Protein AF-0000000085012126 (afdb_homodimer)

Radius of gyration: 29.38 Å; Cα contacts (8 Å, |Δi|>4): 2196; chains: 2; bounding box: 56×97×85 Å

Nearest PDB structures (foldseek):
  5u8w-assembly1_B  TM=9.854E-01  e=9.815E-63  Pseudomonas aeruginosa UCBPP-PA14
  5tr3-assembly1_A  TM=9.791E-01  e=8.366E-62  Pseudomonas putida KT2440
  1lpf-assembly1_B  TM=9.855E-01  e=1.348E-60  Pseudomonas fluorescens
  6bz0-assembly1_B  TM=9.858E-01  e=5.994E-61  Acinetobacter baumannii ATCC 19606 = CIP 70.34 = JCM 6841
  3lad-assembly1_B  TM=9.744E-01  e=7.334E-59  Azotobacter vinelandii

Organism: Rickettsia prowazekii (strain Madrid E) (NCBI:txid272947)

Foldseek 3Di:
DEEAQALLRLLLQLLLLVVPDAAEYEHADPFGHPCCLQQRVQLLLLLLVVLVVQLCQVPPLVVVPHDDDDDDDPVVSLVVSNVSSVVVSVVSVVSCVVSVYHYHHAHWADQELFWIDGPNDIDGHQFYEYERAWFDDDDPQEDAPLAAERESRSLSPHPDQWQEEEEEALEQSRLSSQLSSVSNHHQYEYEELAQFHHVQDFPVQRVLVVVVSVVSHYHYHYNKAWDHWDDDPQKIWIWIAHPNDIDTDITNHYYYDHDIAADDPNHNCVNYVFDADPRQATDADPLQHTVRRRYGYFANRHDDDNDSVRSSLSSSLNSCVVVPHRRDDDRQADKDWRVHVQIKIKGFDHPVRCVVVVFDWFKFKFWQLLAPVCVVVVKGDWIKIWIAGPPPQFTGMIMTGTNPRVPLVVVVSVCNVVRHGLVNLLPDDDDPRDPNVRSNQRSCPSVDRHDRD/DEEAQALLRLLLQLLLLVVPDAAEYEAADPFGHPCCLQQRVQLLLLLLVVLVVQLCQVPPQVVVPHDDDDDDDPVVSLVVSNVSSVVVSVVSVVSCVVSVYHYHHAHWADQELFWIDGPNDIDGHQFYEYEHAWADDDDPQEDAPLAAERESRSLSPHPDQWQEEEEEALEQSRLSSQLSSVSNHHQYEYEELAQFHHVQDFPVQRVLVVVVVVVSHYHYDYNKAWDHWDDDPQKIWTWIAHPNDIDTDITNHYYYDHDIAADDPNRHCVNYVFDADPRQATDADPLQHTVRRRYGYFANRHDDDNDSVRSSLSSSLNSCVNVPHRRDDDRQADKDWRVHVQIKIKGFDHPVRCVVVVFDWFKFKFWQLLAPVCVVVVKGDWIKIWIAGPPPQFTGMIMTGTNPRVPLVVVVSVCNVVRHGLVNLLPDDDDPRDPNVRSNQSSCPSVDRRDRD

pLDDT: mean 97.48, std 1.86, range [86.19, 98.94]

Solvent-accessible surface area (backbone atoms only — not comparable to full-atom values): 45049 Å² total; per-residue (Å²): 56,29,38,22,32,19,52,22,18,48,47,22,46,49,50,32,29,74,73,70,46,86,38,38,36,31,26,66,59,96,61,57,32,35,56,43,41,68,52,34,56,44,39,50,47,19,43,38,44,47,25,49,53,52,36,41,51,73,73,47,27,62,71,46,17,32,45,65,51,76,46,82,34,65,68,46,27,51,49,39,31,49,49,48,36,49,54,50,36,51,47,52,53,51,48,31,59,75,54,64,41,42,77,41,78,29,61,60,26,32,63,39,86,40,32,37,32,38,85,90,37,79,44,79,34,82,41,38,39,41,20,56,24,56,41,78,58,80,54,77,72,46,75,72,71,52,72,45,30,14,37,63,59,28,66,71,62,61,92,63,81,42,68,27,35,36,26,37,20,43,36,65,66,22,47,39,52,45,49,29,45,36,48,71,66,20,43,33,37,33,37,14,58,48,87,58,54,45,75,87,47,39,64,71,58,35,52,51,50,51,52,54,44,40,75,73,58,44,41,76,39,56,44,22,40,79,61,37,56,44,81,54,96,80,26,33,40,34,33,32,33,44,88,87,40,74,48,76,50,76,25,42,26,36,36,54,34,77,50,69,37,30,44,60,79,76,40,34,39,83,58,57,64,50,57,56,49,100,68,44,22,43,54,58,53,97,72,28,22,36,80,41,83,45,34,30,52,31,30,37,22,22,83,70,72,80,42,60,39,56,9,29,41,41,20,43,18,40,44,33,39,76,75,71,46,84,46,64,74,68,78,66,48,57,54,48,65,38,80,42,90,55,10,37,15,38,33,48,49,37,66,67,57,33,57,74,71,68,52,65,63,35,67,6,58,27,48,26,67,60,29,67,34,21,51,35,66,72,45,34,57,49,32,28,38,36,34,21,32,64,85,78,30,31,46,53,16,38,38,27,33,17,78,54,14,62,59,53,46,50,26,55,50,38,34,45,76,70,60,30,30,32,64,57,50,40,69,48,68,49,52,70,76,32,65,58,40,34,52,30,35,6,28,25,24,46,75,72,57,43,80,70,112,57,29,37,22,31,18,52,23,19,48,47,21,45,50,50,32,29,75,73,68,48,85,38,39,37,32,27,66,58,97,61,59,32,37,56,45,39,68,52,34,55,42,39,50,47,19,42,38,46,48,27,49,55,52,36,41,50,71,73,47,27,62,70,46,16,32,44,64,51,76,46,83,34,64,68,45,28,51,47,39,32,51,48,47,35,50,54,50,35,51,46,53,52,50,50,31,60,75,55,63,42,43,76,40,78,29,60,60,27,32,62,40,86,39,32,36,33,38,82,90,37,81,43,78,36,82,41,37,39,42,19,56,24,57,42,78,58,79,53,76,71,47,75,73,71,52,72,44,29,14,37,62,62,29,66,72,63,60,92,62,80,42,68,28,34,36,25,37,20,42,35,63,69,22,47,38,55,44,48,29,44,35,49,71,65,20,44,32,38,34,36,16,58,47,86,56,53,45,76,87,46,38,64,72,58,35,52,52,49,50,51,52,45,38,75,73,57,44,42,78,41,57,45,22,41,79,62,37,56,45,82,52,95,80,26,33,41,35,34,32,32,46,86,88,40,75,47,77,51,76,26,42,28,36,37,53,34,78,51,66,35,30,44,61,79,73,40,33,38,83,58,56,64,50,58,55,50,98,69,44,22,43,54,58,52,97,72,28,24,35,81,40,82,47,33,29,51,30,29,37,22,22,83,70,74,80,40,61,39,56,9,28,42,40,19,43,17,38,45,34,38,76,75,72,45,84,46,65,74,68,79,65,49,57,53,46,66,39,78,43,90,56,11,36,16,37,31,47,51,36,66,66,56,32,56,74,69,68,51,64,63,37,69,7,57,28,50,26,68,61,28,67,32,20,50,36,65,71,45,34,58,49,31,27,38,36,34,20,32,64,84,78,32,30,47,52,17,37,40,27,34,17,78,54,14,63,58,54,47,49,27,54,50,38,33,44,75,70,62,30,31,33,64,57,51,41,70,49,69,50,50,70,75,32,66,59,40,35,55,32,36,6,27,24,23,47,74,71,56,43,80,72,112

Sequence (906 aa):
MVIGSGPAGYTGSIRAAQLGLKVACIEKNDTLGGTCLNIGCIPSKALLNTSKKYEEAIRHFDSIGIIADIKLDLQKMLSNKDKIVLDLTKGIESLFIKNKITKIKGEAKIISNNIVEVNKEQIKAKNILITTGSSVIEIPNITIDEEFIVSSTGALKLSKVPKHLIVVGGGYIGLELGSVWRRLGAKVTVVEYASSIVPMLDKEIAKQFMTIQQKQGIEFKLNTKVIASEVKSGKVNLTIEEWDKRSIITSDVVLIAVGRKAYTKNLGFESVGITTDNKGRIEINERFQTAVSNIYAVGDVVKGAMLAHKAEEEAIAAVEIMVGQAGHVNYNLIPSVIYTYPEVASVGATEEQLQEQGINYKVGKFPFLANSRARAIGSTEGMVKILADSKTDRVLGAHIIGSDAGTLIAELIAYMEFGASSEDIARTCHAHPTLSEAIKEAALNVDKRTINIMVIGSGPAGYTGSIRAAQLGLKVACIEKNDTLGGTCLNIGCIPSKALLNTSKKYEEAIRHFDSIGIIADIKLDLQKMLSNKDKIVLDLTKGIESLFIKNKITKIKGEAKIISNNIVEVNKEQIKAKNILITTGSSVIEIPNITIDEEFIVSSTGALKLSKVPKHLIVVGGGYIGLELGSVWRRLGAKVTVVEYASSIVPMLDKEIAKQFMTIQQKQGIEFKLNTKVIASEVKSGKVNLTIEEWDKRSIITSDVVLIAVGRKAYTKNLGFESVGITTDNKGRIEINERFQTAVSNIYAVGDVVKGAMLAHKAEEEAIAAVEIMVGQAGHVNYNLIPSVIYTYPEVASVGATEEQLQEQGINYKVGKFPFLANSRARAIGSTEGMVKILADSKTDRVLGAHIIGSDAGTLIAELIAYMEFGASSEDIARTCHAHPTLSEAIKEAALNVDKRTINI

InterPro domains:
  IPR001100 Pyridine nucleotide-disulphide oxidoreductase, class I [PIRSF000350] (1-448)
  IPR004099 Pyridine nucleotide-disulphide oxidoreductase, dimerisation domain [PF02852] (334-443)
  IPR006258 Dihydrolipoamide dehydrogenase [TIGR01350] (2-452)
  IPR012999 Pyridine nucleotide-disulphide oxidoreductase, class I, active site [PS00076] (33-43)
  IPR016156 FAD/NAD-linked reductase, dimerisation domain superfamily [G3DSA:3.30.390.30] (333-453)
  IPR016156 FAD/NAD-linked reductase, dimerisation domain superfamily [SSF55424] (330-451)
  IPR023753 FAD/NAD(P)-binding domain [PF07992] (1-315)
  IPR036188 FAD/NAD(P)-binding domain superfamily [G3DSA:3.50.50.60] (1-320)
  IPR036188 FAD/NAD(P)-binding domain superfamily [G3DSA:3.50.50.60] (142-263)
  IPR036188 FAD/NAD(P)-binding domain superfamily [SSF51905] (2-309)
  IPR050151 Class-I pyridine nucleotide-disulfide oxidoreductase [PTHR22912] (2-445)

Secondary structure (DSSP, 8-state):
-EE--SHHHHHHHHHHHHTT---EEEESSSSSSHHHHHHSHHHHHHHHHHHHHHHHHHHTTGGGTEEEEEEE-HHHHHHHHHHHHHHHHHHHHHHHHHTT-EEEES-EEEEETTEEEETTEEEE-S-EEE---EEEPPPTT----SSSEE-HHHHTT-SS--SEEEEE--SHHHHHHHHHHHHHT-EEEEE-SSSSSSTTS-HHHHHHHHHHHHHTTEEEE-SEEEEEEEEETTEEEEEEEETTEEEEEEESEEEE-S-EEE--TTS-HHHHT--B-TTSPBP--TTSB-SSTTEEE-GGGBSS---HHHHHHHHHHHHHHHTT------GGG--EEE-SSSEEEEEE--HHHHHHHT--EEEEEEEGGG-HHHHHHT----EEEEEEETTT-BEEEEEEEETTHHHHHHHHHHHHHTT-BHHHHHTS---SS-TTHHHHHHHHHHTT--S--/-EE--SHHHHHHHHHHHHTT---EEEESSSSSSHHHHHHSHHHHHHHHHHHHHHHHHHHTTGGGTEEEEEEE-HHHHHHHHHHHHHHHHHHHHHHHHHTTPEEEES-EEEEETTEEEETTEEEE-S-EEE---EEEPPPTT----SSSEE-HHHHTT-SS--SEEEEE--SHHHHHHHHHHHHHT-EEEEE-SSSSSSTTS-HHHHHHHHHHHHHTTEEEE-SEEEEEEEEETTEEEEEEEETTEEEEEEESEEEE-S-EEE--TTS-HHHHT--B-TTSPBP--TTSB-SSTTEEE-GGGBSS---HHHHHHHHHHHHHHHTT------GGG--EEE-SSSEEEEEE--HHHHHHTT--EEEEEEEGGG-HHHHHHT----EEEEEEETTT-BEEEEEEEETTHHHHHHHHHHHHHTT-BHHHHHTS---SS-TTHHHHHHHHHHTT--S--

Structure (mmCIF, N/CA/C/O backbone):
data_AF-0000000085012126-model_v1
#
loop_
_entity.id
_entity.type
_entity.pdbx_description
1 polymer 'Dihydrolipoyl dehydrogenase'
#
loop_
_atom_site.group_PDB
_atom_site.id
_atom_site.type_symbol
_atom_site.label_atom_id
_atom_site.label_alt_id
_atom_site.label_comp_id
_atom_site.label_asym_id
_atom_site.label_entity_id
_atom_site.label_seq_id
_atom_site.pdbx_PDB_ins_code
_atom_site.Cartn_x
_atom_site.Cartn_y
_atom_site.Cartn_z
_atom_site.occupancy
_atom_site.B_iso_or_equiv
_atom_site.auth_seq_id
_atom_site.auth_comp_id
_atom_site.auth_asym_id
_atom_site.auth_atom_id
_atom_site.pdbx_PDB_model_num
ATOM 1 N N . MET A 1 1 ? -13.477 34.469 1.332 1 98.5 1 MET A N 1
ATOM 2 C CA . MET A 1 1 ? -12.133 34.781 1.832 1 98.5 1 MET A CA 1
ATOM 3 C C . MET A 1 1 ? -11.625 33.688 2.736 1 98.5 1 MET A C 1
ATOM 5 O O . MET A 1 1 ? -12.297 33.281 3.688 1 98.5 1 MET A O 1
ATOM 9 N N . VAL A 1 2 ? -10.516 33.094 2.367 1 98.88 2 VAL A N 1
ATOM 10 C CA . VAL A 1 2 ? -9.867 32.062 3.172 1 98.88 2 VAL A CA 1
ATOM 11 C C . VAL A 1 2 ? -8.656 32.656 3.891 1 98.88 2 VAL A C 1
ATOM 13 O O . VAL A 1 2 ? -7.828 33.312 3.273 1 98.88 2 VAL A O 1
ATOM 16 N N . ILE A 1 3 ? -8.586 32.469 5.195 1 98.81 3 ILE A N 1
ATOM 17 C CA . ILE A 1 3 ? -7.457 32.969 5.977 1 98.81 3 ILE A CA 1
ATOM 18 C C . ILE A 1 3 ? -6.539 31.797 6.348 1 98.81 3 ILE A C 1
ATOM 20 O O . ILE A 1 3 ? -6.891 30.953 7.18 1 98.81 3 ILE A O 1
ATOM 24 N N . GLY A 1 4 ? -5.328 31.766 5.77 1 98.62 4 GLY A N 1
ATOM 25 C CA . GLY A 1 4 ? -4.402 30.656 5.887 1 98.62 4 GLY A CA 1
ATOM 26 C C . GLY A 1 4 ? -4.418 29.734 4.68 1 98.62 4 GLY A C 1
ATOM 27 O O . GLY A 1 4 ? -5.477 29.469 4.109 1 98.62 4 GLY A O 1
ATOM 28 N N . SER A 1 5 ? -3.254 29.25 4.309 1 98.62 5 SER A N 1
ATOM 29 C CA . SER A 1 5 ? -3.17 28.484 3.07 1 98.62 5 SER A CA 1
ATOM 30 C C . SER A 1 5 ? -2.658 27.062 3.328 1 98.62 5 SER A C 1
ATOM 32 O O . SER A 1 5 ? -2.123 26.422 2.424 1 98.62 5 SER A O 1
ATOM 34 N N . GLY A 1 6 ? -2.732 26.578 4.629 1 98.31 6 GLY A N 1
ATOM 35 C CA . GLY A 1 6 ? -2.379 25.188 4.914 1 98.31 6 GLY A CA 1
ATOM 36 C C . GLY A 1 6 ? -3.27 24.188 4.203 1 98.31 6 GLY A C 1
ATOM 37 O O . GLY A 1 6 ? -4.012 24.547 3.285 1 98.31 6 GLY A O 1
ATOM 38 N N . PRO A 1 7 ? -3.229 22.938 4.594 1 98.38 7 PRO A N 1
ATOM 39 C CA . PRO A 1 7 ? -3.99 21.906 3.906 1 98.38 7 PRO A CA 1
ATOM 40 C C . PRO A 1 7 ? -5.477 22.234 3.787 1 98.38 7 PRO A C 1
ATOM 42 O O . PRO A 1 7 ? -6.066 22.078 2.715 1 98.38 7 PRO A O 1
ATOM 45 N N . ALA A 1 8 ? -6.039 22.703 4.816 1 98.69 8 ALA A N 1
ATOM 46 C CA . ALA A 1 8 ? -7.445 23.094 4.762 1 98.69 8 ALA A CA 1
ATOM 47 C C . ALA A 1 8 ? -7.633 24.312 3.857 1 98.69 8 ALA A C 1
ATOM 49 O O . ALA A 1 8 ? -8.594 24.375 3.086 1 98.69 8 ALA A O 1
ATOM 50 N N . GLY A 1 9 ? -6.73 25.234 3.949 1 98.75 9 GLY A N 1
ATOM 51 C CA . GLY A 1 9 ? -6.867 26.516 3.256 1 98.75 9 GLY A CA 1
ATOM 52 C C . GLY A 1 9 ? -6.848 26.375 1.746 1 98.75 9 GLY A C 1
ATOM 53 O O . GLY A 1 9 ? -7.758 26.844 1.062 1 98.75 9 GLY A O 1
ATOM 54 N N . TYR A 1 10 ? -5.793 25.75 1.226 1 98.69 10 TYR A N 1
ATOM 55 C CA . TYR A 1 10 ? -5.723 25.688 -0.231 1 98.69 10 TYR A CA 1
ATOM 56 C C . TYR A 1 10 ? -6.773 24.734 -0.79 1 98.69 10 TYR A C 1
ATOM 58 O O . TYR A 1 10 ? -7.34 24.984 -1.854 1 98.69 10 TYR A O 1
ATOM 66 N N . THR A 1 11 ? -7.086 23.641 -0.073 1 98.62 11 THR A N 1
ATOM 67 C CA . THR A 1 11 ? -8.125 22.719 -0.51 1 98.62 11 THR A CA 1
ATOM 68 C C . THR A 1 11 ? -9.492 23.391 -0.517 1 98.62 11 THR A C 1
ATOM 70 O O . THR A 1 11 ? -10.258 23.25 -1.472 1 98.62 11 THR A O 1
ATOM 73 N N . GLY A 1 12 ? -9.789 24.125 0.581 1 98.75 12 GLY A N 1
ATOM 74 C CA . GLY A 1 12 ? -11.031 24.875 0.651 1 98.75 12 GLY A CA 1
ATOM 75 C C . GLY A 1 12 ? -11.156 25.938 -0.424 1 98.75 12 GLY A C 1
ATOM 76 O O . GLY A 1 12 ? -12.227 26.125 -1.006 1 98.75 12 GLY A O 1
ATOM 77 N N . SER A 1 13 ? -10.055 26.609 -0.673 1 98.88 13 SER A N 1
ATOM 78 C CA . SER A 1 13 ? -10.031 27.625 -1.717 1 98.88 13 SER A CA 1
ATOM 79 C C . SER A 1 13 ? -10.367 27.031 -3.08 1 98.88 13 SER A C 1
ATOM 81 O O . SER A 1 13 ? -11.188 27.578 -3.818 1 98.88 13 SER A O 1
ATOM 83 N N . ILE A 1 14 ? -9.711 25.938 -3.395 1 98.81 14 ILE A N 1
ATOM 84 C CA . ILE A 1 14 ? -9.891 25.312 -4.695 1 98.81 14 ILE A CA 1
ATOM 85 C C . ILE A 1 14 ? -11.32 24.781 -4.828 1 98.81 14 ILE A C 1
ATOM 87 O O . ILE A 1 14 ? -11.977 25 -5.848 1 98.81 14 ILE A O 1
ATOM 91 N N . ARG A 1 15 ? -11.82 24.109 -3.797 1 98.62 15 ARG A N 1
ATOM 92 C CA . ARG A 1 15 ? -13.188 23.609 -3.842 1 98.62 15 ARG A CA 1
ATOM 93 C C . ARG A 1 15 ? -14.188 24.75 -3.994 1 98.62 15 ARG A C 1
ATOM 95 O O . ARG A 1 15 ? -15.148 24.641 -4.758 1 98.62 15 ARG A O 1
ATOM 102 N N . ALA A 1 16 ? -13.992 25.828 -3.244 1 98.75 16 ALA A N 1
ATOM 103 C CA . ALA A 1 16 ? -14.867 27 -3.344 1 98.75 16 ALA A CA 1
ATOM 104 C C . ALA A 1 16 ? -14.891 27.547 -4.77 1 98.75 16 ALA A C 1
ATOM 106 O O . ALA A 1 16 ? -15.961 27.859 -5.309 1 98.75 16 ALA A O 1
ATOM 107 N N . ALA A 1 17 ? -13.719 27.641 -5.316 1 98.75 17 ALA A N 1
ATOM 108 C CA . ALA A 1 17 ? -13.625 28.109 -6.695 1 98.75 17 ALA A CA 1
ATOM 109 C C . ALA A 1 17 ? -14.375 27.188 -7.645 1 98.75 17 ALA A C 1
ATOM 111 O O . ALA A 1 17 ? -15.102 27.641 -8.531 1 98.75 17 ALA A O 1
ATOM 112 N N . GLN A 1 18 ? -14.195 25.891 -7.441 1 98.31 18 GLN A N 1
ATOM 113 C CA . GLN A 1 18 ? -14.867 24.906 -8.266 1 98.31 18 GLN A CA 1
ATOM 114 C C . GLN A 1 18 ? -16.391 25.047 -8.18 1 98.31 18 GLN A C 1
ATOM 116 O O . GLN A 1 18 ? -17.109 24.719 -9.125 1 98.31 18 GLN A O 1
ATOM 121 N N . LEU A 1 19 ? -16.859 25.578 -7.059 1 98 19 LEU A N 1
ATOM 122 C CA . LEU A 1 19 ? -18.297 25.719 -6.828 1 98 19 LEU A CA 1
ATOM 123 C C . LEU A 1 19 ? -18.797 27.094 -7.285 1 98 19 LEU A C 1
ATOM 125 O O . LEU A 1 19 ? -19.938 27.469 -7.012 1 98 19 LEU A O 1
ATOM 129 N N . GLY A 1 20 ? -17.938 27.875 -7.883 1 97.94 20 GLY A N 1
ATOM 130 C CA . GLY A 1 20 ? -18.344 29.094 -8.555 1 97.94 20 GLY A CA 1
ATOM 131 C C . GLY A 1 20 ? -18.156 30.328 -7.695 1 97.94 20 GLY A C 1
ATOM 132 O O . GLY A 1 20 ? -18.547 31.438 -8.086 1 97.94 20 GLY A O 1
ATOM 133 N N . LEU A 1 21 ? -17.547 30.25 -6.594 1 98.44 21 LEU A N 1
ATOM 134 C CA . LEU A 1 21 ? -17.312 31.406 -5.738 1 98.44 21 LEU A CA 1
ATOM 135 C C . LEU A 1 21 ? -16.062 32.188 -6.188 1 98.44 21 LEU A C 1
ATOM 137 O O . LEU A 1 21 ? -15.133 31.578 -6.734 1 98.44 21 LEU A O 1
ATOM 141 N N . LYS A 1 22 ? -16.109 33.438 -6.035 1 98.69 22 LYS A N 1
ATOM 142 C CA . LYS A 1 22 ? -14.891 34.25 -6.117 1 98.69 22 LYS A CA 1
ATOM 143 C C . LYS A 1 22 ? -14.07 34.125 -4.836 1 98.69 22 LYS A C 1
ATOM 145 O O . LYS A 1 22 ? -14.562 34.438 -3.746 1 98.69 22 LYS A O 1
ATOM 150 N N . VAL A 1 23 ? -12.805 33.719 -4.984 1 98.81 23 VAL A N 1
ATOM 151 C CA . VAL A 1 23 ? -12.078 33.312 -3.785 1 98.81 23 VAL A CA 1
ATOM 152 C C . VAL A 1 23 ? -10.805 34.125 -3.65 1 98.81 23 VAL A C 1
ATOM 154 O O . VAL A 1 23 ? -10.078 34.312 -4.629 1 98.81 23 VAL A O 1
ATOM 157 N N . ALA A 1 24 ? -10.531 34.625 -2.48 1 98.75 24 ALA A N 1
ATOM 158 C CA . ALA A 1 24 ? -9.234 35.156 -2.062 1 98.75 24 ALA A CA 1
ATOM 159 C C . ALA A 1 24 ? -8.68 34.375 -0.874 1 98.75 24 ALA A C 1
ATOM 161 O O . ALA A 1 24 ? -9.422 34 0.036 1 98.75 24 ALA A O 1
ATOM 162 N N . CYS A 1 25 ? -7.406 34.062 -0.926 1 98.88 25 CYS A N 1
ATOM 163 C CA . CYS A 1 25 ? -6.715 33.375 0.159 1 98.88 25 CYS A CA 1
ATOM 164 C C . CYS A 1 25 ? -5.586 34.25 0.719 1 98.88 25 CYS A C 1
ATOM 166 O O . CYS A 1 25 ? -4.688 34.656 -0.018 1 98.88 25 CYS A O 1
ATOM 168 N N . ILE A 1 26 ? -5.633 34.5 1.989 1 98.75 26 ILE A N 1
ATOM 169 C CA . ILE A 1 26 ? -4.621 35.312 2.66 1 98.75 26 ILE A CA 1
ATOM 170 C C . ILE A 1 26 ? -3.604 34.406 3.346 1 98.75 26 ILE A C 1
ATOM 172 O O . ILE A 1 26 ? -3.977 33.5 4.09 1 98.75 26 ILE A O 1
ATOM 176 N N . GLU A 1 27 ? -2.373 34.594 3.078 1 98.5 27 GLU A N 1
ATOM 177 C CA . GLU A 1 27 ? -1.271 33.844 3.678 1 98.5 27 GLU A CA 1
ATOM 178 C C . GLU A 1 27 ? -0.14 34.781 4.105 1 98.5 27 GLU A C 1
ATOM 180 O O . GLU A 1 27 ? 0.347 35.562 3.305 1 98.5 27 GLU A O 1
ATOM 185 N N . LYS A 1 28 ? 0.259 34.625 5.328 1 97.19 28 LYS A N 1
ATOM 186 C CA . LYS A 1 28 ? 1.285 35.531 5.832 1 97.19 28 LYS A CA 1
ATOM 187 C C . LYS A 1 28 ? 2.68 35.062 5.43 1 97.19 28 LYS A C 1
ATOM 189 O O . LYS A 1 28 ? 3.602 35.875 5.312 1 97.19 28 LYS A O 1
ATOM 194 N N . ASN A 1 29 ? 2.859 33.781 5.227 1 96.44 29 ASN A N 1
ATOM 195 C CA . ASN A 1 29 ? 4.168 33.219 4.875 1 96.44 29 ASN A CA 1
ATOM 196 C C . ASN A 1 29 ? 4.457 33.375 3.385 1 96.44 29 ASN A C 1
ATOM 198 O O . ASN A 1 29 ? 3.562 33.719 2.604 1 96.44 29 ASN A O 1
ATOM 202 N N . ASP A 1 30 ? 5.715 33.094 3.002 1 95.88 30 ASP A N 1
ATOM 203 C CA . ASP A 1 30 ? 6.164 33.312 1.632 1 95.88 30 ASP A CA 1
ATOM 204 C C . ASP A 1 30 ? 5.598 32.281 0.683 1 95.88 30 ASP A C 1
ATOM 206 O O . ASP A 1 30 ? 5.41 32.531 -0.506 1 95.88 30 ASP A O 1
ATOM 210 N N . THR A 1 31 ? 5.426 31.125 1.228 1 97.19 31 THR A N 1
ATOM 211 C CA . THR A 1 31 ? 4.938 30.016 0.404 1 97.19 31 THR A CA 1
ATOM 212 C C . THR A 1 31 ? 3.592 29.516 0.919 1 97.19 31 THR A C 1
ATOM 214 O O . THR A 1 31 ? 3.271 29.688 2.098 1 97.19 31 THR A O 1
ATOM 217 N N . LEU A 1 32 ? 2.795 28.984 0.001 1 98.19 32 LEU A N 1
ATOM 218 C CA . LEU A 1 32 ? 1.528 28.359 0.361 1 98.19 32 LEU A CA 1
ATOM 219 C C . LEU A 1 32 ? 1.756 26.953 0.918 1 98.19 32 LEU A C 1
ATOM 221 O O . LEU A 1 32 ? 2.883 26.453 0.909 1 98.19 32 LEU A O 1
ATOM 225 N N . GLY A 1 33 ? 0.689 26.391 1.485 1 97.62 33 GLY A N 1
ATOM 226 C CA . GLY A 1 33 ? 0.728 25 1.882 1 97.62 33 GLY A CA 1
ATOM 227 C C . GLY A 1 33 ? 0.859 24.812 3.381 1 97.62 33 GLY A C 1
ATOM 228 O O . GLY A 1 33 ? 0.725 23.688 3.883 1 97.62 33 GLY A O 1
ATOM 229 N N . GLY A 1 34 ? 1.17 25.891 4.102 1 96.88 34 GLY A N 1
ATOM 230 C CA . GLY A 1 34 ? 1.193 25.844 5.555 1 96.88 34 GLY A CA 1
ATOM 231 C C . GLY A 1 34 ? 2.297 24.969 6.109 1 96.88 34 GLY A C 1
ATOM 232 O O . GLY A 1 34 ? 3.301 24.719 5.438 1 96.88 34 GLY A O 1
ATOM 233 N N . THR A 1 35 ? 2.182 24.547 7.383 1 94.81 35 THR A N 1
ATOM 234 C CA . THR A 1 35 ? 3.176 23.734 8.086 1 94.81 35 THR A CA 1
ATOM 235 C C . THR A 1 35 ? 3.398 22.406 7.375 1 94.81 35 THR A C 1
ATOM 237 O O . THR A 1 35 ? 4.539 22.016 7.121 1 94.81 35 THR A O 1
ATOM 240 N N . CYS A 1 36 ? 2.381 21.766 7 1 96 36 CYS A N 1
ATOM 241 C CA . CYS A 1 36 ? 2.443 20.422 6.434 1 96 36 CYS A CA 1
ATOM 242 C C . CYS A 1 36 ? 3.395 20.375 5.246 1 96 36 CYS A C 1
ATOM 244 O O . CYS A 1 36 ? 4.293 19.531 5.199 1 96 36 CYS A O 1
ATOM 246 N N . LEU A 1 37 ? 3.238 21.266 4.34 1 97.38 37 LEU A N 1
ATOM 247 C CA . LEU A 1 37 ? 4 21.25 3.098 1 97.38 37 LEU A CA 1
ATOM 248 C C . LEU A 1 37 ? 5.402 21.812 3.311 1 97.38 37 LEU A C 1
ATOM 250 O O . LEU A 1 37 ? 6.383 21.25 2.816 1 97.38 37 LEU A O 1
ATOM 254 N N . ASN A 1 38 ? 5.535 22.812 4.094 1 97.31 38 ASN A N 1
ATOM 255 C CA . ASN A 1 38 ? 6.758 23.609 4.125 1 97.31 38 ASN A CA 1
ATOM 256 C C . ASN A 1 38 ? 7.734 23.109 5.184 1 97.31 38 ASN A C 1
ATOM 258 O O . ASN A 1 38 ? 8.945 23.047 4.949 1 97.31 38 ASN A O 1
ATOM 262 N N . ILE A 1 39 ? 7.199 22.719 6.363 1 95.94 39 ILE A N 1
ATOM 263 C CA . ILE A 1 39 ? 8.109 22.406 7.461 1 95.94 39 ILE A CA 1
ATOM 264 C C . ILE A 1 39 ? 7.52 21.297 8.328 1 95.94 39 ILE A C 1
ATOM 266 O O . ILE A 1 39 ? 7.754 21.25 9.539 1 95.94 39 ILE A O 1
ATOM 270 N N . GLY A 1 40 ? 6.699 20.438 7.754 1 96.06 40 GLY A N 1
ATOM 271 C CA . GLY A 1 40 ? 6.035 19.391 8.516 1 96.06 40 GLY A CA 1
ATOM 272 C C . GLY A 1 40 ? 6.035 18.047 7.816 1 96.06 40 GLY A C 1
ATOM 273 O O . GLY A 1 40 ? 7.07 17.391 7.734 1 96.06 40 GLY A O 1
ATOM 274 N N . CYS A 1 41 ? 4.859 17.719 7.289 1 95.31 41 CYS A N 1
ATOM 275 C CA . CYS A 1 41 ? 4.59 16.375 6.789 1 95.31 41 CYS A CA 1
ATOM 276 C C . CYS A 1 41 ? 5.5 16.031 5.613 1 95.31 41 CYS A C 1
ATOM 278 O O . CYS A 1 41 ? 6.156 14.992 5.609 1 95.31 41 CYS A O 1
ATOM 280 N N . ILE A 1 42 ? 5.633 16.844 4.656 1 98 42 ILE A N 1
ATOM 281 C CA . ILE A 1 42 ? 6.277 16.5 3.391 1 98 42 ILE A CA 1
ATOM 282 C C . ILE A 1 42 ? 7.785 16.391 3.592 1 98 42 ILE A C 1
ATOM 284 O O . ILE A 1 42 ? 8.391 15.375 3.256 1 98 42 ILE A O 1
ATOM 288 N N . PRO A 1 43 ? 8.414 17.422 4.16 1 98.56 43 PRO A N 1
ATOM 289 C CA . PRO A 1 43 ? 9.859 17.266 4.355 1 98.56 43 PRO A CA 1
ATOM 290 C C . PRO A 1 43 ? 10.203 16.125 5.305 1 98.56 43 PRO A C 1
ATOM 292 O O . PRO A 1 43 ? 11.211 15.445 5.105 1 98.56 43 PRO A O 1
ATOM 295 N N . SER A 1 44 ? 9.438 15.945 6.371 1 98.44 44 SER A N 1
ATOM 296 C CA . SER A 1 44 ? 9.719 14.844 7.277 1 98.44 44 SER A CA 1
ATOM 297 C C . SER A 1 44 ? 9.625 13.5 6.559 1 98.44 44 SER A C 1
ATOM 299 O O . SER A 1 44 ? 10.445 12.609 6.777 1 98.44 44 SER A O 1
ATOM 301 N N . LYS A 1 45 ? 8.617 13.344 5.695 1 98.5 45 LYS A N 1
ATOM 302 C CA . LYS A 1 45 ? 8.461 12.086 4.965 1 98.5 45 LYS A CA 1
ATOM 303 C C . LYS A 1 45 ? 9.594 11.883 3.967 1 98.5 45 LYS A C 1
ATOM 305 O O . LYS A 1 45 ? 9.984 10.75 3.686 1 98.5 45 LYS A O 1
ATOM 310 N N . ALA A 1 46 ? 10.016 12.945 3.334 1 98.62 46 ALA A N 1
ATOM 311 C CA . ALA A 1 46 ? 11.172 12.859 2.453 1 98.62 46 ALA A CA 1
ATOM 312 C C . ALA A 1 46 ? 12.398 12.336 3.207 1 98.62 46 ALA A C 1
ATOM 314 O O . ALA A 1 46 ? 13.07 11.414 2.748 1 98.62 46 ALA A O 1
ATOM 315 N N . LEU A 1 47 ? 12.641 12.891 4.414 1 98.81 47 LEU A N 1
ATOM 316 C CA . LEU A 1 47 ? 13.805 12.5 5.199 1 98.81 47 LEU A CA 1
ATOM 317 C C . LEU A 1 47 ? 13.625 11.094 5.762 1 98.81 47 LEU A C 1
ATOM 319 O O . LEU A 1 47 ? 14.594 10.344 5.887 1 98.81 47 LEU A O 1
ATOM 323 N N . LEU A 1 48 ? 12.406 10.781 6.137 1 98.75 48 LEU A N 1
ATOM 324 C CA . LEU A 1 48 ? 12.133 9.43 6.594 1 98.75 48 LEU A CA 1
ATOM 325 C C . LEU A 1 48 ? 12.445 8.414 5.5 1 98.75 48 LEU A C 1
ATOM 327 O O . LEU A 1 48 ? 13.039 7.363 5.773 1 98.75 48 LEU A O 1
ATOM 331 N N . ASN A 1 49 ? 12.078 8.742 4.293 1 98.38 49 ASN A N 1
ATOM 332 C CA . ASN A 1 49 ? 12.328 7.848 3.164 1 98.38 49 ASN A CA 1
ATOM 333 C C . ASN A 1 49 ? 13.82 7.672 2.906 1 98.38 49 ASN A C 1
ATOM 335 O O . ASN A 1 49 ? 14.305 6.547 2.797 1 98.38 49 ASN A O 1
ATOM 339 N N . THR A 1 50 ? 14.578 8.742 2.84 1 98.69 50 THR A N 1
ATOM 340 C CA . THR A 1 50 ? 15.992 8.68 2.479 1 98.69 50 THR A CA 1
ATOM 341 C C . THR A 1 50 ? 16.812 8.078 3.615 1 98.69 50 THR A C 1
ATOM 343 O O . THR A 1 50 ? 17.75 7.309 3.375 1 98.69 50 THR A O 1
ATOM 346 N N . SER A 1 51 ? 16.422 8.414 4.863 1 98.75 51 SER A N 1
ATOM 347 C CA . SER A 1 51 ? 17.141 7.84 5.996 1 98.75 51 SER A CA 1
ATOM 348 C C . SER A 1 51 ? 16.906 6.336 6.102 1 98.75 51 SER A C 1
ATOM 350 O O . SER A 1 51 ? 17.797 5.59 6.504 1 98.75 51 SER A O 1
ATOM 352 N N . LYS A 1 52 ? 15.719 5.902 5.773 1 98.31 52 LYS A N 1
ATOM 353 C CA . LYS A 1 52 ? 15.43 4.473 5.766 1 98.31 52 LYS A CA 1
ATOM 354 C C . LYS A 1 52 ? 16.281 3.748 4.727 1 98.31 52 LYS A C 1
ATOM 356 O O . LYS A 1 52 ? 16.844 2.686 5.008 1 98.31 52 LYS A O 1
ATOM 361 N N . LYS A 1 53 ? 16.344 4.305 3.521 1 98.31 53 LYS A N 1
ATOM 362 C CA . LYS A 1 53 ? 17.172 3.723 2.461 1 98.31 53 LYS A CA 1
ATOM 363 C C . LYS A 1 53 ? 18.641 3.652 2.877 1 98.31 53 LYS A C 1
ATOM 365 O O . LYS A 1 53 ? 19.312 2.654 2.621 1 98.31 53 LYS A O 1
ATOM 370 N N . TYR A 1 54 ? 19.141 4.715 3.555 1 98.69 54 TYR A N 1
ATOM 371 C CA . TYR A 1 54 ? 20.516 4.785 4.039 1 98.69 54 TYR A CA 1
ATOM 372 C C . TYR A 1 54 ? 20.797 3.664 5.031 1 98.69 54 TYR A C 1
ATOM 374 O O . TYR A 1 54 ? 21.766 2.916 4.871 1 98.69 54 TYR A O 1
ATOM 382 N N . GLU A 1 55 ? 19.891 3.537 5.977 1 97.94 55 GLU A N 1
ATOM 383 C CA . GLU A 1 55 ? 20.062 2.52 7.008 1 97.94 55 GLU A CA 1
ATOM 384 C C . GLU A 1 55 ? 19.984 1.114 6.418 1 97.94 55 GLU A C 1
ATOM 386 O O . GLU A 1 55 ? 20.75 0.227 6.805 1 97.94 55 GLU A O 1
ATOM 391 N N . GLU A 1 56 ? 19.047 0.896 5.539 1 97.5 56 GLU A N 1
ATOM 392 C CA . GLU A 1 56 ? 18.891 -0.416 4.918 1 97.5 56 GLU A CA 1
ATOM 393 C C . GLU A 1 56 ? 20.141 -0.817 4.145 1 97.5 56 GLU A C 1
ATOM 395 O O . GLU A 1 56 ? 20.562 -1.976 4.188 1 97.5 56 GLU A O 1
ATOM 400 N N . ALA A 1 57 ? 20.656 0.121 3.367 1 98.06 57 ALA A N 1
ATOM 401 C CA . ALA A 1 57 ? 21.844 -0.149 2.568 1 98.06 57 ALA A CA 1
ATOM 402 C C . ALA A 1 57 ? 23.016 -0.565 3.455 1 98.06 57 ALA A C 1
ATOM 404 O O . ALA A 1 57 ? 23.781 -1.466 3.102 1 98.06 57 ALA A O 1
ATOM 405 N N . ILE A 1 58 ? 23.094 0.052 4.625 1 97.44 58 ILE A N 1
ATOM 406 C CA . ILE A 1 58 ? 24.203 -0.199 5.535 1 97.44 58 ILE A CA 1
ATOM 407 C C . ILE A 1 58 ? 23.984 -1.527 6.258 1 97.44 58 ILE A C 1
ATOM 409 O O . ILE A 1 58 ? 24.906 -2.332 6.379 1 97.44 58 ILE A O 1
ATOM 413 N N . ARG A 1 59 ? 22.781 -1.81 6.586 1 96.31 59 ARG A N 1
ATOM 414 C CA . ARG A 1 59 ? 22.562 -2.865 7.566 1 96.31 59 ARG A CA 1
ATOM 415 C C . ARG A 1 59 ? 22.078 -4.141 6.898 1 96.31 59 ARG A C 1
ATOM 417 O O . ARG A 1 59 ? 22.266 -5.242 7.422 1 96.31 59 ARG A O 1
ATOM 424 N N . HIS A 1 60 ? 21.453 -3.99 5.695 1 96.31 60 HIS A N 1
ATOM 425 C CA . HIS A 1 60 ? 20.703 -5.152 5.246 1 96.31 60 HIS A CA 1
ATOM 426 C C . HIS A 1 60 ? 21.109 -5.566 3.838 1 96.31 60 HIS A C 1
ATOM 428 O O . HIS A 1 60 ? 20.797 -6.672 3.395 1 96.31 60 HIS A O 1
ATOM 434 N N . PHE A 1 61 ? 21.844 -4.809 3.029 1 98.06 61 PHE A N 1
ATOM 435 C CA . PHE A 1 61 ? 22.156 -5.078 1.635 1 98.06 61 PHE A CA 1
ATOM 436 C C . PHE A 1 61 ? 23.016 -6.34 1.511 1 98.06 61 PHE A C 1
ATOM 438 O O . PHE A 1 61 ? 22.781 -7.16 0.62 1 98.06 61 PHE A O 1
ATOM 445 N N . ASP A 1 62 ? 23.875 -6.535 2.473 1 97.56 62 ASP A N 1
ATOM 446 C CA . ASP A 1 62 ? 24.781 -7.676 2.387 1 97.56 62 ASP A CA 1
ATOM 447 C C . ASP A 1 62 ? 24.016 -8.992 2.416 1 97.56 62 ASP A C 1
ATOM 449 O O . ASP A 1 62 ? 24.297 -9.898 1.628 1 97.56 62 ASP A O 1
ATOM 453 N N . SER A 1 63 ? 23.047 -9.094 3.205 1 97.44 63 SER A N 1
ATOM 454 C CA . SER A 1 63 ? 22.312 -10.344 3.396 1 97.44 63 SER A CA 1
ATOM 455 C C . SER A 1 63 ? 21.484 -10.688 2.168 1 97.44 63 SER A C 1
ATOM 457 O O . SER A 1 63 ? 21.047 -11.828 2.01 1 97.44 63 SER A O 1
ATOM 459 N N . ILE A 1 64 ? 21.328 -9.719 1.263 1 98.25 64 ILE A N 1
ATOM 460 C CA . ILE A 1 64 ? 20.484 -9.992 0.11 1 98.25 64 ILE A CA 1
ATOM 461 C C . ILE A 1 64 ? 21.297 -9.922 -1.172 1 98.25 64 ILE A C 1
ATOM 463 O O . ILE A 1 64 ? 20.75 -9.734 -2.262 1 98.25 64 ILE A O 1
ATOM 467 N N . GLY A 1 65 ? 22.531 -9.984 -1.041 1 98.62 65 GLY A N 1
ATOM 468 C CA . GLY A 1 65 ? 23.422 -10.164 -2.178 1 98.62 65 GLY A CA 1
ATOM 469 C C . GLY A 1 65 ? 23.828 -8.859 -2.834 1 98.62 65 GLY A C 1
ATOM 470 O O . GLY A 1 65 ? 24.109 -8.82 -4.035 1 98.62 65 GLY A O 1
ATOM 471 N N . ILE A 1 66 ? 23.812 -7.734 -2.094 1 98.69 66 ILE A N 1
ATOM 472 C CA . ILE A 1 66 ? 24.281 -6.438 -2.574 1 98.69 66 ILE A CA 1
ATOM 473 C C . ILE A 1 66 ? 25.469 -5.973 -1.727 1 98.69 66 ILE A C 1
ATOM 475 O O . ILE A 1 66 ? 25.312 -5.66 -0.544 1 98.69 66 ILE A O 1
ATOM 479 N N . ILE A 1 67 ? 26.625 -5.957 -2.25 1 98.25 67 ILE A N 1
ATOM 480 C CA . ILE A 1 67 ? 27.812 -5.434 -1.587 1 98.25 67 ILE A CA 1
ATOM 481 C C . ILE A 1 67 ? 27.844 -3.912 -1.724 1 98.25 67 ILE A C 1
ATOM 483 O O . ILE A 1 67 ? 27.812 -3.381 -2.836 1 98.25 67 ILE A O 1
ATOM 487 N N . ALA A 1 68 ? 27.906 -3.242 -0.583 1 97.56 68 ALA A N 1
ATOM 488 C CA . ALA A 1 68 ? 27.766 -1.789 -0.649 1 97.56 68 ALA A CA 1
ATOM 489 C C . ALA A 1 68 ? 28.734 -1.108 0.313 1 97.56 68 ALA A C 1
ATOM 491 O O . ALA A 1 68 ? 28.922 -1.558 1.448 1 97.56 68 ALA A O 1
ATOM 492 N N . ASP A 1 69 ? 29.453 -0.133 -0.115 1 97.88 69 ASP A N 1
ATOM 493 C CA . ASP A 1 69 ? 30.141 0.869 0.692 1 97.88 69 ASP A CA 1
ATOM 494 C C . ASP A 1 69 ? 29.375 2.193 0.688 1 97.88 69 ASP A C 1
ATOM 496 O O . ASP A 1 69 ? 29.25 2.842 -0.354 1 97.88 69 ASP A O 1
ATOM 500 N N . ILE A 1 70 ? 28.906 2.566 1.861 1 98.25 70 ILE A N 1
ATOM 501 C CA . ILE A 1 70 ? 27.906 3.621 1.932 1 98.25 70 ILE A CA 1
ATOM 502 C C . ILE A 1 70 ? 28.438 4.785 2.766 1 98.25 70 ILE A C 1
ATOM 504 O O . ILE A 1 70 ? 29.016 4.574 3.828 1 98.25 70 ILE A O 1
ATOM 508 N N . LYS A 1 71 ? 28.266 5.965 2.309 1 98.19 71 LYS A N 1
ATOM 509 C CA . LYS A 1 71 ? 28.531 7.195 3.045 1 98.19 71 LYS A CA 1
ATOM 510 C C . LYS A 1 71 ? 27.375 8.172 2.951 1 98.19 71 LYS A C 1
ATOM 512 O O . LYS A 1 71 ? 26.641 8.188 1.954 1 98.19 71 LYS A O 1
ATOM 517 N N . LEU A 1 72 ? 27.297 8.961 3.982 1 98.56 72 LEU A N 1
ATOM 518 C CA . LEU A 1 72 ? 26.219 9.953 4.039 1 98.56 72 LEU A CA 1
ATOM 519 C C . LEU A 1 72 ? 26.688 11.289 3.465 1 98.56 72 LEU A C 1
ATOM 521 O O . LEU A 1 72 ? 27.75 11.789 3.828 1 98.56 72 LEU A O 1
ATOM 525 N N . ASP A 1 73 ? 25.922 11.812 2.514 1 98.75 73 ASP A N 1
ATOM 526 C CA . ASP A 1 73 ? 26 13.219 2.109 1 98.75 73 ASP A CA 1
ATOM 527 C C . ASP A 1 73 ? 24.781 13.992 2.604 1 98.75 73 ASP A C 1
ATOM 529 O O . ASP A 1 73 ? 23.797 14.156 1.87 1 98.75 73 ASP A O 1
ATOM 533 N N . LEU A 1 74 ? 24.922 14.477 3.842 1 98.75 74 LEU A N 1
ATOM 534 C CA . LEU A 1 74 ? 23.781 15.094 4.512 1 98.75 74 LEU A CA 1
ATOM 535 C C . LEU A 1 74 ? 23.297 16.328 3.75 1 98.75 74 LEU A C 1
ATOM 537 O O . LEU A 1 74 ? 22.094 16.531 3.617 1 98.75 74 LEU A O 1
ATOM 541 N N . GLN A 1 75 ? 24.188 17.141 3.252 1 98.5 75 GLN A N 1
ATOM 542 C CA . GLN A 1 75 ? 23.812 18.359 2.541 1 98.5 75 GLN A CA 1
ATOM 543 C C . GLN A 1 75 ? 22.984 18.031 1.302 1 98.5 75 GLN A C 1
ATOM 545 O O . GLN A 1 75 ? 21.984 18.688 1.036 1 98.5 75 GLN A O 1
ATOM 550 N N . LYS A 1 76 ? 23.453 17.094 0.582 1 98.38 76 LYS A N 1
ATOM 551 C CA . LYS A 1 76 ? 22.703 16.688 -0.61 1 98.38 76 LYS A CA 1
ATOM 552 C C . LYS A 1 76 ? 21.344 16.094 -0.24 1 98.38 76 LYS A C 1
ATOM 554 O O . LYS A 1 76 ? 20.359 16.312 -0.95 1 98.38 76 LYS A O 1
ATOM 559 N N . MET A 1 77 ? 21.297 15.352 0.848 1 98.75 77 MET A N 1
ATOM 560 C CA . MET A 1 77 ? 20.031 14.789 1.325 1 98.75 77 MET A CA 1
ATOM 561 C C . MET A 1 77 ? 19.047 15.898 1.672 1 98.75 77 MET A C 1
ATOM 563 O O . MET A 1 77 ? 17.875 15.844 1.272 1 98.75 77 MET A O 1
ATOM 567 N N . LEU A 1 78 ? 19.5 16.875 2.393 1 98.69 78 LEU A N 1
ATOM 568 C CA . LEU A 1 78 ? 18.656 18.016 2.77 1 98.69 78 LEU A CA 1
ATOM 569 C C . LEU A 1 78 ? 18.234 18.812 1.541 1 98.69 78 LEU A C 1
ATOM 571 O O . LEU A 1 78 ? 17.109 19.281 1.464 1 98.69 78 LEU A O 1
ATOM 575 N N . SER A 1 79 ? 19.141 18.922 0.591 1 98.5 79 SER A N 1
ATOM 576 C CA . SER A 1 79 ? 18.828 19.625 -0.645 1 98.5 79 SER A CA 1
ATOM 577 C C . SER A 1 79 ? 17.703 18.922 -1.415 1 98.5 79 SER A C 1
ATOM 579 O O . SER A 1 79 ? 16.859 19.578 -2.018 1 98.5 79 SER A O 1
ATOM 581 N N . ASN A 1 80 ? 17.781 17.609 -1.465 1 98.38 80 ASN A N 1
ATOM 582 C CA . ASN A 1 80 ? 16.703 16.844 -2.096 1 98.38 80 ASN A CA 1
ATOM 583 C C . ASN A 1 80 ? 15.367 17.109 -1.424 1 98.38 80 ASN A C 1
ATOM 585 O O . ASN A 1 80 ? 14.359 17.344 -2.104 1 98.38 80 ASN A O 1
ATOM 589 N N . LYS A 1 81 ? 15.375 17.031 -0.124 1 98.5 81 LYS A N 1
ATOM 590 C CA . LYS A 1 81 ? 14.172 17.359 0.642 1 98.5 81 LYS A CA 1
ATOM 591 C C . LYS A 1 81 ? 13.641 18.75 0.284 1 98.5 81 LYS A C 1
ATOM 593 O O . LYS A 1 81 ? 12.445 18.922 0.05 1 98.5 81 LYS A O 1
ATOM 598 N N . ASP A 1 82 ? 14.492 19.734 0.205 1 98.44 82 ASP A N 1
ATOM 599 C CA . ASP A 1 82 ? 14.102 21.109 -0.085 1 98.44 82 ASP A CA 1
ATOM 600 C C . ASP A 1 82 ? 13.523 21.219 -1.493 1 98.44 82 ASP A C 1
ATOM 602 O O . ASP A 1 82 ? 12.578 21.984 -1.72 1 98.44 82 ASP A O 1
ATOM 606 N N . LYS A 1 83 ? 14.086 20.531 -2.404 1 98.44 83 LYS A N 1
ATOM 607 C CA . LYS A 1 83 ? 13.586 20.531 -3.777 1 98.44 83 LYS A CA 1
ATOM 608 C C . LYS A 1 83 ? 12.164 20 -3.85 1 98.44 83 LYS A C 1
ATOM 610 O O . LYS A 1 83 ? 11.328 20.531 -4.57 1 98.44 83 LYS A O 1
ATOM 615 N N . ILE A 1 84 ? 11.945 18.938 -3.133 1 98.38 84 ILE A N 1
ATOM 616 C CA . ILE A 1 84 ? 10.617 18.328 -3.092 1 98.38 84 ILE A CA 1
ATOM 617 C C . ILE A 1 84 ? 9.609 19.344 -2.564 1 98.38 84 ILE A C 1
ATOM 619 O O . ILE A 1 84 ? 8.539 19.531 -3.146 1 98.38 84 ILE A O 1
ATOM 623 N N . VAL A 1 85 ? 9.938 20.031 -1.486 1 98.44 85 VAL A N 1
ATOM 624 C CA . VAL A 1 85 ? 9.07 21.047 -0.89 1 98.44 85 VAL A CA 1
ATOM 625 C C . VAL A 1 85 ? 8.828 22.172 -1.891 1 98.44 85 VAL A C 1
ATOM 627 O O . VAL A 1 85 ? 7.684 22.594 -2.098 1 98.44 85 VAL A O 1
ATOM 630 N N . LEU A 1 86 ? 9.883 22.578 -2.531 1 98.25 86 LEU A N 1
ATOM 631 C CA . LEU A 1 86 ? 9.789 23.656 -3.504 1 98.25 86 LEU A CA 1
ATOM 632 C C . LEU A 1 86 ? 8.852 23.281 -4.645 1 98.25 86 LEU A C 1
ATOM 634 O O . LEU A 1 86 ? 7.996 24.078 -5.039 1 98.25 86 LEU A O 1
ATOM 638 N N . ASP A 1 87 ? 9.023 22.125 -5.18 1 97.69 87 ASP A N 1
ATOM 639 C CA . ASP A 1 87 ? 8.188 21.656 -6.281 1 97.69 87 ASP A CA 1
ATOM 640 C C . ASP A 1 87 ? 6.711 21.641 -5.883 1 97.69 87 ASP A C 1
ATOM 642 O O . ASP A 1 87 ? 5.848 22.047 -6.664 1 97.69 87 ASP A O 1
ATOM 646 N N . LEU A 1 88 ? 6.465 21.25 -4.723 1 97.88 88 LEU A N 1
ATOM 647 C CA . LEU A 1 88 ? 5.078 21.125 -4.285 1 97.88 88 LEU A CA 1
ATOM 648 C C . LEU A 1 88 ? 4.484 22.484 -3.971 1 97.88 88 LEU A C 1
ATOM 650 O O . LEU A 1 88 ? 3.291 22.719 -4.191 1 97.88 88 LEU A O 1
ATOM 654 N N . THR A 1 89 ? 5.285 23.391 -3.393 1 97.94 89 THR A N 1
ATOM 655 C CA . THR A 1 89 ? 4.801 24.75 -3.162 1 97.94 89 THR A CA 1
ATOM 656 C C . THR A 1 89 ? 4.465 25.438 -4.484 1 97.94 89 THR A C 1
ATOM 658 O O . THR A 1 89 ? 3.443 26.109 -4.594 1 97.94 89 THR A O 1
ATOM 661 N N . LYS A 1 90 ? 5.281 25.219 -5.504 1 97.81 90 LYS A N 1
ATOM 662 C CA . LYS A 1 90 ? 4.988 25.734 -6.84 1 97.81 90 LYS A CA 1
ATOM 663 C C . LYS A 1 90 ? 3.717 25.109 -7.402 1 97.81 90 LYS A C 1
ATOM 665 O O . LYS A 1 90 ? 2.969 25.766 -8.133 1 97.81 90 LYS A O 1
ATOM 670 N N . GLY A 1 91 ? 3.553 23.875 -7.031 1 97.56 91 GLY A N 1
ATOM 671 C CA . GLY A 1 91 ? 2.334 23.203 -7.445 1 97.56 91 GLY A CA 1
ATOM 672 C C . GLY A 1 91 ? 1.074 23.875 -6.934 1 97.56 91 GLY A C 1
ATOM 673 O O . GLY A 1 91 ? 0.117 24.062 -7.684 1 97.56 91 GLY A O 1
ATOM 674 N N . ILE A 1 92 ? 1.053 24.234 -5.684 1 98.19 92 ILE A N 1
ATOM 675 C CA . ILE A 1 92 ? -0.113 24.891 -5.109 1 98.19 92 ILE A CA 1
ATOM 676 C C . ILE A 1 92 ? -0.305 26.266 -5.77 1 98.19 92 ILE A C 1
ATOM 678 O O . ILE A 1 92 ? -1.435 26.672 -6.047 1 98.19 92 ILE A O 1
ATOM 682 N N . GLU A 1 93 ? 0.777 26.953 -6.008 1 98.19 93 GLU A N 1
ATOM 683 C CA . GLU A 1 93 ? 0.685 28.234 -6.715 1 98.19 93 GLU A CA 1
ATOM 684 C C . GLU A 1 93 ? 0.025 28.062 -8.078 1 98.19 93 GLU A C 1
ATOM 686 O O . GLU A 1 93 ? -0.837 28.859 -8.461 1 98.19 93 GLU A O 1
ATOM 691 N N . SER A 1 94 ? 0.447 27.062 -8.789 1 98.31 94 SER A N 1
ATOM 692 C CA . SER A 1 94 ? -0.12 26.781 -10.102 1 98.31 94 SER A CA 1
ATOM 693 C C . SER A 1 94 ? -1.605 26.453 -10.008 1 98.31 94 SER A C 1
ATOM 695 O O . SER A 1 94 ? -2.389 26.812 -10.883 1 98.31 94 SER A O 1
ATOM 697 N N . LEU A 1 95 ? -1.982 25.75 -8.984 1 98.44 95 LEU A N 1
ATOM 698 C CA . LEU A 1 95 ? -3.385 25.406 -8.766 1 98.44 95 LEU A CA 1
ATOM 699 C C . LEU A 1 95 ? -4.211 26.656 -8.508 1 98.44 95 LEU A C 1
ATOM 701 O O . LEU A 1 95 ? -5.352 26.766 -8.969 1 98.44 95 LEU A O 1
ATOM 705 N N . PHE A 1 96 ? -3.666 27.562 -7.727 1 98.69 96 PHE A N 1
ATOM 706 C CA . PHE A 1 96 ? -4.355 28.828 -7.477 1 98.69 96 PHE A CA 1
ATOM 707 C C . PHE A 1 96 ? -4.598 29.578 -8.781 1 98.69 96 PHE A C 1
ATOM 709 O O . PHE A 1 96 ? -5.703 30.062 -9.023 1 98.69 96 PHE A O 1
ATOM 716 N N . ILE A 1 97 ? -3.551 29.625 -9.594 1 98.56 97 ILE A N 1
ATOM 717 C CA . ILE A 1 97 ? -3.66 30.312 -10.875 1 98.56 97 ILE A CA 1
ATOM 718 C C . ILE A 1 97 ? -4.723 29.625 -11.734 1 98.56 97 ILE A C 1
ATOM 720 O O . ILE A 1 97 ? -5.609 30.281 -12.273 1 98.56 97 ILE A O 1
ATOM 724 N N . LYS A 1 98 ? -4.664 28.359 -11.789 1 98.06 98 LYS A N 1
ATOM 725 C CA . LYS A 1 98 ? -5.578 27.578 -12.617 1 98.06 98 LYS A CA 1
ATOM 726 C C . LYS A 1 98 ? -7.027 27.781 -12.18 1 98.06 98 LYS A C 1
ATOM 728 O O . LYS A 1 98 ? -7.934 27.812 -13.016 1 98.06 98 LYS A O 1
ATOM 733 N N . ASN A 1 99 ? -7.273 27.906 -10.898 1 98.38 99 ASN A N 1
ATOM 734 C CA . ASN A 1 99 ? -8.625 28.047 -10.367 1 98.38 99 ASN A CA 1
ATOM 735 C C . ASN A 1 99 ? -9.008 29.5 -10.141 1 98.38 99 ASN A C 1
ATOM 737 O O . ASN A 1 99 ? -10.039 29.797 -9.547 1 98.38 99 ASN A O 1
ATOM 741 N N . LYS A 1 100 ? -8.133 30.422 -10.531 1 98.56 100 LYS A N 1
ATOM 742 C CA . LYS A 1 100 ? -8.375 31.859 -10.469 1 98.56 100 LYS A CA 1
ATOM 743 C C . LYS A 1 100 ? -8.609 32.312 -9.031 1 98.56 100 LYS A C 1
ATOM 745 O O . LYS A 1 100 ? -9.547 33.062 -8.758 1 98.56 100 LYS A O 1
ATOM 750 N N . ILE A 1 101 ? -7.824 31.766 -8.156 1 98.81 101 ILE A N 1
ATOM 751 C CA . ILE A 1 101 ? -7.863 32.156 -6.754 1 98.81 101 ILE A CA 1
ATOM 752 C C . ILE A 1 101 ? -6.891 33.312 -6.512 1 98.81 101 ILE A C 1
ATOM 754 O O . ILE A 1 101 ? -5.727 33.25 -6.91 1 98.81 101 ILE A O 1
ATOM 758 N N . THR A 1 102 ? -7.371 34.375 -5.891 1 98.62 102 THR A N 1
ATOM 759 C CA . THR A 1 102 ? -6.527 35.531 -5.582 1 98.62 102 THR A CA 1
ATOM 760 C C . THR A 1 102 ? -5.699 35.281 -4.328 1 98.62 102 THR A C 1
ATOM 762 O O . THR A 1 102 ? -6.246 35.062 -3.244 1 98.62 102 THR A O 1
ATOM 765 N N . LYS A 1 103 ? -4.43 35.25 -4.508 1 98.31 103 LYS A N 1
ATOM 766 C CA . LYS A 1 103 ? -3.512 35.125 -3.383 1 98.31 103 LYS A CA 1
ATOM 767 C C . LYS A 1 103 ? -3.131 36.469 -2.816 1 98.31 103 LYS A C 1
ATOM 769 O O . LYS A 1 103 ? -2.727 37.375 -3.561 1 98.31 103 LYS A O 1
ATOM 774 N N . ILE A 1 104 ? -3.295 36.625 -1.546 1 98.38 104 ILE A N 1
ATOM 775 C CA . ILE A 1 104 ? -2.926 37.875 -0.878 1 98.38 104 ILE A CA 1
ATOM 776 C C . ILE A 1 104 ? -1.903 37.594 0.219 1 98.38 104 ILE A C 1
ATOM 778 O O . ILE A 1 104 ? -2.176 36.812 1.146 1 98.38 104 ILE A O 1
ATOM 782 N N . LYS A 1 105 ? -0.723 38.156 0.162 1 98.31 105 LYS A N 1
ATOM 783 C CA . LYS A 1 105 ? 0.311 38.031 1.183 1 98.31 105 LYS A CA 1
ATOM 784 C C . LYS A 1 105 ? 0.084 39 2.338 1 98.31 105 LYS A C 1
ATOM 786 O O . LYS A 1 105 ? -0.027 40.219 2.125 1 98.31 105 LYS A O 1
ATOM 791 N N . GLY A 1 106 ? -0.037 38.5 3.486 1 97.94 106 GLY A N 1
ATOM 792 C CA . GLY A 1 106 ? -0.184 39.344 4.656 1 97.94 106 GLY A CA 1
ATOM 793 C C . GLY A 1 106 ? -0.881 38.656 5.812 1 97.94 106 GLY A C 1
ATOM 794 O O . GLY A 1 106 ? -1.235 37.469 5.719 1 97.94 106 GLY A O 1
ATOM 795 N N . GLU A 1 107 ? -0.938 39.344 6.883 1 97.62 107 GLU A N 1
ATOM 796 C CA . GLU A 1 107 ? -1.675 38.906 8.062 1 97.62 107 GLU A CA 1
ATOM 797 C C . GLU A 1 107 ? -3.096 39.438 8.07 1 97.62 107 GLU A C 1
ATOM 799 O O . GLU A 1 107 ? -3.297 40.656 7.918 1 97.62 107 GLU A O 1
ATOM 804 N N . ALA A 1 108 ? -4.023 38.594 8.258 1 98 108 ALA A N 1
ATOM 805 C CA . ALA A 1 108 ? -5.43 39 8.211 1 98 108 ALA A CA 1
ATOM 806 C C . ALA A 1 108 ? -5.926 39.375 9.602 1 98 108 ALA A C 1
ATOM 808 O O . ALA A 1 108 ? -5.559 38.75 10.602 1 98 108 ALA A O 1
ATOM 809 N N . LYS A 1 109 ? -6.738 40.375 9.641 1 98 109 LYS A N 1
ATOM 810 C CA . LYS A 1 109 ? -7.488 40.781 10.828 1 98 109 LYS A CA 1
ATOM 811 C C . LYS A 1 109 ? -8.961 41 10.492 1 98 109 LYS A C 1
ATOM 813 O O . LYS A 1 109 ? -9.289 41.844 9.633 1 98 109 LYS A O 1
ATOM 818 N N . ILE A 1 110 ? -9.805 40.281 11.164 1 97.94 110 ILE A N 1
ATOM 819 C CA . ILE A 1 110 ? -11.242 40.438 10.953 1 97.94 110 ILE A CA 1
ATOM 820 C C . ILE A 1 110 ? -11.734 41.656 11.727 1 97.94 110 ILE A C 1
ATOM 822 O O . ILE A 1 110 ? -11.633 41.719 12.961 1 97.94 110 ILE A O 1
ATOM 826 N N . ILE A 1 111 ? -12.289 42.594 11.07 1 96.38 111 ILE A N 1
ATOM 827 C CA . ILE A 1 111 ? -12.641 43.844 11.766 1 96.38 111 ILE A CA 1
ATOM 828 C C . ILE A 1 111 ? -14.164 43.938 11.859 1 96.38 111 ILE A C 1
ATOM 830 O O . ILE A 1 111 ? -14.68 44.75 12.641 1 96.38 111 ILE A O 1
ATOM 834 N N . SER A 1 112 ? -14.883 43.281 10.992 1 96.38 112 SER A N 1
ATOM 835 C CA . SER A 1 112 ? -16.328 43.094 11.062 1 96.38 112 SER A CA 1
ATOM 836 C C . SER A 1 112 ? -16.766 41.781 10.445 1 96.38 112 SER A C 1
ATOM 838 O O . SER A 1 112 ? -15.938 41 9.984 1 96.38 112 SER A O 1
ATOM 840 N N . ASN A 1 113 ? -18.078 41.594 10.438 1 96.31 113 ASN A N 1
ATOM 841 C CA . ASN A 1 113 ? -18.594 40.312 9.953 1 96.31 113 ASN A CA 1
ATOM 842 C C . ASN A 1 113 ? -18.281 40.094 8.477 1 96.31 113 ASN A C 1
ATOM 844 O O . ASN A 1 113 ? -18.25 38.969 8.008 1 96.31 113 ASN A O 1
ATOM 848 N N . ASN A 1 114 ? -17.984 41.156 7.773 1 97.31 114 ASN A N 1
ATOM 849 C CA . ASN A 1 114 ? -17.812 41 6.336 1 97.31 114 ASN A CA 1
ATOM 850 C C . ASN A 1 114 ? -16.578 41.75 5.844 1 97.31 114 ASN A C 1
ATOM 852 O O . ASN A 1 114 ? -16.438 42 4.645 1 97.31 114 ASN A O 1
ATOM 856 N N . ILE A 1 115 ? -15.75 42.188 6.766 1 97.88 115 ILE A N 1
ATOM 857 C CA . ILE A 1 115 ? -14.578 42.938 6.352 1 97.88 115 ILE A CA 1
ATOM 858 C C . ILE A 1 115 ? -13.328 42.375 7.016 1 97.88 115 ILE A C 1
ATOM 860 O O . ILE A 1 115 ? -13.297 42.188 8.234 1 97.88 115 ILE A O 1
ATOM 864 N N . VAL A 1 116 ? -12.344 42.094 6.203 1 98.19 116 VAL A N 1
ATOM 865 C CA . VAL A 1 116 ? -11.031 41.625 6.66 1 98.19 116 VAL A CA 1
ATOM 866 C C . VAL A 1 116 ? -9.961 42.656 6.281 1 98.19 116 VAL A C 1
ATOM 868 O O . VAL A 1 116 ? -9.938 43.125 5.148 1 98.19 116 VAL A O 1
ATOM 871 N N . GLU A 1 117 ? -9.188 42.969 7.242 1 98.19 117 GLU A N 1
ATOM 872 C CA . GLU A 1 117 ? -8.07 43.875 6.992 1 98.19 117 GLU A CA 1
ATOM 873 C C . GLU A 1 117 ? -6.777 43.094 6.762 1 98.19 117 GLU A C 1
ATOM 875 O O . GLU A 1 117 ? -6.461 42.188 7.508 1 98.19 117 GLU A O 1
ATOM 880 N N . VAL A 1 118 ? -6.098 43.438 5.688 1 97.75 118 VAL A N 1
ATOM 881 C CA . VAL A 1 118 ? -4.785 42.875 5.363 1 97.75 118 VAL A CA 1
ATOM 882 C C . VAL A 1 118 ? -3.912 43.969 4.742 1 97.75 118 VAL A C 1
ATOM 884 O O . VAL A 1 118 ? -4.352 44.688 3.84 1 97.75 118 VAL A O 1
ATOM 887 N N . ASN A 1 119 ? -2.707 44.156 5.215 1 96.44 119 ASN A N 1
ATOM 888 C CA . ASN A 1 119 ? -1.794 45.188 4.734 1 96.44 119 ASN A CA 1
ATOM 889 C C . ASN A 1 119 ? -2.447 46.562 4.746 1 96.44 119 ASN A C 1
ATOM 891 O O . ASN A 1 119 ? -2.355 47.281 3.768 1 96.44 119 ASN A O 1
ATOM 895 N N . LYS A 1 120 ? -3.275 46.781 5.648 1 94.75 120 LYS A N 1
ATOM 896 C CA . LYS A 1 120 ? -3.934 48.062 5.879 1 94.75 120 LYS A CA 1
ATOM 897 C C . LYS A 1 120 ? -5.023 48.312 4.844 1 94.75 120 LYS A C 1
ATOM 899 O O . LYS A 1 120 ? -5.5 49.438 4.699 1 94.75 120 LYS A O 1
ATOM 904 N N . GLU A 1 121 ? -5.316 47.344 4.176 1 97.56 121 GLU A N 1
ATOM 905 C CA . GLU A 1 121 ? -6.441 47.406 3.248 1 97.56 121 GLU A CA 1
ATOM 906 C C . GLU A 1 121 ? -7.625 46.594 3.75 1 97.56 121 GLU A C 1
ATOM 908 O O . GLU A 1 121 ? -7.445 45.5 4.297 1 97.56 121 GLU A O 1
ATOM 913 N N . GLN A 1 122 ? -8.75 47.188 3.559 1 97.88 122 GLN A N 1
ATOM 914 C CA . GLN A 1 122 ? -9.984 46.5 3.947 1 97.88 122 GLN A CA 1
ATOM 915 C C . GLN A 1 122 ? -10.625 45.812 2.752 1 97.88 122 GLN A C 1
ATOM 917 O O . GLN A 1 122 ? -10.875 46.438 1.721 1 97.88 122 GLN A O 1
ATOM 922 N N . ILE A 1 123 ? -10.852 44.531 2.893 1 98 123 ILE A N 1
ATOM 923 C CA . ILE A 1 123 ? -11.438 43.719 1.824 1 98 123 ILE A CA 1
ATOM 924 C C . ILE A 1 123 ? -12.781 43.156 2.277 1 98 123 ILE A C 1
ATOM 926 O O . ILE A 1 123 ? -12.891 42.562 3.355 1 98 123 ILE A O 1
ATOM 930 N N . LYS A 1 124 ? -13.836 43.344 1.45 1 98.12 124 LYS A N 1
ATOM 931 C CA . LYS A 1 124 ? -15.156 42.812 1.753 1 98.12 124 LYS A CA 1
ATOM 932 C C . LYS A 1 124 ? -15.266 41.344 1.336 1 98.12 124 LYS A C 1
ATOM 934 O O . LYS A 1 124 ? -14.766 40.969 0.278 1 98.12 124 LYS A O 1
ATOM 939 N N . ALA A 1 125 ? -15.844 40.594 2.188 1 97.69 125 ALA A N 1
ATOM 940 C CA . ALA A 1 125 ? -16.062 39.188 1.9 1 97.69 125 ALA A CA 1
ATOM 941 C C . ALA A 1 125 ? -17.453 38.75 2.355 1 97.69 125 ALA A C 1
ATOM 943 O O . ALA A 1 125 ? -17.922 39.125 3.426 1 97.69 125 ALA A O 1
ATOM 944 N N . LYS A 1 126 ? -18.125 37.938 1.512 1 98 126 LYS A N 1
ATOM 945 C CA . LYS A 1 126 ? -19.422 37.406 1.866 1 98 126 LYS A CA 1
ATOM 946 C C . LYS A 1 126 ? -19.297 36.312 2.939 1 98 126 LYS A C 1
ATOM 948 O O . LYS A 1 126 ? -20.109 36.25 3.855 1 98 126 LYS A O 1
ATOM 953 N N . ASN A 1 127 ? -18.391 35.438 2.756 1 98.62 127 ASN A N 1
ATOM 954 C CA . ASN A 1 127 ? -18.047 34.406 3.715 1 98.62 127 ASN A CA 1
ATOM 955 C C . ASN A 1 127 ? -16.547 34.406 4.043 1 98.62 127 ASN A C 1
ATOM 957 O O . ASN A 1 127 ? -15.727 34.75 3.193 1 98.62 127 ASN A O 1
ATOM 961 N N . ILE A 1 128 ? -16.234 34.125 5.281 1 98.75 128 ILE A N 1
ATOM 962 C CA . ILE A 1 128 ? -14.859 34 5.734 1 98.75 128 ILE A CA 1
ATOM 963 C C . ILE A 1 128 ? -14.602 32.594 6.27 1 98.75 128 ILE A C 1
ATOM 965 O O . ILE A 1 128 ? -15.398 32.062 7.047 1 98.75 128 ILE A O 1
ATOM 969 N N . LEU A 1 129 ? -13.578 31.938 5.801 1 98.88 129 LEU A N 1
ATOM 970 C CA . LEU A 1 129 ? -13.141 30.625 6.289 1 98.88 129 LEU A CA 1
ATOM 971 C C . LEU A 1 129 ? -11.789 30.734 6.98 1 98.88 129 LEU A C 1
ATOM 973 O O . LEU A 1 129 ? -10.773 30.984 6.328 1 98.88 129 LEU A O 1
ATOM 977 N N . ILE A 1 130 ? -11.805 30.516 8.289 1 98.88 130 ILE A N 1
ATOM 978 C CA . ILE A 1 130 ? -10.586 30.594 9.086 1 98.88 130 ILE A CA 1
ATOM 979 C C . ILE A 1 130 ? -9.883 29.234 9.086 1 98.88 130 ILE A C 1
ATOM 981 O O . ILE A 1 130 ? -10.43 28.25 9.586 1 98.88 130 ILE A O 1
ATOM 985 N N . THR A 1 131 ? -8.664 29.141 8.547 1 98.81 131 THR A N 1
ATOM 986 C CA . THR A 1 131 ? -7.84 27.938 8.477 1 98.81 131 THR A CA 1
ATOM 987 C C . THR A 1 131 ? -6.41 28.234 8.922 1 98.81 131 THR A C 1
ATOM 989 O O . THR A 1 131 ? -5.453 27.828 8.258 1 98.81 131 THR A O 1
ATOM 992 N N . THR A 1 132 ? -6.203 28.891 10.023 1 98.38 132 THR A N 1
ATOM 993 C CA . THR A 1 132 ? -4.922 29.469 10.414 1 98.38 132 THR A CA 1
ATOM 994 C C . THR A 1 132 ? -4.031 28.406 11.07 1 98.38 132 THR A C 1
ATOM 996 O O . THR A 1 132 ? -2.863 28.672 11.359 1 98.38 132 THR A O 1
ATOM 999 N N . GLY A 1 133 ? -4.59 27.234 11.266 1 97.62 133 GLY A N 1
ATOM 1000 C CA . GLY A 1 133 ? -3.793 26.094 11.695 1 97.62 133 GLY A CA 1
ATOM 1001 C C . GLY A 1 133 ? -3.342 26.203 13.141 1 97.62 133 GLY A C 1
ATOM 1002 O O . GLY A 1 133 ? -4.145 26.5 14.031 1 97.62 133 GLY A O 1
ATOM 1003 N N . SER A 1 134 ? -2.105 25.75 13.398 1 97.44 134 SER A N 1
ATOM 1004 C CA . SER A 1 134 ? -1.578 25.656 14.758 1 97.44 134 SER A CA 1
ATOM 1005 C C . SER A 1 134 ? -0.12 26.094 14.812 1 97.44 134 SER A C 1
ATOM 1007 O O . SER A 1 134 ? 0.509 26.312 13.781 1 97.44 134 SER A O 1
ATOM 1009 N N . SER A 1 135 ? 0.36 26.328 15.984 1 94.94 135 SER A N 1
ATOM 1010 C CA . SER A 1 135 ? 1.76 26.641 16.25 1 94.94 135 SER A CA 1
ATOM 1011 C C . SER A 1 135 ? 2.318 25.75 17.359 1 94.94 135 SER A C 1
ATOM 1013 O O . SER A 1 135 ? 1.56 25.094 18.078 1 94.94 135 SER A O 1
ATOM 1015 N N . VAL A 1 136 ? 3.631 25.766 17.547 1 94.38 136 VAL A N 1
ATOM 1016 C CA . VAL A 1 136 ? 4.336 24.938 18.5 1 94.38 136 VAL A CA 1
ATOM 1017 C C . VAL A 1 136 ? 3.992 25.375 19.922 1 94.38 136 VAL A C 1
ATOM 1019 O O . VAL A 1 136 ? 3.93 26.578 20.203 1 94.38 136 VAL A O 1
ATOM 1022 N N . ILE A 1 137 ? 3.74 24.391 20.781 1 93.31 137 ILE A N 1
ATOM 1023 C CA . ILE A 1 137 ? 3.564 24.688 22.188 1 93.31 137 ILE A CA 1
ATOM 1024 C C . ILE A 1 137 ? 4.914 25.016 22.828 1 93.31 137 ILE A C 1
ATOM 1026 O O . ILE A 1 137 ? 5.898 24.312 22.609 1 93.31 137 ILE A O 1
ATOM 1030 N N . GLU A 1 138 ? 4.949 26.047 23.594 1 88.44 138 GLU A N 1
ATOM 1031 C CA . GLU A 1 138 ? 6.168 26.453 24.297 1 88.44 138 GLU A CA 1
ATOM 1032 C C . GLU A 1 138 ? 6.191 25.891 25.719 1 88.44 138 GLU A C 1
ATOM 1034 O O . GLU A 1 138 ? 5.16 25.844 26.391 1 88.44 138 GLU A O 1
ATOM 1039 N N . ILE A 1 139 ? 7.32 25.391 26.047 1 91.06 139 ILE A N 1
ATOM 1040 C CA . ILE A 1 139 ? 7.543 24.984 27.438 1 91.06 139 ILE A CA 1
ATOM 1041 C C . ILE A 1 139 ? 8.148 26.141 28.219 1 91.06 139 ILE A C 1
ATOM 1043 O O . ILE A 1 139 ? 9.141 26.734 27.812 1 91.06 139 ILE A O 1
ATOM 1047 N N . PRO A 1 140 ? 7.574 26.359 29.391 1 88.25 140 PRO A N 1
ATOM 1048 C CA . PRO A 1 140 ? 8.133 27.438 30.203 1 88.25 140 PRO A CA 1
ATOM 1049 C C . PRO A 1 140 ? 9.625 27.25 30.469 1 88.25 140 PRO A C 1
ATOM 1051 O O . PRO A 1 140 ? 10.078 26.141 30.703 1 88.25 140 PRO A O 1
ATOM 1054 N N . ASN A 1 141 ? 10.445 28.219 30.422 1 86.19 141 ASN A N 1
ATOM 1055 C CA . ASN A 1 141 ? 11.867 28.266 30.75 1 86.19 141 ASN A CA 1
ATOM 1056 C C . ASN A 1 141 ? 12.711 27.562 29.703 1 86.19 141 ASN A C 1
ATOM 1058 O O . ASN A 1 141 ? 13.875 27.234 29.953 1 86.19 141 ASN A O 1
ATOM 1062 N N . ILE A 1 142 ? 12.117 27.156 28.703 1 93.81 142 ILE A N 1
ATOM 1063 C CA . ILE A 1 142 ? 12.875 26.594 27.594 1 93.81 142 ILE A CA 1
ATOM 1064 C C . ILE A 1 142 ? 12.703 27.453 26.344 1 93.81 142 ILE A C 1
ATOM 1066 O O . ILE A 1 142 ? 11.586 27.656 25.875 1 93.81 142 ILE A O 1
ATOM 1070 N N . THR A 1 143 ? 13.734 27.984 25.859 1 94.19 143 THR A N 1
ATOM 1071 C CA . THR A 1 143 ? 13.711 28.844 24.688 1 94.19 143 THR A CA 1
ATOM 1072 C C . THR A 1 143 ? 14.172 28.078 23.453 1 94.19 143 THR A C 1
ATOM 1074 O O . THR A 1 143 ? 15.289 27.562 23.422 1 94.19 143 THR A O 1
ATOM 1077 N N . ILE A 1 144 ? 13.336 28 22.484 1 96 144 ILE A N 1
ATOM 1078 C CA . ILE A 1 144 ? 13.68 27.391 21.219 1 96 144 ILE A CA 1
ATOM 1079 C C . ILE A 1 144 ? 14.492 28.375 20.375 1 96 144 ILE A C 1
ATOM 1081 O O . ILE A 1 144 ? 14 29.438 20.016 1 96 144 ILE A O 1
ATOM 1085 N N . ASP A 1 145 ? 15.719 28.109 20.094 1 95.88 145 ASP A N 1
ATOM 1086 C CA . ASP A 1 145 ? 16.578 28.984 19.312 1 95.88 145 ASP A CA 1
ATOM 1087 C C . ASP A 1 145 ? 16.766 28.438 17.906 1 95.88 145 ASP A C 1
ATOM 1089 O O . ASP A 1 145 ? 17.422 29.078 17.078 1 95.88 145 ASP A O 1
ATOM 1093 N N . GLU A 1 146 ? 16.156 27.266 17.547 1 96.62 146 GLU A N 1
ATOM 1094 C CA . GLU A 1 146 ? 16.188 26.578 16.25 1 96.62 146 GLU A CA 1
ATOM 1095 C C . GLU A 1 146 ? 17.609 26.234 15.828 1 96.62 146 GLU A C 1
ATOM 1097 O O . GLU A 1 146 ? 17.891 26.078 14.641 1 96.62 146 GLU A O 1
ATOM 1102 N N . GLU A 1 147 ? 18.562 26.109 16.812 1 96 147 GLU A N 1
ATOM 1103 C CA . GLU A 1 147 ? 19.938 25.688 16.594 1 96 147 GLU A CA 1
ATOM 1104 C C . GLU A 1 147 ? 20.328 24.562 17.531 1 96 147 GLU A C 1
ATOM 1106 O O . GLU A 1 147 ? 20.562 23.422 17.094 1 96 147 GLU A O 1
ATOM 1111 N N . PHE A 1 148 ? 20.266 24.875 18.859 1 97.5 148 PHE A N 1
ATOM 1112 C CA . PHE A 1 148 ? 20.578 23.859 19.859 1 97.5 148 PHE A CA 1
ATOM 1113 C C . PHE A 1 148 ? 19.312 23.25 20.422 1 97.5 148 PHE A C 1
ATOM 1115 O O . PHE A 1 148 ? 19.266 22.031 20.672 1 97.5 148 PHE A O 1
ATOM 1122 N N . ILE A 1 149 ? 18.375 24.078 20.688 1 98.06 149 ILE A N 1
ATOM 1123 C CA . ILE A 1 149 ? 17.031 23.688 21.047 1 98.06 149 ILE A CA 1
ATOM 1124 C C . ILE A 1 149 ? 16.078 24 19.891 1 98.06 149 ILE A C 1
ATOM 1126 O O . ILE A 1 149 ? 15.828 25.172 19.578 1 98.06 149 ILE A O 1
ATOM 1130 N N . VAL A 1 150 ? 15.57 22.953 19.328 1 98 150 VAL A N 1
ATOM 1131 C CA . VAL A 1 150 ? 14.875 23.172 18.062 1 98 150 VAL A CA 1
ATOM 1132 C C . VAL A 1 150 ? 13.445 22.641 18.156 1 98 150 VAL A C 1
ATOM 1134 O O . VAL A 1 150 ? 13.156 21.766 18.984 1 98 150 VAL A O 1
ATOM 1137 N N . SER A 1 151 ? 12.508 23.234 17.406 1 97.5 151 SER A N 1
ATOM 1138 C CA . SER A 1 151 ? 11.227 22.625 17.062 1 97.5 151 SER A CA 1
ATOM 1139 C C . SER A 1 151 ? 11.352 21.719 15.852 1 97.5 151 SER A C 1
ATOM 1141 O O . SER A 1 151 ? 12.461 21.406 15.406 1 97.5 151 SER A O 1
ATOM 1143 N N . SER A 1 152 ? 10.18 21.281 15.383 1 96.12 152 SER A N 1
ATOM 1144 C CA . SER A 1 152 ? 10.211 20.469 14.164 1 96.12 152 SER A CA 1
ATOM 1145 C C . SER A 1 152 ? 10.836 21.25 13.008 1 96.12 152 SER A C 1
ATOM 1147 O O . SER A 1 152 ? 11.469 20.656 12.133 1 96.12 152 SER A O 1
ATOM 1149 N N . THR A 1 153 ? 10.727 22.547 13.008 1 96.5 153 THR A N 1
ATOM 1150 C CA . THR A 1 153 ? 11.281 23.406 11.953 1 96.5 153 THR A CA 1
ATOM 1151 C C . THR A 1 153 ? 12.797 23.266 11.891 1 96.5 153 THR A C 1
ATOM 1153 O O . THR A 1 153 ? 13.352 22.969 10.836 1 96.5 153 THR A O 1
ATOM 1156 N N . GLY A 1 154 ? 13.414 23.422 13.008 1 97.69 154 GLY A N 1
ATOM 1157 C CA . GLY A 1 154 ? 14.867 23.328 13.055 1 97.69 154 GLY A CA 1
ATOM 1158 C C . GLY A 1 154 ? 15.391 21.922 12.867 1 97.69 154 GLY A C 1
ATOM 1159 O O . GLY A 1 154 ? 16.469 21.719 12.305 1 97.69 154 GLY A O 1
ATOM 1160 N N . ALA A 1 155 ? 14.641 20.953 13.344 1 98.25 155 ALA A N 1
ATOM 1161 C CA . ALA A 1 155 ? 15.055 19.547 13.289 1 98.25 155 ALA A CA 1
ATOM 1162 C C . ALA A 1 155 ? 15.117 19.062 11.844 1 98.25 155 ALA A C 1
ATOM 1164 O O . ALA A 1 155 ? 15.812 18.078 11.547 1 98.25 155 ALA A O 1
ATOM 1165 N N .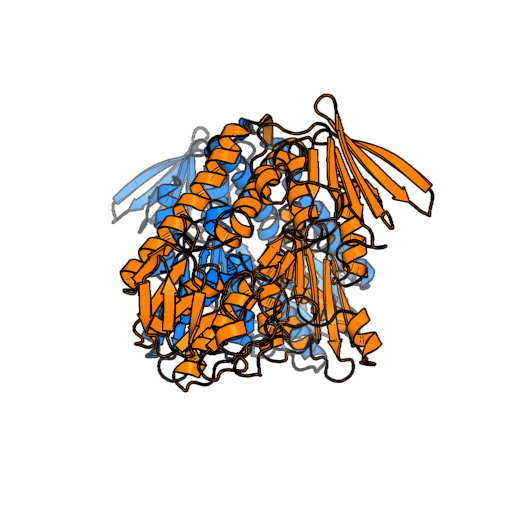 LEU A 1 156 ? 14.43 19.766 10.922 1 98.31 156 LEU A N 1
ATOM 1166 C CA . LEU A 1 156 ? 14.359 19.344 9.523 1 98.31 156 LEU A CA 1
ATOM 1167 C C . LEU A 1 156 ? 15.523 19.906 8.727 1 98.31 156 LEU A C 1
ATOM 1169 O O . LEU A 1 156 ? 15.68 19.609 7.539 1 98.31 156 LEU A O 1
ATOM 1173 N N . LYS A 1 157 ? 16.406 20.688 9.367 1 97.44 157 LYS A N 1
ATOM 1174 C CA . LYS A 1 157 ? 17.453 21.297 8.578 1 97.44 157 LYS A CA 1
ATOM 1175 C C . LYS A 1 157 ? 18.766 21.375 9.375 1 97.44 157 LYS A C 1
ATOM 1177 O O . LYS A 1 157 ? 19.547 22.312 9.211 1 97.44 157 LYS A O 1
ATOM 1182 N N . LEU A 1 158 ? 18.969 20.469 10.352 1 98 158 LEU A N 1
ATOM 1183 C CA . LEU A 1 158 ? 20.234 20.422 11.047 1 98 158 LEU A CA 1
ATOM 1184 C C . LEU A 1 158 ? 21.391 20.281 10.062 1 98 158 LEU A C 1
ATOM 1186 O O . LEU A 1 158 ? 21.328 19.469 9.141 1 98 158 LEU A O 1
ATOM 1190 N N . SER A 1 159 ? 22.438 20.984 10.273 1 96 159 SER A N 1
ATOM 1191 C CA . SER A 1 159 ? 23.531 21.047 9.32 1 96 159 SER A CA 1
ATOM 1192 C C . SER A 1 159 ? 24.469 19.859 9.469 1 96 159 SER A C 1
ATOM 1194 O O . SER A 1 159 ? 25.266 19.578 8.57 1 96 159 SER A O 1
ATOM 1196 N N . LYS A 1 160 ? 24.453 19.25 10.625 1 97.88 160 LYS A N 1
ATOM 1197 C CA . LYS A 1 160 ? 25.219 18.031 10.883 1 97.88 160 LYS A CA 1
ATOM 1198 C C . LYS A 1 160 ? 24.422 17.047 11.727 1 97.88 160 LYS A C 1
ATOM 1200 O O . LYS A 1 160 ? 23.469 17.438 12.422 1 97.88 160 LYS A O 1
ATOM 1205 N N . VAL A 1 161 ? 24.828 15.812 11.648 1 98.69 161 VAL A N 1
ATOM 1206 C CA . VAL A 1 161 ? 24.219 14.797 12.5 1 98.69 161 VAL A CA 1
ATOM 1207 C C . VAL A 1 161 ? 24.672 15 13.945 1 98.69 161 VAL A C 1
ATOM 1209 O O . VAL A 1 161 ? 25.859 14.945 14.242 1 98.69 161 VAL A O 1
ATOM 1212 N N . PRO A 1 162 ? 23.703 15.266 14.781 1 98.69 162 PRO A N 1
ATOM 1213 C CA . PRO A 1 162 ? 24.141 15.398 16.172 1 98.69 162 PRO A CA 1
ATOM 1214 C C . PRO A 1 162 ? 24.641 14.086 16.75 1 98.69 162 PRO A C 1
ATOM 1216 O O . PRO A 1 162 ? 24.109 13.016 16.438 1 98.69 162 PRO A O 1
ATOM 1219 N N . LYS A 1 163 ? 25.688 14.188 17.625 1 98.56 163 LYS A N 1
ATOM 1220 C CA . LYS A 1 163 ? 26.141 12.969 18.297 1 98.56 163 LYS A CA 1
ATOM 1221 C C . LYS A 1 163 ? 25.047 12.422 19.203 1 98.56 163 LYS A C 1
ATOM 1223 O O . LYS A 1 163 ? 24.812 11.211 19.25 1 98.56 163 LYS A O 1
ATOM 1228 N N . HIS A 1 164 ? 24.453 13.344 19.906 1 98.81 164 HIS A N 1
ATOM 1229 C CA . HIS A 1 164 ? 23.344 13 20.797 1 98.81 164 HIS A CA 1
ATOM 1230 C C . HIS A 1 164 ? 22.172 13.961 20.594 1 98.81 164 HIS A C 1
ATOM 1232 O O . HIS A 1 164 ? 22.328 15.18 20.703 1 98.81 164 HIS A O 1
ATOM 1238 N N . LEU A 1 165 ? 20.984 13.422 20.219 1 98.88 165 LEU A N 1
ATOM 1239 C CA . LEU A 1 165 ? 19.719 14.148 20.094 1 98.88 165 LEU A CA 1
ATOM 1240 C C . LEU A 1 165 ? 18.75 13.742 21.188 1 98.88 165 LEU A C 1
ATOM 1242 O O . LEU A 1 165 ? 18.391 12.57 21.312 1 98.88 165 LEU A O 1
ATOM 1246 N N . ILE A 1 166 ? 18.359 14.664 22.016 1 98.81 166 ILE A N 1
ATOM 1247 C CA . ILE A 1 166 ? 17.266 14.414 22.953 1 98.81 166 ILE A CA 1
ATOM 1248 C C . ILE A 1 166 ? 15.945 14.898 22.344 1 98.81 166 ILE A C 1
ATOM 1250 O O . ILE A 1 166 ? 15.867 16.016 21.828 1 98.81 166 ILE A O 1
ATOM 1254 N N . VAL A 1 167 ? 14.984 14.07 22.297 1 98.81 167 VAL A N 1
ATOM 1255 C CA . VAL A 1 167 ? 13.641 14.383 21.844 1 98.81 167 VAL A CA 1
ATOM 1256 C C . VAL A 1 167 ? 12.703 14.523 23.047 1 98.81 167 VAL A C 1
ATOM 1258 O O . VAL A 1 167 ? 12.508 13.57 23.797 1 98.81 167 VAL A O 1
ATOM 1261 N N . VAL A 1 168 ? 12.18 15.672 23.219 1 98.12 168 VAL A N 1
ATOM 1262 C CA . VAL A 1 168 ? 11.203 15.883 24.281 1 98.12 168 VAL A CA 1
ATOM 1263 C C . VAL A 1 168 ? 9.789 15.703 23.719 1 98.12 168 VAL A C 1
ATOM 1265 O O . VAL A 1 168 ? 9.297 16.562 22.984 1 98.12 168 VAL A O 1
ATOM 1268 N N . GLY A 1 169 ? 9.117 14.609 24.125 1 97.44 169 GLY A N 1
ATOM 1269 C CA . GLY A 1 169 ? 7.816 14.234 23.594 1 97.44 169 GLY A CA 1
ATOM 1270 C C . GLY A 1 169 ? 7.848 12.953 22.781 1 97.44 169 GLY A C 1
ATOM 1271 O O . GLY A 1 169 ? 8.516 12.883 21.75 1 97.44 169 GLY A O 1
ATOM 1272 N N . GLY A 1 170 ? 7.141 11.992 23.234 1 97.38 170 GLY A N 1
ATOM 1273 C CA . GLY A 1 170 ? 7.055 10.703 22.562 1 97.38 170 GLY A CA 1
ATOM 1274 C C . GLY A 1 170 ? 5.836 10.578 21.672 1 97.38 170 GLY A C 1
ATOM 1275 O O . GLY A 1 170 ? 5.195 9.523 21.641 1 97.38 170 GLY A O 1
ATOM 1276 N N . GLY A 1 171 ? 5.457 11.672 20.969 1 96.81 171 GLY A N 1
ATOM 1277 C CA . GLY A 1 171 ? 4.371 11.672 20 1 96.81 171 GLY A CA 1
ATOM 1278 C C . GLY A 1 171 ? 4.836 11.477 18.578 1 96.81 171 GLY A C 1
ATOM 1279 O O . GLY A 1 171 ? 5.969 11.047 18.344 1 96.81 171 GLY A O 1
ATOM 1280 N N . TYR A 1 172 ? 4.008 11.773 17.578 1 96.56 172 TYR A N 1
ATOM 1281 C CA . TYR A 1 172 ? 4.242 11.539 16.156 1 96.56 172 TYR A CA 1
ATOM 1282 C C . TYR A 1 172 ? 5.508 12.242 15.688 1 96.56 172 TYR A C 1
ATOM 1284 O O . TYR A 1 172 ? 6.43 11.602 15.18 1 96.56 172 TYR A O 1
ATOM 1292 N N . ILE A 1 173 ? 5.566 13.531 15.93 1 97.44 173 ILE A N 1
ATOM 1293 C CA . ILE A 1 173 ? 6.652 14.359 15.43 1 97.44 173 ILE A CA 1
ATOM 1294 C C . ILE A 1 173 ? 7.977 13.891 16.016 1 97.44 173 ILE A C 1
ATOM 1296 O O . ILE A 1 173 ? 8.961 13.703 15.297 1 97.44 173 ILE A O 1
ATOM 1300 N N . GLY A 1 174 ? 7.984 13.688 17.328 1 98.31 174 GLY A N 1
ATOM 1301 C CA . GLY A 1 174 ? 9.203 13.273 18.016 1 98.31 174 GLY A CA 1
ATOM 1302 C C . GLY A 1 174 ? 9.734 11.938 17.531 1 98.31 174 GLY A C 1
ATOM 1303 O O . GLY A 1 174 ? 10.93 11.805 17.25 1 98.31 174 GLY A O 1
ATOM 1304 N N . LEU A 1 175 ? 8.914 11 17.359 1 98.62 175 LEU A N 1
ATOM 1305 C CA . LEU A 1 175 ? 9.344 9.648 17 1 98.62 175 LEU A CA 1
ATOM 1306 C C . LEU A 1 175 ? 9.758 9.594 15.539 1 98.62 175 LEU A C 1
ATOM 1308 O O . LEU A 1 175 ? 10.719 8.906 15.188 1 98.62 175 LEU A O 1
ATOM 1312 N N . GLU A 1 176 ? 9.047 10.289 14.672 1 98.62 176 GLU A N 1
ATOM 1313 C CA . GLU A 1 176 ? 9.414 10.328 13.266 1 98.62 176 GLU A CA 1
ATOM 1314 C C . GLU A 1 176 ? 10.773 10.984 13.062 1 98.62 176 GLU A C 1
ATOM 1316 O O . GLU A 1 176 ? 11.68 10.391 12.484 1 98.62 176 GLU A O 1
ATOM 1321 N N . LEU A 1 177 ? 10.93 12.164 13.641 1 98.81 177 LEU A N 1
ATOM 1322 C CA . LEU A 1 177 ? 12.188 12.875 13.445 1 98.81 177 LEU A CA 1
ATOM 1323 C C . LEU A 1 177 ? 13.305 12.219 14.242 1 98.81 177 LEU A C 1
ATOM 1325 O O . LEU A 1 177 ? 14.461 12.211 13.812 1 98.81 177 LEU A O 1
ATOM 1329 N N . GLY A 1 178 ? 12.93 11.664 15.445 1 98.81 178 GLY A N 1
ATOM 1330 C CA . GLY A 1 178 ? 13.914 10.867 16.156 1 98.81 178 GLY A CA 1
ATOM 1331 C C . GLY A 1 178 ? 14.438 9.703 15.336 1 98.81 178 GLY A C 1
ATOM 1332 O O . GLY A 1 178 ? 15.641 9.438 15.328 1 98.81 178 GLY A O 1
ATOM 1333 N N . SER A 1 179 ? 13.602 9.031 14.625 1 98.75 179 SER A N 1
ATOM 1334 C CA . SER A 1 179 ? 13.984 7.895 13.797 1 98.75 179 SER A CA 1
ATOM 1335 C C . SER A 1 179 ? 14.898 8.328 12.656 1 98.75 179 SER A C 1
ATOM 1337 O O . SER A 1 179 ? 15.844 7.613 12.312 1 98.75 179 SER A O 1
ATOM 1339 N N . VAL A 1 180 ? 14.586 9.508 12.039 1 98.88 180 VAL A N 1
ATOM 1340 C CA . VAL A 1 180 ? 15.406 10.023 10.945 1 98.88 180 VAL A CA 1
ATOM 1341 C C . VAL A 1 180 ? 16.859 10.156 11.406 1 98.88 180 VAL A C 1
ATOM 1343 O O . VAL A 1 180 ? 17.766 9.57 10.805 1 98.88 180 VAL A O 1
ATOM 1346 N N . TRP A 1 181 ? 17.047 10.844 12.477 1 98.88 181 TRP A N 1
ATOM 1347 C CA . TRP A 1 181 ? 18.406 11.188 12.898 1 98.88 181 TRP A CA 1
ATOM 1348 C C . TRP A 1 181 ? 19.109 9.977 13.5 1 98.88 181 TRP A C 1
ATOM 1350 O O . TRP A 1 181 ? 20.328 9.82 13.352 1 98.88 181 TRP A O 1
ATOM 1360 N N . ARG A 1 182 ? 18.344 9.094 14.172 1 98.88 182 ARG A N 1
ATOM 1361 C CA . ARG A 1 182 ? 18.938 7.844 14.641 1 98.88 182 ARG A CA 1
ATOM 1362 C C . ARG A 1 182 ? 19.516 7.039 13.484 1 98.88 182 ARG A C 1
ATOM 1364 O O . ARG A 1 182 ? 20.656 6.566 13.562 1 98.88 182 ARG A O 1
ATOM 1371 N N . ARG A 1 183 ? 18.766 6.938 12.414 1 98.75 183 ARG A N 1
ATOM 1372 C CA . ARG A 1 183 ? 19.203 6.172 11.25 1 98.75 183 ARG A CA 1
ATOM 1373 C C . ARG A 1 183 ? 20.438 6.785 10.609 1 98.75 183 ARG A C 1
ATOM 1375 O O . ARG A 1 183 ? 21.266 6.07 10.031 1 98.75 183 ARG A O 1
ATOM 1382 N N . LEU A 1 184 ? 20.578 8.086 10.75 1 98.75 184 LEU A N 1
ATOM 1383 C CA . LEU A 1 184 ? 21.688 8.789 10.125 1 98.75 184 LEU A CA 1
ATOM 1384 C C . LEU A 1 184 ? 22.922 8.773 11.023 1 98.75 184 LEU A C 1
ATOM 1386 O O . LEU A 1 184 ? 24 9.227 10.625 1 98.75 184 LEU A O 1
ATOM 1390 N N . GLY A 1 185 ? 22.75 8.305 12.383 1 98.56 185 GLY A N 1
ATOM 1391 C CA . GLY A 1 185 ? 23.953 8.062 13.172 1 98.56 185 GLY A CA 1
ATOM 1392 C C . GLY A 1 185 ? 23.875 8.656 14.57 1 98.56 185 GLY A C 1
ATOM 1393 O O . GLY A 1 185 ? 24.75 8.422 15.398 1 98.56 185 GLY A O 1
ATOM 1394 N N . ALA A 1 186 ? 22.828 9.359 14.891 1 98.88 186 ALA A N 1
ATOM 1395 C CA . ALA A 1 186 ? 22.703 10.008 16.203 1 98.88 186 ALA A CA 1
ATOM 1396 C C . ALA A 1 186 ? 22.297 9 17.266 1 98.88 186 ALA A C 1
ATOM 1398 O O . ALA A 1 186 ? 21.516 8.086 17.016 1 98.88 186 ALA A O 1
ATOM 1399 N N . LYS A 1 187 ? 22.875 9.188 18.453 1 98.81 187 LYS A N 1
ATOM 1400 C CA . LYS A 1 187 ? 22.219 8.625 19.625 1 98.81 187 LYS A CA 1
ATOM 1401 C C . LYS A 1 187 ? 20.953 9.398 19.969 1 98.81 187 LYS A C 1
ATOM 1403 O O . LYS A 1 187 ? 20.969 10.633 20.047 1 98.81 187 LYS A O 1
ATOM 1408 N N . VAL A 1 188 ? 19.828 8.719 20.125 1 98.88 188 VAL A N 1
ATOM 1409 C CA . VAL A 1 188 ? 18.562 9.414 20.359 1 98.88 188 VAL A CA 1
ATOM 1410 C C . VAL A 1 188 ? 17.969 8.961 21.688 1 98.88 188 VAL A C 1
ATOM 1412 O O . VAL A 1 188 ? 17.844 7.766 21.938 1 98.88 188 VAL A O 1
ATOM 1415 N N . THR A 1 189 ? 17.625 9.875 22.516 1 98.81 189 THR A N 1
ATOM 1416 C CA . THR A 1 189 ? 16.875 9.648 23.766 1 98.81 189 THR A CA 1
A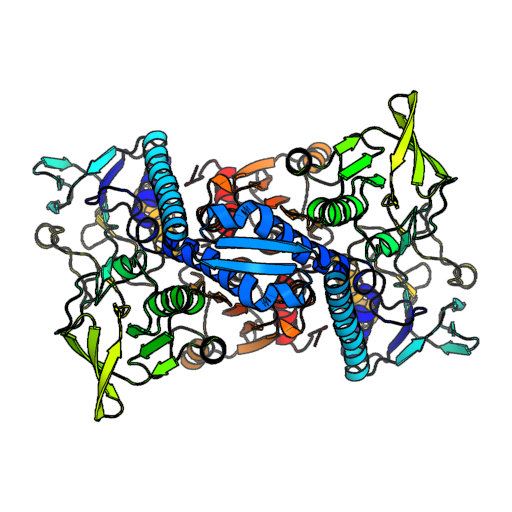TOM 1417 C C . THR A 1 189 ? 15.555 10.406 23.75 1 98.81 189 THR A C 1
ATOM 1419 O O . THR A 1 189 ? 15.539 11.633 23.594 1 98.81 189 THR A O 1
ATOM 1422 N N . VAL A 1 190 ? 14.492 9.688 23.906 1 98.75 190 VAL A N 1
ATOM 1423 C CA . VAL A 1 190 ? 13.172 10.297 23.984 1 98.75 190 VAL A CA 1
ATOM 1424 C C . VAL A 1 190 ? 12.766 10.477 25.438 1 98.75 190 VAL A C 1
ATOM 1426 O O . VAL A 1 190 ? 12.742 9.516 26.219 1 98.75 190 VAL A O 1
ATOM 1429 N N . VAL A 1 191 ? 12.508 11.68 25.797 1 98.12 191 VAL A N 1
ATOM 1430 C CA . VAL A 1 191 ? 11.992 12.008 27.125 1 98.12 191 VAL A CA 1
ATOM 1431 C C . VAL A 1 191 ? 10.492 12.281 27.031 1 98.12 191 VAL A C 1
ATOM 1433 O O . VAL A 1 191 ? 10.055 13.188 26.312 1 98.12 191 VAL A O 1
ATOM 1436 N N . GLU A 1 192 ? 9.719 11.516 27.719 1 97.19 192 GLU A N 1
ATOM 1437 C CA . GLU A 1 192 ? 8.266 11.594 27.672 1 97.19 192 GLU A CA 1
ATOM 1438 C C . GLU A 1 192 ? 7.668 11.711 29.062 1 97.19 192 GLU A C 1
ATOM 1440 O O . GLU A 1 192 ? 8.016 10.945 29.969 1 97.19 192 GLU A O 1
ATOM 1445 N N . TYR A 1 193 ? 6.836 12.742 29.219 1 95.12 193 TYR A N 1
ATOM 1446 C CA . TYR A 1 193 ? 6.188 12.992 30.5 1 95.12 193 TYR A CA 1
ATOM 1447 C C . TYR A 1 193 ? 5.27 11.844 30.891 1 95.12 193 TYR A C 1
ATOM 1449 O O . TYR A 1 193 ? 5.199 11.461 32.062 1 95.12 193 TYR A O 1
ATOM 1457 N N . ALA A 1 194 ? 4.559 11.297 29.922 1 94.5 194 ALA A N 1
ATOM 1458 C CA . ALA A 1 194 ? 3.57 10.242 30.156 1 94.5 194 ALA A CA 1
ATOM 1459 C C . ALA A 1 194 ? 4.246 8.891 30.344 1 94.5 194 ALA A C 1
ATOM 1461 O O . ALA A 1 194 ? 5.457 8.758 30.141 1 94.5 194 ALA A O 1
ATOM 1462 N N . SER A 1 195 ? 3.457 7.887 30.75 1 94.75 195 SER A N 1
ATOM 1463 C CA . SER A 1 195 ? 3.967 6.551 31.047 1 94.75 195 SER A CA 1
ATOM 1464 C C . SER A 1 195 ? 4.094 5.719 29.766 1 94.75 195 SER A C 1
ATOM 1466 O O . SER A 1 195 ? 4.645 4.617 29.797 1 94.75 195 SER A O 1
ATOM 1468 N N . SER A 1 196 ? 3.584 6.254 28.656 1 94.94 196 SER A N 1
ATOM 1469 C CA . SER A 1 196 ? 3.656 5.559 27.375 1 94.94 196 SER A CA 1
ATOM 1470 C C . SER A 1 196 ? 3.816 6.539 26.219 1 94.94 196 SER A C 1
ATOM 1472 O O . SER A 1 196 ? 3.52 7.727 26.359 1 94.94 196 SER A O 1
ATOM 1474 N N . ILE A 1 197 ? 4.387 6.004 25.156 1 96.19 197 ILE A N 1
ATOM 1475 C CA . ILE A 1 197 ? 4.465 6.832 23.953 1 96.19 197 ILE A CA 1
ATOM 1476 C C . ILE A 1 197 ? 3.139 6.781 23.203 1 96.19 197 ILE A C 1
ATOM 1478 O O . ILE A 1 197 ? 2.422 5.781 23.266 1 96.19 197 ILE A O 1
ATOM 1482 N N . VAL A 1 198 ? 2.758 7.812 22.516 1 95.5 198 VAL A N 1
ATOM 1483 C CA . VAL A 1 198 ? 1.578 7.969 21.672 1 95.5 198 VAL A CA 1
ATOM 1484 C C . VAL A 1 198 ? 0.358 7.379 22.375 1 95.5 198 VAL A C 1
ATOM 1486 O O . VAL A 1 198 ? -0.247 6.422 21.891 1 95.5 198 VAL A O 1
ATOM 1489 N N . PRO A 1 199 ? -0.082 7.969 23.344 1 90.75 199 PRO A N 1
ATOM 1490 C CA . PRO A 1 199 ? -1.115 7.41 24.219 1 90.75 199 PRO A CA 1
ATOM 1491 C C . PRO A 1 199 ? -2.434 7.16 23.484 1 90.75 199 PRO A C 1
ATOM 1493 O O . PRO A 1 199 ? -3.291 6.426 23.984 1 90.75 199 PRO A O 1
ATOM 1496 N N . MET A 1 200 ? -2.633 7.707 22.297 1 91.38 200 MET A N 1
ATOM 1497 C CA . MET A 1 200 ? -3.902 7.559 21.594 1 91.38 200 MET A CA 1
ATOM 1498 C C . MET A 1 200 ? -3.963 6.223 20.859 1 91.38 200 MET A C 1
ATOM 1500 O O . MET A 1 200 ? -5.035 5.797 20.422 1 91.38 200 MET A O 1
ATOM 1504 N N . LEU A 1 201 ? -2.887 5.516 20.781 1 96.69 201 LEU A N 1
ATOM 1505 C CA . LEU A 1 201 ? -2.854 4.227 20.094 1 96.69 201 LEU A CA 1
ATOM 1506 C C . LEU A 1 201 ? -3.449 3.131 20.969 1 96.69 201 LEU A C 1
ATOM 1508 O O . LEU A 1 201 ? -3.484 3.262 22.203 1 96.69 201 LEU A O 1
ATOM 1512 N N . ASP A 1 202 ? -3.949 2.072 20.297 1 98.06 202 ASP A N 1
ATOM 1513 C CA . ASP A 1 202 ? -4.211 0.823 21.016 1 98.06 202 ASP A CA 1
ATOM 1514 C C . ASP A 1 202 ? -2.996 0.393 21.828 1 98.06 202 ASP A C 1
ATOM 1516 O O . ASP A 1 202 ? -1.87 0.391 21.328 1 98.06 202 ASP A O 1
ATOM 1520 N N . LYS A 1 203 ? -3.242 0.04 23.062 1 97.69 203 LYS A N 1
ATOM 1521 C CA . LYS A 1 203 ? -2.148 -0.168 24.016 1 97.69 203 LYS A CA 1
ATOM 1522 C C . LYS A 1 203 ? -1.223 -1.287 23.547 1 97.69 203 LYS A C 1
ATOM 1524 O O . LYS A 1 203 ? -0.004 -1.199 23.703 1 97.69 203 LYS A O 1
ATOM 1529 N N . GLU A 1 204 ? -1.766 -2.35 23.062 1 98 204 GLU A N 1
ATOM 1530 C CA . GLU A 1 204 ? -0.947 -3.449 22.562 1 98 204 GLU A CA 1
ATOM 1531 C C . GLU A 1 204 ? -0.056 -2.99 21.422 1 98 204 GLU A C 1
ATOM 1533 O O . GLU A 1 204 ? 1.123 -3.346 21.359 1 98 204 GLU A O 1
ATOM 1538 N N . ILE A 1 205 ? -0.619 -2.188 20.531 1 98.38 205 ILE A N 1
ATOM 1539 C CA . ILE A 1 205 ? 0.102 -1.659 19.375 1 98.38 205 ILE A CA 1
ATOM 1540 C C . ILE A 1 205 ? 1.192 -0.699 19.844 1 98.38 205 ILE A C 1
ATOM 1542 O O . ILE A 1 205 ? 2.326 -0.752 19.359 1 98.38 205 ILE A O 1
ATOM 1546 N N . ALA A 1 206 ? 0.833 0.149 20.797 1 97.62 206 ALA A N 1
ATOM 1547 C CA . ALA A 1 206 ? 1.789 1.116 21.328 1 97.62 206 ALA A CA 1
ATOM 1548 C C . ALA A 1 206 ? 2.982 0.413 21.969 1 97.62 206 ALA A C 1
ATOM 1550 O O . ALA A 1 206 ? 4.129 0.826 21.781 1 97.62 206 ALA A O 1
ATOM 1551 N N . LYS A 1 207 ? 2.727 -0.618 22.703 1 97.56 207 LYS A N 1
ATOM 1552 C CA . LYS A 1 207 ? 3.781 -1.372 23.375 1 97.56 207 LYS A CA 1
ATOM 1553 C C . LYS A 1 207 ? 4.715 -2.029 22.375 1 97.56 207 LYS A C 1
ATOM 1555 O O . LYS A 1 207 ? 5.938 -1.978 22.531 1 97.56 207 LYS A O 1
ATOM 1560 N N . GLN A 1 208 ? 4.148 -2.648 21.391 1 98 208 GLN A N 1
ATOM 1561 C CA . GLN A 1 208 ? 4.965 -3.273 20.359 1 98 208 GLN A CA 1
ATOM 1562 C C . GLN A 1 208 ? 5.793 -2.232 19.609 1 98 208 GLN A C 1
ATOM 1564 O O . GLN A 1 208 ? 6.961 -2.467 19.297 1 98 208 GLN A O 1
ATOM 1569 N N . PHE A 1 209 ? 5.125 -1.132 19.375 1 98.31 209 PHE A N 1
ATOM 1570 C CA . PHE A 1 209 ? 5.793 -0.041 18.672 1 98.31 209 PHE A CA 1
ATOM 1571 C C . PHE A 1 209 ? 7.023 0.421 19.453 1 98.31 209 PHE A C 1
ATOM 1573 O O . PHE A 1 209 ? 8.117 0.518 18.891 1 98.31 209 PHE A O 1
ATOM 1580 N N . MET A 1 210 ? 6.852 0.657 20.703 1 98.12 210 MET A N 1
ATOM 1581 C CA . MET A 1 210 ? 7.957 1.109 21.547 1 98.12 210 MET A CA 1
ATOM 1582 C C . MET A 1 210 ? 9.07 0.073 21.578 1 98.12 210 MET A C 1
ATOM 1584 O O . MET A 1 210 ? 10.25 0.419 21.469 1 98.12 210 MET A O 1
ATOM 1588 N N . THR A 1 211 ? 8.727 -1.173 21.672 1 98.25 211 THR A N 1
ATOM 1589 C CA . THR A 1 211 ? 9.711 -2.254 21.719 1 98.25 211 THR A CA 1
ATOM 1590 C C . THR A 1 211 ? 10.539 -2.289 20.453 1 98.25 211 THR A C 1
ATOM 1592 O O . THR A 1 211 ? 11.766 -2.439 20.5 1 98.25 211 THR A O 1
ATOM 1595 N N . ILE A 1 212 ? 9.883 -2.148 19.359 1 97.94 212 ILE A N 1
ATOM 1596 C CA . ILE A 1 212 ? 10.57 -2.174 18.062 1 97.94 212 ILE A CA 1
ATOM 1597 C C . ILE A 1 212 ? 11.523 -0.986 17.969 1 97.94 212 ILE A C 1
ATOM 1599 O O . ILE A 1 212 ? 12.664 -1.133 17.531 1 97.94 212 ILE A O 1
ATOM 1603 N N . GLN A 1 213 ? 11.078 0.2 18.422 1 98.12 213 GLN A N 1
ATOM 1604 C CA . GLN A 1 213 ? 11.914 1.393 18.375 1 98.12 213 GLN A CA 1
ATOM 1605 C C . GLN A 1 213 ? 13.133 1.238 19.297 1 98.12 213 GLN A C 1
ATOM 1607 O O . GLN A 1 213 ? 14.227 1.679 18.953 1 98.12 213 GLN A O 1
ATOM 1612 N N . GLN A 1 214 ? 12.906 0.6 20.422 1 98.38 214 GLN A N 1
ATOM 1613 C CA . GLN A 1 214 ? 14.008 0.333 21.344 1 98.38 214 GLN A CA 1
ATOM 1614 C C . GLN A 1 214 ? 15.031 -0.607 20.719 1 98.38 214 GLN A C 1
ATOM 1616 O O . GLN A 1 214 ? 16.234 -0.368 20.797 1 98.38 214 GLN A O 1
ATOM 1621 N N . LYS A 1 215 ? 14.531 -1.607 20.094 1 97.94 215 LYS A N 1
ATOM 1622 C CA . LYS A 1 215 ? 15.414 -2.568 19.422 1 97.94 215 LYS A CA 1
ATOM 1623 C C . LYS A 1 215 ? 16.219 -1.897 18.328 1 97.94 215 LYS A C 1
ATOM 1625 O O . LYS A 1 215 ? 17.359 -2.309 18.047 1 97.94 215 LYS A O 1
ATOM 1630 N N . GLN A 1 216 ? 15.68 -0.832 17.797 1 97.69 216 GLN A N 1
ATOM 1631 C CA . GLN A 1 216 ? 16.359 -0.104 16.734 1 97.69 216 GLN A CA 1
ATOM 1632 C C . GLN A 1 216 ? 17.375 0.875 17.297 1 97.69 216 GLN A C 1
ATOM 1634 O O . GLN A 1 216 ? 18.156 1.471 16.547 1 97.69 216 GLN A O 1
ATOM 1639 N N . GLY A 1 217 ? 17.281 1.146 18.609 1 98.12 217 GLY A N 1
ATOM 1640 C CA . GLY A 1 217 ? 18.359 1.918 19.203 1 98.12 217 GLY A CA 1
ATOM 1641 C C . GLY A 1 217 ? 17.891 3.207 19.844 1 98.12 217 GLY A C 1
ATOM 1642 O O . GLY A 1 217 ? 18.688 4.016 20.297 1 98.12 217 GLY A O 1
ATOM 1643 N N . ILE A 1 218 ? 16.625 3.43 19.938 1 98.75 218 ILE A N 1
ATOM 1644 C CA . ILE A 1 218 ? 16.094 4.621 20.594 1 98.75 218 ILE A CA 1
ATOM 1645 C C . ILE A 1 218 ? 15.93 4.355 22.094 1 98.75 218 ILE A C 1
ATOM 1647 O O . ILE A 1 218 ? 15.359 3.338 22.484 1 98.75 218 ILE A O 1
ATOM 1651 N N . GLU A 1 219 ? 16.453 5.211 22.875 1 98.62 219 GLU A N 1
ATOM 1652 C CA . GLU A 1 219 ? 16.281 5.133 24.312 1 98.62 219 GLU A CA 1
ATOM 1653 C C . GLU A 1 219 ? 15.062 5.938 24.766 1 98.62 219 GLU A C 1
ATOM 1655 O O . GLU A 1 219 ? 14.805 7.023 24.25 1 98.62 219 GLU A O 1
ATOM 1660 N N . PHE A 1 220 ? 14.352 5.359 25.75 1 98.31 220 PHE A N 1
ATOM 1661 C CA . PHE A 1 220 ? 13.164 6.039 26.234 1 98.31 220 PHE A CA 1
ATOM 1662 C C . PHE A 1 220 ? 13.273 6.312 27.734 1 98.31 220 PHE A C 1
ATOM 1664 O O . PHE A 1 220 ? 13.68 5.441 28.5 1 98.31 220 PHE A O 1
ATOM 1671 N N . LYS A 1 221 ? 13.031 7.527 28.109 1 97.62 221 LYS A N 1
ATOM 1672 C CA . LYS A 1 221 ? 12.797 7.926 29.484 1 97.62 221 LYS A CA 1
ATOM 1673 C C . LYS A 1 221 ? 11.352 8.359 29.703 1 97.62 221 LYS A C 1
ATOM 1675 O O . LYS A 1 221 ? 11.023 9.539 29.547 1 97.62 221 LYS A O 1
ATOM 1680 N N . LEU A 1 222 ? 10.547 7.473 30.188 1 96.81 222 LEU A N 1
ATOM 1681 C CA . LEU A 1 222 ? 9.133 7.742 30.438 1 96.81 222 LEU A CA 1
ATOM 1682 C C . LEU A 1 222 ? 8.922 8.32 31.828 1 96.81 222 LEU A C 1
ATOM 1684 O O . LEU A 1 222 ? 9.852 8.359 32.625 1 96.81 222 LEU A O 1
ATOM 1688 N N . ASN A 1 223 ? 7.695 8.836 32.094 1 96.62 223 ASN A N 1
ATOM 1689 C CA . ASN A 1 223 ? 7.379 9.445 33.375 1 96.62 223 ASN A CA 1
ATOM 1690 C C . ASN A 1 223 ? 8.445 10.461 33.781 1 96.62 223 ASN A C 1
ATOM 1692 O O . ASN A 1 223 ? 8.867 10.492 34.938 1 96.62 223 ASN A O 1
ATOM 1696 N N . THR A 1 224 ? 8.898 11.18 32.812 1 97.12 224 THR A N 1
ATOM 1697 C CA . THR A 1 224 ? 10 12.109 33.031 1 97.12 224 THR A CA 1
ATOM 1698 C C . THR A 1 224 ? 9.617 13.516 32.562 1 97.12 224 THR A C 1
ATOM 1700 O O . THR A 1 224 ? 9.188 13.711 31.438 1 97.12 224 THR A O 1
ATOM 1703 N N . LYS A 1 225 ? 9.766 14.453 33.438 1 95.38 225 LYS A N 1
ATOM 1704 C CA . LYS A 1 225 ? 9.406 15.844 33.188 1 95.38 225 LYS A CA 1
ATOM 1705 C C . LYS A 1 225 ? 10.641 16.672 32.844 1 95.38 225 LYS A C 1
ATOM 1707 O O . LYS A 1 225 ? 11.688 16.516 33.469 1 95.38 225 LYS A O 1
ATOM 1712 N N . VAL A 1 226 ? 10.578 17.484 31.859 1 95.94 226 VAL A N 1
ATOM 1713 C CA . VAL A 1 226 ? 11.641 18.438 31.547 1 95.94 226 VAL A CA 1
ATOM 1714 C C . VAL A 1 226 ? 11.383 19.75 32.281 1 95.94 226 VAL A C 1
ATOM 1716 O O . VAL A 1 226 ? 10.305 20.328 32.188 1 95.94 226 VAL A O 1
ATOM 1719 N N . ILE A 1 227 ? 12.398 20.219 32.906 1 93.88 227 ILE A N 1
ATOM 1720 C CA . ILE A 1 227 ? 12.227 21.344 33.812 1 93.88 227 ILE A CA 1
ATOM 1721 C C . ILE A 1 227 ? 12.867 22.594 33.219 1 93.88 227 ILE A C 1
ATOM 1723 O O . ILE A 1 227 ? 12.297 23.688 33.281 1 93.88 227 ILE A O 1
ATOM 1727 N N . ALA A 1 228 ? 14.023 22.438 32.781 1 94.88 228 ALA A N 1
ATOM 1728 C CA . ALA A 1 228 ? 14.781 23.594 32.281 1 94.88 228 ALA A CA 1
ATOM 1729 C C . ALA A 1 228 ? 15.844 23.156 31.281 1 94.88 228 ALA A C 1
ATOM 1731 O O . ALA A 1 228 ? 16.141 21.969 31.156 1 94.88 228 ALA A O 1
ATOM 1732 N N . SER A 1 229 ? 16.266 24.141 30.578 1 96 229 SER A N 1
ATOM 1733 C CA . SER A 1 229 ? 17.375 23.906 29.641 1 96 229 SER A CA 1
ATOM 1734 C C . SER A 1 229 ? 18.391 25.047 29.703 1 96 229 SER A C 1
ATOM 1736 O O . SER A 1 229 ? 18.031 26.188 30 1 96 229 SER A O 1
ATOM 1738 N N . GLU A 1 230 ? 19.625 24.688 29.484 1 95.5 230 GLU A N 1
ATOM 1739 C CA . GLU A 1 230 ? 20.703 25.656 29.391 1 95.5 230 GLU A CA 1
ATOM 1740 C C . GLU A 1 230 ? 21.672 25.281 28.281 1 95.5 230 GLU A C 1
ATOM 1742 O O . GLU A 1 230 ? 22.125 24.141 28.188 1 95.5 230 GLU A O 1
ATOM 1747 N N . VAL A 1 231 ? 21.938 26.266 27.391 1 96.44 231 VAL A N 1
ATOM 1748 C CA . VAL A 1 231 ? 22.953 26.062 26.359 1 96.44 231 VAL A CA 1
ATOM 1749 C C . VAL A 1 231 ? 24.312 26.547 26.859 1 96.44 231 VAL A C 1
ATOM 1751 O O . VAL A 1 231 ? 24.469 27.719 27.219 1 96.44 231 VAL A O 1
ATOM 1754 N N . LYS A 1 232 ? 25.188 25.578 26.953 1 94.69 232 LYS A N 1
ATOM 1755 C CA . LYS A 1 232 ? 26.531 25.875 27.438 1 94.69 232 LYS A CA 1
ATOM 1756 C C . LYS A 1 232 ? 27.594 25.109 26.625 1 94.69 232 LYS A C 1
ATOM 1758 O O . LYS A 1 232 ? 27.5 23.906 26.453 1 94.69 232 LYS A O 1
ATOM 1763 N N . SER A 1 233 ? 28.656 25.859 26.109 1 94.44 233 SER A N 1
ATOM 1764 C CA . SER A 1 233 ? 29.797 25.281 25.391 1 94.44 233 SER A CA 1
ATOM 1765 C C . SER A 1 233 ? 29.344 24.422 24.219 1 94.44 233 SER A C 1
ATOM 1767 O O . SER A 1 233 ? 29.812 23.312 24.047 1 94.44 233 SER A O 1
ATOM 1769 N N . GLY A 1 234 ? 28.297 24.844 23.578 1 93.5 234 GLY A N 1
ATOM 1770 C CA . GLY A 1 234 ? 27.859 24.188 22.344 1 93.5 234 GLY A CA 1
ATOM 1771 C C . GLY A 1 234 ? 27.016 22.953 22.609 1 93.5 234 GLY A C 1
ATOM 1772 O O . GLY A 1 234 ? 26.797 22.141 21.703 1 93.5 234 GLY A O 1
ATOM 1773 N N . LYS A 1 235 ? 26.625 22.797 23.844 1 97.38 235 LYS A N 1
ATOM 1774 C CA . LYS A 1 235 ? 25.766 21.672 24.219 1 97.38 235 LYS A CA 1
ATOM 1775 C C . LYS A 1 235 ? 24.547 22.156 24.984 1 97.38 235 LYS A C 1
ATOM 1777 O O . LYS A 1 235 ? 24.5 23.297 25.453 1 97.38 235 LYS A O 1
ATOM 1782 N N . VAL A 1 236 ? 23.562 21.297 25.016 1 98.19 236 VAL A N 1
ATOM 1783 C CA . VAL A 1 236 ? 22.344 21.609 25.781 1 98.19 236 VAL A CA 1
ATOM 1784 C C . VAL A 1 236 ? 22.297 20.766 27.047 1 98.19 236 VAL A C 1
ATOM 1786 O O . VAL A 1 236 ? 22.344 19.547 26.984 1 98.19 236 VAL A O 1
ATOM 1789 N N . ASN A 1 237 ? 22.297 21.406 28.141 1 97.75 237 ASN A N 1
ATOM 1790 C CA . ASN A 1 237 ? 22.016 20.75 29.422 1 97.75 237 ASN A CA 1
ATOM 1791 C C . ASN A 1 237 ? 20.531 20.797 29.766 1 97.75 237 ASN A C 1
ATOM 1793 O O . ASN A 1 237 ? 20 21.875 30.031 1 97.75 237 ASN A O 1
ATOM 1797 N N . LEU A 1 238 ? 19.906 19.641 29.75 1 97.12 238 LEU A N 1
ATOM 1798 C CA . LEU A 1 238 ? 18.484 19.547 30.047 1 97.12 238 LEU A CA 1
ATOM 1799 C C . LEU A 1 238 ? 18.266 19.047 31.469 1 97.12 238 LEU A C 1
ATOM 1801 O O . LEU A 1 238 ? 18.766 17.984 31.844 1 97.12 238 LEU A O 1
ATOM 1805 N N . THR A 1 239 ? 17.625 19.828 32.25 1 96.94 239 THR A N 1
ATOM 1806 C CA . THR A 1 239 ? 17.234 19.375 33.562 1 96.94 239 THR A CA 1
ATOM 1807 C C . THR A 1 239 ? 15.922 18.594 33.531 1 96.94 239 THR A C 1
ATOM 1809 O O . THR A 1 239 ? 14.898 19.109 33.062 1 96.94 239 THR A O 1
ATOM 1812 N N . ILE A 1 240 ? 16 17.344 33.969 1 97 240 ILE A N 1
ATOM 1813 C CA . ILE A 1 240 ? 14.812 16.5 33.938 1 97 240 ILE A CA 1
ATOM 1814 C C . ILE A 1 240 ? 14.484 16.031 35.375 1 97 240 ILE A C 1
ATOM 1816 O O . ILE A 1 240 ? 15.336 16.078 36.25 1 97 240 ILE A O 1
ATOM 1820 N N . GLU A 1 241 ? 13.305 15.727 35.562 1 96.38 241 GLU A N 1
ATOM 1821 C CA . GLU A 1 241 ? 12.828 15.18 36.844 1 96.38 241 GLU A CA 1
ATOM 1822 C C . GLU A 1 241 ? 12.156 13.828 36.625 1 96.38 241 GLU A C 1
ATOM 1824 O O . GLU A 1 241 ? 11.133 13.734 35.938 1 96.38 241 GLU A O 1
ATOM 1829 N N . GLU A 1 242 ? 12.766 12.758 37.062 1 92.31 242 GLU A N 1
ATOM 1830 C CA . GLU A 1 242 ? 12.25 11.398 37.062 1 92.31 242 GLU A CA 1
ATOM 1831 C C . GLU A 1 242 ? 11.898 10.93 38.469 1 92.31 242 GLU A C 1
ATOM 1833 O O . GLU A 1 242 ? 12.773 10.852 39.344 1 92.31 242 GLU A O 1
ATOM 1838 N N . TRP A 1 243 ? 10.703 10.531 38.719 1 88.44 243 TRP A N 1
ATOM 1839 C CA . TRP A 1 243 ? 10.273 10.102 40.031 1 88.44 243 TRP A CA 1
ATOM 1840 C C . TRP A 1 243 ? 10.773 11.062 41.125 1 88.44 243 TRP A C 1
ATOM 1842 O O . TRP A 1 243 ? 11.414 10.641 42.094 1 88.44 243 TRP A O 1
ATOM 1852 N N . ASP A 1 244 ? 10.734 12.289 41 1 87.12 244 ASP A N 1
ATOM 1853 C CA . ASP A 1 244 ? 11.023 13.367 41.938 1 87.12 244 ASP A CA 1
ATOM 1854 C C . ASP A 1 244 ? 12.531 13.555 42.094 1 87.12 244 ASP A C 1
ATOM 1856 O O . ASP A 1 244 ? 12.977 14.156 43.094 1 87.12 244 ASP A O 1
ATOM 1860 N N . LYS A 1 245 ? 13.266 12.977 41.344 1 94.38 245 LYS A N 1
ATOM 1861 C CA . LYS A 1 245 ? 14.711 13.18 41.344 1 94.38 245 LYS A CA 1
ATOM 1862 C C . LYS A 1 245 ? 15.156 13.969 40.094 1 94.38 245 LYS A C 1
ATOM 1864 O O . LYS A 1 245 ? 14.883 13.57 38.969 1 94.38 245 LYS A O 1
ATOM 1869 N N . ARG A 1 246 ? 15.812 15.031 40.375 1 95.75 246 ARG A N 1
ATOM 1870 C CA . ARG A 1 246 ? 16.297 15.891 39.281 1 95.75 246 ARG A CA 1
ATOM 1871 C C . ARG A 1 246 ? 17.688 15.469 38.844 1 95.75 246 ARG A C 1
ATOM 1873 O O . ARG A 1 246 ? 18.531 15.086 39.656 1 95.75 246 ARG A O 1
ATOM 1880 N N . SER A 1 247 ? 17.891 15.414 37.625 1 96.5 247 SER A N 1
ATOM 1881 C CA . SER A 1 247 ? 19.203 15.156 37.031 1 96.5 247 SER A CA 1
ATOM 1882 C C . SER A 1 247 ? 19.375 15.945 35.719 1 96.5 247 SER A C 1
ATOM 1884 O O . SER A 1 247 ? 18.438 16.562 35.219 1 96.5 247 SER A O 1
ATOM 1886 N N . ILE A 1 248 ? 20.641 16.016 35.312 1 97.12 248 ILE A N 1
ATOM 1887 C CA . ILE A 1 248 ? 20.953 16.734 34.094 1 97.12 248 ILE A CA 1
ATOM 1888 C C . ILE A 1 248 ? 21.422 15.758 33.031 1 97.12 248 ILE A C 1
ATOM 1890 O O . ILE A 1 248 ? 22.25 14.883 33.281 1 97.12 248 ILE A O 1
ATOM 1894 N N . ILE A 1 249 ? 20.844 15.844 31.844 1 97.12 249 ILE A N 1
ATOM 1895 C CA . ILE A 1 249 ? 21.328 15.102 30.688 1 97.12 249 ILE A CA 1
ATOM 1896 C C . ILE A 1 249 ? 21.797 16.078 29.609 1 97.12 249 ILE A C 1
ATOM 1898 O O . ILE A 1 249 ? 21.188 17.125 29.406 1 97.12 249 ILE A O 1
ATOM 1902 N N . THR A 1 250 ? 22.938 15.758 28.984 1 98 250 THR A N 1
ATOM 1903 C CA . THR A 1 250 ? 23.562 16.656 28.016 1 98 250 THR A CA 1
ATOM 1904 C C . THR A 1 250 ? 23.484 16.094 26.609 1 98 250 THR A C 1
ATOM 1906 O O . THR A 1 250 ? 23.625 14.875 26.422 1 98 250 THR A O 1
ATOM 1909 N N . SER A 1 251 ? 23.234 16.938 25.672 1 98.5 251 SER A N 1
ATOM 1910 C CA . SER A 1 251 ? 23.172 16.547 24.266 1 98.5 251 SER A CA 1
ATOM 1911 C C . SER A 1 251 ? 23.656 17.656 23.344 1 98.5 251 SER A C 1
ATOM 1913 O O . SER A 1 251 ? 23.891 18.781 23.797 1 98.5 251 SER A O 1
ATOM 1915 N N . ASP A 1 252 ? 23.828 17.312 22.078 1 98.62 252 ASP A N 1
ATOM 1916 C CA . ASP A 1 252 ? 24.188 18.312 21.062 1 98.62 252 ASP A CA 1
ATOM 1917 C C . ASP A 1 252 ? 22.984 19.172 20.688 1 98.62 252 ASP A C 1
ATOM 1919 O O . ASP A 1 252 ? 23.109 20.391 20.531 1 98.62 252 ASP A O 1
ATOM 1923 N N . VAL A 1 253 ? 21.844 18.562 20.547 1 98.69 253 VAL A N 1
ATOM 1924 C CA . VAL A 1 253 ? 20.609 19.219 20.125 1 98.69 253 VAL A CA 1
ATOM 1925 C C . VAL A 1 253 ? 19.438 18.641 20.922 1 98.69 253 VAL A C 1
ATOM 1927 O O . VAL A 1 253 ? 19.453 17.469 21.312 1 98.69 253 VAL A O 1
ATOM 1930 N N . VAL A 1 254 ? 18.484 19.453 21.266 1 98.56 254 VAL A N 1
ATOM 1931 C CA . VAL A 1 254 ? 17.219 19.047 21.875 1 98.56 254 VAL A CA 1
ATOM 1932 C C . VAL A 1 254 ? 16.062 19.422 20.953 1 98.56 254 VAL A C 1
ATOM 1934 O O . VAL A 1 254 ? 15.922 20.578 20.547 1 98.56 254 VAL A O 1
ATOM 1937 N N . LEU A 1 255 ? 15.273 18.469 20.531 1 98.56 255 LEU A N 1
ATOM 1938 C CA . LEU A 1 255 ? 14.047 18.688 19.781 1 98.56 255 LEU A CA 1
ATOM 1939 C C . LEU A 1 255 ? 12.844 18.781 20.719 1 98.56 255 LEU A C 1
ATOM 1941 O O . LEU A 1 255 ? 12.555 17.828 21.438 1 98.56 255 LEU A O 1
ATOM 1945 N N . ILE A 1 256 ? 12.188 19.906 20.688 1 98 256 ILE A N 1
ATOM 1946 C CA . ILE A 1 256 ? 10.953 20.078 21.453 1 98 256 ILE A CA 1
ATOM 1947 C C . ILE A 1 256 ? 9.758 19.672 20.594 1 98 256 ILE A C 1
ATOM 1949 O O . ILE A 1 256 ? 9.383 20.375 19.656 1 98 256 ILE A O 1
ATOM 1953 N N . ALA A 1 257 ? 9.141 18.547 20.906 1 97.19 257 ALA A N 1
ATOM 1954 C CA . ALA A 1 257 ? 8 17.984 20.188 1 97.19 257 ALA A CA 1
ATOM 1955 C C . ALA A 1 257 ? 6.859 17.641 21.141 1 97.19 257 ALA A C 1
ATOM 1957 O O . ALA A 1 257 ? 6.355 16.516 21.125 1 97.19 257 ALA A O 1
ATOM 1958 N N . VAL A 1 258 ? 6.379 18.625 21.891 1 95.5 258 VAL A N 1
ATOM 1959 C CA . VAL A 1 258 ? 5.449 18.344 22.969 1 95.5 258 VAL A CA 1
ATOM 1960 C C . VAL A 1 258 ? 4.031 18.703 22.547 1 95.5 258 VAL A C 1
ATOM 1962 O O . VAL A 1 258 ? 3.107 18.703 23.359 1 95.5 258 VAL A O 1
ATOM 1965 N N . GLY A 1 259 ? 3.889 19.047 21.297 1 93.38 259 GLY A N 1
ATOM 1966 C CA . GLY A 1 259 ? 2.547 19.312 20.797 1 93.38 259 GLY A CA 1
ATOM 1967 C C . GLY A 1 259 ? 2.404 20.688 20.172 1 93.38 259 GLY A C 1
ATOM 1968 O O . GLY A 1 259 ? 3.385 21.422 20.031 1 93.38 259 GLY A O 1
ATOM 1969 N N . ARG A 1 260 ? 1.181 20.953 19.672 1 95.62 260 ARG A N 1
ATOM 1970 C CA . ARG A 1 260 ? 0.835 22.203 18.984 1 95.62 260 ARG A CA 1
ATOM 1971 C C . ARG A 1 260 ? -0.446 22.797 19.562 1 95.62 260 ARG A C 1
ATOM 1973 O O . ARG A 1 260 ? -1.229 22.094 20.203 1 95.62 260 ARG A O 1
ATOM 1980 N N . LYS A 1 261 ? -0.621 24.047 19.406 1 96.19 261 LYS A N 1
ATOM 1981 C CA . LYS A 1 261 ? -1.825 24.75 19.844 1 96.19 261 LYS A CA 1
ATOM 1982 C C . LYS A 1 261 ? -2.43 25.578 18.719 1 96.19 261 LYS A C 1
ATOM 1984 O O . LYS A 1 261 ? -1.714 26.031 17.812 1 96.19 261 LYS A O 1
ATOM 1989 N N . ALA A 1 262 ? -3.742 25.797 18.75 1 97.69 262 ALA A N 1
ATOM 1990 C CA . ALA A 1 262 ? -4.449 26.562 17.734 1 97.69 262 ALA A CA 1
ATOM 1991 C C . ALA A 1 262 ? -3.83 27.953 17.578 1 97.69 262 ALA A C 1
ATOM 1993 O O . ALA A 1 262 ? -3.459 28.594 18.562 1 97.69 262 ALA A O 1
ATOM 1994 N N . TYR A 1 263 ? -3.658 28.344 16.328 1 97.19 263 TYR A N 1
ATOM 1995 C CA . TYR A 1 263 ? -3.145 29.688 16.047 1 97.19 263 TYR A CA 1
ATOM 1996 C C . TYR A 1 263 ? -4.285 30.688 15.883 1 97.19 263 TYR A C 1
ATOM 1998 O O . TYR A 1 263 ? -4.875 30.797 14.805 1 97.19 263 TYR A O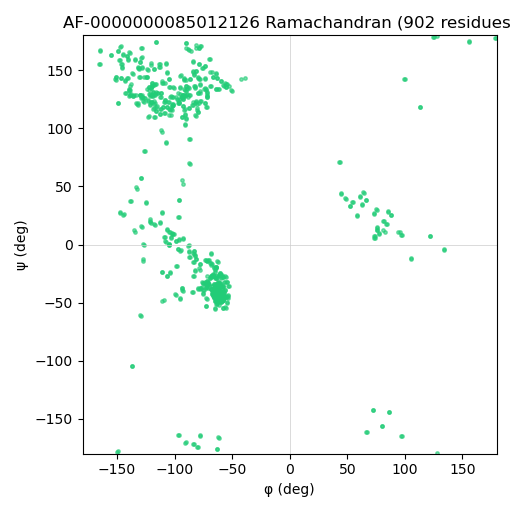 1
ATOM 2006 N N . THR A 1 264 ? -4.551 31.547 16.922 1 96.88 264 THR A N 1
ATOM 2007 C CA . THR A 1 264 ? -5.668 32.469 16.906 1 96.88 264 THR A CA 1
ATOM 2008 C C . THR A 1 264 ? -5.195 33.906 17.25 1 96.88 264 THR A C 1
ATOM 2010 O O . THR A 1 264 ? -6.012 34.781 17.484 1 96.88 264 THR A O 1
ATOM 2013 N N . LYS A 1 265 ? -3.941 34.094 17.172 1 93.38 265 LYS A N 1
ATOM 2014 C CA . LYS A 1 265 ? -3.361 35.375 17.562 1 93.38 265 LYS A CA 1
ATOM 2015 C C . LYS A 1 265 ? -3.682 36.469 16.547 1 93.38 265 LYS A C 1
ATOM 2017 O O . LYS A 1 265 ? -3.533 36.25 15.344 1 93.38 265 LYS A O 1
ATOM 2022 N N . ASN A 1 266 ? -4.148 37.562 17.047 1 93.69 266 ASN A N 1
ATOM 2023 C CA . ASN A 1 266 ? -4.301 38.812 16.281 1 93.69 266 ASN A CA 1
ATOM 2024 C C . ASN A 1 266 ? -5.285 38.656 15.133 1 93.69 266 ASN A C 1
ATOM 2026 O O . ASN A 1 266 ? -5.102 39.25 14.07 1 93.69 266 ASN A O 1
ATOM 2030 N N . LEU A 1 267 ? -6.367 37.844 15.273 1 96.31 267 LEU A N 1
ATOM 2031 C CA . LEU A 1 267 ? -7.297 37.594 14.18 1 96.31 267 LEU A CA 1
ATOM 2032 C C . LEU A 1 267 ? -8.492 38.531 14.25 1 96.31 267 LEU A C 1
ATOM 2034 O O . LEU A 1 267 ? -9.328 38.531 13.344 1 96.31 267 LEU A O 1
ATOM 2038 N N . GLY A 1 268 ? -8.555 39.312 15.312 1 95.62 268 GLY A N 1
ATOM 2039 C CA . GLY A 1 268 ? -9.609 40.312 15.414 1 95.62 268 GLY A CA 1
ATOM 2040 C C . GLY A 1 268 ? -10.898 39.75 15.984 1 95.62 268 GLY A C 1
ATOM 2041 O O . GLY A 1 268 ? -11.984 40.281 15.695 1 95.62 268 GLY A O 1
ATOM 2042 N N . PHE A 1 269 ? -10.789 38.75 16.797 1 94.56 269 PHE A N 1
ATOM 2043 C CA . PHE A 1 269 ? -11.953 38.031 17.328 1 94.56 269 PHE A CA 1
ATOM 2044 C C . PHE A 1 269 ? -12.773 38.969 18.219 1 94.56 269 PHE A C 1
ATOM 2046 O O . PHE A 1 269 ? -14 38.844 18.281 1 94.56 269 PHE A O 1
ATOM 2053 N N . GLU A 1 270 ? -12.148 39.938 18.844 1 91.56 270 GLU A N 1
ATOM 2054 C CA . GLU A 1 270 ? -12.805 40.875 19.734 1 91.56 270 GLU A CA 1
ATOM 2055 C C . GLU A 1 270 ? -13.781 41.781 18.969 1 91.56 270 GLU A C 1
ATOM 2057 O O . GLU A 1 270 ? -14.797 42.219 19.516 1 91.56 270 GLU A O 1
ATOM 2062 N N . SER A 1 271 ? -13.516 41.969 17.781 1 91.5 271 SER A N 1
ATOM 2063 C CA . SER A 1 271 ? -14.32 42.875 16.953 1 91.5 271 SER A CA 1
ATOM 2064 C C . SER A 1 271 ? -15.617 42.219 16.516 1 91.5 271 SER A C 1
ATOM 2066 O O . SER A 1 271 ? -16.562 42.906 16.125 1 91.5 271 SER A O 1
ATOM 2068 N N . VAL A 1 272 ? -15.648 40.938 16.531 1 94.12 272 VAL A N 1
ATOM 2069 C CA . VAL A 1 272 ? -16.812 40.281 15.938 1 94.12 272 VAL A CA 1
ATOM 2070 C C . VAL A 1 272 ? -17.422 39.312 16.938 1 94.12 272 VAL A C 1
ATOM 2072 O O . VAL A 1 272 ? -18.391 38.625 16.625 1 94.12 272 VAL A O 1
ATOM 2075 N N . GLY A 1 273 ? -16.875 39.188 18.125 1 92.81 273 GLY A N 1
ATOM 2076 C CA . GLY A 1 273 ? -17.484 38.406 19.188 1 92.81 273 GLY A CA 1
ATOM 2077 C C . GLY A 1 273 ? -17.188 36.906 19.062 1 92.81 273 GLY A C 1
ATOM 2078 O O . GLY A 1 273 ? -18 36.094 19.484 1 92.81 273 GLY A O 1
ATOM 2079 N N . ILE A 1 274 ? -16.188 36.5 18.359 1 95.62 274 ILE A N 1
ATOM 2080 C CA . ILE A 1 274 ? -15.742 35.125 18.281 1 95.62 274 ILE A CA 1
ATOM 2081 C C . ILE A 1 274 ? -14.953 34.75 19.531 1 95.62 274 ILE A C 1
ATOM 2083 O O . ILE A 1 274 ? -14.102 35.531 19.984 1 95.62 274 ILE A O 1
ATOM 2087 N N . THR A 1 275 ? -15.336 33.594 20.141 1 94 275 THR A N 1
ATOM 2088 C CA . THR A 1 275 ? -14.68 33.156 21.359 1 94 275 THR A CA 1
ATOM 2089 C C . THR A 1 275 ? -13.867 31.875 21.109 1 94 275 THR A C 1
ATOM 2091 O O . THR A 1 275 ? -14.117 31.156 20.141 1 94 275 THR A O 1
ATOM 2094 N N . THR A 1 276 ? -12.891 31.719 21.875 1 96.06 276 THR A N 1
ATOM 2095 C CA . THR A 1 276 ? -12.078 30.5 21.875 1 96.06 276 THR A CA 1
ATOM 2096 C C . THR A 1 276 ? -12.25 29.734 23.188 1 96.06 276 THR A C 1
ATOM 2098 O O . THR A 1 276 ? -12.664 30.297 24.188 1 96.06 276 THR A O 1
ATOM 2101 N N . ASP A 1 277 ? -12.016 28.453 23.141 1 95.38 277 ASP A N 1
ATOM 2102 C CA . ASP A 1 277 ? -12.07 27.656 24.359 1 95.38 277 ASP A CA 1
ATOM 2103 C C . ASP A 1 277 ? -10.781 27.797 25.172 1 95.38 277 ASP A C 1
ATOM 2105 O O . ASP A 1 277 ? -9.969 28.688 24.891 1 95.38 277 ASP A O 1
ATOM 2109 N N . ASN A 1 278 ? -10.68 27.016 26.25 1 92.06 278 ASN A N 1
ATOM 2110 C CA . ASN A 1 278 ? -9.57 27.141 27.188 1 92.06 278 ASN A CA 1
ATOM 2111 C C . ASN A 1 278 ? -8.25 26.703 26.562 1 92.06 278 ASN A C 1
ATOM 2113 O O . ASN A 1 278 ? -7.176 26.969 27.109 1 92.06 278 ASN A O 1
ATOM 2117 N N . LYS A 1 279 ? -8.328 26.156 25.375 1 91.94 279 LYS A N 1
ATOM 2118 C CA . LYS A 1 279 ? -7.125 25.734 24.656 1 91.94 279 LYS A CA 1
ATOM 2119 C C . LYS A 1 279 ? -6.844 26.641 23.469 1 91.94 279 LYS A C 1
ATOM 2121 O O . LYS A 1 279 ? -5.988 26.344 22.641 1 91.94 279 LYS A O 1
ATOM 2126 N N . GLY A 1 280 ? -7.621 27.703 23.359 1 94 280 GLY A N 1
ATOM 2127 C CA . GLY A 1 280 ? -7.426 28.688 22.312 1 94 280 GLY A CA 1
ATOM 2128 C C . GLY A 1 280 ? -8.078 28.281 21 1 94 280 GLY A C 1
ATOM 2129 O O . GLY A 1 280 ? -7.855 28.922 19.969 1 94 280 GLY A O 1
ATOM 2130 N N . ARG A 1 281 ? -8.977 27.359 21.078 1 97.75 281 ARG A N 1
ATOM 2131 C CA . ARG A 1 281 ? -9.633 26.891 19.859 1 97.75 281 ARG A CA 1
ATOM 2132 C C . ARG A 1 281 ? -10.945 27.625 19.625 1 97.75 281 ARG A C 1
ATOM 2134 O O . ARG A 1 281 ? -11.695 27.891 20.562 1 97.75 281 ARG A O 1
ATOM 2141 N N . ILE A 1 282 ? -11.141 27.797 18.344 1 98.56 282 ILE A N 1
ATOM 2142 C CA . ILE A 1 282 ? -12.375 28.484 17.984 1 98.56 282 ILE A CA 1
ATOM 2143 C C . ILE A 1 282 ? -13.57 27.547 18.203 1 98.56 282 ILE A C 1
ATOM 2145 O O . ILE A 1 282 ? -13.539 26.391 17.781 1 98.56 282 ILE A O 1
ATOM 2149 N N . GLU A 1 283 ? -14.617 28.047 18.844 1 97.56 283 GLU A N 1
ATOM 2150 C CA . GLU A 1 283 ? -15.852 27.281 18.984 1 97.56 283 GLU A CA 1
ATOM 2151 C C . GLU A 1 283 ? -16.688 27.328 17.719 1 97.56 283 GLU A C 1
ATOM 2153 O O . GLU A 1 283 ? -16.906 28.406 17.156 1 97.56 283 GLU A O 1
ATOM 2158 N N . ILE A 1 284 ? -17.125 26.188 17.25 1 97.62 284 ILE A N 1
ATOM 2159 C CA . ILE A 1 284 ? -17.938 26.141 16.031 1 97.62 284 ILE A CA 1
ATOM 2160 C C . ILE A 1 284 ? -19.141 25.219 16.25 1 97.62 284 ILE A C 1
ATOM 2162 O O . ILE A 1 284 ? -19.141 24.406 17.172 1 97.62 284 ILE A O 1
ATOM 2166 N N . ASN A 1 285 ? -20.172 25.391 15.453 1 97 285 ASN A N 1
ATOM 2167 C CA . ASN A 1 285 ? -21.297 24.469 15.453 1 97 285 ASN A CA 1
ATOM 2168 C C . ASN A 1 285 ? -21.094 23.328 14.453 1 97 285 ASN A C 1
ATOM 2170 O O . ASN A 1 285 ? -20 23.156 13.922 1 97 285 ASN A O 1
ATOM 2174 N N . GLU A 1 286 ? -22.078 22.531 14.188 1 95.94 286 GLU A N 1
ATOM 2175 C CA . GLU A 1 286 ? -21.984 21.344 13.344 1 95.94 286 GLU A CA 1
ATOM 2176 C C . GLU A 1 286 ? -21.828 21.719 11.867 1 95.94 286 GLU A C 1
ATOM 2178 O O . GLU A 1 286 ? -21.5 20.875 11.039 1 95.94 286 GLU A O 1
ATOM 2183 N N . ARG A 1 287 ? -22.094 22.938 11.578 1 97.44 287 ARG A N 1
ATOM 2184 C CA . ARG A 1 287 ? -21.938 23.422 10.203 1 97.44 287 ARG A CA 1
ATOM 2185 C C . ARG A 1 287 ? -20.641 24.188 10.023 1 97.44 287 ARG A C 1
ATOM 2187 O O . ARG A 1 287 ? -20.453 24.891 9.031 1 97.44 287 ARG A O 1
ATOM 2194 N N . PHE A 1 288 ? -19.75 24.172 11.016 1 98.38 288 PHE A N 1
ATOM 2195 C CA . PHE A 1 288 ? -18.422 24.766 11 1 98.38 288 PHE A CA 1
ATOM 2196 C C . PHE A 1 288 ? -18.484 26.281 11.156 1 98.38 288 PHE A C 1
ATOM 2198 O O . PHE A 1 288 ? -17.531 26.984 10.844 1 98.38 288 PHE A O 1
ATOM 2205 N N . GLN A 1 289 ? -19.656 26.766 11.57 1 98.12 289 GLN A N 1
ATOM 2206 C CA . GLN A 1 289 ? -19.844 28.188 11.773 1 98.12 289 GLN A CA 1
ATOM 2207 C C . GLN A 1 289 ? -19.406 28.609 13.18 1 98.12 289 GLN A C 1
ATOM 2209 O O . GLN A 1 289 ? -19.625 27.875 14.141 1 98.12 289 GLN A O 1
ATOM 2214 N N . THR A 1 290 ? -18.797 29.797 13.258 1 97.88 290 THR A N 1
ATOM 2215 C CA . THR A 1 290 ? -18.531 30.422 14.555 1 97.88 290 THR A CA 1
ATOM 2216 C C . THR A 1 290 ? -19.797 31.062 15.117 1 97.88 290 THR A C 1
ATOM 2218 O O . THR A 1 290 ? -20.906 30.719 14.711 1 97.88 290 THR A O 1
ATOM 2221 N N . ALA A 1 291 ? -19.562 31.938 16.141 1 96 291 ALA A N 1
ATOM 2222 C CA . ALA A 1 291 ? -20.703 32.688 16.672 1 96 291 ALA A CA 1
ATOM 2223 C C . ALA A 1 291 ? -21.281 33.625 15.609 1 96 291 ALA A C 1
ATOM 2225 O O . ALA A 1 291 ? -22.406 34.125 15.75 1 96 291 ALA A O 1
ATOM 2226 N N . VAL A 1 292 ? -20.5 33.906 14.602 1 97.06 292 VAL A N 1
ATOM 2227 C CA . VAL A 1 292 ? -20.922 34.719 13.469 1 97.06 292 VAL A CA 1
ATOM 2228 C C . VAL A 1 292 ? -21.266 33.812 12.281 1 97.06 292 VAL A C 1
ATOM 2230 O O . VAL A 1 292 ? -20.406 33.062 11.812 1 97.06 292 VAL A O 1
ATOM 2233 N N . SER A 1 293 ? -22.422 33.906 11.68 1 96.94 293 SER A N 1
ATOM 2234 C CA . SER A 1 293 ? -23.016 32.906 10.797 1 96.94 293 SER A CA 1
ATOM 2235 C C . SER A 1 293 ? -22.234 32.812 9.492 1 96.94 293 SER A C 1
ATOM 2237 O O . SER A 1 293 ? -22.219 31.734 8.859 1 96.94 293 SER A O 1
ATOM 2239 N N . ASN A 1 294 ? -21.625 33.875 9.102 1 98.06 294 ASN A N 1
ATOM 2240 C CA . ASN A 1 294 ? -20.922 33.812 7.816 1 98.06 294 ASN A CA 1
ATOM 2241 C C . ASN A 1 294 ? -19.422 33.656 8.008 1 98.06 294 ASN A C 1
ATOM 2243 O O . ASN A 1 294 ? -18.656 33.812 7.051 1 98.06 294 ASN A O 1
ATOM 2247 N N . ILE A 1 295 ? -18.969 33.406 9.234 1 98.56 295 ILE A N 1
ATOM 2248 C CA . ILE A 1 295 ? -17.562 33.125 9.531 1 98.56 295 ILE A CA 1
ATOM 2249 C C . ILE A 1 295 ? -17.406 31.688 9.984 1 98.56 295 ILE A C 1
ATOM 2251 O O . ILE A 1 295 ? -17.969 31.281 11 1 98.56 295 ILE A O 1
ATOM 2255 N N . TYR A 1 296 ? -16.641 30.922 9.172 1 98.75 296 TYR A N 1
ATOM 2256 C CA . TYR A 1 296 ? -16.391 29.5 9.375 1 98.75 296 TYR A CA 1
ATOM 2257 C C . TYR A 1 296 ? -14.961 29.266 9.852 1 98.75 296 TYR A C 1
ATOM 2259 O O . TYR A 1 296 ? -14.078 30.094 9.641 1 98.75 296 TYR A O 1
ATOM 2267 N N . ALA A 1 297 ? -14.742 28.109 10.555 1 98.81 297 ALA A N 1
ATOM 2268 C CA . ALA A 1 297 ? -13.398 27.719 10.961 1 98.81 297 ALA A CA 1
ATOM 2269 C C . ALA A 1 297 ? -13.227 26.203 10.875 1 98.81 297 ALA A C 1
ATOM 2271 O O . ALA A 1 297 ? -14.148 25.453 11.195 1 98.81 297 ALA A O 1
ATOM 2272 N N . VAL A 1 298 ? -12.047 25.781 10.438 1 98.81 298 VAL A N 1
ATOM 2273 C CA . VAL A 1 298 ? -11.781 24.344 10.281 1 98.81 298 VAL A CA 1
ATOM 2274 C C . VAL A 1 298 ? -10.297 24.062 10.516 1 98.81 298 VAL A C 1
ATOM 2276 O O . VAL A 1 298 ? -9.484 25 10.539 1 98.81 298 VAL A O 1
ATOM 2279 N N . GLY A 1 299 ? -9.93 22.75 10.688 1 98.38 299 GLY A N 1
ATOM 2280 C CA . GLY A 1 299 ? -8.547 22.328 10.836 1 98.38 299 GLY A CA 1
ATOM 2281 C C . GLY A 1 299 ? -8.055 22.391 12.266 1 98.38 299 GLY A C 1
ATOM 2282 O O . GLY A 1 299 ? -8.797 22.125 13.203 1 98.38 299 GLY A O 1
ATOM 2283 N N . ASP A 1 300 ? -6.816 22.75 12.367 1 98.25 300 ASP A N 1
ATOM 2284 C CA . ASP A 1 300 ? -6.172 22.688 13.672 1 98.25 300 ASP A CA 1
ATOM 2285 C C . ASP A 1 300 ? -6.668 23.812 14.578 1 98.25 300 ASP A C 1
ATOM 2287 O O . ASP A 1 300 ? -6.438 23.781 15.789 1 98.25 300 ASP A O 1
ATOM 2291 N N . VAL A 1 301 ? -7.348 24.797 14.023 1 98.5 301 VAL A N 1
ATOM 2292 C CA . VAL A 1 301 ? -7.746 25.969 14.805 1 98.5 301 VAL A CA 1
ATOM 2293 C C . VAL A 1 301 ? -9.016 25.641 15.586 1 98.5 301 VAL A C 1
ATOM 2295 O O . VAL A 1 301 ? -9.398 26.391 16.5 1 98.5 301 VAL A O 1
ATOM 2298 N N . VAL A 1 302 ? -9.68 24.547 15.289 1 98.38 302 VAL A N 1
ATOM 2299 C CA . VAL A 1 302 ? -10.891 24.125 16 1 98.38 302 VAL A CA 1
ATOM 2300 C C . VAL A 1 302 ? -10.633 22.797 16.703 1 98.38 302 VAL A C 1
ATOM 2302 O O . VAL A 1 302 ? -9.555 22.219 16.578 1 98.38 302 VAL A O 1
ATOM 2305 N N . LYS A 1 303 ? -11.617 22.328 17.5 1 96.44 303 LYS A N 1
ATOM 2306 C CA . LYS A 1 303 ? -11.523 21.078 18.234 1 96.44 303 LYS A CA 1
ATOM 2307 C C . LYS A 1 303 ? -11.398 19.891 17.297 1 96.44 303 LYS A C 1
ATOM 2309 O O . LYS A 1 303 ? -12.008 19.875 16.219 1 96.44 303 LYS A O 1
ATOM 2314 N N . GLY A 1 304 ? -10.578 18.859 17.703 1 94.69 304 GLY A N 1
ATOM 2315 C CA . GLY A 1 304 ? -10.422 17.641 16.922 1 94.69 304 GLY A CA 1
ATOM 2316 C C . GLY A 1 304 ? -8.977 17.297 16.641 1 94.69 304 GLY A C 1
ATOM 2317 O O . GLY A 1 304 ? -8.07 18.031 17.031 1 94.69 304 GLY A O 1
ATOM 2318 N N . ALA A 1 305 ? -8.797 16.172 15.906 1 94.75 305 ALA A N 1
ATOM 2319 C CA . ALA A 1 305 ? -7.457 15.703 15.555 1 94.75 305 ALA A CA 1
ATOM 2320 C C . ALA A 1 305 ? -6.734 16.734 14.688 1 94.75 305 ALA A C 1
ATOM 2322 O O . ALA A 1 305 ? -7.336 17.328 13.797 1 94.75 305 ALA A O 1
ATOM 2323 N N . MET A 1 306 ? -5.555 17 15.008 1 96.44 306 MET A N 1
ATOM 2324 C CA . MET A 1 306 ? -4.742 17.922 14.211 1 96.44 306 MET A CA 1
ATOM 2325 C C . MET A 1 306 ? -4.027 17.172 13.094 1 96.44 306 MET A C 1
ATOM 2327 O O . MET A 1 306 ? -2.811 16.969 13.148 1 96.44 306 MET A O 1
ATOM 2331 N N . LEU A 1 307 ? -4.781 16.734 12.125 1 97.62 307 LEU A N 1
ATOM 2332 C CA . LEU A 1 307 ? -4.34 15.977 10.961 1 97.62 307 LEU A CA 1
ATOM 2333 C C . LEU A 1 307 ? -4.719 16.688 9.672 1 97.62 307 LEU A C 1
ATOM 2335 O O . LEU A 1 307 ? -5.844 17.172 9.531 1 97.62 307 LEU A O 1
ATOM 2339 N N . ALA A 1 308 ? -3.746 16.719 8.75 1 98.19 308 ALA A N 1
ATOM 2340 C CA . ALA A 1 308 ? -3.932 17.438 7.496 1 98.19 308 ALA A CA 1
ATOM 2341 C C . ALA A 1 308 ? -5.18 16.953 6.762 1 98.19 308 ALA A C 1
ATOM 2343 O O . ALA A 1 308 ? -5.965 17.766 6.266 1 98.19 308 ALA A O 1
ATOM 2344 N N . HIS A 1 309 ? -5.355 15.641 6.703 1 98.44 309 HIS A N 1
ATOM 2345 C CA . HIS A 1 309 ? -6.477 15.102 5.949 1 98.44 309 HIS A CA 1
ATOM 2346 C C . HIS A 1 309 ? -7.801 15.375 6.656 1 98.44 309 HIS A C 1
ATOM 2348 O O . HIS A 1 309 ? -8.828 15.594 6.004 1 98.44 309 HIS A O 1
ATOM 2354 N N . LYS A 1 310 ? -7.863 15.414 7.973 1 98.44 310 LYS A N 1
ATOM 2355 C CA . LYS A 1 310 ? -9.055 15.875 8.68 1 98.44 310 LYS A CA 1
ATOM 2356 C C . LYS A 1 310 ? -9.383 17.328 8.328 1 98.44 310 LYS A C 1
ATOM 2358 O O . LYS A 1 310 ? -10.539 17.656 8.055 1 98.44 310 LYS A O 1
ATOM 2363 N N . ALA A 1 311 ? -8.344 18.125 8.328 1 98.69 311 ALA A N 1
ATOM 2364 C CA . ALA A 1 311 ? -8.516 19.531 8.008 1 98.69 311 ALA A CA 1
ATOM 2365 C C . ALA A 1 311 ? -9.039 19.719 6.586 1 98.69 311 ALA A C 1
ATOM 2367 O O . ALA A 1 311 ? -9.906 20.562 6.34 1 98.69 311 ALA A O 1
ATOM 2368 N N . GLU A 1 312 ? -8.508 18.984 5.652 1 98.62 312 GLU A N 1
ATOM 2369 C CA . GLU A 1 312 ? -8.953 19.047 4.262 1 98.62 312 GLU A CA 1
ATOM 2370 C C . GLU A 1 312 ? -10.422 18.656 4.129 1 98.62 312 GLU A C 1
ATOM 2372 O O . GLU A 1 312 ? -11.188 19.328 3.438 1 98.62 312 GLU A O 1
ATOM 2377 N N . GLU A 1 313 ? -10.781 17.562 4.785 1 98.56 313 GLU A N 1
ATOM 2378 C CA . GLU A 1 313 ? -12.172 17.125 4.742 1 98.56 313 GLU A CA 1
ATOM 2379 C C . GLU A 1 313 ? -13.109 18.188 5.301 1 98.56 313 GLU A C 1
ATOM 2381 O O . GLU A 1 313 ? -14.18 18.422 4.742 1 98.56 313 GLU A O 1
ATOM 2386 N N . GLU A 1 314 ? -12.734 18.797 6.371 1 98.75 314 GLU A N 1
ATOM 2387 C CA . GLU A 1 314 ? -13.555 19.828 6.992 1 98.75 314 GLU A CA 1
ATOM 2388 C C . GLU A 1 314 ? -13.695 21.047 6.078 1 98.75 314 GLU A C 1
ATOM 2390 O O . GLU A 1 314 ? -14.773 21.625 5.984 1 98.75 314 GLU A O 1
ATOM 2395 N N . ALA A 1 315 ? -12.609 21.422 5.426 1 98.81 315 ALA A N 1
ATOM 2396 C CA . ALA A 1 315 ? -12.641 22.562 4.531 1 98.81 315 ALA A CA 1
ATOM 2397 C C . ALA A 1 315 ? -13.609 22.328 3.373 1 98.81 315 ALA A C 1
ATOM 2399 O O . ALA A 1 315 ? -14.398 23.219 3.025 1 98.81 315 ALA A O 1
ATOM 2400 N N . ILE A 1 316 ? -13.523 21.172 2.771 1 98.62 316 ILE A N 1
ATOM 2401 C CA . ILE A 1 316 ? -14.422 20.828 1.672 1 98.62 316 ILE A CA 1
ATOM 2402 C C . ILE A 1 316 ? -15.867 20.844 2.158 1 98.62 316 ILE A C 1
ATOM 2404 O O . ILE A 1 316 ? -16.734 21.438 1.508 1 98.62 316 ILE A O 1
ATOM 2408 N N . ALA A 1 317 ? -16.109 20.266 3.297 1 98.62 317 ALA A N 1
ATOM 2409 C CA . ALA A 1 317 ? -17.453 20.219 3.859 1 98.62 317 ALA A CA 1
ATOM 2410 C C . ALA A 1 317 ? -17.984 21.625 4.129 1 98.62 317 ALA A C 1
ATOM 2412 O O . ALA A 1 317 ? -19.125 21.938 3.795 1 98.62 317 ALA A O 1
ATOM 2413 N N . ALA A 1 318 ? -17.203 22.469 4.711 1 98.75 318 ALA A N 1
ATOM 2414 C CA . ALA A 1 318 ? -17.609 23.828 5.055 1 98.75 318 ALA A CA 1
ATOM 2415 C C . ALA A 1 318 ? -17.984 24.609 3.807 1 98.75 318 ALA A C 1
ATOM 2417 O O . ALA A 1 318 ? -19.016 25.297 3.785 1 98.75 318 ALA A O 1
ATOM 2418 N N . VAL A 1 319 ? -17.156 24.516 2.803 1 98.56 319 VAL A N 1
ATOM 2419 C CA . VAL A 1 319 ? -17.391 25.266 1.572 1 98.56 319 VAL A CA 1
ATOM 2420 C C . VAL A 1 319 ? -18.656 24.766 0.897 1 98.56 319 VAL A C 1
ATOM 2422 O O . VAL A 1 319 ? -19.438 25.562 0.364 1 98.56 319 VAL A O 1
ATOM 2425 N N . GLU A 1 320 ? -18.828 23.469 0.891 1 98.38 320 GLU A N 1
ATOM 2426 C CA . GLU A 1 320 ? -20.047 22.906 0.318 1 98.38 320 GLU A CA 1
ATOM 2427 C C . GLU A 1 320 ? -21.281 23.391 1.075 1 98.38 320 GLU A C 1
ATOM 2429 O O . GLU A 1 320 ? -22.312 23.703 0.465 1 98.38 320 GLU A O 1
ATOM 2434 N N . ILE A 1 321 ? -21.219 23.469 2.318 1 98.12 321 ILE A N 1
ATOM 2435 C CA . ILE A 1 321 ? -22.312 23.953 3.143 1 98.12 321 ILE A CA 1
ATOM 2436 C C . ILE A 1 321 ? -22.578 25.422 2.818 1 98.12 321 ILE A C 1
ATOM 2438 O O . ILE A 1 321 ? -23.734 25.844 2.727 1 98.12 321 ILE A O 1
ATOM 2442 N N . MET A 1 322 ? -21.578 26.234 2.594 1 97.69 322 MET A N 1
ATOM 2443 C CA . MET A 1 322 ? -21.703 27.641 2.256 1 97.69 322 MET A CA 1
ATOM 2444 C C . MET A 1 322 ? -22.609 27.844 1.048 1 97.69 322 MET A C 1
ATOM 2446 O O . MET A 1 322 ? -23.328 28.844 0.963 1 97.69 322 MET A O 1
ATOM 2450 N N . VAL A 1 323 ? -22.562 26.859 0.159 1 97.56 323 VAL A N 1
ATOM 2451 C CA . VAL A 1 323 ? -23.297 27.047 -1.088 1 97.56 323 VAL A CA 1
ATOM 2452 C C . VAL A 1 323 ? -24.578 26.203 -1.06 1 97.56 323 VAL A C 1
ATOM 2454 O O . VAL A 1 323 ? -25.188 25.953 -2.102 1 97.56 323 VAL A O 1
ATOM 2457 N N . GLY A 1 324 ? -24.922 25.656 0.059 1 97.06 324 GLY A N 1
ATOM 2458 C CA . GLY A 1 324 ? -26.219 25.016 0.24 1 97.06 324 GLY A CA 1
ATOM 2459 C C . GLY A 1 324 ? -26.172 23.516 0.025 1 97.06 324 GLY A C 1
ATOM 2460 O O . GLY A 1 324 ? -27.219 22.859 -0.015 1 97.06 324 GLY A O 1
ATOM 2461 N N . GLN A 1 325 ? -25.016 22.953 -0.071 1 96.75 325 GLN A N 1
ATOM 2462 C CA . GLN A 1 325 ? -24.875 21.516 -0.214 1 96.75 325 GLN A CA 1
ATOM 2463 C C . GLN A 1 325 ? -24.766 20.828 1.148 1 96.75 325 GLN A C 1
ATOM 2465 O O . GLN A 1 325 ? -24.844 21.484 2.186 1 96.75 325 GLN A O 1
ATOM 2470 N N . ALA A 1 326 ? -24.781 19.453 1.1 1 92.62 326 ALA A N 1
ATOM 2471 C CA . ALA A 1 326 ? -24.812 18.672 2.328 1 92.62 326 ALA A CA 1
ATOM 2472 C C . ALA A 1 326 ? -23.406 18.297 2.777 1 92.62 326 ALA A C 1
ATOM 2474 O O . ALA A 1 326 ? -23.078 17.109 2.928 1 92.62 326 ALA A O 1
ATOM 2475 N N . GLY A 1 327 ? -22.453 19.219 2.904 1 92.38 327 GLY A N 1
ATOM 2476 C CA . GLY A 1 327 ? -21.109 18.891 3.387 1 92.38 327 GLY A CA 1
ATOM 2477 C C . GLY A 1 327 ? -21.109 17.875 4.512 1 92.38 327 GLY A C 1
ATOM 2478 O O . GLY A 1 327 ? -22.016 17.875 5.355 1 92.38 327 GLY A O 1
ATOM 2479 N N . HIS A 1 328 ? -20.062 16.953 4.496 1 91.62 328 HIS A N 1
ATOM 2480 C CA . HIS A 1 328 ? -20.031 15.914 5.52 1 91.62 328 HIS A CA 1
ATOM 2481 C C . HIS A 1 328 ? -18.594 15.477 5.812 1 91.62 328 HIS A C 1
ATOM 2483 O O . HIS A 1 328 ? -17.75 15.477 4.922 1 91.62 328 HIS A O 1
ATOM 2489 N N . VAL A 1 329 ? -18.328 15.203 7.148 1 97.12 329 VAL A N 1
ATOM 2490 C CA . VAL A 1 329 ? -17.078 14.578 7.566 1 97.12 329 VAL A CA 1
ATOM 2491 C C . VAL A 1 329 ? -17.375 13.383 8.469 1 97.12 329 VAL A C 1
ATOM 2493 O O . VAL A 1 329 ? -18.141 13.492 9.43 1 97.12 329 VAL A O 1
ATOM 2496 N N . ASN A 1 330 ? -16.844 12.18 8.141 1 97.56 330 ASN A N 1
ATOM 2497 C CA . ASN A 1 330 ? -16.938 11.016 9.016 1 97.56 330 ASN A CA 1
ATOM 2498 C C . ASN A 1 330 ? -15.797 10.984 10.031 1 97.56 330 ASN A C 1
ATOM 2500 O O . ASN A 1 330 ? -14.781 10.328 9.805 1 97.56 330 ASN A O 1
ATOM 2504 N N . TYR A 1 331 ? -16.047 11.594 11.195 1 97.31 331 TYR A N 1
ATOM 2505 C CA . TYR A 1 331 ? -14.992 11.758 12.195 1 97.31 331 TYR A CA 1
ATOM 2506 C C . TYR A 1 331 ? -14.594 10.422 12.797 1 97.31 331 TYR A C 1
ATOM 2508 O O . TYR A 1 331 ? -13.523 10.297 13.398 1 97.31 331 TYR A O 1
ATOM 2516 N N . ASN A 1 332 ? -15.391 9.383 12.633 1 95.94 332 ASN A N 1
ATOM 2517 C CA . ASN A 1 332 ? -15.078 8.062 13.172 1 95.94 332 ASN A CA 1
ATOM 2518 C C . ASN A 1 332 ? -14.039 7.34 12.32 1 95.94 332 ASN A C 1
ATOM 2520 O O . ASN A 1 332 ? -13.461 6.344 12.758 1 95.94 332 ASN A O 1
ATOM 2524 N N . LEU A 1 333 ? -13.859 7.797 11.148 1 98.06 333 LEU A N 1
ATOM 2525 C CA . LEU A 1 333 ? -12.977 7.09 10.227 1 98.06 333 LEU A CA 1
ATOM 2526 C C . LEU A 1 333 ? -11.891 8.016 9.695 1 98.06 333 LEU A C 1
ATOM 2528 O O . LEU A 1 333 ? -11.57 7.984 8.5 1 98.06 333 LEU A O 1
ATOM 2532 N N . ILE A 1 334 ? -11.406 8.914 10.539 1 98.38 334 ILE A N 1
ATOM 2533 C CA . ILE A 1 334 ? -10.188 9.664 10.266 1 98.38 334 ILE A CA 1
ATOM 2534 C C . ILE A 1 334 ? -8.969 8.812 10.633 1 98.38 334 ILE A C 1
ATOM 2536 O O . ILE A 1 334 ? -8.719 8.555 11.812 1 98.38 334 ILE A O 1
ATOM 2540 N N . PRO A 1 335 ? -8.211 8.398 9.617 1 98.31 335 PRO A N 1
ATOM 2541 C CA . PRO A 1 335 ? -7.074 7.535 9.953 1 98.31 335 PRO A CA 1
ATOM 2542 C C . PRO A 1 335 ? -5.902 8.305 10.555 1 98.31 335 PRO A C 1
ATOM 2544 O O . PRO A 1 335 ? -5.746 9.5 10.305 1 98.31 335 PRO A O 1
ATOM 2547 N N . SER A 1 336 ? -5.156 7.629 11.352 1 97.88 336 SER A N 1
ATOM 2548 C CA . SER A 1 336 ? -3.902 8.148 11.883 1 97.88 336 SER A CA 1
ATOM 2549 C C . SER A 1 336 ? -2.723 7.273 11.477 1 97.88 336 SER A C 1
ATOM 2551 O O . SER A 1 336 ? -2.818 6.043 11.5 1 97.88 336 SER A O 1
ATOM 2553 N N . VAL A 1 337 ? -1.633 7.914 11.086 1 98.5 337 VAL A N 1
ATOM 2554 C CA . VAL A 1 337 ? -0.464 7.16 10.648 1 98.5 337 VAL A CA 1
ATOM 2555 C C . VAL A 1 337 ? 0.799 7.762 11.258 1 98.5 337 VAL A C 1
ATOM 2557 O O . VAL A 1 337 ? 0.988 8.984 11.227 1 98.5 337 VAL A O 1
ATOM 2560 N N . ILE A 1 338 ? 1.616 6.969 11.898 1 98.56 338 ILE A N 1
ATOM 2561 C CA . ILE A 1 338 ? 3 7.297 12.227 1 98.56 338 ILE A CA 1
ATOM 2562 C C . ILE A 1 338 ? 3.934 6.703 11.18 1 98.56 338 ILE A C 1
ATOM 2564 O O . ILE A 1 338 ? 3.994 5.48 11.016 1 98.56 338 ILE A O 1
ATOM 2568 N N . TYR A 1 339 ? 4.719 7.48 10.523 1 98.38 339 TYR A N 1
ATOM 2569 C CA . TYR A 1 339 ? 5.398 7.07 9.305 1 98.38 339 TYR A CA 1
ATOM 2570 C C . TYR A 1 339 ? 6.82 6.602 9.594 1 98.38 339 TYR A C 1
ATOM 2572 O O . TYR A 1 339 ? 7.684 6.625 8.711 1 98.38 339 TYR A O 1
ATOM 2580 N N . THR A 1 340 ? 7.098 6.172 10.797 1 98.12 340 THR A N 1
ATOM 2581 C CA . THR A 1 340 ? 8.359 5.512 11.102 1 98.12 340 THR A CA 1
ATOM 2582 C C . THR A 1 340 ? 8.492 4.211 10.312 1 98.12 340 THR A C 1
ATOM 2584 O O . THR A 1 340 ? 7.711 3.953 9.391 1 98.12 340 THR A O 1
ATOM 2587 N N . TYR A 1 341 ? 9.609 3.463 10.578 1 96.56 341 TYR A N 1
ATOM 2588 C CA . TYR A 1 341 ? 9.703 2.08 10.125 1 96.56 341 TYR A CA 1
ATOM 2589 C C . TYR A 1 341 ? 9.82 1.126 11.312 1 96.56 341 TYR A C 1
ATOM 2591 O O . TYR A 1 341 ? 10.781 1.197 12.078 1 96.56 341 TYR A O 1
ATOM 2599 N N . PRO A 1 342 ? 8.828 0.234 11.484 1 97.69 342 PRO A N 1
ATOM 2600 C CA . PRO A 1 342 ? 7.602 0.12 10.695 1 97.69 342 PRO A CA 1
ATOM 2601 C C . PRO A 1 342 ? 6.641 1.281 10.93 1 97.69 342 PRO A C 1
ATOM 2603 O O . PRO A 1 342 ? 6.828 2.064 11.867 1 97.69 342 PRO A O 1
ATOM 2606 N N . GLU A 1 343 ? 5.754 1.455 9.961 1 98.56 343 GLU A N 1
ATOM 2607 C CA . GLU A 1 343 ? 4.664 2.408 10.141 1 98.56 343 GLU A CA 1
ATOM 2608 C C . GLU A 1 343 ? 3.613 1.871 11.109 1 98.56 343 GLU A C 1
ATOM 2610 O O . GLU A 1 343 ? 3.52 0.66 11.32 1 98.56 343 GLU A O 1
ATOM 2615 N N . VAL A 1 344 ? 2.934 2.777 11.734 1 98.81 344 VAL A N 1
ATOM 2616 C CA . VAL A 1 344 ? 1.781 2.449 12.57 1 98.81 344 VAL A CA 1
ATOM 2617 C C . VAL A 1 344 ? 0.552 3.209 12.07 1 98.81 344 VAL A C 1
ATOM 2619 O O . VAL A 1 344 ? 0.585 4.434 11.93 1 98.81 344 VAL A O 1
ATOM 2622 N N . ALA A 1 345 ? -0.504 2.473 11.766 1 98.81 345 ALA A N 1
ATOM 2623 C CA . ALA A 1 345 ? -1.73 3.1 11.273 1 98.81 345 ALA A CA 1
ATOM 2624 C C . ALA A 1 345 ? -2.949 2.588 12.039 1 98.81 345 ALA A C 1
ATOM 2626 O O . ALA A 1 345 ? -2.998 1.418 12.43 1 98.81 345 ALA A O 1
ATOM 2627 N N . SER A 1 346 ? -3.889 3.443 12.266 1 98.62 346 SER A N 1
ATOM 2628 C CA . SER A 1 346 ? -5.094 3.061 13 1 98.62 346 SER A CA 1
ATOM 2629 C C . SER A 1 346 ? -6.316 3.805 12.477 1 98.62 346 SER A C 1
ATOM 2631 O O . SER A 1 346 ? -6.195 4.91 11.945 1 98.62 346 SER A O 1
ATOM 2633 N N . VAL A 1 347 ? -7.438 3.229 12.617 1 98.75 347 VAL A N 1
ATOM 2634 C CA . VAL A 1 347 ? -8.734 3.836 12.328 1 98.75 347 VAL A CA 1
ATOM 2635 C C . VAL A 1 347 ? -9.805 3.213 13.227 1 98.75 347 VAL A C 1
ATOM 2637 O O . VAL A 1 347 ? -9.734 2.025 13.547 1 98.75 347 VAL A O 1
ATOM 2640 N N . GLY A 1 348 ? -10.766 4.031 13.648 1 98.5 348 GLY A N 1
ATOM 2641 C CA . GLY A 1 348 ? -11.82 3.539 14.516 1 98.5 348 GLY A CA 1
ATOM 2642 C C . GLY A 1 348 ? -11.406 3.43 15.969 1 98.5 348 GLY A C 1
ATOM 2643 O O . GLY A 1 348 ? -10.523 4.16 16.422 1 98.5 348 GLY A O 1
ATOM 2644 N N . ALA A 1 349 ? -12.07 2.57 16.734 1 98.5 349 ALA A N 1
ATOM 2645 C CA . ALA A 1 349 ? -11.922 2.51 18.188 1 98.5 349 ALA A CA 1
ATOM 2646 C C . ALA A 1 349 ? -10.719 1.663 18.578 1 98.5 349 ALA A C 1
ATOM 2648 O O . ALA A 1 349 ? -10.344 0.731 17.859 1 98.5 349 ALA A O 1
ATOM 2649 N N . THR A 1 350 ? -10.141 1.979 19.641 1 98.44 350 THR A N 1
ATOM 2650 C CA . THR A 1 350 ? -9.18 1.115 20.312 1 98.44 350 THR A CA 1
ATOM 2651 C C . THR A 1 350 ? -9.891 0.149 21.266 1 98.44 350 THR A C 1
ATOM 2653 O O . THR A 1 350 ? -11.078 0.303 21.531 1 98.44 350 THR A O 1
ATOM 2656 N N . GLU A 1 351 ? -9.094 -0.872 21.734 1 98.5 351 GLU A N 1
ATOM 2657 C CA . GLU A 1 351 ? -9.68 -1.768 22.734 1 98.5 351 GLU A CA 1
ATOM 2658 C C . GLU A 1 351 ? -10.109 -1.001 23.984 1 98.5 351 GLU A C 1
ATOM 2660 O O . GLU A 1 351 ? -11.188 -1.241 24.516 1 98.5 351 GLU A O 1
ATOM 2665 N N . GLU A 1 352 ? -9.281 -0.089 24.391 1 98.19 352 GLU A N 1
ATOM 2666 C CA . GLU A 1 352 ? -9.523 0.685 25.609 1 98.19 352 GLU A CA 1
ATOM 2667 C C . GLU A 1 352 ? -10.789 1.529 25.469 1 98.19 352 GLU A C 1
ATOM 2669 O O . GLU A 1 352 ? -11.586 1.62 26.406 1 98.19 352 GLU A O 1
ATOM 2674 N N . GLN A 1 353 ? -10.977 2.145 24.328 1 98 353 GLN A N 1
ATOM 2675 C CA . GLN A 1 353 ? -12.18 2.938 24.078 1 98 353 GLN A CA 1
ATOM 2676 C C . GLN A 1 353 ? -13.43 2.066 24.125 1 98 353 GLN A C 1
ATOM 2678 O O . GLN A 1 353 ? -14.453 2.459 24.703 1 98 353 GLN A O 1
ATOM 2683 N N . LEU A 1 354 ? -13.383 0.876 23.5 1 98.69 354 LEU A N 1
ATOM 2684 C CA . LEU A 1 354 ? -14.523 -0.029 23.5 1 98.69 354 LEU A CA 1
ATOM 2685 C C . LEU A 1 354 ? -14.844 -0.5 24.922 1 98.69 354 LEU A C 1
ATOM 2687 O O . LEU A 1 354 ? -16.016 -0.568 25.312 1 98.69 354 LEU A O 1
ATOM 2691 N N . GLN A 1 355 ? -13.828 -0.819 25.688 1 98.38 355 GLN A N 1
ATOM 2692 C CA . GLN A 1 355 ? -14.008 -1.235 27.062 1 98.38 355 GLN A CA 1
ATOM 2693 C C . GLN A 1 355 ? -14.641 -0.119 27.891 1 98.38 355 GLN A C 1
ATOM 2695 O O . GLN A 1 355 ? -15.562 -0.363 28.672 1 98.38 355 GLN A O 1
ATOM 2700 N N . GLU A 1 356 ? -14.156 1.08 27.734 1 98.06 356 GLU A N 1
ATOM 2701 C CA . GLU A 1 356 ? -14.695 2.238 28.438 1 98.06 356 GLU A CA 1
ATOM 2702 C C . GLU A 1 356 ? -16.172 2.459 28.109 1 98.06 356 GLU A C 1
ATOM 2704 O O . GLU A 1 356 ? -16.953 2.896 28.953 1 98.06 356 GLU A O 1
ATOM 2709 N N . GLN A 1 357 ? -16.547 2.16 26.906 1 98.06 357 GLN A N 1
ATOM 2710 C CA . GLN A 1 357 ? -17.922 2.367 26.438 1 98.06 357 GLN A CA 1
ATOM 2711 C C . GLN A 1 357 ? -18.797 1.162 26.75 1 98.06 357 GLN A C 1
ATOM 2713 O O . GLN A 1 357 ? -20.016 1.187 26.516 1 98.06 357 GLN A O 1
ATOM 2718 N N . GLY A 1 358 ? -18.234 0.147 27.25 1 98.25 358 GLY A N 1
ATOM 2719 C CA . GLY A 1 358 ? -18.984 -1.06 27.594 1 98.25 358 GLY A CA 1
ATOM 2720 C C . GLY A 1 358 ? -19.406 -1.856 26.375 1 98.25 358 GLY A C 1
ATOM 2721 O O . GLY A 1 358 ? -20.453 -2.523 26.406 1 98.25 358 GLY A O 1
ATOM 2722 N N . ILE A 1 359 ? -18.703 -1.75 25.281 1 98.5 359 ILE A N 1
ATOM 2723 C CA . ILE A 1 359 ? -19.031 -2.461 24.047 1 98.5 359 ILE A CA 1
ATOM 2724 C C . ILE A 1 359 ? -18.281 -3.785 24 1 98.5 359 ILE A C 1
ATOM 2726 O O . ILE A 1 359 ? -17.047 -3.814 24.125 1 98.5 359 ILE A O 1
ATOM 2730 N N . ASN A 1 360 ? -18.984 -4.844 23.828 1 98.62 360 ASN A N 1
ATOM 2731 C CA . ASN A 1 360 ? -18.375 -6.156 23.688 1 98.62 360 ASN A CA 1
ATOM 2732 C C . ASN A 1 360 ? -17.797 -6.359 22.281 1 98.62 360 ASN A C 1
ATOM 2734 O O . ASN A 1 360 ? -18.438 -5.992 21.297 1 98.62 360 ASN A O 1
ATOM 2738 N N . TYR A 1 361 ? -16.625 -6.934 22.203 1 98.81 361 TYR A N 1
ATOM 2739 C CA . TYR A 1 361 ? -15.953 -7.074 20.922 1 98.81 361 TYR A CA 1
ATOM 2740 C C . TYR A 1 361 ? -15.117 -8.344 20.891 1 98.81 361 TYR A C 1
ATOM 2742 O O . TYR A 1 361 ? -14.805 -8.922 21.938 1 98.81 361 TYR A O 1
ATOM 2750 N N . LYS A 1 362 ? -14.797 -8.844 19.672 1 98.75 362 LYS A N 1
ATOM 2751 C CA . LYS A 1 362 ? -13.82 -9.891 19.375 1 98.75 362 LYS A CA 1
ATOM 2752 C C . LYS A 1 362 ? -12.562 -9.305 18.734 1 98.75 362 LYS A C 1
ATOM 2754 O O . LYS A 1 362 ? -12.633 -8.281 18.047 1 98.75 362 LYS A O 1
ATOM 2759 N N . VAL A 1 363 ? -11.438 -9.906 18.984 1 98.88 363 VAL A N 1
ATOM 2760 C CA . VAL A 1 363 ? -10.164 -9.438 18.453 1 98.88 363 VAL A CA 1
ATOM 2761 C C . VAL A 1 363 ? -9.625 -10.445 17.438 1 98.88 363 VAL A C 1
ATOM 2763 O O . VAL A 1 363 ? -9.625 -11.656 17.688 1 98.88 363 VAL A O 1
ATOM 2766 N N . GLY A 1 364 ? -9.289 -10.023 16.25 1 98.88 364 GLY A N 1
ATOM 2767 C CA . GLY A 1 364 ? -8.523 -10.797 15.281 1 98.88 364 GLY A CA 1
ATOM 2768 C C . GLY A 1 364 ? -7.168 -10.195 14.977 1 98.88 364 GLY A C 1
ATOM 2769 O O . GLY A 1 364 ? -7.059 -8.992 14.711 1 98.88 364 GLY A O 1
ATOM 2770 N N . LYS A 1 365 ? -6.098 -11.031 15.039 1 98.81 365 LYS A N 1
ATOM 2771 C CA . LYS A 1 365 ? -4.738 -10.562 14.781 1 98.81 365 LYS A CA 1
ATOM 2772 C C . LYS A 1 365 ? -4.02 -11.477 13.789 1 98.81 365 LYS A C 1
ATOM 2774 O O . LYS A 1 365 ? -4.324 -12.664 13.703 1 98.81 365 LYS A O 1
ATOM 2779 N N . PHE A 1 366 ? -3.084 -10.953 13.031 1 98.81 366 PHE A N 1
ATOM 2780 C CA . PHE A 1 366 ? -2.227 -11.719 12.133 1 98.81 366 PHE A CA 1
ATOM 2781 C C . PHE A 1 366 ? -0.861 -11.055 11.992 1 98.81 366 PHE A C 1
ATOM 2783 O O . PHE A 1 366 ? -0.767 -9.883 11.617 1 98.81 366 PHE A O 1
ATOM 2790 N N . PRO A 1 367 ? 0.207 -11.742 12.32 1 98.69 367 PRO A N 1
ATOM 2791 C CA . PRO A 1 367 ? 1.558 -11.18 12.234 1 98.69 367 PRO A CA 1
ATOM 2792 C C . PRO A 1 367 ? 2.111 -11.188 10.812 1 98.69 367 PRO A C 1
ATOM 2794 O O . PRO A 1 367 ? 1.901 -12.156 10.07 1 98.69 367 PRO A O 1
ATOM 2797 N N . PHE A 1 368 ? 2.832 -10.211 10.461 1 98.62 368 PHE A N 1
ATOM 2798 C CA . PHE A 1 368 ? 3.453 -10.148 9.141 1 98.62 368 PHE A CA 1
ATOM 2799 C C . PHE A 1 368 ? 4.535 -11.219 9.008 1 98.62 368 PHE A C 1
ATOM 2801 O O . PHE A 1 368 ? 4.926 -11.57 7.895 1 98.62 368 PHE A O 1
ATOM 2808 N N . LEU A 1 369 ? 4.977 -11.742 10.094 1 98 369 LEU A N 1
ATOM 2809 C CA . LEU A 1 369 ? 5.926 -12.852 10.078 1 98 369 LEU A CA 1
ATOM 2810 C C . LEU A 1 369 ? 5.355 -14.039 9.312 1 98 369 LEU A C 1
ATOM 2812 O O . LEU A 1 369 ? 6.105 -14.82 8.711 1 98 369 LEU A O 1
ATOM 2816 N N . ALA A 1 370 ? 4.066 -14.156 9.289 1 98.06 370 ALA A N 1
ATOM 2817 C CA . ALA A 1 370 ? 3.41 -15.289 8.641 1 98.06 370 ALA A CA 1
ATOM 2818 C C . ALA A 1 370 ? 2.928 -14.914 7.238 1 98.06 370 ALA A C 1
ATOM 2820 O O . ALA A 1 370 ? 2.268 -15.719 6.57 1 98.06 370 ALA A O 1
ATOM 2821 N N . ASN A 1 371 ? 3.188 -13.75 6.781 1 98.12 371 ASN A N 1
ATOM 2822 C CA . ASN A 1 371 ? 2.771 -13.273 5.469 1 98.12 371 ASN A CA 1
ATOM 2823 C C . ASN A 1 371 ? 3.852 -13.5 4.418 1 98.12 371 ASN A C 1
ATOM 2825 O O . ASN A 1 371 ? 5.008 -13.133 4.617 1 98.12 371 ASN A O 1
ATOM 2829 N N . SER A 1 372 ? 3.48 -14.094 3.34 1 97.81 372 SER A N 1
ATOM 2830 C CA . SER A 1 372 ? 4.434 -14.492 2.311 1 97.81 372 SER A CA 1
ATOM 2831 C C . SER A 1 372 ? 5.109 -13.281 1.683 1 97.81 372 SER A C 1
ATOM 2833 O O . SER A 1 372 ? 6.309 -13.312 1.394 1 97.81 372 SER A O 1
ATOM 2835 N N . ARG A 1 373 ? 4.32 -12.234 1.408 1 98.19 373 ARG A N 1
ATOM 2836 C CA . ARG A 1 373 ? 4.906 -11.047 0.805 1 98.19 373 ARG A CA 1
ATOM 2837 C C . ARG A 1 373 ? 5.902 -10.383 1.753 1 98.19 373 ARG A C 1
ATOM 2839 O O . ARG A 1 373 ? 6.98 -9.961 1.332 1 98.19 373 ARG A O 1
ATOM 2846 N N . ALA A 1 374 ? 5.504 -10.273 3.033 1 98.31 374 ALA A N 1
ATOM 2847 C CA . ALA A 1 374 ? 6.406 -9.711 4.031 1 98.31 374 ALA A CA 1
ATOM 2848 C C . ALA A 1 374 ? 7.723 -10.484 4.078 1 98.31 374 ALA A C 1
ATOM 2850 O O . ALA A 1 374 ? 8.797 -9.883 4.152 1 98.31 374 ALA A O 1
ATOM 2851 N N . ARG A 1 375 ? 7.668 -11.789 3.951 1 97.62 375 ARG A N 1
ATOM 2852 C CA . ARG A 1 375 ? 8.859 -12.625 3.93 1 97.62 375 ARG A CA 1
ATOM 2853 C C . ARG A 1 375 ? 9.688 -12.375 2.672 1 97.62 375 ARG A C 1
ATOM 2855 O O . ARG A 1 375 ? 10.914 -12.273 2.738 1 97.62 375 ARG A O 1
ATOM 2862 N N . ALA A 1 376 ? 8.977 -12.266 1.594 1 97.38 376 ALA A N 1
ATOM 2863 C CA . ALA A 1 376 ? 9.648 -12.102 0.309 1 97.38 376 ALA A CA 1
ATOM 2864 C C . ALA A 1 376 ? 10.445 -10.805 0.274 1 97.38 376 ALA A C 1
ATOM 2866 O O . ALA A 1 376 ? 11.508 -10.734 -0.352 1 97.38 376 ALA A O 1
ATOM 2867 N N . ILE A 1 377 ? 9.953 -9.766 0.964 1 96.56 377 ILE A N 1
ATOM 2868 C CA . ILE A 1 377 ? 10.617 -8.477 0.856 1 96.56 377 ILE A CA 1
ATOM 2869 C C . ILE A 1 377 ? 11.414 -8.195 2.131 1 96.56 377 ILE A C 1
ATOM 2871 O O . ILE A 1 377 ? 11.969 -7.109 2.295 1 96.56 377 ILE A O 1
ATOM 2875 N N . GLY A 1 378 ? 11.391 -9.109 3.076 1 96.25 378 GLY A N 1
ATOM 2876 C CA . GLY A 1 378 ? 12.195 -9 4.285 1 96.25 378 GLY A CA 1
ATOM 2877 C C . GLY A 1 378 ? 11.648 -7.988 5.273 1 96.25 378 GLY A C 1
ATOM 2878 O O . GLY A 1 378 ? 12.414 -7.301 5.949 1 96.25 378 GLY A O 1
ATOM 2879 N N . SER A 1 379 ? 10.398 -7.793 5.324 1 96.12 379 SER A N 1
ATOM 2880 C CA . SER A 1 379 ? 9.742 -6.859 6.234 1 96.12 379 SER A CA 1
ATOM 2881 C C . SER A 1 379 ? 8.641 -7.551 7.031 1 96.12 379 SER A C 1
ATOM 2883 O O . SER A 1 379 ? 7.457 -7.32 6.793 1 96.12 379 SER A O 1
ATOM 2885 N N . THR A 1 380 ? 9.016 -8.242 8.062 1 97.56 380 THR A N 1
ATOM 2886 C CA . THR A 1 380 ? 8.086 -9.164 8.719 1 97.56 380 THR A CA 1
ATOM 2887 C C . THR A 1 380 ? 7.648 -8.617 10.078 1 97.56 380 THR A C 1
ATOM 2889 O O . THR A 1 380 ? 6.848 -9.242 10.773 1 97.56 380 THR A O 1
ATOM 2892 N N . GLU A 1 381 ? 8.086 -7.434 10.445 1 97.44 381 GLU A N 1
ATOM 2893 C CA . GLU A 1 381 ? 7.734 -6.887 11.75 1 97.44 381 GLU A CA 1
ATOM 2894 C C . GLU A 1 381 ? 6.281 -6.426 11.781 1 97.44 381 GLU A C 1
ATOM 2896 O O . GLU A 1 381 ? 5.77 -5.895 10.797 1 97.44 381 GLU A O 1
ATOM 2901 N N . GLY A 1 382 ? 5.691 -6.66 12.953 1 98.31 382 GLY A N 1
ATOM 2902 C CA . GLY A 1 382 ? 4.387 -6.078 13.219 1 98.31 382 GLY A CA 1
ATOM 2903 C C . GLY A 1 382 ? 3.24 -7.035 12.945 1 98.31 382 GLY A C 1
ATOM 2904 O O . GLY A 1 382 ? 3.439 -8.25 12.898 1 98.31 382 GLY A O 1
ATOM 2905 N N . MET A 1 383 ? 2.02 -6.469 12.867 1 98.81 383 MET A N 1
ATOM 2906 C CA . MET A 1 383 ? 0.795 -7.258 12.75 1 98.81 383 MET A CA 1
ATOM 2907 C C . MET A 1 383 ? -0.375 -6.383 12.312 1 98.81 383 MET A C 1
ATOM 2909 O O . MET A 1 383 ? -0.263 -5.152 12.289 1 98.81 383 MET A O 1
ATOM 2913 N N . VAL A 1 384 ? -1.387 -7.004 11.945 1 98.94 384 VAL A N 1
ATOM 2914 C CA . VAL A 1 384 ? -2.703 -6.395 11.781 1 98.94 384 VAL A CA 1
ATOM 2915 C C . VAL A 1 384 ? -3.609 -6.801 12.938 1 98.94 384 VAL A C 1
ATOM 2917 O O . VAL A 1 384 ? -3.604 -7.961 13.359 1 98.94 384 VAL A O 1
ATOM 2920 N N . LYS A 1 385 ? -4.344 -5.91 13.516 1 98.94 385 LYS A N 1
ATOM 2921 C CA . LYS A 1 385 ? -5.316 -6.137 14.586 1 98.94 385 LYS A CA 1
ATOM 2922 C C . LYS A 1 385 ? -6.676 -5.551 14.227 1 98.94 385 LYS A C 1
ATOM 2924 O O . LYS A 1 385 ? -6.785 -4.355 13.938 1 98.94 385 LYS A O 1
ATOM 2929 N N . ILE A 1 386 ? -7.707 -6.359 14.234 1 98.94 386 ILE A N 1
ATOM 2930 C CA . ILE A 1 386 ? -9.07 -5.938 13.922 1 98.94 386 ILE A CA 1
ATOM 2931 C C . ILE A 1 386 ? -9.977 -6.176 15.125 1 98.94 386 ILE A C 1
ATOM 2933 O O . ILE A 1 386 ? -9.891 -7.223 15.773 1 98.94 386 ILE A O 1
ATOM 2937 N N . LEU A 1 387 ? -10.734 -5.203 15.492 1 98.94 387 LEU A N 1
ATOM 2938 C CA . LEU A 1 387 ? -11.758 -5.293 16.531 1 98.94 387 LEU A CA 1
ATOM 2939 C C . LEU A 1 387 ? -13.148 -5.328 15.906 1 98.94 387 LEU A C 1
ATOM 2941 O O . LEU A 1 387 ? -13.531 -4.406 15.188 1 98.94 387 LEU A O 1
ATOM 2945 N N . ALA A 1 388 ? -13.906 -6.359 16.188 1 98.94 388 ALA A N 1
ATOM 2946 C CA . ALA A 1 388 ? -15.242 -6.504 15.617 1 98.94 388 ALA A CA 1
ATOM 2947 C C . ALA A 1 388 ? -16.281 -6.656 16.719 1 98.94 388 ALA A C 1
ATOM 2949 O O . ALA A 1 388 ? -16.031 -7.297 17.75 1 98.94 388 ALA A O 1
ATOM 2950 N N . ASP A 1 389 ? -17.484 -6.086 16.5 1 98.81 389 ASP A N 1
ATOM 2951 C CA . ASP A 1 389 ? -18.594 -6.219 17.438 1 98.81 389 ASP A CA 1
ATOM 2952 C C . ASP A 1 389 ? -18.938 -7.684 17.672 1 98.81 389 ASP A C 1
ATOM 2954 O O . ASP A 1 389 ? -19.047 -8.461 16.719 1 98.81 389 ASP A O 1
ATOM 2958 N N . SER A 1 390 ? -19.188 -8.055 18.922 1 98.44 390 SER A N 1
ATOM 2959 C CA . SER A 1 390 ? -19.375 -9.461 19.266 1 98.44 390 SER A CA 1
ATOM 2960 C C . SER A 1 390 ? -20.703 -9.984 18.734 1 98.44 390 SER A C 1
ATOM 2962 O O . SER A 1 390 ? -20.828 -11.18 18.438 1 98.44 390 SER A O 1
ATOM 2964 N N . LYS A 1 391 ? -21.641 -9.164 18.578 1 98.06 391 LYS A N 1
ATOM 2965 C CA . LYS A 1 391 ? -22.969 -9.602 18.188 1 98.06 391 LYS A CA 1
ATOM 2966 C C . LYS A 1 391 ? -23.156 -9.484 16.672 1 98.06 391 LYS A C 1
ATOM 2968 O O . LYS A 1 391 ? -23.625 -10.422 16.016 1 98.06 391 LYS A O 1
ATOM 2973 N N . THR A 1 392 ? -22.75 -8.328 16.125 1 98.31 392 THR A N 1
ATOM 2974 C CA . THR A 1 392 ? -23.078 -8.039 14.734 1 98.31 392 THR A CA 1
ATOM 2975 C C . THR A 1 392 ? -21.906 -8.359 13.828 1 98.31 392 THR A C 1
ATOM 2977 O O . THR A 1 392 ? -22.047 -8.414 12.602 1 98.31 392 THR A O 1
ATOM 2980 N N . ASP A 1 393 ? -20.672 -8.477 14.336 1 98.69 393 ASP A N 1
ATOM 2981 C CA . ASP A 1 393 ? -19.438 -8.734 13.602 1 98.69 393 ASP A CA 1
ATOM 2982 C C . ASP A 1 393 ? -18.984 -7.488 12.836 1 98.69 393 ASP A C 1
ATOM 2984 O O . ASP A 1 393 ? -18.047 -7.551 12.031 1 98.69 393 ASP A O 1
ATOM 2988 N N . ARG A 1 394 ? -19.641 -6.379 13.062 1 98.81 394 ARG A N 1
ATOM 2989 C CA . ARG A 1 394 ? -19.234 -5.129 12.43 1 98.81 394 ARG A CA 1
ATOM 2990 C C . ARG A 1 394 ? -17.844 -4.703 12.914 1 98.81 394 ARG A C 1
ATOM 2992 O O . ARG A 1 394 ? -17.562 -4.734 14.109 1 98.81 394 ARG A O 1
ATOM 2999 N N . VAL A 1 395 ? -17.016 -4.332 11.984 1 98.94 395 VAL A N 1
ATOM 3000 C CA . VAL A 1 395 ? -15.68 -3.879 12.367 1 98.94 395 VAL A CA 1
ATOM 3001 C C . VAL A 1 395 ? -15.766 -2.506 13.031 1 98.94 395 VAL A C 1
ATOM 3003 O O . VAL A 1 395 ? -16.312 -1.565 12.461 1 98.94 395 VAL A O 1
ATOM 3006 N N . LEU A 1 396 ? -15.188 -2.391 14.227 1 98.88 396 LEU A N 1
ATOM 3007 C CA . LEU A 1 396 ? -15.305 -1.188 15.039 1 98.88 396 LEU A CA 1
ATOM 3008 C C . LEU A 1 396 ? -14 -0.399 15.039 1 98.88 396 LEU A C 1
ATOM 3010 O O . LEU A 1 396 ? -14 0.814 15.258 1 98.88 396 LEU A O 1
ATOM 3014 N N . GLY A 1 397 ? -12.914 -1.053 14.852 1 98.81 397 GLY A N 1
ATOM 3015 C CA . GLY A 1 397 ? -11.586 -0.459 14.828 1 98.81 397 GLY A CA 1
ATOM 3016 C C . GLY A 1 397 ? -10.531 -1.379 14.234 1 98.81 397 GLY A C 1
ATOM 3017 O O . GLY A 1 397 ? -10.711 -2.598 14.203 1 98.81 397 GLY A O 1
ATOM 3018 N N . ALA A 1 398 ? -9.5 -0.803 13.727 1 98.94 398 ALA A N 1
ATOM 3019 C CA . ALA A 1 398 ? -8.406 -1.558 13.125 1 98.94 398 ALA A CA 1
ATOM 3020 C C . ALA A 1 398 ? -7.07 -0.854 13.352 1 98.94 398 ALA A C 1
ATOM 3022 O O . ALA A 1 398 ? -7 0.377 13.344 1 98.94 398 ALA A O 1
ATOM 3023 N N . HIS A 1 399 ? -6.031 -1.644 13.57 1 98.94 399 HIS A N 1
ATOM 3024 C CA . HIS A 1 399 ? -4.684 -1.17 13.867 1 98.94 399 HIS A CA 1
ATOM 3025 C C . HIS A 1 399 ? -3.635 -2.008 13.141 1 98.94 399 HIS A C 1
ATOM 3027 O O . HIS A 1 399 ? -3.732 -3.236 13.102 1 98.94 399 HIS A O 1
ATOM 3033 N N . ILE A 1 400 ? -2.695 -1.358 12.523 1 98.94 400 ILE A N 1
ATOM 3034 C CA . ILE A 1 400 ? -1.641 -2.043 11.789 1 98.94 400 ILE A CA 1
ATOM 3035 C C . ILE A 1 400 ? -0.279 -1.49 12.203 1 98.94 400 ILE A C 1
ATOM 3037 O O . ILE A 1 400 ? -0.09 -0.273 12.266 1 98.94 400 ILE A O 1
ATOM 3041 N N . ILE A 1 401 ? 0.643 -2.279 12.555 1 98.81 401 ILE A N 1
ATOM 3042 C CA . ILE A 1 401 ? 2.068 -1.97 12.617 1 98.81 401 ILE A CA 1
ATOM 3043 C C . ILE A 1 401 ? 2.828 -2.828 11.609 1 98.81 401 ILE A C 1
ATOM 3045 O O . ILE A 1 401 ? 2.76 -4.059 11.656 1 98.81 401 ILE A O 1
ATOM 3049 N N . GLY A 1 402 ? 3.395 -2.191 10.633 1 98.19 402 GLY A N 1
ATOM 3050 C CA . GLY A 1 402 ? 4.086 -2.898 9.57 1 98.19 402 GLY A CA 1
ATOM 3051 C C . GLY A 1 402 ? 4.664 -1.974 8.516 1 98.19 402 GLY A C 1
ATOM 3052 O O . GLY A 1 402 ? 4.504 -0.754 8.594 1 98.19 402 GLY A O 1
ATOM 3053 N N . SER A 1 403 ? 5.34 -2.508 7.551 1 95.75 403 SER A N 1
ATOM 3054 C CA . SER A 1 403 ? 6.16 -1.752 6.605 1 95.75 403 SER A CA 1
ATOM 3055 C C . SER A 1 403 ? 5.305 -0.827 5.75 1 95.75 403 SER A C 1
ATOM 3057 O O . SER A 1 403 ? 5.777 0.211 5.281 1 95.75 403 SER A O 1
ATOM 3059 N N . ASP A 1 404 ? 4.035 -1.058 5.551 1 97.12 404 ASP A N 1
ATOM 3060 C CA . ASP A 1 404 ? 3.188 -0.284 4.648 1 97.12 404 ASP A CA 1
ATOM 3061 C C . ASP A 1 404 ? 1.821 -0.011 5.273 1 97.12 404 ASP A C 1
ATOM 3063 O O . ASP A 1 404 ? 0.803 -0.01 4.578 1 97.12 404 ASP A O 1
ATOM 3067 N N . ALA A 1 405 ? 1.911 0.223 6.551 1 98.62 405 ALA A N 1
ATOM 3068 C CA . ALA A 1 405 ? 0.669 0.36 7.309 1 98.62 405 ALA A CA 1
ATOM 3069 C C . ALA A 1 405 ? -0.155 1.54 6.801 1 98.62 405 ALA A C 1
ATOM 3071 O O . ALA A 1 405 ? -1.386 1.476 6.762 1 98.62 405 ALA A O 1
ATOM 3072 N N . GLY A 1 406 ? 0.508 2.627 6.422 1 98 406 GLY A N 1
ATOM 3073 C CA . GLY A 1 406 ? -0.186 3.822 5.969 1 98 406 GLY A CA 1
ATOM 3074 C C . GLY A 1 406 ? -1.022 3.592 4.727 1 98 406 GLY A C 1
ATOM 3075 O O . GLY A 1 406 ? -2.07 4.215 4.551 1 98 406 GLY A O 1
ATOM 3076 N N . THR A 1 407 ? -0.598 2.717 3.865 1 97.88 407 THR A N 1
ATOM 3077 C CA . THR A 1 407 ? -1.363 2.367 2.674 1 97.88 407 THR A CA 1
ATOM 3078 C C . THR A 1 407 ? -2.4 1.295 2.99 1 97.88 407 THR A C 1
ATOM 3080 O O . THR A 1 407 ? -3.547 1.382 2.545 1 97.88 407 THR A O 1
ATOM 3083 N N . LEU A 1 408 ? -1.981 0.369 3.773 1 98.69 408 LEU A N 1
ATOM 3084 C CA . LEU A 1 408 ? -2.83 -0.772 4.102 1 98.69 408 LEU A CA 1
ATOM 3085 C C . LEU A 1 408 ? -4.105 -0.318 4.801 1 98.69 408 LEU A C 1
ATOM 3087 O O . LEU A 1 408 ? -5.176 -0.891 4.582 1 98.69 408 LEU A O 1
ATOM 3091 N N . ILE A 1 409 ? -4.027 0.726 5.613 1 98.81 409 ILE A N 1
ATOM 3092 C CA . ILE A 1 409 ? -5.141 1.126 6.465 1 98.81 409 ILE A CA 1
ATOM 3093 C C . ILE A 1 409 ? -6.301 1.611 5.602 1 98.81 409 ILE A C 1
ATOM 3095 O O . ILE A 1 409 ? -7.461 1.561 6.023 1 98.81 409 ILE A O 1
ATOM 3099 N N . ALA A 1 410 ? -5.98 2.1 4.375 1 98.81 410 ALA A N 1
ATOM 3100 C CA . ALA A 1 410 ? -7.004 2.641 3.482 1 98.81 410 ALA A CA 1
ATOM 3101 C C . ALA A 1 410 ? -8.023 1.569 3.105 1 98.81 410 ALA A C 1
ATOM 3103 O O . ALA A 1 410 ? -9.211 1.863 2.938 1 98.81 410 ALA A O 1
ATOM 3104 N N . GLU A 1 411 ? -7.551 0.345 2.947 1 98.75 411 GLU A N 1
ATOM 3105 C CA . GLU A 1 411 ? -8.453 -0.77 2.668 1 98.75 411 GLU A CA 1
ATOM 3106 C C . GLU A 1 411 ? -9.461 -0.959 3.795 1 98.75 411 GLU A C 1
ATOM 3108 O O . GLU A 1 411 ? -10.656 -1.146 3.543 1 98.75 411 GLU A O 1
ATOM 3113 N N . LEU A 1 412 ? -9.008 -0.889 5.016 1 98.88 412 LEU A N 1
ATOM 3114 C CA . LEU A 1 412 ? -9.867 -1.075 6.176 1 98.88 412 LEU A CA 1
ATOM 3115 C C . LEU A 1 412 ? -10.852 0.082 6.316 1 98.88 412 LEU A C 1
ATOM 3117 O O . LEU A 1 412 ? -12.008 -0.122 6.688 1 98.88 412 LEU A O 1
ATOM 3121 N N . ILE A 1 413 ? -10.383 1.3 6.027 1 98.81 413 ILE A N 1
ATOM 3122 C CA . ILE A 1 413 ? -11.273 2.457 6.043 1 98.81 413 ILE A CA 1
ATOM 3123 C C . ILE A 1 413 ? -12.414 2.246 5.047 1 98.81 413 ILE A C 1
ATOM 3125 O O . ILE A 1 413 ? -13.578 2.518 5.359 1 98.81 413 ILE A O 1
ATOM 3129 N N . ALA A 1 414 ? -12.086 1.727 3.836 1 98.75 414 ALA A N 1
ATOM 3130 C CA . ALA A 1 414 ? -13.094 1.463 2.814 1 98.75 414 ALA A CA 1
ATOM 3131 C C . ALA A 1 414 ? -14.164 0.503 3.332 1 98.75 414 ALA A C 1
ATOM 3133 O O . ALA A 1 414 ? -15.359 0.767 3.201 1 98.75 414 ALA A O 1
ATOM 3134 N N . TYR A 1 415 ? -13.758 -0.62 3.961 1 98.81 415 TYR A N 1
ATOM 3135 C CA . TYR A 1 415 ? -14.695 -1.587 4.52 1 98.81 415 TYR A CA 1
ATOM 3136 C C . TYR A 1 415 ? -15.57 -0.946 5.594 1 98.81 415 TYR A C 1
ATOM 3138 O O . TYR A 1 415 ? -16.781 -1.12 5.598 1 98.81 415 TYR A O 1
ATOM 3146 N N . MET A 1 416 ? -14.953 -0.185 6.449 1 98.75 416 MET A N 1
ATOM 3147 C CA . MET A 1 416 ? -15.656 0.366 7.605 1 98.75 416 MET A CA 1
ATOM 3148 C C . MET A 1 416 ? -16.625 1.454 7.18 1 98.75 416 MET A C 1
ATOM 3150 O O . MET A 1 416 ? -17.672 1.646 7.816 1 98.75 416 MET A O 1
ATOM 3154 N N . GLU A 1 417 ? -16.297 2.191 6.09 1 98.06 417 GLU A N 1
ATOM 3155 C CA . GLU A 1 417 ? -17.219 3.193 5.555 1 98.06 417 GLU A CA 1
ATOM 3156 C C . GLU A 1 417 ? -18.578 2.578 5.223 1 98.06 417 GLU A C 1
ATOM 3158 O O . GLU A 1 417 ? -19.594 3.252 5.301 1 98.06 417 GLU A O 1
ATOM 3163 N N . PHE A 1 418 ? -18.578 1.275 4.91 1 97.81 418 PHE A N 1
ATOM 3164 C CA . PHE A 1 418 ? -19.812 0.616 4.508 1 97.81 418 PHE A CA 1
ATOM 3165 C C . PHE A 1 418 ? -20.328 -0.284 5.621 1 97.81 418 PHE A C 1
ATOM 3167 O O . PHE A 1 418 ? -21.219 -1.113 5.395 1 97.81 418 PHE A O 1
ATOM 3174 N N . GLY A 1 419 ? -19.781 -0.161 6.812 1 98.12 419 GLY A N 1
ATOM 3175 C CA . GLY A 1 419 ? -20.234 -0.938 7.953 1 98.12 419 GLY A CA 1
ATOM 3176 C C . GLY A 1 419 ? -19.969 -2.424 7.809 1 98.12 419 GLY A C 1
ATOM 3177 O O . GLY A 1 419 ? -20.781 -3.25 8.25 1 98.12 419 GLY A O 1
ATOM 3178 N N . ALA A 1 420 ? -18.875 -2.775 7.258 1 98.5 420 ALA A N 1
ATOM 3179 C CA . ALA A 1 420 ? -18.547 -4.164 6.938 1 98.5 420 ALA A CA 1
ATOM 3180 C C . ALA A 1 420 ? -18.344 -4.98 8.211 1 98.5 420 ALA A C 1
ATOM 3182 O O . ALA A 1 420 ? -17.859 -4.457 9.219 1 98.5 420 ALA A O 1
ATOM 3183 N N . SER A 1 421 ? -18.672 -6.258 8.148 1 98.62 421 SER A N 1
ATOM 3184 C CA . SER A 1 421 ? -18.281 -7.25 9.141 1 98.62 421 SER A CA 1
ATOM 3185 C C . SER A 1 421 ? -16.875 -7.793 8.875 1 98.62 421 SER A C 1
ATOM 3187 O O . SER A 1 421 ? -16.344 -7.629 7.773 1 98.62 421 SER A O 1
ATOM 3189 N N . SER A 1 422 ? -16.25 -8.336 9.906 1 98.69 422 SER A N 1
ATOM 3190 C CA . SER A 1 422 ? -14.984 -9.01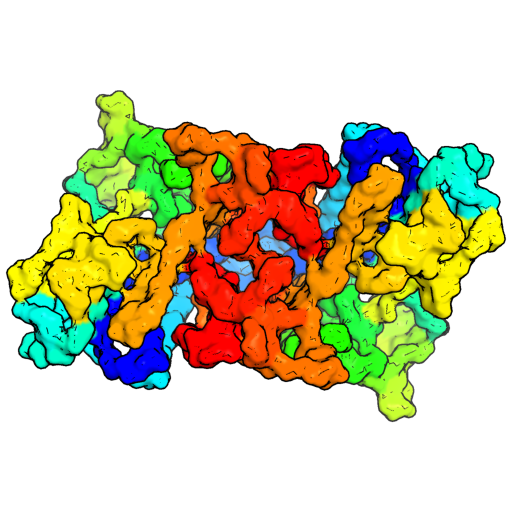6 9.68 1 98.69 422 SER A CA 1
ATOM 3191 C C . SER A 1 422 ? -15.133 -10.141 8.664 1 98.69 422 SER A C 1
ATOM 3193 O O . SER A 1 422 ? -14.211 -10.406 7.887 1 98.69 422 SER A O 1
ATOM 3195 N N . GLU A 1 423 ? -16.266 -10.789 8.594 1 97.81 423 GLU A N 1
ATOM 3196 C CA . GLU A 1 423 ? -16.531 -11.844 7.621 1 97.81 423 GLU A CA 1
ATOM 3197 C C . GLU A 1 423 ? -16.516 -11.305 6.195 1 97.81 423 GLU A C 1
ATOM 3199 O O . GLU A 1 423 ? -16.031 -11.977 5.277 1 97.81 423 GLU A O 1
ATOM 3204 N N . ASP A 1 424 ? -17.062 -10.102 6.004 1 98 424 ASP A N 1
ATOM 3205 C CA . ASP A 1 424 ? -17.016 -9.477 4.688 1 98 424 ASP A CA 1
ATOM 3206 C C . ASP A 1 424 ? -15.586 -9.328 4.199 1 98 424 ASP A C 1
ATOM 3208 O O . ASP A 1 424 ? -15.281 -9.617 3.043 1 98 424 ASP A O 1
ATOM 3212 N N . ILE A 1 425 ? -14.727 -8.867 5.109 1 98.56 425 ILE A N 1
ATOM 3213 C CA . ILE A 1 425 ? -13.32 -8.672 4.781 1 98.56 425 ILE A CA 1
ATOM 3214 C C . ILE A 1 425 ? -12.664 -10.023 4.473 1 98.56 425 ILE A C 1
ATOM 3216 O O . ILE A 1 425 ? -11.953 -10.156 3.473 1 98.56 425 ILE A O 1
ATOM 3220 N N . ALA A 1 426 ? -12.961 -11.008 5.27 1 97.75 426 ALA A N 1
ATOM 3221 C CA . ALA A 1 426 ? -12.383 -12.344 5.156 1 97.75 426 ALA A CA 1
ATOM 3222 C C . ALA A 1 426 ? -12.781 -13 3.842 1 97.75 426 ALA A C 1
ATOM 3224 O O . ALA A 1 426 ? -12.023 -13.805 3.289 1 97.75 426 ALA A O 1
ATOM 3225 N N . ARG A 1 427 ? -13.914 -12.633 3.285 1 96.88 427 ARG A N 1
ATOM 3226 C CA . ARG A 1 427 ? -14.453 -13.289 2.102 1 96.88 427 ARG A CA 1
ATOM 3227 C C . ARG A 1 427 ? -14.094 -12.523 0.834 1 96.88 427 ARG A C 1
ATOM 3229 O O . ARG A 1 427 ? -14.391 -12.969 -0.275 1 96.88 427 ARG A O 1
ATOM 3236 N N . THR A 1 428 ? -13.453 -11.398 0.99 1 97.81 428 THR A N 1
ATOM 3237 C CA . THR A 1 428 ? -12.992 -10.625 -0.156 1 97.81 428 THR A CA 1
ATOM 3238 C C . THR A 1 428 ? -11.672 -11.172 -0.68 1 97.81 428 THR A C 1
ATOM 3240 O O . THR A 1 428 ? -10.773 -11.5 0.102 1 97.81 428 THR A O 1
ATOM 3243 N N . CYS A 1 429 ? -11.523 -11.32 -2.01 1 98.38 429 CYS A N 1
ATOM 3244 C CA . CYS A 1 429 ? -10.297 -11.836 -2.613 1 98.38 429 CYS A CA 1
ATOM 3245 C C . CYS A 1 429 ? -9.188 -10.797 -2.557 1 98.38 429 CYS A C 1
ATOM 3247 O O . CYS A 1 429 ? -9.359 -9.664 -3.014 1 98.38 429 CYS A O 1
ATOM 3249 N N . HIS A 1 430 ? -8.109 -11.086 -1.959 1 98.5 430 HIS A N 1
ATOM 3250 C CA . HIS A 1 430 ? -6.902 -10.266 -1.93 1 98.5 430 HIS A CA 1
ATOM 3251 C C . HIS A 1 430 ? -5.828 -10.836 -2.85 1 98.5 430 HIS A C 1
ATOM 3253 O O . HIS A 1 430 ? -5.645 -12.047 -2.922 1 98.5 430 HIS A O 1
ATOM 3259 N N . ALA A 1 431 ? -5.109 -9.953 -3.51 1 98.31 431 ALA A N 1
ATOM 3260 C CA . ALA A 1 431 ? -4.074 -10.398 -4.441 1 98.31 431 ALA A CA 1
ATOM 3261 C C . ALA A 1 431 ? -2.961 -11.141 -3.707 1 98.31 431 ALA A C 1
ATOM 3263 O O . ALA A 1 431 ? -2.662 -10.836 -2.549 1 98.31 431 ALA A O 1
ATOM 3264 N N . HIS A 1 432 ? -2.371 -12.102 -4.34 1 97.94 432 HIS A N 1
ATOM 3265 C CA . HIS A 1 432 ? -1.26 -12.867 -3.789 1 97.94 432 HIS A CA 1
ATOM 3266 C C . HIS A 1 432 ? -0.011 -12.727 -4.652 1 97.94 432 HIS A C 1
ATOM 3268 O O . HIS A 1 432 ? -0.095 -12.766 -5.883 1 97.94 432 HIS A O 1
ATOM 3274 N N . PRO A 1 433 ? 1.118 -12.586 -4.117 1 97.94 433 PRO A N 1
ATOM 3275 C CA . PRO A 1 433 ? 1.277 -12.297 -2.691 1 97.94 433 PRO A CA 1
ATOM 3276 C C . PRO A 1 433 ? 1.266 -10.805 -2.387 1 97.94 433 PRO A C 1
ATOM 3278 O O . PRO A 1 433 ? 1.858 -10.016 -3.129 1 97.94 433 PRO A O 1
ATOM 3281 N N . THR A 1 434 ? 0.577 -10.414 -1.396 1 98.25 434 THR A N 1
ATOM 3282 C CA . THR A 1 434 ? 0.556 -9.016 -0.972 1 98.25 434 THR A CA 1
ATOM 3283 C C . THR A 1 434 ? 0.529 -8.914 0.55 1 98.25 434 THR A C 1
ATOM 3285 O O . THR A 1 434 ? 0.18 -9.875 1.236 1 98.25 434 THR A O 1
ATOM 3288 N N . LEU A 1 435 ? 0.858 -7.758 1.063 1 98.31 435 LEU A N 1
ATOM 3289 C CA . LEU A 1 435 ? 0.734 -7.48 2.49 1 98.31 435 LEU A CA 1
ATOM 3290 C C . LEU A 1 435 ? -0.732 -7.422 2.906 1 98.31 435 LEU A C 1
ATOM 3292 O O . LEU A 1 435 ? -1.07 -7.738 4.051 1 98.31 435 LEU A O 1
ATOM 3296 N N . SER A 1 436 ? -1.616 -7.074 2.008 1 98.56 436 SER A N 1
ATOM 3297 C CA . SER A 1 436 ? -3.045 -6.961 2.277 1 98.56 436 SER A CA 1
ATOM 3298 C C . SER A 1 436 ? -3.631 -8.289 2.736 1 98.56 436 SER A C 1
ATOM 3300 O O . SER A 1 436 ? -4.652 -8.32 3.428 1 98.56 436 SER A O 1
ATOM 3302 N N . GLU A 1 437 ? -2.99 -9.383 2.346 1 98.56 437 GLU A N 1
ATOM 3303 C CA . GLU A 1 437 ? -3.457 -10.695 2.777 1 98.56 437 GLU A CA 1
ATOM 3304 C C . GLU A 1 437 ? -3.432 -10.812 4.301 1 98.56 437 GLU A C 1
ATOM 3306 O O . GLU A 1 437 ? -4.203 -11.586 4.879 1 98.56 437 GLU A O 1
ATOM 3311 N N . ALA A 1 438 ? -2.574 -10.008 4.953 1 98.81 438 ALA A N 1
ATOM 3312 C CA . ALA A 1 438 ? -2.539 -10 6.414 1 98.81 438 ALA A CA 1
ATOM 3313 C C . ALA A 1 438 ? -3.842 -9.461 6.992 1 98.81 438 ALA A C 1
ATOM 3315 O O . ALA A 1 438 ? -4.285 -9.891 8.055 1 98.81 438 ALA A O 1
ATOM 3316 N N . ILE A 1 439 ? -4.434 -8.516 6.301 1 98.88 439 ILE A N 1
ATOM 3317 C CA . ILE A 1 439 ? -5.723 -7.973 6.715 1 98.88 439 ILE A CA 1
ATOM 3318 C C . ILE A 1 439 ? -6.793 -9.055 6.621 1 98.88 439 ILE A C 1
ATOM 3320 O O . ILE A 1 439 ? -7.586 -9.234 7.547 1 98.88 439 ILE A O 1
ATOM 3324 N N . LYS A 1 440 ? -6.793 -9.797 5.516 1 98.75 440 LYS A N 1
ATOM 3325 C CA . LYS A 1 440 ? -7.73 -10.906 5.348 1 98.75 440 LYS A CA 1
ATOM 3326 C C . LYS A 1 440 ? -7.578 -11.93 6.469 1 98.75 440 LYS A C 1
ATOM 3328 O O . LYS A 1 440 ? -8.57 -12.359 7.059 1 98.75 440 LYS A O 1
ATOM 3333 N N . GLU A 1 441 ? -6.355 -12.289 6.727 1 98.88 441 GLU A N 1
ATOM 3334 C CA . GLU A 1 441 ? -6.074 -13.297 7.742 1 98.88 441 GLU A CA 1
ATOM 3335 C C . GLU A 1 441 ? -6.465 -12.805 9.133 1 98.88 441 GLU A C 1
ATOM 3337 O O . GLU A 1 441 ? -6.938 -13.586 9.961 1 98.88 441 GLU A O 1
ATOM 3342 N N . ALA A 1 442 ? -6.234 -11.508 9.43 1 98.94 442 ALA A N 1
ATOM 3343 C CA . ALA A 1 442 ? -6.684 -10.945 10.695 1 98.94 442 ALA A CA 1
ATOM 3344 C C . ALA A 1 442 ? -8.203 -11.008 10.82 1 98.94 442 ALA A C 1
ATOM 3346 O O . ALA A 1 442 ? -8.734 -11.289 11.891 1 98.94 442 ALA A O 1
ATOM 3347 N N . ALA A 1 443 ? -8.859 -10.711 9.727 1 98.88 443 ALA A N 1
ATOM 3348 C CA . ALA A 1 443 ? -10.32 -10.789 9.719 1 98.88 443 ALA A CA 1
ATOM 3349 C C . ALA A 1 443 ? -10.781 -12.227 9.953 1 98.88 443 ALA A C 1
ATOM 3351 O O . ALA A 1 443 ? -11.727 -12.461 10.711 1 98.88 443 ALA A O 1
ATOM 3352 N N . LEU A 1 444 ? -10.133 -13.195 9.289 1 98.69 444 LEU A N 1
ATOM 3353 C CA . LEU A 1 444 ? -10.43 -14.609 9.516 1 98.69 444 LEU A CA 1
ATOM 3354 C C . LEU A 1 444 ? -10.227 -14.977 10.977 1 98.69 444 LEU A C 1
ATOM 3356 O O . LEU A 1 444 ? -10.984 -15.781 11.531 1 98.69 444 LEU A O 1
ATOM 3360 N N . ASN A 1 445 ? -9.242 -14.375 11.578 1 98.75 445 ASN A N 1
ATOM 3361 C CA . ASN A 1 445 ? -8.875 -14.695 12.961 1 98.75 445 ASN A CA 1
ATOM 3362 C C . ASN A 1 445 ? -9.953 -14.258 13.945 1 98.75 445 ASN A C 1
ATOM 3364 O O . ASN A 1 445 ? -10.07 -14.82 15.031 1 98.75 445 ASN A O 1
ATOM 3368 N N . VAL A 1 446 ? -10.742 -13.242 13.578 1 98.62 446 VAL A N 1
ATOM 3369 C CA . VAL A 1 446 ? -11.82 -12.773 14.445 1 98.62 446 VAL A CA 1
ATOM 3370 C C . VAL A 1 446 ? -12.719 -13.945 14.836 1 98.62 446 VAL A C 1
ATOM 3372 O O . VAL A 1 446 ? -13.188 -14.031 15.977 1 98.62 446 VAL A O 1
ATOM 3375 N N . ASP A 1 447 ? -12.938 -14.914 13.922 1 96.62 447 ASP A N 1
ATOM 3376 C CA . ASP A 1 447 ? -13.758 -16.078 14.195 1 96.62 447 ASP A CA 1
ATOM 3377 C C . ASP A 1 447 ? -12.906 -17.359 14.211 1 96.62 447 ASP A C 1
ATOM 3379 O O . ASP A 1 447 ? -13.414 -18.453 13.945 1 96.62 447 ASP A O 1
ATOM 3383 N N . LYS A 1 448 ? -11.578 -17.219 14.367 1 95.69 448 LYS A N 1
ATOM 3384 C CA . LYS A 1 448 ? -10.648 -18.328 14.578 1 95.69 448 LYS A CA 1
ATOM 3385 C C . LYS A 1 448 ? -10.609 -19.25 13.359 1 95.69 448 LYS A C 1
ATOM 3387 O O . LYS A 1 448 ? -10.625 -20.469 13.5 1 95.69 448 LYS A O 1
ATOM 3392 N N . ARG A 1 449 ? -10.547 -18.562 12.18 1 96.19 449 ARG A N 1
ATOM 3393 C CA . ARG A 1 449 ? -10.539 -19.312 10.93 1 96.19 449 ARG A CA 1
ATOM 3394 C C . ARG A 1 449 ? -9.281 -19.016 10.117 1 96.19 449 ARG A C 1
ATOM 3396 O O . ARG A 1 449 ? -9.289 -19.141 8.891 1 96.19 449 ARG A O 1
ATOM 3403 N N . THR A 1 450 ? -8.281 -18.562 10.758 1 98 450 THR A N 1
ATOM 3404 C CA . THR A 1 450 ? -7.059 -18.203 10.047 1 98 450 THR A CA 1
ATOM 3405 C C . THR A 1 450 ? -6.48 -19.406 9.312 1 98 450 THR A C 1
ATOM 3407 O O . THR A 1 450 ? -6.469 -20.516 9.852 1 98 450 THR A O 1
ATOM 3410 N N . ILE A 1 451 ? -5.98 -19.172 8.117 1 98.12 451 ILE A N 1
ATOM 3411 C CA . ILE A 1 451 ? -5.449 -20.25 7.297 1 98.12 451 ILE A CA 1
ATOM 3412 C C . ILE A 1 451 ? -3.941 -20.375 7.52 1 98.12 451 ILE A C 1
ATOM 3414 O O . ILE A 1 451 ? -3.414 -21.484 7.656 1 98.12 451 ILE A O 1
ATOM 3418 N N . ASN A 1 452 ? -3.258 -19.281 7.68 1 96.81 452 ASN A N 1
ATOM 3419 C CA . ASN A 1 452 ? -1.806 -19.281 7.527 1 96.81 452 ASN A CA 1
ATOM 3420 C C . ASN A 1 452 ? -1.104 -19.062 8.867 1 96.81 452 ASN A C 1
ATOM 3422 O O . ASN A 1 452 ? -0.074 -18.391 8.93 1 96.81 452 ASN A O 1
ATOM 3426 N N . ILE A 1 453 ? -1.686 -19.438 9.922 1 92.81 453 ILE A N 1
ATOM 3427 C CA . ILE A 1 453 ? -1.005 -19.516 11.211 1 92.81 453 ILE A CA 1
ATOM 3428 C C . ILE A 1 453 ? -1.599 -20.641 12.047 1 92.81 453 ILE A C 1
ATOM 3430 O O . ILE A 1 453 ? -2.762 -21.016 11.867 1 92.81 453 ILE A O 1
ATOM 3434 N N . MET B 1 1 ? -9.922 -36.062 0.436 1 98.5 1 MET B N 1
ATOM 3435 C CA . MET B 1 1 ? -8.641 -36.219 -0.236 1 98.5 1 MET B CA 1
ATOM 3436 C C . MET B 1 1 ? -8.359 -35.062 -1.19 1 98.5 1 MET B C 1
ATOM 3438 O O . MET B 1 1 ? -9.195 -34.75 -2.041 1 98.5 1 MET B O 1
ATOM 3442 N N . VAL B 1 2 ? -7.281 -34.375 -0.969 1 98.88 2 VAL B N 1
ATOM 3443 C CA . VAL B 1 2 ? -6.848 -33.281 -1.842 1 98.88 2 VAL B CA 1
ATOM 3444 C C . VAL B 1 2 ? -5.688 -33.75 -2.715 1 98.88 2 VAL B C 1
ATOM 3446 O O . VAL B 1 2 ? -4.719 -34.344 -2.215 1 98.88 2 VAL B O 1
ATOM 3449 N N . ILE B 1 3 ? -5.793 -33.594 -4.02 1 98.81 3 ILE B N 1
ATOM 3450 C CA . ILE B 1 3 ? -4.73 -33.969 -4.945 1 98.81 3 ILE B CA 1
ATOM 3451 C C . ILE B 1 3 ? -3.994 -32.719 -5.422 1 98.81 3 ILE B C 1
ATOM 3453 O O . ILE B 1 3 ? -4.539 -31.922 -6.195 1 98.81 3 ILE B O 1
ATOM 3457 N N . GLY B 1 4 ? -2.727 -32.562 -5.004 1 98.62 4 GLY B N 1
ATOM 3458 C CA . GLY B 1 4 ? -1.946 -31.359 -5.234 1 98.62 4 GLY B CA 1
ATOM 3459 C C . GLY B 1 4 ? -1.897 -30.438 -4.031 1 98.62 4 GLY B C 1
ATOM 3460 O O . GLY B 1 4 ? -2.896 -30.266 -3.326 1 98.62 4 GLY B O 1
ATOM 3461 N N . SER B 1 5 ? -0.749 -29.828 -3.809 1 98.62 5 SER B N 1
ATOM 3462 C CA . SER B 1 5 ? -0.584 -29.047 -2.586 1 98.62 5 SER B CA 1
ATOM 3463 C C . SER B 1 5 ? -0.254 -27.594 -2.9 1 98.62 5 SER B C 1
ATOM 3465 O O . SER B 1 5 ? 0.324 -26.891 -2.068 1 98.62 5 SER B O 1
ATOM 3467 N N . GLY B 1 6 ? -0.547 -27.125 -4.176 1 98.31 6 GLY B N 1
ATOM 3468 C CA . GLY B 1 6 ? -0.375 -25.703 -4.496 1 98.31 6 GLY B CA 1
ATOM 3469 C C . GLY B 1 6 ? -1.265 -24.797 -3.67 1 98.31 6 GLY B C 1
ATOM 3470 O O . GLY B 1 6 ? -1.837 -25.219 -2.664 1 98.31 6 GLY B O 1
ATOM 3471 N N . PRO B 1 7 ? -1.404 -23.547 -4.062 1 98.38 7 PRO B N 1
ATOM 3472 C CA . PRO B 1 7 ? -2.176 -22.594 -3.277 1 98.38 7 PRO B CA 1
ATOM 3473 C C . PRO B 1 7 ? -3.59 -23.078 -2.967 1 98.38 7 PRO B C 1
ATOM 3475 O O . PRO B 1 7 ? -4.047 -22.969 -1.826 1 98.38 7 PRO B O 1
ATOM 3478 N N . ALA B 1 8 ? -4.234 -23.609 -3.916 1 98.69 8 ALA B N 1
ATOM 3479 C CA . ALA B 1 8 ? -5.57 -24.156 -3.684 1 98.69 8 ALA B CA 1
ATOM 3480 C C . ALA B 1 8 ? -5.516 -25.375 -2.766 1 98.69 8 ALA B C 1
ATOM 3482 O O . ALA B 1 8 ? -6.359 -25.516 -1.878 1 98.69 8 ALA B O 1
ATOM 3483 N N . GLY B 1 9 ? -4.547 -26.203 -2.977 1 98.75 9 GLY B N 1
ATOM 3484 C CA . GLY B 1 9 ? -4.465 -27.469 -2.277 1 98.75 9 GLY B CA 1
ATOM 3485 C C . GLY B 1 9 ? -4.262 -27.328 -0.782 1 98.75 9 GLY B C 1
ATOM 3486 O O . GLY B 1 9 ? -5.02 -27.875 0.012 1 98.75 9 GLY B O 1
ATOM 3487 N N . TYR B 1 10 ? -3.215 -26.594 -0.403 1 98.69 10 TYR B N 1
ATOM 3488 C CA . TYR B 1 10 ? -2.961 -26.516 1.031 1 98.69 10 TYR B CA 1
ATOM 3489 C C . TYR B 1 10 ? -4.02 -25.672 1.729 1 98.69 10 TYR B C 1
ATOM 3491 O O . TYR B 1 10 ? -4.418 -25.969 2.857 1 98.69 10 TYR B O 1
ATOM 3499 N N . THR B 1 11 ? -4.535 -24.609 1.069 1 98.62 11 THR B N 1
ATOM 3500 C CA . THR B 1 11 ? -5.594 -23.797 1.646 1 98.62 11 THR B CA 1
ATOM 3501 C C . THR B 1 11 ? -6.875 -24.609 1.821 1 98.62 11 THR B C 1
ATOM 3503 O O . THR B 1 11 ? -7.523 -24.531 2.867 1 98.62 11 THR B O 1
ATOM 3506 N N . GLY B 1 12 ? -7.234 -25.375 0.771 1 98.75 12 GLY B N 1
ATOM 3507 C CA . GLY B 1 12 ? -8.398 -26.234 0.856 1 98.75 12 GLY B CA 1
ATOM 3508 C C . GLY B 1 12 ? -8.266 -27.297 1.931 1 98.75 12 GLY B C 1
ATOM 3509 O O . GLY B 1 12 ? -9.234 -27.594 2.645 1 98.75 12 GLY B O 1
ATOM 3510 N N . SER B 1 13 ? -7.086 -27.859 2.033 1 98.88 13 SER B N 1
ATOM 3511 C CA . SER B 1 13 ? -6.828 -28.859 3.059 1 98.88 13 SER B CA 1
ATOM 3512 C C . SER B 1 13 ? -7.039 -28.297 4.457 1 98.88 13 SER B C 1
ATOM 3514 O O . SER B 1 13 ? -7.699 -28.906 5.293 1 98.88 13 SER B O 1
ATOM 3516 N N . ILE B 1 14 ? -6.465 -27.141 4.688 1 98.81 14 ILE B N 1
ATOM 3517 C CA . ILE B 1 14 ? -6.535 -26.516 6.008 1 98.81 14 ILE B CA 1
ATOM 3518 C C . ILE B 1 14 ? -7.98 -26.141 6.324 1 98.81 14 ILE B C 1
ATOM 3520 O O . ILE B 1 14 ? -8.477 -26.422 7.422 1 98.81 14 ILE B O 1
ATOM 3524 N N . ARG B 1 15 ? -8.68 -25.531 5.371 1 98.62 15 ARG B N 1
ATOM 3525 C CA . ARG B 1 15 ? -10.07 -25.156 5.598 1 98.62 15 ARG B CA 1
ATOM 3526 C C . ARG B 1 15 ? -10.922 -26.391 5.867 1 98.62 15 ARG B C 1
ATOM 3528 O O . ARG B 1 15 ? -11.789 -26.375 6.75 1 98.62 15 ARG B O 1
ATOM 3535 N N . ALA B 1 16 ? -10.719 -27.469 5.094 1 98.75 16 ALA B N 1
ATOM 3536 C CA . ALA B 1 16 ? -11.453 -28.719 5.297 1 98.75 16 ALA B CA 1
ATOM 3537 C C . ALA B 1 16 ? -11.234 -29.25 6.711 1 98.75 16 ALA B C 1
ATOM 3539 O O . ALA B 1 16 ? -12.188 -29.656 7.379 1 98.75 16 ALA B O 1
ATOM 3540 N N . ALA B 1 17 ? -10 -29.219 7.102 1 98.75 17 ALA B N 1
ATOM 3541 C CA . ALA B 1 17 ? -9.68 -29.672 8.453 1 98.75 17 ALA B CA 1
ATOM 3542 C C . ALA B 1 17 ? -10.391 -28.812 9.5 1 98.75 17 ALA B C 1
ATOM 3544 O O . ALA B 1 17 ? -10.945 -29.344 10.469 1 98.75 17 ALA B O 1
ATOM 3545 N N . GLN B 1 18 ? -10.367 -27.516 9.289 1 98.31 18 GLN B N 1
ATOM 3546 C CA . GLN B 1 18 ? -11.031 -26.594 10.203 1 98.31 18 GLN B CA 1
ATOM 3547 C C . GLN B 1 18 ? -12.523 -26.891 10.305 1 98.31 18 GLN B C 1
ATOM 3549 O O . GLN B 1 18 ? -13.141 -26.641 11.344 1 98.31 18 GLN B O 1
ATOM 3554 N N . LEU B 1 19 ? -13.078 -27.484 9.25 1 98 19 LEU B N 1
ATOM 3555 C CA . LEU B 1 19 ? -14.508 -27.766 9.203 1 98 19 LEU B CA 1
ATOM 3556 C C . LEU B 1 19 ? -14.805 -29.172 9.711 1 98 19 LEU B C 1
ATOM 3558 O O . LEU B 1 19 ? -15.93 -29.656 9.594 1 98 19 LEU B O 1
ATOM 3562 N N . GLY B 1 20 ? -13.797 -29.859 10.203 1 97.94 20 GLY B N 1
ATOM 3563 C CA . GLY B 1 20 ? -13.984 -31.109 10.906 1 97.94 20 GLY B CA 1
ATOM 3564 C C . GLY B 1 20 ? -13.789 -32.344 10.031 1 97.94 20 GLY B C 1
ATOM 3565 O O . GLY B 1 20 ? -14.016 -33.469 10.461 1 97.94 20 GLY B O 1
ATOM 3566 N N . LEU B 1 21 ? -13.344 -32.188 8.852 1 98.44 21 LEU B N 1
ATOM 3567 C CA . LEU B 1 21 ? -13.102 -33.344 7.969 1 98.44 21 LEU B CA 1
ATOM 3568 C C . LEU B 1 21 ? -11.75 -33.969 8.25 1 98.44 21 LEU B C 1
ATOM 3570 O O . LEU B 1 21 ? -10.812 -33.281 8.672 1 98.44 21 LEU B O 1
ATOM 3574 N N . LYS B 1 22 ? -11.672 -35.25 8.094 1 98.69 22 LYS B N 1
ATOM 3575 C CA . LYS B 1 22 ? -10.383 -35.906 8.016 1 98.69 22 LYS B CA 1
ATOM 3576 C C . LYS B 1 22 ? -9.75 -35.719 6.637 1 98.69 22 LYS B C 1
ATOM 3578 O O . LYS B 1 22 ? -10.344 -36.094 5.621 1 98.69 22 LYS B O 1
ATOM 3583 N N . VAL B 1 23 ? -8.531 -35.156 6.621 1 98.81 23 VAL B N 1
ATOM 3584 C CA . VAL B 1 23 ? -8.008 -34.688 5.34 1 98.81 23 VAL B CA 1
ATOM 3585 C C . VAL B 1 23 ? -6.684 -35.375 5.035 1 98.81 23 VAL B C 1
ATOM 3587 O O . VAL B 1 23 ? -5.824 -35.5 5.91 1 98.81 23 VAL B O 1
ATOM 3590 N N . ALA B 1 24 ? -6.512 -35.875 3.838 1 98.75 24 ALA B N 1
ATOM 3591 C CA . ALA B 1 24 ? -5.234 -36.281 3.254 1 98.75 24 ALA B CA 1
ATOM 3592 C C . ALA B 1 24 ? -4.918 -35.438 2.006 1 98.75 24 ALA B C 1
ATOM 3594 O O . ALA B 1 24 ? -5.809 -35.156 1.202 1 98.75 24 ALA B O 1
ATOM 3595 N N . CYS B 1 25 ? -3.686 -35.031 1.887 1 98.88 25 CYS B N 1
ATOM 3596 C CA . CYS B 1 25 ? -3.219 -34.281 0.726 1 98.88 25 CYS B CA 1
ATOM 3597 C C . CYS B 1 25 ? -2.09 -35 0.017 1 98.88 25 CYS B C 1
ATOM 3599 O O . CYS B 1 25 ? -1.067 -35.312 0.629 1 98.88 25 CYS B O 1
ATOM 3601 N N . ILE B 1 26 ? -2.27 -35.281 -1.238 1 98.75 26 ILE B N 1
ATOM 3602 C CA . ILE B 1 26 ? -1.276 -36 -2.041 1 98.75 26 ILE B CA 1
ATOM 3603 C C . ILE B 1 26 ? -0.453 -35 -2.846 1 98.75 26 ILE B C 1
ATOM 3605 O O . ILE B 1 26 ? -1.01 -34.125 -3.523 1 98.75 26 ILE B O 1
ATOM 3609 N N . GLU B 1 27 ? 0.814 -35.031 -2.736 1 98.5 27 GLU B N 1
ATOM 3610 C CA . GLU B 1 27 ? 1.746 -34.188 -3.469 1 98.5 27 GLU B CA 1
ATOM 3611 C C . GLU B 1 27 ? 2.898 -35 -4.047 1 98.5 27 GLU B C 1
ATOM 3613 O O . GLU B 1 27 ? 3.562 -35.75 -3.324 1 98.5 27 GLU B O 1
ATOM 3618 N N . LYS B 1 28 ? 3.125 -34.812 -5.32 1 97.19 28 LYS B N 1
ATOM 3619 C CA . LYS B 1 28 ? 4.16 -35.625 -5.961 1 97.19 28 LYS B CA 1
ATOM 3620 C C . LYS B 1 28 ? 5.543 -35 -5.738 1 97.19 28 LYS B C 1
ATOM 3622 O O . LYS B 1 28 ? 6.551 -35.719 -5.75 1 97.19 28 LYS B O 1
ATOM 3627 N N . ASN B 1 29 ? 5.617 -33.688 -5.551 1 96.38 29 ASN B N 1
ATOM 3628 C CA . ASN B 1 29 ? 6.898 -33.031 -5.367 1 96.38 29 ASN B CA 1
ATOM 3629 C C . ASN B 1 29 ? 7.395 -33.156 -3.928 1 96.38 29 ASN B C 1
ATOM 3631 O O . ASN B 1 29 ? 6.641 -33.562 -3.041 1 96.38 29 ASN B O 1
ATOM 3635 N N . ASP B 1 30 ? 8.656 -32.719 -3.703 1 95.81 30 ASP B N 1
ATOM 3636 C CA . ASP B 1 30 ? 9.297 -32.906 -2.404 1 95.81 30 ASP B CA 1
ATOM 3637 C C . ASP B 1 30 ? 8.758 -31.922 -1.383 1 95.81 30 ASP B C 1
ATOM 3639 O O . ASP B 1 30 ? 8.75 -32.188 -0.181 1 95.81 30 ASP B O 1
ATOM 3643 N N . THR B 1 31 ? 8.406 -30.781 -1.894 1 97.19 31 THR B N 1
ATOM 3644 C CA . THR B 1 31 ? 7.922 -29.734 -1.005 1 97.19 31 THR B CA 1
ATOM 3645 C C . THR B 1 31 ? 6.48 -29.375 -1.335 1 97.19 31 THR B C 1
ATOM 3647 O O . THR B 1 31 ? 6.023 -29.578 -2.463 1 97.19 31 THR B O 1
ATOM 3650 N N . LEU B 1 32 ? 5.75 -28.922 -0.317 1 98.19 32 LEU B N 1
ATOM 3651 C CA . LEU B 1 32 ? 4.391 -28.438 -0.504 1 98.19 32 LEU B CA 1
ATOM 3652 C C . LEU B 1 32 ? 4.398 -27.016 -1.073 1 98.19 32 LEU B C 1
ATOM 3654 O O . LEU B 1 32 ? 5.461 -26.406 -1.2 1 98.19 32 LEU B O 1
ATOM 3658 N N . GLY B 1 33 ? 3.223 -26.562 -1.495 1 97.62 33 GLY B N 1
ATOM 3659 C CA . GLY B 1 33 ? 3.07 -25.172 -1.886 1 97.62 33 GLY B CA 1
ATOM 3660 C C . GLY B 1 33 ? 2.986 -24.984 -3.387 1 97.62 33 GLY B C 1
ATOM 3661 O O . GLY B 1 33 ? 2.684 -23.891 -3.861 1 97.62 33 GLY B O 1
ATOM 3662 N N . GLY B 1 34 ? 3.293 -26.047 -4.148 1 96.94 34 GLY B N 1
ATOM 3663 C CA . GLY B 1 34 ? 3.123 -26.016 -5.59 1 96.94 34 GLY B CA 1
ATOM 3664 C C . GLY B 1 34 ? 4.055 -25.031 -6.281 1 96.94 34 GLY B C 1
ATOM 3665 O O . GLY B 1 34 ? 5.109 -24.688 -5.742 1 96.94 34 GLY B O 1
ATOM 3666 N N . THR B 1 35 ? 3.736 -24.625 -7.531 1 95 35 THR B N 1
ATOM 3667 C CA . THR B 1 35 ? 4.547 -23.734 -8.352 1 95 35 THR B CA 1
ATOM 3668 C C . THR B 1 35 ? 4.727 -22.391 -7.668 1 95 35 THR B C 1
ATOM 3670 O O . THR B 1 35 ? 5.848 -21.875 -7.559 1 95 35 THR B O 1
ATOM 3673 N N . CYS B 1 36 ? 3.707 -21.844 -7.16 1 96 36 CYS B N 1
ATOM 3674 C CA . CYS B 1 36 ? 3.705 -20.5 -6.598 1 96 36 CYS B CA 1
ATOM 3675 C C . CYS B 1 36 ? 4.789 -20.344 -5.539 1 96 36 CYS B C 1
ATOM 3677 O O . CYS B 1 36 ? 5.594 -19.406 -5.598 1 96 36 CYS B O 1
ATOM 3679 N N . LEU B 1 37 ? 4.84 -21.25 -4.625 1 97.44 37 LEU B N 1
ATOM 3680 C CA . LEU B 1 37 ? 5.75 -21.141 -3.49 1 97.44 37 LEU B CA 1
ATOM 3681 C C . LEU B 1 37 ? 7.16 -21.562 -3.883 1 97.44 37 LEU B C 1
ATOM 3683 O O . LEU B 1 37 ? 8.133 -20.906 -3.508 1 97.44 37 LEU B O 1
ATOM 3687 N N . ASN B 1 38 ? 7.297 -22.547 -4.691 1 97.31 38 ASN B N 1
ATOM 3688 C CA . ASN B 1 38 ? 8.586 -23.203 -4.883 1 97.31 38 ASN B CA 1
ATOM 3689 C C . ASN B 1 38 ? 9.352 -22.609 -6.055 1 97.31 38 ASN B C 1
ATOM 3691 O O . ASN B 1 38 ? 10.57 -22.438 -5.977 1 97.31 38 ASN B O 1
ATOM 3695 N N . ILE B 1 39 ? 8.633 -22.281 -7.152 1 96 39 ILE B N 1
ATOM 3696 C CA . ILE B 1 39 ? 9.359 -21.891 -8.359 1 96 39 ILE B CA 1
ATOM 3697 C C . ILE B 1 39 ? 8.547 -20.859 -9.133 1 96 39 ILE B C 1
ATOM 3699 O O . ILE B 1 39 ? 8.617 -20.797 -10.367 1 96 39 ILE B O 1
ATOM 3703 N N . GLY B 1 40 ? 7.723 -20.094 -8.445 1 96.06 40 GLY B N 1
ATOM 3704 C CA . GLY B 1 40 ? 6.859 -19.125 -9.117 1 96.06 40 GLY B CA 1
ATOM 3705 C C . GLY B 1 40 ? 6.812 -17.781 -8.414 1 96.06 40 GLY B C 1
ATOM 3706 O O . GLY B 1 40 ? 7.773 -17.016 -8.477 1 96.06 40 GLY B O 1
ATOM 3707 N N . CYS B 1 41 ? 5.703 -17.562 -7.73 1 95.25 41 CYS B N 1
ATOM 3708 C CA . CYS B 1 41 ? 5.367 -16.25 -7.195 1 95.25 41 CYS B CA 1
ATOM 3709 C C . CYS B 1 41 ? 6.379 -15.812 -6.145 1 95.25 41 CYS B C 1
ATOM 3711 O O . CYS B 1 41 ? 6.922 -14.711 -6.219 1 95.25 41 CYS B O 1
ATOM 3713 N N . ILE B 1 42 ? 6.719 -16.594 -5.215 1 98 42 ILE B N 1
ATOM 3714 C CA . ILE B 1 42 ? 7.477 -16.188 -4.043 1 98 42 ILE B CA 1
ATOM 3715 C C . ILE B 1 42 ? 8.93 -15.922 -4.434 1 98 42 ILE B C 1
ATOM 3717 O O . ILE B 1 42 ? 9.469 -14.844 -4.172 1 98 42 ILE B O 1
ATOM 3721 N N . PRO B 1 43 ? 9.578 -16.875 -5.086 1 98.56 43 PRO B N 1
ATOM 3722 C CA . PRO B 1 43 ? 10.961 -16.578 -5.469 1 98.56 43 PRO B CA 1
ATOM 3723 C C . PRO B 1 43 ? 11.062 -15.414 -6.445 1 98.56 43 PRO B C 1
ATOM 3725 O O . PRO B 1 43 ? 12.008 -14.625 -6.375 1 98.56 43 PRO B O 1
ATOM 3728 N N . SER B 1 44 ? 10.148 -15.32 -7.406 1 98.44 44 SER B N 1
ATOM 3729 C CA . SER B 1 44 ? 10.195 -14.195 -8.336 1 98.44 44 SER B CA 1
ATOM 3730 C C . SER B 1 44 ? 10.055 -12.867 -7.602 1 98.44 44 SER B C 1
ATOM 3732 O O . SER B 1 44 ? 10.742 -11.898 -7.922 1 98.44 44 SER B O 1
ATOM 3734 N N . LYS B 1 45 ? 9.156 -12.82 -6.609 1 98.5 45 LYS B N 1
ATOM 3735 C CA . LYS B 1 45 ? 8.969 -11.578 -5.859 1 98.5 45 LYS B CA 1
ATOM 3736 C C . LYS B 1 45 ? 10.195 -11.258 -5.012 1 98.5 45 LYS B C 1
ATOM 3738 O O . LYS B 1 45 ? 10.5 -10.086 -4.777 1 98.5 45 LYS B O 1
ATOM 3743 N N . ALA B 1 46 ? 10.805 -12.258 -4.445 1 98.62 46 ALA B N 1
ATOM 3744 C CA . ALA B 1 46 ? 12.055 -12.039 -3.723 1 98.62 46 ALA B CA 1
ATOM 3745 C C . ALA B 1 46 ? 13.109 -11.406 -4.625 1 98.62 46 ALA B C 1
ATOM 3747 O O . ALA B 1 46 ? 13.742 -10.414 -4.25 1 98.62 46 ALA B O 1
ATOM 3748 N N . LEU B 1 47 ? 13.25 -11.938 -5.852 1 98.81 47 LEU B N 1
ATOM 3749 C CA . LEU B 1 47 ? 14.25 -11.438 -6.781 1 98.81 47 LEU B CA 1
ATOM 3750 C C . LEU B 1 47 ? 13.867 -10.055 -7.305 1 98.81 47 LEU B C 1
ATOM 3752 O O . LEU B 1 47 ? 14.734 -9.211 -7.555 1 98.81 47 LEU B O 1
ATOM 3756 N N . LEU B 1 48 ? 12.578 -9.883 -7.52 1 98.75 48 LEU B N 1
ATOM 3757 C CA . LEU B 1 48 ? 12.109 -8.562 -7.93 1 98.75 48 LEU B CA 1
ATOM 3758 C C . LEU B 1 48 ? 12.461 -7.512 -6.883 1 98.75 48 LEU B C 1
ATOM 3760 O O . LEU B 1 48 ? 12.898 -6.41 -7.223 1 98.75 48 LEU B O 1
ATOM 3764 N N . ASN B 1 49 ? 12.289 -7.871 -5.637 1 98.38 49 ASN B N 1
ATOM 3765 C CA . ASN B 1 49 ? 12.586 -6.949 -4.543 1 98.38 49 ASN B CA 1
ATOM 3766 C C . ASN B 1 49 ? 14.078 -6.621 -4.48 1 98.38 49 ASN B C 1
ATOM 3768 O O . ASN B 1 49 ? 14.461 -5.453 -4.426 1 98.38 49 ASN B O 1
ATOM 3772 N N . THR B 1 50 ? 14.945 -7.605 -4.523 1 98.69 50 THR B N 1
ATOM 3773 C CA . THR B 1 50 ? 16.375 -7.395 -4.348 1 98.69 50 THR B CA 1
ATOM 3774 C C . THR B 1 50 ? 16.984 -6.723 -5.578 1 98.69 50 THR B C 1
ATOM 3776 O O . THR B 1 50 ? 17.859 -5.863 -5.457 1 98.69 50 THR B O 1
ATOM 3779 N N . SER B 1 51 ? 16.469 -7.105 -6.766 1 98.81 51 SER B N 1
ATOM 3780 C CA . SER B 1 51 ? 16.969 -6.469 -7.98 1 98.81 51 SER B CA 1
ATOM 3781 C C . SER B 1 51 ? 16.562 -5 -8.039 1 98.81 51 SER B C 1
ATOM 3783 O O . SER B 1 51 ? 17.312 -4.164 -8.555 1 98.81 51 SER B O 1
ATOM 3785 N N . LYS B 1 52 ? 15.391 -4.691 -7.555 1 98.31 52 LYS B N 1
ATOM 3786 C CA . LYS B 1 52 ? 14.961 -3.299 -7.5 1 98.31 52 LYS B CA 1
ATOM 3787 C C . LYS B 1 52 ? 15.859 -2.482 -6.574 1 98.31 52 LYS B C 1
ATOM 3789 O O . LYS B 1 52 ? 16.266 -1.371 -6.914 1 98.31 52 LYS B O 1
ATOM 3794 N N . LYS B 1 53 ? 16.141 -3.016 -5.391 1 98.31 53 LYS B N 1
ATOM 3795 C CA . LYS B 1 53 ? 17.031 -2.348 -4.441 1 98.31 53 LYS B CA 1
ATOM 3796 C C . LYS B 1 53 ? 18.406 -2.129 -5.043 1 98.31 53 LYS B C 1
ATOM 3798 O O . LYS B 1 53 ? 19.016 -1.064 -4.867 1 98.31 53 LYS B O 1
ATOM 3803 N N . TYR B 1 54 ? 18.938 -3.137 -5.785 1 98.75 54 TYR B N 1
ATOM 3804 C CA . TYR B 1 54 ? 20.234 -3.066 -6.445 1 98.75 54 TYR B CA 1
ATOM 3805 C C . TYR B 1 54 ? 20.266 -1.93 -7.461 1 98.75 54 TYR B C 1
ATOM 3807 O O . TYR B 1 54 ? 21.172 -1.084 -7.418 1 98.75 54 TYR B O 1
ATOM 3815 N N . GLU B 1 55 ? 19.234 -1.903 -8.281 1 97.94 55 GLU B N 1
ATOM 3816 C CA . GLU B 1 55 ? 19.172 -0.88 -9.32 1 97.94 55 GLU B CA 1
ATOM 3817 C C . GLU B 1 55 ? 19.016 0.513 -8.719 1 97.94 55 GLU B C 1
ATOM 3819 O O . GLU B 1 55 ? 19.625 1.473 -9.195 1 97.94 55 GLU B O 1
ATOM 3824 N N . GLU B 1 56 ? 18.188 0.635 -7.723 1 97.56 56 GLU B N 1
ATOM 3825 C CA . GLU B 1 56 ? 17.984 1.927 -7.078 1 97.56 56 GLU B CA 1
ATOM 3826 C C . GLU B 1 56 ? 19.281 2.461 -6.469 1 97.56 56 GLU B C 1
ATOM 3828 O O . GLU B 1 56 ? 19.562 3.656 -6.562 1 97.56 56 GLU B O 1
ATOM 3833 N N . ALA B 1 57 ? 19.969 1.592 -5.773 1 98.06 57 ALA B N 1
ATOM 3834 C CA . ALA B 1 57 ? 21.219 1.99 -5.137 1 98.06 57 ALA B CA 1
ATOM 3835 C C . ALA B 1 57 ? 22.219 2.518 -6.164 1 98.06 57 ALA B C 1
ATOM 3837 O O . ALA B 1 57 ? 22.922 3.492 -5.906 1 98.06 57 ALA B O 1
ATOM 3838 N N . ILE B 1 58 ? 22.203 1.901 -7.336 1 97.44 58 ILE B N 1
ATOM 3839 C CA . ILE B 1 58 ? 23.156 2.26 -8.383 1 97.44 58 ILE B CA 1
ATOM 3840 C C . ILE B 1 58 ? 22.719 3.555 -9.062 1 97.44 58 ILE B C 1
ATOM 3842 O O . ILE B 1 58 ? 23.531 4.453 -9.289 1 97.44 58 ILE B O 1
ATOM 3846 N N . ARG B 1 59 ? 21.469 3.701 -9.234 1 96.38 59 ARG B N 1
ATOM 3847 C CA . ARG B 1 59 ? 21.016 4.723 -10.172 1 96.38 59 ARG B CA 1
ATOM 3848 C C . ARG B 1 59 ? 20.484 5.949 -9.43 1 96.38 59 ARG B C 1
ATOM 3850 O O . ARG B 1 59 ? 20.5 7.059 -9.969 1 96.38 59 ARG B O 1
ATOM 3857 N N . HIS B 1 60 ? 20.047 5.75 -8.156 1 96.38 60 HIS B N 1
ATOM 3858 C CA . HIS B 1 60 ? 19.25 6.832 -7.605 1 96.38 60 HIS B CA 1
ATOM 3859 C C . HIS B 1 60 ? 19.797 7.301 -6.258 1 96.38 60 HIS B C 1
ATOM 3861 O O . HIS B 1 60 ? 19.422 8.367 -5.77 1 96.38 60 HIS B O 1
ATOM 3867 N N . PHE B 1 61 ? 20.688 6.613 -5.562 1 98.06 61 PHE B N 1
ATOM 3868 C CA . PHE B 1 61 ? 21.172 6.926 -4.219 1 98.06 61 PHE B CA 1
ATOM 3869 C C . PHE B 1 61 ? 21.891 8.266 -4.195 1 98.06 61 PHE B C 1
ATOM 3871 O O . PHE B 1 61 ? 21.703 9.07 -3.279 1 98.06 61 PHE B O 1
ATOM 3878 N N . ASP B 1 62 ? 22.594 8.547 -5.258 1 97.56 62 ASP B N 1
ATOM 3879 C CA . ASP B 1 62 ? 23.391 9.773 -5.281 1 97.56 62 ASP B CA 1
ATOM 3880 C C . ASP B 1 62 ? 22.5 11.008 -5.203 1 97.56 62 ASP B C 1
ATOM 3882 O O . ASP B 1 62 ? 22.781 11.945 -4.461 1 97.56 62 ASP B O 1
ATOM 3886 N N . SER B 1 63 ? 21.406 10.992 -5.863 1 97.38 63 SER B N 1
ATOM 3887 C CA . SER B 1 63 ? 20.531 12.156 -5.953 1 97.38 63 SER B CA 1
ATOM 3888 C C . SER B 1 63 ? 19.844 12.43 -4.621 1 97.38 63 SER B C 1
ATOM 3890 O O . SER B 1 63 ? 19.312 13.523 -4.402 1 97.38 63 SER B O 1
ATOM 3892 N N . ILE B 1 64 ? 19.906 11.461 -3.705 1 98.25 64 ILE B N 1
ATOM 3893 C CA . ILE B 1 64 ? 19.203 11.656 -2.451 1 98.25 64 ILE B CA 1
ATOM 3894 C C . ILE B 1 64 ? 20.188 11.672 -1.287 1 98.25 64 ILE B C 1
ATOM 3896 O O . ILE B 1 64 ? 19.797 11.438 -0.137 1 98.25 64 ILE B O 1
ATOM 3900 N N . GLY B 1 65 ? 21.375 11.859 -1.572 1 98.62 65 GLY B N 1
ATOM 3901 C CA . GLY B 1 65 ? 22.375 12.133 -0.561 1 98.62 65 GLY B CA 1
ATOM 3902 C C . GLY B 1 65 ? 23 10.875 0.028 1 98.62 65 GLY B C 1
ATOM 3903 O O . GLY B 1 65 ? 23.438 10.875 1.181 1 98.62 65 GLY B O 1
ATOM 3904 N N . ILE B 1 66 ? 23 9.758 -0.719 1 98.69 66 ILE B N 1
ATOM 3905 C CA . ILE B 1 66 ? 23.656 8.523 -0.314 1 98.69 66 ILE B CA 1
ATOM 3906 C C . ILE B 1 66 ? 24.766 8.172 -1.312 1 98.69 66 ILE B C 1
ATOM 3908 O O . ILE B 1 66 ? 24.484 7.84 -2.465 1 98.69 66 ILE B O 1
ATOM 3912 N N . ILE B 1 67 ? 25.984 8.281 -0.941 1 98.31 67 ILE B N 1
ATOM 3913 C CA . ILE B 1 67 ? 27.109 7.879 -1.759 1 98.31 67 ILE B CA 1
ATOM 3914 C C . ILE B 1 67 ? 27.328 6.375 -1.637 1 98.31 67 ILE B C 1
ATOM 3916 O O . ILE B 1 67 ? 27.5 5.852 -0.531 1 98.31 67 ILE B O 1
ATOM 3920 N N . ALA B 1 68 ? 27.297 5.699 -2.777 1 97.56 68 ALA B N 1
ATOM 3921 C CA . ALA B 1 68 ? 27.328 4.242 -2.701 1 97.56 68 ALA B CA 1
ATOM 3922 C C . ALA B 1 68 ? 28.234 3.654 -3.787 1 97.56 68 ALA B C 1
ATOM 3924 O O . ALA B 1 68 ? 28.203 4.113 -4.934 1 97.56 68 ALA B O 1
ATOM 3925 N N . ASP B 1 69 ? 29.078 2.762 -3.461 1 97.94 69 ASP B N 1
ATOM 3926 C CA . ASP B 1 69 ? 29.75 1.83 -4.359 1 97.94 69 ASP B CA 1
ATOM 3927 C C . ASP B 1 69 ? 29.141 0.436 -4.266 1 97.94 69 ASP B C 1
ATOM 3929 O O . ASP B 1 69 ? 29.219 -0.216 -3.223 1 97.94 69 ASP B O 1
ATOM 3933 N N . ILE B 1 70 ? 28.562 0.007 -5.371 1 98.25 70 ILE B N 1
ATOM 3934 C CA . ILE B 1 70 ? 27.672 -1.146 -5.316 1 98.25 70 ILE B CA 1
ATOM 3935 C C . ILE B 1 70 ? 28.203 -2.254 -6.223 1 98.25 70 ILE B C 1
ATOM 3937 O O . ILE B 1 70 ? 28.609 -1.993 -7.352 1 98.25 70 ILE B O 1
ATOM 3941 N N . LYS B 1 71 ? 28.219 -3.441 -5.754 1 98.25 71 LYS B N 1
ATOM 3942 C CA . LYS B 1 71 ? 28.516 -4.641 -6.527 1 98.25 71 LYS B CA 1
ATOM 3943 C C . LYS B 1 71 ? 27.484 -5.73 -6.289 1 98.25 71 LYS B C 1
ATOM 3945 O O . LYS B 1 71 ? 26.891 -5.812 -5.207 1 98.25 71 LYS B O 1
ATOM 3950 N N . LEU B 1 72 ? 27.359 -6.535 -7.301 1 98.56 72 LEU B N 1
ATOM 3951 C CA . LEU B 1 72 ? 26.391 -7.633 -7.223 1 98.56 72 LEU B CA 1
ATOM 3952 C C . LEU B 1 72 ? 27.062 -8.906 -6.727 1 98.56 72 LEU B C 1
ATOM 3954 O O . LEU B 1 72 ? 28.125 -9.297 -7.227 1 98.56 72 LEU B O 1
ATOM 3958 N N . ASP B 1 73 ? 26.484 -9.5 -5.68 1 98.75 73 ASP B N 1
ATOM 3959 C CA . ASP B 1 73 ? 26.75 -10.883 -5.301 1 98.75 73 ASP B CA 1
ATOM 3960 C C . ASP B 1 73 ? 25.562 -11.781 -5.637 1 98.75 73 ASP B C 1
ATOM 3962 O O . ASP B 1 73 ? 24.703 -12.039 -4.785 1 98.75 73 ASP B O 1
ATOM 3966 N N . LEU B 1 74 ? 25.609 -12.266 -6.887 1 98.75 74 LEU B N 1
ATOM 3967 C CA . LEU B 1 74 ? 24.453 -13 -7.406 1 98.75 74 LEU B CA 1
ATOM 3968 C C . LEU B 1 74 ? 24.203 -14.266 -6.598 1 98.75 74 LEU B C 1
ATOM 3970 O O . LEU B 1 74 ? 23.062 -14.602 -6.309 1 98.75 74 LEU B O 1
ATOM 3974 N N . GLN B 1 75 ? 25.234 -14.977 -6.23 1 98.5 75 GLN B N 1
ATOM 3975 C CA . GLN B 1 75 ? 25.078 -16.219 -5.48 1 98.5 75 GLN B CA 1
ATOM 3976 C C . GLN B 1 75 ? 24.391 -15.977 -4.145 1 98.5 75 GLN B C 1
ATOM 3978 O O . GLN B 1 75 ? 23.5 -16.734 -3.754 1 98.5 75 GLN B O 1
ATOM 3983 N N . LYS B 1 76 ? 24.828 -14.984 -3.484 1 98.38 76 LYS B N 1
ATOM 3984 C CA . LYS B 1 76 ? 24.219 -14.648 -2.205 1 98.38 76 LYS B CA 1
ATOM 3985 C C . LYS B 1 76 ? 22.766 -14.203 -2.393 1 98.38 76 LYS B C 1
ATOM 3987 O O . LYS B 1 76 ? 21.906 -14.508 -1.563 1 98.38 76 LYS B O 1
ATOM 3992 N N . MET B 1 77 ? 22.5 -13.477 -3.459 1 98.75 77 MET B N 1
ATOM 3993 C CA . MET B 1 77 ? 21.141 -13.055 -3.766 1 98.75 77 MET B CA 1
ATOM 3994 C C . MET B 1 77 ? 20.234 -14.258 -3.99 1 98.75 77 MET B C 1
ATOM 3996 O O . MET B 1 77 ? 19.125 -14.32 -3.445 1 98.75 77 MET B O 1
ATOM 4000 N N . LEU B 1 78 ? 20.688 -15.188 -4.773 1 98.69 78 LEU B N 1
ATOM 4001 C CA . LEU B 1 78 ? 19.922 -16.406 -5.043 1 98.69 78 LEU B CA 1
ATOM 4002 C C . LEU B 1 78 ? 19.75 -17.234 -3.775 1 98.69 78 LEU B C 1
ATOM 4004 O O . LEU B 1 78 ? 18.688 -17.812 -3.557 1 98.69 78 LEU B O 1
ATOM 4008 N N . SER B 1 79 ? 20.766 -17.234 -2.949 1 98.5 79 SER B N 1
ATOM 4009 C CA . SER B 1 79 ? 20.688 -17.969 -1.686 1 98.5 79 SER B CA 1
ATOM 4010 C C . SER B 1 79 ? 19.625 -17.375 -0.775 1 98.5 79 SER B C 1
ATOM 4012 O O . SER B 1 79 ? 18.922 -18.109 -0.067 1 98.5 79 SER B O 1
ATOM 4014 N N . ASN B 1 80 ? 19.562 -16.078 -0.73 1 98.44 80 ASN B N 1
ATOM 4015 C CA . ASN B 1 80 ? 18.516 -15.414 0.037 1 98.44 80 ASN B CA 1
ATOM 4016 C C . ASN B 1 80 ? 17.125 -15.812 -0.456 1 98.44 80 ASN B C 1
ATOM 4018 O O . ASN B 1 80 ? 16.25 -16.125 0.346 1 98.44 80 ASN B O 1
ATOM 4022 N N . LYS B 1 81 ? 16.953 -15.75 -1.748 1 98.5 81 LYS B N 1
ATOM 4023 C CA . LYS B 1 81 ? 15.703 -16.188 -2.354 1 98.5 81 LYS B CA 1
ATOM 4024 C C . LYS B 1 81 ? 15.375 -17.625 -1.938 1 98.5 81 LYS B C 1
ATOM 4026 O O . LYS B 1 81 ? 14.242 -17.922 -1.553 1 98.5 81 LYS B O 1
ATOM 4031 N N . ASP B 1 82 ? 16.328 -18.516 -1.973 1 98.44 82 ASP B N 1
ATOM 4032 C CA . ASP B 1 82 ? 16.109 -19.922 -1.642 1 98.44 82 ASP B CA 1
ATOM 4033 C C . ASP B 1 82 ? 15.734 -20.094 -0.171 1 98.44 82 ASP B C 1
ATOM 4035 O O . ASP B 1 82 ? 14.906 -20.953 0.171 1 98.44 82 ASP B O 1
ATOM 4039 N N . LYS B 1 83 ? 16.344 -19.328 0.659 1 98.38 83 LYS B N 1
ATOM 4040 C CA . LYS B 1 83 ? 16.031 -19.391 2.084 1 98.38 83 LYS B CA 1
ATOM 4041 C C . LYS B 1 83 ? 14.578 -18.984 2.346 1 98.38 83 LYS B C 1
ATOM 4043 O O . LYS B 1 83 ? 13.898 -19.609 3.168 1 98.38 83 LYS B O 1
ATOM 4048 N N . ILE B 1 84 ? 14.156 -17.953 1.672 1 98.38 84 ILE B N 1
ATOM 4049 C CA . ILE B 1 84 ? 12.781 -17.5 1.81 1 98.38 84 ILE B 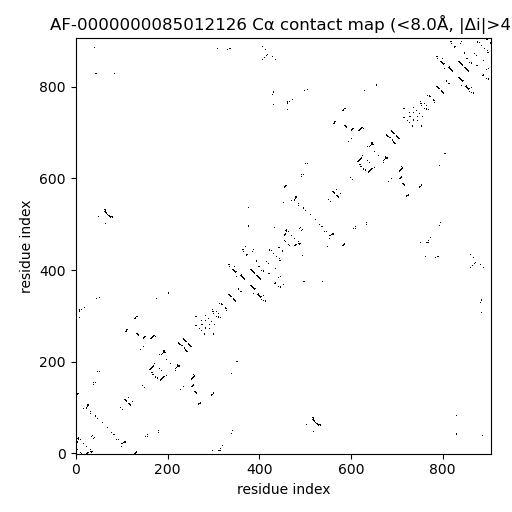CA 1
ATOM 4050 C C . ILE B 1 84 ? 11.82 -18.609 1.412 1 98.38 84 ILE B C 1
ATOM 4052 O O . ILE B 1 84 ? 10.859 -18.906 2.129 1 98.38 84 ILE B O 1
ATOM 4056 N N . VAL B 1 85 ? 12.07 -19.266 0.298 1 98.44 85 VAL B N 1
ATOM 4057 C CA . VAL B 1 85 ? 11.242 -20.359 -0.187 1 98.44 85 VAL B CA 1
ATOM 4058 C C . VAL B 1 85 ? 11.25 -21.5 0.83 1 98.44 85 VAL B C 1
ATOM 4060 O O . VAL B 1 85 ? 10.188 -22.031 1.182 1 98.44 85 VAL B O 1
ATOM 4063 N N . LEU B 1 86 ? 12.422 -21.812 1.32 1 98.19 86 LEU B N 1
ATOM 4064 C CA . LEU B 1 86 ? 12.562 -22.891 2.291 1 98.19 86 LEU B CA 1
ATOM 4065 C C . LEU B 1 86 ? 11.75 -22.594 3.547 1 98.19 86 LEU B C 1
ATOM 4067 O O . LEU B 1 86 ? 11.039 -23.469 4.047 1 98.19 86 LEU B O 1
ATOM 4071 N N . ASP B 1 87 ? 11.867 -21.422 4.059 1 97.69 87 ASP B N 1
ATOM 4072 C CA . ASP B 1 87 ? 11.133 -21.031 5.262 1 97.69 87 ASP B CA 1
ATOM 4073 C C . ASP B 1 87 ? 9.625 -21.172 5.059 1 97.69 87 ASP B C 1
ATOM 4075 O O . ASP B 1 87 ? 8.914 -21.641 5.945 1 97.69 87 ASP B O 1
ATOM 4079 N N . LEU B 1 88 ? 9.188 -20.812 3.945 1 97.88 88 LEU B N 1
ATOM 4080 C CA . LEU B 1 88 ? 7.75 -20.828 3.691 1 97.88 88 LEU B CA 1
ATOM 4081 C C . LEU B 1 88 ? 7.262 -22.25 3.449 1 97.88 88 LEU B C 1
ATOM 4083 O O . LEU B 1 88 ? 6.141 -22.609 3.822 1 97.88 88 LEU B O 1
ATOM 4087 N N . THR B 1 89 ? 8.07 -23.078 2.77 1 97.94 89 THR B N 1
ATOM 4088 C CA . THR B 1 89 ? 7.699 -24.469 2.596 1 97.94 89 THR B CA 1
ATOM 4089 C C . THR B 1 89 ? 7.605 -25.172 3.945 1 97.94 89 THR B C 1
ATOM 4091 O O . THR B 1 89 ? 6.68 -25.953 4.18 1 97.94 89 THR B O 1
ATOM 4094 N N . LYS B 1 90 ? 8.523 -24.875 4.848 1 97.81 90 LYS B N 1
ATOM 4095 C CA . LYS B 1 90 ? 8.461 -25.406 6.207 1 97.81 90 LYS B CA 1
ATOM 4096 C C . LYS B 1 90 ? 7.211 -24.922 6.934 1 97.81 90 LYS B C 1
ATOM 4098 O O . LYS B 1 90 ? 6.637 -25.641 7.75 1 97.81 90 LYS B O 1
ATOM 4103 N N . GLY B 1 91 ? 6.883 -23.719 6.598 1 97.56 91 GLY B N 1
ATOM 4104 C CA . GLY B 1 91 ? 5.664 -23.172 7.168 1 97.56 91 GLY B CA 1
ATOM 4105 C C . GLY B 1 91 ? 4.426 -23.969 6.816 1 97.56 91 GLY B C 1
ATOM 4106 O O . GLY B 1 91 ? 3.596 -24.25 7.684 1 97.56 91 GLY B O 1
ATOM 4107 N N . ILE B 1 92 ? 4.281 -24.328 5.574 1 98.19 92 ILE B N 1
ATOM 4108 C CA . ILE B 1 92 ? 3.127 -25.109 5.152 1 98.19 92 ILE B CA 1
ATOM 4109 C C . ILE B 1 92 ? 3.16 -26.484 5.82 1 98.19 92 ILE B C 1
ATOM 4111 O O . ILE B 1 92 ? 2.125 -27 6.242 1 98.19 92 ILE B O 1
ATOM 4115 N N . GLU B 1 93 ? 4.328 -27.062 5.914 1 98.19 93 GLU B N 1
ATOM 4116 C CA . GLU B 1 93 ? 4.457 -28.344 6.613 1 98.19 93 GLU B CA 1
ATOM 4117 C C . GLU B 1 93 ? 3.967 -28.234 8.055 1 98.19 93 GLU B C 1
ATOM 4119 O O . GLU B 1 93 ? 3.246 -29.109 8.539 1 98.19 93 GLU B O 1
ATOM 4124 N N . SER B 1 94 ? 4.371 -27.188 8.711 1 98.31 94 SER B N 1
ATOM 4125 C CA . SER B 1 94 ? 3.953 -26.953 10.086 1 98.31 94 SER B CA 1
ATOM 4126 C C . SER B 1 94 ? 2.441 -26.781 10.188 1 98.31 94 SER B C 1
ATOM 4128 O O . SER B 1 94 ? 1.82 -27.219 11.156 1 98.31 94 SER B O 1
ATOM 4130 N N . LEU B 1 95 ? 1.863 -26.125 9.227 1 98.44 95 LEU B N 1
ATOM 4131 C CA . LEU B 1 95 ? 0.417 -25.938 9.203 1 98.44 95 LEU B CA 1
ATOM 4132 C C . LEU B 1 95 ? -0.305 -27.266 9.039 1 98.44 95 LEU B C 1
ATOM 4134 O O . LEU B 1 95 ? -1.357 -27.484 9.648 1 98.44 95 LEU B O 1
ATOM 4138 N N . PHE B 1 96 ? 0.224 -28.125 8.195 1 98.69 96 PHE B N 1
ATOM 4139 C CA . PHE B 1 96 ? -0.36 -29.453 8.023 1 98.69 96 PHE B CA 1
ATOM 4140 C C . PHE B 1 96 ? -0.352 -30.219 9.344 1 98.69 96 PHE B C 1
ATOM 4142 O O . PHE B 1 96 ? -1.361 -30.797 9.727 1 98.69 96 PHE B O 1
ATOM 4149 N N . ILE B 1 97 ? 0.792 -30.141 10.016 1 98.56 97 ILE B N 1
ATOM 4150 C CA . ILE B 1 97 ? 0.92 -30.828 11.297 1 98.56 97 ILE B CA 1
ATOM 4151 C C . ILE B 1 97 ? -0.083 -30.25 12.289 1 98.56 97 ILE B C 1
ATOM 4153 O O . ILE B 1 97 ? -0.821 -31 12.938 1 98.56 97 ILE B O 1
ATOM 4157 N N . LYS B 1 98 ? -0.146 -28.984 12.344 1 98.06 98 LYS B N 1
ATOM 4158 C CA . LYS B 1 98 ? -1.02 -28.297 13.289 1 98.06 98 LYS B CA 1
ATOM 4159 C C . LYS B 1 98 ? -2.482 -28.656 13.047 1 98.06 98 LYS B C 1
ATOM 4161 O O . LYS B 1 98 ? -3.266 -28.766 13.992 1 98.06 98 LYS B O 1
ATOM 4166 N N . ASN B 1 99 ? -2.877 -28.812 11.812 1 98.38 99 ASN B N 1
ATOM 4167 C CA . ASN B 1 99 ? -4.266 -29.078 11.453 1 98.38 99 ASN B CA 1
ATOM 4168 C C . ASN B 1 99 ? -4.523 -30.578 11.273 1 98.38 99 ASN B C 1
ATOM 4170 O O . ASN B 1 99 ? -5.594 -30.984 10.812 1 98.38 99 ASN B O 1
ATOM 4174 N N . LYS B 1 100 ? -3.518 -31.391 11.539 1 98.56 100 LYS B N 1
ATOM 4175 C CA . LYS B 1 100 ? -3.619 -32.844 11.5 1 98.56 100 LYS B CA 1
ATOM 4176 C C . LYS B 1 100 ? -3.99 -33.344 10.102 1 98.56 100 LYS B C 1
ATOM 4178 O O . LYS B 1 100 ? -4.883 -34.188 9.945 1 98.56 100 LYS B O 1
ATOM 4183 N N . ILE B 1 101 ? -3.389 -32.719 9.133 1 98.81 101 ILE B N 1
ATOM 4184 C CA . ILE B 1 101 ? -3.574 -33.125 7.742 1 98.81 101 ILE B CA 1
ATOM 4185 C C . ILE B 1 101 ? -2.531 -34.188 7.367 1 98.81 101 ILE B C 1
ATOM 4187 O O . ILE B 1 101 ? -1.337 -34 7.609 1 98.81 101 ILE B O 1
ATOM 4191 N N . THR B 1 102 ? -2.973 -35.281 6.809 1 98.62 102 THR B N 1
ATOM 4192 C CA . THR B 1 102 ? -2.066 -36.344 6.387 1 98.62 102 THR B CA 1
ATOM 4193 C C . THR B 1 102 ? -1.436 -36 5.035 1 98.62 102 THR B C 1
ATOM 4195 O O . THR B 1 102 ? -2.141 -35.875 4.035 1 98.62 102 THR B O 1
ATOM 4198 N N . LYS B 1 103 ? -0.169 -35.875 5.051 1 98.31 103 LYS B N 1
ATOM 4199 C CA . LYS B 1 103 ? 0.577 -35.656 3.816 1 98.31 103 LYS B CA 1
ATOM 4200 C C . LYS B 1 103 ? 1.017 -36.969 3.197 1 98.31 103 LYS B C 1
ATOM 4202 O O . LYS B 1 103 ? 1.604 -37.812 3.875 1 98.31 103 LYS B O 1
ATOM 4207 N N . ILE B 1 104 ? 0.71 -37.156 1.949 1 98.38 104 ILE B N 1
ATOM 4208 C CA . ILE B 1 104 ? 1.113 -38.344 1.229 1 98.38 104 ILE B CA 1
ATOM 4209 C C . ILE B 1 104 ? 1.953 -37.969 0.013 1 98.38 104 ILE B C 1
ATOM 4211 O O . ILE B 1 104 ? 1.485 -37.25 -0.868 1 98.38 104 ILE B O 1
ATOM 4215 N N . LYS B 1 105 ? 3.176 -38.438 -0.084 1 98.31 105 LYS B N 1
ATOM 4216 C CA . LYS B 1 105 ? 4.047 -38.188 -1.229 1 98.31 105 LYS B CA 1
ATOM 4217 C C . LYS B 1 105 ? 3.773 -39.188 -2.352 1 98.31 105 LYS B C 1
ATOM 4219 O O . LYS B 1 105 ? 3.814 -40.406 -2.133 1 98.31 105 LYS B O 1
ATOM 4224 N N . GLY B 1 106 ? 3.457 -38.688 -3.469 1 97.94 106 GLY B N 1
ATOM 4225 C CA . GLY B 1 106 ? 3.246 -39.562 -4.613 1 97.94 106 GLY B CA 1
ATOM 4226 C C . GLY B 1 106 ? 2.34 -38.969 -5.668 1 97.94 106 GLY B C 1
ATOM 4227 O O . GLY B 1 106 ? 1.884 -37.812 -5.52 1 97.94 106 GLY B O 1
ATOM 4228 N N . GLU B 1 107 ? 2.225 -39.656 -6.727 1 97.69 107 GLU B N 1
ATOM 4229 C CA . GLU B 1 107 ? 1.3 -39.312 -7.797 1 97.69 107 GLU B CA 1
ATOM 4230 C C . GLU B 1 107 ? -0.047 -40 -7.625 1 97.69 107 GLU B C 1
ATOM 4232 O O . GLU B 1 107 ? -0.104 -41.219 -7.461 1 97.69 107 GLU B O 1
ATOM 4237 N N . ALA B 1 108 ? -1.073 -39.219 -7.688 1 98 108 ALA B N 1
ATOM 4238 C CA . ALA B 1 108 ? -2.414 -39.781 -7.465 1 98 108 ALA B CA 1
ATOM 4239 C C . ALA B 1 108 ? -3.047 -40.219 -8.781 1 98 108 ALA B C 1
ATOM 4241 O O . ALA B 1 108 ? -2.877 -39.562 -9.812 1 98 108 ALA B O 1
ATOM 4242 N N . LYS B 1 109 ? -3.758 -41.281 -8.719 1 98.06 109 LYS B N 1
ATOM 4243 C CA . LYS B 1 109 ? -4.609 -41.75 -9.805 1 98.06 109 LYS B CA 1
ATOM 4244 C C . LYS B 1 109 ? -5.996 -42.156 -9.281 1 98.06 109 LYS B C 1
ATOM 4246 O O . LYS B 1 109 ? -6.121 -43 -8.398 1 98.06 109 LYS B O 1
ATOM 4251 N N . ILE B 1 110 ? -6.996 -41.5 -9.828 1 98 110 ILE B N 1
ATOM 4252 C CA . ILE B 1 110 ? -8.367 -41.812 -9.438 1 98 110 ILE B CA 1
ATOM 4253 C C . ILE B 1 110 ? -8.828 -43.094 -10.148 1 98 110 ILE B C 1
ATOM 4255 O O . ILE B 1 110 ? -8.883 -43.125 -11.383 1 98 110 ILE B O 1
ATOM 4259 N N . ILE B 1 111 ? -9.195 -44.062 -9.43 1 96.44 111 ILE B N 1
ATOM 4260 C CA . ILE B 1 111 ? -9.508 -45.344 -10.078 1 96.44 111 ILE B CA 1
ATOM 4261 C C . ILE B 1 111 ? -11.008 -45.594 -9.984 1 96.44 111 ILE B C 1
ATOM 4263 O O . ILE B 1 111 ? -11.531 -46.469 -10.695 1 96.44 111 ILE B O 1
ATOM 4267 N N . SER B 1 112 ? -11.688 -45 -9.023 1 96.44 112 SER B N 1
ATOM 4268 C CA . SER B 1 112 ? -13.141 -45 -8.906 1 96.44 112 SER B CA 1
ATOM 4269 C C . SER B 1 112 ? -13.625 -43.719 -8.227 1 96.44 112 SER B C 1
ATOM 4271 O O . SER B 1 112 ? -12.828 -42.844 -7.859 1 96.44 112 SER B O 1
ATOM 4273 N N . ASN B 1 113 ? -14.93 -43.656 -8.047 1 96.44 113 ASN B N 1
ATOM 4274 C CA . ASN B 1 113 ? -15.516 -42.438 -7.496 1 96.44 113 ASN B CA 1
ATOM 4275 C C . ASN B 1 113 ? -15.031 -42.188 -6.074 1 96.44 113 ASN B C 1
ATOM 4277 O O . ASN B 1 113 ? -15.07 -41.031 -5.598 1 96.44 113 ASN B O 1
ATOM 4281 N N . ASN B 1 114 ? -14.539 -43.219 -5.41 1 97.38 114 ASN B N 1
ATOM 4282 C CA . ASN B 1 114 ? -14.188 -43.031 -4.008 1 97.38 114 ASN B CA 1
ATOM 4283 C C . ASN B 1 114 ? -12.828 -43.625 -3.684 1 97.38 114 ASN B C 1
ATOM 4285 O O . ASN B 1 114 ? -12.516 -43.875 -2.516 1 97.38 114 ASN B O 1
ATOM 4289 N N . ILE B 1 115 ? -12.094 -44 -4.715 1 97.88 115 ILE B N 1
ATOM 4290 C CA . ILE B 1 115 ? -10.805 -44.625 -4.465 1 97.88 115 ILE B CA 1
ATOM 4291 C C . ILE B 1 115 ? -9.719 -43.906 -5.277 1 97.88 115 ILE B C 1
ATOM 4293 O O . ILE B 1 115 ? -9.859 -43.75 -6.492 1 97.88 115 ILE B O 1
ATOM 4297 N N . VAL B 1 116 ? -8.672 -43.531 -4.598 1 98.25 116 VAL B N 1
ATOM 4298 C CA . VAL B 1 116 ? -7.492 -42.938 -5.219 1 98.25 116 VAL B CA 1
ATOM 4299 C C . VAL B 1 116 ? -6.281 -43.844 -4.988 1 98.25 116 VAL B C 1
ATOM 4301 O O . VAL B 1 116 ? -6.059 -44.344 -3.871 1 98.25 116 VAL B O 1
ATOM 4304 N N . GLU B 1 117 ? -5.609 -44.125 -6.043 1 98.25 117 GLU B N 1
ATOM 4305 C CA . GLU B 1 117 ? -4.379 -44.906 -5.949 1 98.25 117 GLU B CA 1
ATOM 4306 C C . GLU B 1 117 ? -3.152 -44 -5.879 1 98.25 117 GLU B C 1
ATOM 4308 O O . GLU B 1 117 ? -3.029 -43.031 -6.652 1 98.25 117 GLU B O 1
ATOM 4313 N N . VAL B 1 118 ? -2.316 -44.25 -4.906 1 97.75 118 VAL B N 1
ATOM 4314 C CA . VAL B 1 118 ? -1.034 -43.562 -4.75 1 97.75 118 VAL B CA 1
ATOM 4315 C C . VAL B 1 118 ? 0.017 -44.531 -4.25 1 97.75 118 VAL B C 1
ATOM 4317 O O . VAL B 1 118 ? -0.231 -45.312 -3.307 1 97.75 118 VAL B O 1
ATOM 4320 N N . ASN B 1 119 ? 1.17 -44.594 -4.879 1 96.44 119 ASN B N 1
ATOM 4321 C CA . ASN B 1 119 ? 2.238 -45.531 -4.527 1 96.44 119 ASN B CA 1
ATOM 4322 C C . ASN B 1 119 ? 1.731 -46.969 -4.465 1 96.44 119 ASN B C 1
ATOM 4324 O O . ASN B 1 119 ? 2.025 -47.688 -3.514 1 96.44 119 ASN B O 1
ATOM 4328 N N . LYS B 1 120 ? 0.831 -47.281 -5.246 1 94.81 120 LYS B N 1
ATOM 4329 C CA . LYS B 1 120 ? 0.281 -48.625 -5.402 1 94.81 120 LYS B CA 1
ATOM 4330 C C . LYS B 1 120 ? -0.638 -48.969 -4.234 1 94.81 120 LYS B C 1
ATOM 4332 O O . LYS B 1 120 ? -0.977 -50.156 -4.039 1 94.81 120 LYS B O 1
ATOM 4337 N N . GLU B 1 121 ? -0.946 -48.031 -3.529 1 97.56 121 GLU B N 1
ATOM 4338 C CA . GLU B 1 121 ? -1.929 -48.219 -2.465 1 97.56 121 GLU B CA 1
ATOM 4339 C C . GLU B 1 121 ? -3.244 -47.5 -2.807 1 97.56 121 GLU B C 1
ATOM 4341 O O . GLU B 1 121 ? -3.246 -46.406 -3.363 1 97.56 121 GLU B O 1
ATOM 4346 N N . GLN B 1 122 ? -4.273 -48.25 -2.479 1 97.88 122 GLN B N 1
ATOM 4347 C CA . GLN B 1 122 ? -5.605 -47.688 -2.699 1 97.88 122 GLN B CA 1
ATOM 4348 C C . GLN B 1 122 ? -6.152 -47.031 -1.427 1 97.88 122 GLN B C 1
ATOM 4350 O O . GLN B 1 122 ? -6.207 -47.688 -0.377 1 97.88 122 GLN B O 1
ATOM 4355 N N . ILE B 1 123 ? -6.527 -45.812 -1.522 1 98 123 ILE B N 1
ATOM 4356 C CA . ILE B 1 123 ? -7.043 -45.062 -0.382 1 98 123 ILE B CA 1
ATOM 4357 C C . ILE B 1 123 ? -8.484 -44.625 -0.652 1 98 123 ILE B C 1
ATOM 4359 O O . ILE B 1 123 ? -8.789 -44.062 -1.703 1 98 123 ILE B O 1
ATOM 4363 N N . LYS B 1 124 ? -9.398 -44.906 0.3 1 98.12 124 LYS B N 1
ATOM 4364 C CA . LYS B 1 124 ? -10.797 -44.5 0.176 1 98.12 124 LYS B CA 1
ATOM 4365 C C . LYS B 1 124 ? -10.992 -43.062 0.613 1 98.12 124 LYS B C 1
ATOM 4367 O O . LYS B 1 124 ? -10.398 -42.625 1.599 1 98.12 124 LYS B O 1
ATOM 4372 N N . ALA B 1 125 ? -11.75 -42.375 -0.151 1 97.69 125 ALA B N 1
ATOM 4373 C CA . ALA B 1 125 ? -12.07 -41 0.171 1 97.69 125 ALA B CA 1
ATOM 4374 C C . ALA B 1 125 ? -13.539 -40.688 -0.097 1 97.69 125 ALA B C 1
ATOM 4376 O O . ALA B 1 125 ? -14.102 -41.156 -1.097 1 97.69 125 ALA B O 1
ATOM 4377 N N . LYS B 1 126 ? -14.172 -39.969 0.833 1 98 126 LYS B N 1
ATOM 4378 C CA . LYS B 1 126 ? -15.562 -39.562 0.655 1 98 126 LYS B CA 1
ATOM 4379 C C . LYS B 1 126 ? -15.68 -38.469 -0.418 1 98 126 LYS B C 1
ATOM 4381 O O . LYS B 1 126 ? -16.609 -38.5 -1.222 1 98 126 LYS B O 1
ATOM 4386 N N . ASN B 1 127 ? -14.859 -37.5 -0.342 1 98.62 127 ASN B N 1
ATOM 4387 C CA . ASN B 1 127 ? -14.75 -36.438 -1.331 1 98.62 127 ASN B CA 1
ATOM 4388 C C . ASN B 1 127 ? -13.32 -36.312 -1.847 1 98.62 127 ASN B C 1
ATOM 4390 O O . ASN B 1 127 ? -12.359 -36.562 -1.113 1 98.62 127 ASN B O 1
ATOM 4394 N N . ILE B 1 128 ? -13.203 -36 -3.121 1 98.75 128 ILE B N 1
ATOM 4395 C CA . ILE B 1 128 ? -11.906 -35.75 -3.75 1 98.75 128 ILE B CA 1
AT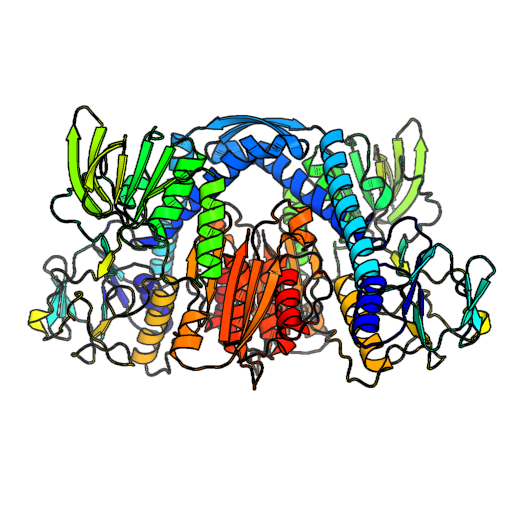OM 4396 C C . ILE B 1 128 ? -11.859 -34.344 -4.305 1 98.75 128 ILE B C 1
ATOM 4398 O O . ILE B 1 128 ? -12.805 -33.906 -4.973 1 98.75 128 ILE B O 1
ATOM 4402 N N . LEU B 1 129 ? -10.859 -33.562 -3.973 1 98.88 129 LEU B N 1
ATOM 4403 C CA . LEU B 1 129 ? -10.625 -32.219 -4.5 1 98.88 129 LEU B CA 1
ATOM 4404 C C . LEU B 1 129 ? -9.367 -32.188 -5.363 1 98.88 129 LEU B C 1
ATOM 4406 O O . LEU B 1 129 ? -8.258 -32.344 -4.855 1 98.88 129 LEU B O 1
ATOM 4410 N N . ILE B 1 130 ? -9.578 -31.984 -6.656 1 98.88 130 ILE B N 1
ATOM 4411 C CA . ILE B 1 130 ? -8.469 -31.953 -7.605 1 98.88 130 ILE B CA 1
ATOM 4412 C C . ILE B 1 130 ? -7.914 -30.531 -7.691 1 98.88 130 ILE B C 1
ATOM 4414 O O . ILE B 1 130 ? -8.617 -29.609 -8.109 1 98.88 130 ILE B O 1
ATOM 4418 N N . THR B 1 131 ? -6.652 -30.312 -7.312 1 98.81 131 THR B N 1
ATOM 4419 C CA . THR B 1 131 ? -5.957 -29.031 -7.344 1 98.81 131 THR B CA 1
ATOM 4420 C C . THR B 1 131 ? -4.57 -29.188 -7.965 1 98.81 131 THR B C 1
ATOM 4422 O O . THR B 1 131 ? -3.586 -28.672 -7.426 1 98.81 131 THR B O 1
ATOM 4425 N N . THR B 1 132 ? -4.441 -29.812 -9.086 1 98.38 132 THR B N 1
ATOM 4426 C CA . THR B 1 132 ? -3.168 -30.25 -9.648 1 98.38 132 THR B CA 1
ATOM 4427 C C . THR B 1 132 ? -2.48 -29.125 -10.398 1 98.38 132 THR B C 1
ATOM 4429 O O . THR B 1 132 ? -1.333 -29.266 -10.828 1 98.38 132 THR B O 1
ATOM 4432 N N . GLY B 1 133 ? -3.176 -28.016 -10.516 1 97.69 133 GLY B N 1
ATOM 4433 C CA . GLY B 1 133 ? -2.559 -26.812 -11.039 1 97.69 133 GLY B CA 1
ATOM 4434 C C . GLY B 1 133 ? -2.287 -26.875 -12.531 1 97.69 133 GLY B C 1
ATOM 4435 O O . GLY B 1 133 ? -3.162 -27.25 -13.312 1 97.69 133 GLY B O 1
ATOM 4436 N N . SER B 1 134 ? -1.146 -26.297 -12.945 1 97.44 134 SER B N 1
ATOM 4437 C CA . SER B 1 134 ? -0.813 -26.156 -14.359 1 97.44 134 SER B CA 1
ATOM 4438 C C . SER B 1 134 ? 0.662 -26.453 -14.609 1 97.44 134 SER B C 1
ATOM 4440 O O . SER B 1 134 ? 1.44 -26.609 -13.664 1 97.44 134 SER B O 1
ATOM 4442 N N . SER B 1 135 ? 1.014 -26.656 -15.828 1 95.06 135 SER B N 1
ATOM 4443 C CA . SER B 1 135 ? 2.391 -26.812 -16.281 1 95.06 135 SER B CA 1
ATOM 4444 C C . SER B 1 135 ? 2.703 -25.891 -17.438 1 95.06 135 SER B C 1
ATOM 4446 O O . SER B 1 135 ? 1.796 -25.312 -18.047 1 95.06 135 SER B O 1
ATOM 4448 N N . VAL B 1 136 ? 3.977 -25.766 -17.797 1 94.44 136 VAL B N 1
ATOM 4449 C CA . VAL B 1 136 ? 4.461 -24.859 -18.844 1 94.44 136 VAL B CA 1
ATOM 4450 C C . VAL B 1 136 ? 3.984 -25.359 -20.219 1 94.44 136 VAL B C 1
ATOM 4452 O O . VAL B 1 136 ? 4.012 -26.547 -20.484 1 94.44 136 VAL B O 1
ATOM 4455 N N . ILE B 1 137 ? 3.518 -24.406 -21.016 1 93.38 137 ILE B N 1
ATOM 4456 C CA . ILE B 1 137 ? 3.189 -24.719 -22.406 1 93.38 137 ILE B CA 1
ATOM 4457 C C . ILE B 1 137 ? 4.473 -24.922 -23.203 1 93.38 137 ILE B C 1
ATOM 4459 O O . ILE B 1 137 ? 5.402 -24.109 -23.109 1 93.38 137 ILE B O 1
ATOM 4463 N N . GLU B 1 138 ? 4.52 -25.938 -23.969 1 88.56 138 GLU B N 1
ATOM 4464 C CA . GLU B 1 138 ? 5.668 -26.219 -24.828 1 88.56 138 GLU B CA 1
ATOM 4465 C C . GLU B 1 138 ? 5.457 -25.672 -26.234 1 88.56 138 GLU B C 1
ATOM 4467 O O . GLU B 1 138 ? 4.348 -25.734 -26.766 1 88.56 138 GLU B O 1
ATOM 4472 N N . ILE B 1 139 ? 6.473 -25.047 -26.703 1 91.12 139 ILE B N 1
ATOM 4473 C CA . ILE B 1 139 ? 6.469 -24.625 -28.109 1 91.12 139 ILE B CA 1
ATOM 4474 C C . ILE B 1 139 ? 7.082 -25.719 -28.984 1 91.12 139 ILE B C 1
ATOM 4476 O O . ILE B 1 139 ? 8.18 -26.203 -28.688 1 91.12 139 ILE B O 1
ATOM 4480 N N . PRO B 1 140 ? 6.387 -26 -30.047 1 88.31 140 PRO B N 1
ATOM 4481 C CA . PRO B 1 140 ? 6.945 -27.016 -30.938 1 88.31 140 PRO B CA 1
ATOM 4482 C C . PRO B 1 140 ? 8.367 -26.688 -31.406 1 88.31 140 PRO B C 1
ATOM 4484 O O . PRO B 1 140 ? 8.672 -25.531 -31.688 1 88.31 140 PRO B O 1
ATOM 4487 N N . ASN B 1 141 ? 9.281 -27.562 -31.469 1 86.56 141 ASN B N 1
ATOM 4488 C CA . ASN B 1 141 ? 10.641 -27.469 -31.984 1 86.56 141 ASN B CA 1
ATOM 4489 C C . ASN B 1 141 ? 11.539 -26.672 -31.031 1 86.56 141 ASN B C 1
ATOM 4491 O O . ASN B 1 141 ? 12.617 -26.234 -31.438 1 86.56 141 ASN B O 1
ATOM 4495 N N . ILE B 1 142 ? 11.039 -26.328 -29.969 1 93.88 142 ILE B N 1
ATOM 4496 C CA . ILE B 1 142 ? 11.867 -25.688 -28.953 1 93.88 142 ILE B CA 1
ATOM 4497 C C . ILE B 1 142 ? 11.953 -26.562 -27.703 1 93.88 142 ILE B C 1
ATOM 4499 O O . ILE B 1 142 ? 10.93 -26.875 -27.094 1 93.88 142 ILE B O 1
ATOM 4503 N N . THR B 1 143 ? 13.078 -26.969 -27.359 1 94.31 143 THR B N 1
ATOM 4504 C CA . THR B 1 143 ? 13.297 -27.828 -26.188 1 94.31 143 THR B CA 1
ATOM 4505 C C . THR B 1 143 ? 13.836 -27 -25.016 1 94.31 143 THR B C 1
ATOM 4507 O O . THR B 1 143 ? 14.898 -26.391 -25.125 1 94.31 143 THR B O 1
ATOM 4510 N N . ILE B 1 144 ? 13.125 -27.016 -23.969 1 96.06 144 ILE B N 1
ATOM 4511 C CA . ILE B 1 144 ? 13.57 -26.359 -22.75 1 96.06 144 ILE B CA 1
ATOM 4512 C C . ILE B 1 144 ? 14.578 -27.234 -22.016 1 96.06 144 ILE B C 1
ATOM 4514 O O . ILE B 1 144 ? 14.258 -28.359 -21.625 1 96.06 144 ILE B O 1
ATOM 4518 N N . ASP B 1 145 ? 15.789 -26.844 -21.891 1 95.94 145 ASP B N 1
ATOM 4519 C CA . ASP B 1 145 ? 16.828 -27.625 -21.234 1 95.94 145 ASP B CA 1
ATOM 4520 C C . ASP B 1 145 ? 17.156 -27.062 -19.859 1 95.94 145 ASP B C 1
ATOM 4522 O O . ASP B 1 145 ? 17.969 -27.609 -19.125 1 95.94 145 ASP B O 1
ATOM 4526 N N . GLU B 1 146 ? 16.469 -25.953 -19.422 1 96.62 146 GLU B N 1
ATOM 4527 C CA . GLU B 1 146 ? 16.594 -25.266 -18.141 1 96.62 146 GLU B CA 1
ATOM 4528 C C . GLU B 1 146 ? 18.016 -24.781 -17.906 1 96.62 146 GLU B C 1
ATOM 4530 O O . GLU B 1 146 ? 18.422 -24.578 -16.75 1 96.62 146 GLU B O 1
ATOM 4535 N N . GLU B 1 147 ? 18.812 -24.547 -19 1 96 147 GLU B N 1
ATOM 4536 C CA . GLU B 1 147 ? 20.172 -23.984 -18.953 1 96 147 GLU B CA 1
ATOM 4537 C C . GLU B 1 147 ? 20.312 -22.828 -19.938 1 96 147 GLU B C 1
ATOM 4539 O O . GLU B 1 147 ? 20.484 -21.672 -19.516 1 96 147 GLU B O 1
ATOM 4544 N N . PHE B 1 148 ? 20.109 -23.156 -21.234 1 97.5 148 PHE B N 1
ATOM 4545 C CA . PHE B 1 148 ? 20.188 -22.141 -22.266 1 97.5 148 PHE B CA 1
ATOM 4546 C C . PHE B 1 148 ? 18.797 -21.656 -22.656 1 97.5 148 PHE B C 1
ATOM 4548 O O . PHE B 1 148 ? 18.594 -20.453 -22.906 1 97.5 148 PHE B O 1
ATOM 4555 N N . ILE B 1 149 ? 17.938 -22.594 -22.797 1 98.12 149 ILE B N 1
ATOM 4556 C CA . ILE B 1 149 ? 16.516 -22.328 -22.969 1 98.12 149 ILE B CA 1
ATOM 4557 C C . ILE B 1 149 ? 15.75 -22.734 -21.719 1 98.12 149 ILE B C 1
ATOM 4559 O O . ILE B 1 149 ? 15.664 -23.922 -21.391 1 98.12 149 ILE B O 1
ATOM 4563 N N . VAL B 1 150 ? 15.227 -21.734 -21.094 1 98 150 VAL B N 1
ATOM 4564 C CA . VAL B 1 150 ? 14.727 -22 -19.75 1 98 150 VAL B CA 1
ATOM 4565 C C . VAL B 1 150 ? 13.25 -21.625 -19.656 1 98 150 VAL B C 1
ATOM 4567 O O . VAL B 1 150 ? 12.773 -20.797 -20.422 1 98 150 VAL B O 1
ATOM 4570 N N . SER B 1 151 ? 12.484 -22.312 -18.797 1 97.56 151 SER B N 1
ATOM 4571 C CA . SER B 1 151 ? 11.203 -21.844 -18.281 1 97.56 151 SER B CA 1
ATOM 4572 C C . SER B 1 151 ? 11.391 -20.906 -17.094 1 97.56 151 SER B C 1
ATOM 4574 O O . SER B 1 151 ? 12.516 -20.5 -16.781 1 97.56 151 SER B O 1
ATOM 4576 N N . SER B 1 152 ? 10.25 -20.594 -16.469 1 96.31 152 SER B N 1
ATOM 4577 C CA . SER B 1 152 ? 10.359 -19.781 -15.266 1 96.31 152 SER B CA 1
ATOM 4578 C C . SER B 1 152 ? 11.203 -20.469 -14.203 1 96.31 152 SER B C 1
ATOM 4580 O O . SER B 1 152 ? 11.883 -19.812 -13.414 1 96.31 152 SER B O 1
ATOM 4582 N N . THR B 1 153 ? 11.227 -21.797 -14.203 1 96.56 153 THR B N 1
ATOM 4583 C CA . THR B 1 153 ? 11.984 -22.578 -13.234 1 96.56 153 THR B CA 1
ATOM 4584 C C . THR B 1 153 ? 13.484 -22.297 -13.367 1 96.56 153 THR B C 1
ATOM 4586 O O . THR B 1 153 ? 14.141 -21.938 -12.383 1 96.56 153 THR B O 1
ATOM 4589 N N . GLY B 1 154 ? 13.969 -22.375 -14.555 1 97.75 154 GLY B N 1
ATOM 4590 C CA . GLY B 1 154 ? 15.383 -22.141 -14.781 1 97.75 154 GLY B CA 1
ATOM 4591 C C . GLY B 1 154 ? 15.781 -20.688 -14.656 1 97.75 154 GLY B C 1
ATOM 4592 O O . GLY B 1 154 ? 16.891 -20.375 -14.234 1 97.75 154 GLY B O 1
ATOM 4593 N N . ALA B 1 155 ? 14.883 -19.812 -15.031 1 98.31 155 ALA B N 1
ATOM 4594 C CA . ALA B 1 155 ? 15.156 -18.375 -15.023 1 98.31 155 ALA B CA 1
ATOM 4595 C C . ALA B 1 155 ? 15.352 -17.859 -13.594 1 98.31 155 ALA B C 1
ATOM 4597 O O . ALA B 1 155 ? 15.977 -16.828 -13.383 1 98.31 155 ALA B O 1
ATOM 4598 N N . LEU B 1 156 ? 14.867 -18.625 -12.594 1 98.38 156 LEU B N 1
ATOM 4599 C CA . LEU B 1 156 ? 14.93 -18.219 -11.195 1 98.38 156 LEU B CA 1
ATOM 4600 C C . LEU B 1 156 ? 16.25 -18.656 -10.555 1 98.38 156 LEU B C 1
ATOM 4602 O O . LEU B 1 156 ? 16.531 -18.312 -9.406 1 98.38 156 LEU B O 1
ATOM 4606 N N . LYS B 1 157 ? 17.109 -19.328 -11.32 1 97.5 157 LYS B N 1
ATOM 4607 C CA . LYS B 1 157 ? 18.312 -19.844 -10.68 1 97.5 157 LYS B CA 1
ATOM 4608 C C . LYS B 1 157 ? 19.5 -19.781 -11.633 1 97.5 157 LYS B C 1
ATOM 4610 O O . LYS B 1 157 ? 20.391 -20.641 -11.586 1 97.5 157 LYS B O 1
ATOM 4615 N N . LEU B 1 158 ? 19.484 -18.875 -12.625 1 98 158 LEU B N 1
ATOM 4616 C CA . LEU B 1 158 ? 20.641 -18.688 -13.484 1 98 158 LEU B CA 1
ATOM 4617 C C . LEU B 1 158 ? 21.906 -18.438 -12.656 1 98 158 LEU B C 1
ATOM 4619 O O . LEU B 1 158 ? 21.875 -17.625 -11.719 1 98 158 LEU B O 1
ATOM 4623 N N . SER B 1 159 ? 22.969 -19.031 -13 1 96 159 SER B N 1
ATOM 4624 C CA . SER B 1 159 ? 24.188 -18.984 -12.195 1 96 159 SER B CA 1
ATOM 4625 C C . SER B 1 159 ? 24.969 -17.703 -12.453 1 96 159 SER B C 1
ATOM 4627 O O . SER B 1 159 ? 25.859 -17.344 -11.672 1 96 159 SER B O 1
ATOM 4629 N N . LYS B 1 160 ? 24.734 -17.109 -13.594 1 97.88 160 LYS B N 1
ATOM 4630 C CA . LYS B 1 160 ? 25.328 -15.82 -13.938 1 97.88 160 LYS B CA 1
ATOM 4631 C C . LYS B 1 160 ? 24.328 -14.93 -14.664 1 97.88 160 LYS B C 1
ATOM 4633 O O . LYS B 1 160 ? 23.359 -15.414 -15.227 1 97.88 160 LYS B O 1
ATOM 4638 N N . VAL B 1 161 ? 24.625 -13.648 -14.633 1 98.69 161 VAL B N 1
ATOM 4639 C CA . VAL B 1 161 ? 23.812 -12.711 -15.391 1 98.69 161 VAL B CA 1
ATOM 4640 C C . VAL B 1 161 ? 24.094 -12.867 -16.875 1 98.69 161 VAL B C 1
ATOM 4642 O O . VAL B 1 161 ? 25.219 -12.695 -17.328 1 98.69 161 VAL B O 1
ATOM 4645 N N . PRO B 1 162 ? 23.047 -13.234 -17.578 1 98.69 162 PRO B N 1
ATOM 4646 C CA . PRO B 1 162 ? 23.312 -13.328 -19.016 1 98.69 162 PRO B CA 1
ATOM 4647 C C . PRO B 1 162 ? 23.609 -11.977 -19.656 1 98.69 162 PRO B C 1
ATOM 4649 O O . PRO B 1 162 ? 23.016 -10.969 -19.266 1 98.69 162 PRO B O 1
ATOM 4652 N N . LYS B 1 163 ? 24.531 -11.969 -20.656 1 98.56 163 LYS B N 1
ATOM 4653 C CA . LYS B 1 163 ? 24.766 -10.719 -21.375 1 98.56 163 LYS B CA 1
ATOM 4654 C C . LYS B 1 163 ? 23.5 -10.289 -22.125 1 98.56 163 LYS B C 1
ATOM 4656 O O . LYS B 1 163 ? 23.141 -9.109 -22.125 1 98.56 163 LYS B O 1
ATOM 4661 N N . HIS B 1 164 ? 22.922 -11.281 -22.75 1 98.81 164 HIS B N 1
ATOM 4662 C CA . HIS B 1 164 ? 21.688 -11.062 -23.484 1 98.81 164 HIS B CA 1
ATOM 4663 C C . HIS B 1 164 ? 20.641 -12.133 -23.141 1 98.81 164 HIS B C 1
ATOM 4665 O O . HIS B 1 164 ? 20.922 -13.328 -23.281 1 98.81 164 HIS B O 1
ATOM 4671 N N . LEU B 1 165 ? 19.469 -11.711 -22.609 1 98.88 165 LEU B N 1
ATOM 4672 C CA . LEU B 1 165 ? 18.328 -12.562 -22.328 1 98.88 165 LEU B CA 1
ATOM 4673 C C . LEU B 1 165 ? 17.172 -12.266 -23.281 1 98.88 165 LEU B C 1
ATOM 4675 O O . LEU B 1 165 ? 16.703 -11.133 -23.344 1 98.88 165 LEU B O 1
ATOM 4679 N N . ILE B 1 166 ? 16.781 -13.227 -24.062 1 98.81 166 ILE B N 1
ATOM 4680 C CA . ILE B 1 166 ? 15.555 -13.102 -24.844 1 98.81 166 ILE B CA 1
ATOM 4681 C C . ILE B 1 166 ? 14.383 -13.711 -24.062 1 98.81 166 ILE B C 1
ATOM 4683 O O . ILE B 1 166 ? 14.492 -14.828 -23.562 1 98.81 166 ILE B O 1
ATOM 4687 N N . VAL B 1 167 ? 13.359 -12.977 -23.906 1 98.81 167 VAL B N 1
ATOM 4688 C CA . VAL B 1 167 ? 12.125 -13.43 -23.281 1 98.81 167 VAL B CA 1
ATOM 4689 C C . VAL B 1 167 ? 11.055 -13.664 -24.344 1 98.81 167 VAL B C 1
ATOM 4691 O O . VAL B 1 167 ? 10.672 -12.742 -25.062 1 98.81 167 VAL B O 1
ATOM 4694 N N . VAL B 1 168 ? 10.641 -14.867 -24.453 1 98.12 168 VAL B N 1
ATOM 4695 C CA . VAL B 1 168 ? 9.562 -15.188 -25.391 1 98.12 168 VAL B CA 1
ATOM 4696 C C . VAL B 1 168 ? 8.227 -15.148 -24.641 1 98.12 168 VAL B C 1
ATOM 4698 O O . VAL B 1 168 ? 7.914 -16.047 -23.859 1 98.12 168 VAL B O 1
ATOM 4701 N N . GLY B 1 169 ? 7.398 -14.125 -24.938 1 97.44 169 GLY B N 1
ATOM 4702 C CA . GLY B 1 169 ? 6.145 -13.883 -24.25 1 97.44 169 GLY B CA 1
ATOM 4703 C C . GLY B 1 169 ? 6.148 -12.602 -23.438 1 97.44 169 GLY B C 1
ATOM 4704 O O . GLY B 1 169 ? 6.938 -12.453 -22.5 1 97.44 169 GLY B O 1
ATOM 4705 N N . GLY B 1 170 ? 5.297 -11.727 -23.797 1 97.44 170 GLY B N 1
ATOM 4706 C CA . GLY B 1 170 ? 5.168 -10.445 -23.109 1 97.44 170 GLY B CA 1
ATOM 4707 C C . GLY B 1 170 ? 4.066 -10.438 -22.062 1 97.44 170 GLY B C 1
ATOM 4708 O O . GLY B 1 170 ? 3.328 -9.453 -21.953 1 97.44 170 GLY B O 1
ATOM 4709 N N . GLY B 1 171 ? 3.9 -11.562 -21.312 1 96.88 171 GLY B N 1
ATOM 4710 C CA . GLY B 1 171 ? 2.947 -11.672 -20.219 1 96.88 171 GLY B CA 1
ATOM 4711 C C . GLY B 1 171 ? 3.57 -11.422 -18.859 1 96.88 171 GLY B C 1
ATOM 4712 O O . GLY B 1 171 ? 4.676 -10.883 -18.766 1 96.88 171 GLY B O 1
ATOM 4713 N N . TYR B 1 172 ? 2.908 -11.797 -17.781 1 96.5 172 TYR B N 1
ATOM 4714 C CA . TYR B 1 172 ? 3.297 -11.531 -16.406 1 96.5 172 TYR B CA 1
ATOM 4715 C C . TYR B 1 172 ? 4.68 -12.102 -16.109 1 96.5 172 TYR B C 1
ATOM 4717 O O . TYR B 1 172 ? 5.59 -11.367 -15.711 1 96.5 172 TYR B O 1
ATOM 4725 N N . ILE B 1 173 ? 4.84 -13.375 -16.359 1 97.44 173 ILE B N 1
ATOM 4726 C CA . ILE B 1 173 ? 6.059 -14.094 -16.016 1 97.44 173 ILE B CA 1
ATOM 4727 C C . ILE B 1 173 ? 7.246 -13.492 -16.766 1 97.44 173 ILE B C 1
ATOM 4729 O O . ILE B 1 173 ? 8.281 -13.203 -16.172 1 97.44 173 ILE B O 1
ATOM 4733 N N . GLY B 1 174 ? 7.055 -13.289 -18.062 1 98.31 174 GLY B N 1
ATOM 4734 C CA . GLY B 1 174 ? 8.125 -12.766 -18.891 1 98.31 174 GLY B CA 1
ATOM 4735 C C . GLY B 1 174 ? 8.578 -11.375 -18.484 1 98.31 174 GLY B C 1
ATOM 4736 O O . GLY B 1 174 ? 9.781 -11.117 -18.359 1 98.31 174 GLY B O 1
ATOM 4737 N N . LEU B 1 175 ? 7.695 -10.523 -18.203 1 98.62 175 LEU B N 1
ATOM 4738 C CA . LEU B 1 175 ? 8.031 -9.141 -17.875 1 98.62 175 LEU B CA 1
ATOM 4739 C C . LEU B 1 175 ? 8.625 -9.031 -16.484 1 98.62 175 LEU B C 1
ATOM 4741 O O . LEU B 1 175 ? 9.547 -8.242 -16.25 1 98.62 175 LEU B O 1
ATOM 4745 N N . GLU B 1 176 ? 8.102 -9.789 -15.539 1 98.62 176 GLU B N 1
ATOM 4746 C CA . GLU B 1 176 ? 8.656 -9.781 -14.188 1 98.62 176 GLU B CA 1
ATOM 4747 C C . GLU B 1 176 ? 10.094 -10.297 -14.18 1 98.62 176 GLU B C 1
ATOM 4749 O O . GLU B 1 176 ? 11 -9.602 -13.711 1 98.62 176 GLU B O 1
ATOM 4754 N N . LEU B 1 177 ? 10.289 -11.453 -14.773 1 98.81 177 LEU B N 1
ATOM 4755 C CA . LEU B 1 177 ? 11.625 -12.031 -14.75 1 98.81 177 LEU B CA 1
ATOM 4756 C C . LEU B 1 177 ? 12.562 -11.273 -15.68 1 98.81 177 LEU B C 1
ATOM 4758 O O . LEU B 1 177 ? 13.758 -11.141 -15.406 1 98.81 177 LEU B O 1
ATOM 4762 N N . GLY B 1 178 ? 11.977 -10.766 -16.812 1 98.81 178 GLY B N 1
ATOM 4763 C CA . GLY B 1 178 ? 12.766 -9.867 -17.641 1 98.81 178 GLY B CA 1
ATOM 4764 C C . GLY B 1 178 ? 13.273 -8.656 -16.891 1 98.81 178 GLY B C 1
ATOM 4765 O O . GLY B 1 178 ? 14.438 -8.266 -17.047 1 98.81 178 GLY B O 1
ATOM 4766 N N . SER B 1 179 ? 12.469 -8.07 -16.078 1 98.81 179 SER B N 1
ATOM 4767 C CA . SER B 1 179 ? 12.844 -6.898 -15.289 1 98.81 179 SER B CA 1
ATOM 4768 C C . SER B 1 179 ? 13.938 -7.227 -14.289 1 98.81 179 SER B C 1
ATOM 4770 O O . SER B 1 179 ? 14.844 -6.418 -14.062 1 98.81 179 SER B O 1
ATOM 4772 N N . VAL B 1 180 ? 13.836 -8.422 -13.633 1 98.88 180 VAL B N 1
ATOM 4773 C CA . VAL B 1 180 ? 14.844 -8.844 -12.664 1 98.88 180 VAL B CA 1
ATOM 4774 C C . VAL B 1 180 ? 16.219 -8.828 -13.312 1 98.88 180 VAL B C 1
ATOM 4776 O O . VAL B 1 180 ? 17.141 -8.156 -12.828 1 98.88 180 VAL B O 1
ATOM 4779 N N . TRP B 1 181 ? 16.344 -9.508 -14.406 1 98.88 181 TRP B N 1
ATOM 4780 C CA . TRP B 1 181 ? 17.656 -9.711 -15 1 98.88 181 TRP B CA 1
ATOM 4781 C C . TRP B 1 181 ? 18.141 -8.438 -15.68 1 98.88 181 TRP B C 1
ATOM 4783 O O . TRP B 1 181 ? 19.344 -8.164 -15.695 1 98.88 181 TRP B O 1
ATOM 4793 N N . ARG B 1 182 ? 17.219 -7.645 -16.25 1 98.88 182 ARG B N 1
ATOM 4794 C CA . ARG B 1 182 ? 17.609 -6.344 -16.781 1 98.88 182 ARG B CA 1
ATOM 4795 C C . ARG B 1 182 ? 18.25 -5.477 -15.703 1 98.88 182 ARG B C 1
ATOM 4797 O O . ARG B 1 182 ? 19.312 -4.891 -15.922 1 98.88 182 ARG B O 1
ATOM 4804 N N . ARG B 1 183 ? 17.641 -5.441 -14.539 1 98.75 183 ARG B N 1
ATOM 4805 C CA . ARG B 1 183 ? 18.125 -4.629 -13.43 1 98.75 183 ARG B CA 1
ATOM 4806 C C . ARG B 1 183 ? 19.5 -5.105 -12.961 1 98.75 183 ARG B C 1
ATOM 4808 O O . ARG B 1 183 ? 20.312 -4.309 -12.492 1 98.75 183 ARG B O 1
ATOM 4815 N N . LEU B 1 184 ? 19.766 -6.391 -13.141 1 98.75 184 LEU B N 1
ATOM 4816 C CA . LEU B 1 184 ? 21.016 -6.973 -12.664 1 98.75 184 LEU B CA 1
ATOM 4817 C C . LEU B 1 184 ? 22.109 -6.832 -13.719 1 98.75 184 LEU B C 1
ATOM 4819 O O . LEU B 1 184 ? 23.266 -7.168 -13.461 1 98.75 184 LEU B O 1
ATOM 4823 N N . GLY B 1 185 ? 21.719 -6.395 -15.039 1 98.56 185 GLY B N 1
ATOM 4824 C CA . GLY B 1 185 ? 22.766 -6.039 -15.977 1 98.56 185 GLY B CA 1
ATOM 4825 C C . GLY B 1 185 ? 22.562 -6.641 -17.359 1 98.56 185 GLY B C 1
ATOM 4826 O O . GLY B 1 185 ? 23.297 -6.328 -18.297 1 98.56 185 GLY B O 1
ATOM 4827 N N . ALA B 1 186 ? 21.562 -7.457 -17.547 1 98.88 186 ALA B N 1
ATOM 4828 C CA . ALA B 1 186 ? 21.344 -8.117 -18.828 1 98.88 186 ALA B CA 1
ATOM 4829 C C . ALA B 1 186 ? 20.703 -7.164 -19.828 1 98.88 186 ALA B C 1
ATOM 4831 O O . ALA B 1 186 ? 19.875 -6.332 -19.469 1 98.88 186 ALA B O 1
ATOM 4832 N N . LYS B 1 187 ? 21.141 -7.305 -21.078 1 98.81 187 LYS B N 1
ATOM 4833 C CA . LYS B 1 187 ? 20.281 -6.82 -22.141 1 98.81 187 LYS B CA 1
ATOM 4834 C C . LYS B 1 187 ? 19.062 -7.719 -22.328 1 98.81 187 LYS B C 1
ATOM 4836 O O . LYS B 1 187 ? 19.203 -8.945 -22.406 1 98.81 187 LYS B O 1
ATOM 4841 N N . VAL B 1 188 ? 17.875 -7.148 -22.344 1 98.88 188 VAL B N 1
ATOM 4842 C CA . VAL B 1 188 ? 16.656 -7.969 -22.406 1 98.88 188 VAL B CA 1
ATOM 4843 C C . VAL B 1 188 ? 15.852 -7.594 -23.641 1 98.88 188 VAL B C 1
ATOM 4845 O O . VAL B 1 188 ? 15.57 -6.414 -23.875 1 98.88 188 VAL B O 1
ATOM 4848 N N . THR B 1 189 ? 15.492 -8.547 -24.438 1 98.81 189 THR B N 1
ATOM 4849 C CA . THR B 1 189 ? 14.578 -8.398 -25.562 1 98.81 189 THR B CA 1
ATOM 4850 C C . THR B 1 189 ? 13.359 -9.297 -25.391 1 98.81 189 THR B C 1
ATOM 4852 O O . THR B 1 189 ? 13.484 -10.516 -25.25 1 98.81 189 THR B O 1
ATOM 4855 N N . VAL B 1 190 ? 12.219 -8.68 -25.406 1 98.75 190 VAL B N 1
ATOM 4856 C CA . VAL B 1 190 ? 10.961 -9.422 -25.312 1 98.75 190 VAL B CA 1
ATOM 4857 C C . VAL B 1 190 ? 10.391 -9.656 -26.703 1 98.75 190 VAL B C 1
ATOM 4859 O O . VAL B 1 190 ? 10.164 -8.703 -27.453 1 98.75 190 VAL B O 1
ATOM 4862 N N . VAL B 1 191 ? 10.211 -10.875 -27.031 1 98.12 191 VAL B N 1
ATOM 4863 C CA . VAL B 1 191 ? 9.555 -11.266 -28.266 1 98.12 191 VAL B CA 1
ATOM 4864 C C . VAL B 1 191 ? 8.117 -11.688 -27.984 1 98.12 191 VAL B C 1
ATOM 4866 O O . VAL B 1 191 ? 7.879 -12.625 -27.219 1 98.12 191 VAL B O 1
ATOM 4869 N N . GLU B 1 192 ? 7.188 -11.016 -28.562 1 97.19 192 GLU B N 1
ATOM 4870 C CA . GLU B 1 192 ? 5.766 -11.242 -28.328 1 97.19 192 GLU B CA 1
ATOM 4871 C C . GLU B 1 192 ? 5.012 -11.43 -29.641 1 97.19 192 GLU B C 1
ATOM 4873 O O . GLU B 1 192 ? 5.156 -10.625 -30.562 1 97.19 192 GLU B O 1
ATOM 4878 N N . TYR B 1 193 ? 4.285 -12.539 -29.688 1 95.12 193 TYR B N 1
ATOM 4879 C CA . TYR B 1 193 ? 3.506 -12.867 -30.875 1 95.12 193 TYR B CA 1
ATOM 4880 C C . TYR B 1 193 ? 2.432 -11.812 -31.141 1 95.12 193 TYR B C 1
ATOM 4882 O O . TYR B 1 193 ? 2.174 -11.445 -32.281 1 95.12 193 TYR B O 1
ATOM 4890 N N . ALA B 1 194 ? 1.798 -11.336 -30.094 1 94.5 194 ALA B N 1
ATOM 4891 C CA . ALA B 1 194 ? 0.689 -10.391 -30.172 1 94.5 194 ALA B CA 1
ATOM 4892 C C . ALA B 1 194 ? 1.195 -8.977 -30.453 1 94.5 194 ALA B C 1
ATOM 4894 O O . ALA B 1 194 ? 2.402 -8.727 -30.406 1 94.5 194 ALA B O 1
ATOM 4895 N N . SER B 1 195 ? 0.264 -8.062 -30.734 1 94.75 195 SER B N 1
ATOM 4896 C CA . SER B 1 195 ? 0.595 -6.68 -31.078 1 94.75 195 SER B CA 1
ATOM 4897 C C . SER B 1 195 ? 0.799 -5.832 -29.828 1 94.75 195 SER B C 1
ATOM 4899 O O . SER B 1 195 ? 1.231 -4.68 -29.922 1 94.75 195 SER B O 1
ATOM 4901 N N . SER B 1 196 ? 0.5 -6.418 -28.656 1 95 196 SER B N 1
ATOM 4902 C CA . SER B 1 196 ? 0.667 -5.707 -27.406 1 95 196 SER B CA 1
ATOM 4903 C C . SER B 1 196 ? 1.073 -6.66 -26.281 1 95 196 SER B C 1
ATOM 4905 O O . SER B 1 196 ? 0.879 -7.875 -26.391 1 95 196 SER B O 1
ATOM 4907 N N . ILE B 1 197 ? 1.725 -6.062 -25.297 1 96.19 197 ILE B N 1
ATOM 4908 C CA . ILE B 1 197 ? 2.041 -6.871 -24.125 1 96.19 197 ILE B CA 1
ATOM 4909 C C . ILE B 1 197 ? 0.821 -6.957 -23.203 1 96.19 197 ILE B C 1
ATOM 4911 O O . ILE B 1 197 ? 0.002 -6.035 -23.172 1 96.19 197 ILE B O 1
ATOM 4915 N N . VAL B 1 198 ? 0.645 -8.008 -22.484 1 95.5 198 VAL B N 1
ATOM 4916 C CA . VAL B 1 198 ? -0.396 -8.281 -21.5 1 95.5 198 VAL B CA 1
ATOM 4917 C C . VAL B 1 198 ? -1.75 -7.82 -22.031 1 95.5 198 VAL B C 1
ATOM 4919 O O . VAL B 1 198 ? -2.381 -6.93 -21.469 1 95.5 198 VAL B O 1
ATOM 4922 N N . PRO B 1 199 ? -2.248 -8.461 -22.938 1 90.75 199 PRO B N 1
ATOM 4923 C CA . PRO B 1 199 ? -3.436 -8.008 -23.672 1 90.75 199 PRO B CA 1
ATOM 4924 C C . PRO B 1 199 ? -4.668 -7.891 -22.781 1 90.75 199 PRO B C 1
ATOM 4926 O O . PRO B 1 199 ? -5.648 -7.246 -23.156 1 90.75 199 PRO B O 1
ATOM 4929 N N . MET B 1 200 ? -4.66 -8.453 -21.578 1 91.38 200 MET B N 1
ATOM 4930 C CA . MET B 1 200 ? -5.84 -8.43 -20.719 1 91.38 200 MET B CA 1
ATOM 4931 C C . MET B 1 200 ? -5.941 -7.105 -19.969 1 91.38 200 MET B C 1
ATOM 4933 O O . MET B 1 200 ? -6.984 -6.785 -19.391 1 91.38 200 MET B O 1
ATOM 4937 N N . LEU B 1 201 ? -4.93 -6.293 -20.031 1 96.69 201 LEU B N 1
ATOM 4938 C CA . LEU B 1 201 ? -4.941 -5.004 -19.344 1 96.69 201 LEU B CA 1
ATOM 4939 C C . LEU B 1 201 ? -5.754 -3.98 -20.125 1 96.69 201 LEU B C 1
ATOM 4941 O O . LEU B 1 201 ? -5.934 -4.121 -21.344 1 96.69 201 LEU B O 1
ATOM 4945 N N . ASP B 1 202 ? -6.27 -2.975 -19.391 1 98.06 202 ASP B N 1
ATOM 4946 C CA . ASP B 1 202 ? -6.746 -1.762 -20.047 1 98.06 202 ASP B CA 1
ATOM 4947 C C . ASP B 1 202 ? -5.699 -1.217 -21.016 1 98.06 202 ASP B C 1
ATOM 4949 O O . ASP B 1 202 ? -4.523 -1.098 -20.672 1 98.06 202 ASP B O 1
ATOM 4953 N N . LYS B 1 203 ? -6.137 -0.902 -22.203 1 97.69 203 LYS B N 1
ATOM 4954 C CA . LYS B 1 203 ? -5.199 -0.588 -23.281 1 97.69 203 LYS B CA 1
ATOM 4955 C C . LYS B 1 203 ? -4.344 0.625 -22.938 1 97.69 203 LYS B C 1
ATOM 4957 O O . LYS B 1 203 ? -3.154 0.662 -23.25 1 97.69 203 LYS B O 1
ATOM 4962 N N . GLU B 1 204 ? -4.93 1.628 -22.375 1 98 204 GLU B N 1
ATOM 4963 C CA . GLU B 1 204 ? -4.172 2.809 -21.984 1 98 204 GLU B CA 1
ATOM 4964 C C . GLU B 1 204 ? -3.094 2.453 -20.969 1 98 204 GLU B C 1
ATOM 4966 O O . GLU B 1 204 ? -1.961 2.93 -21.062 1 98 204 GLU B O 1
ATOM 4971 N N . ILE B 1 205 ? -3.449 1.6 -20.016 1 98.38 205 ILE B N 1
ATOM 4972 C CA . ILE B 1 205 ? -2.533 1.158 -18.969 1 98.38 205 ILE B CA 1
ATOM 4973 C C . ILE B 1 205 ? -1.42 0.311 -19.594 1 98.38 205 ILE B C 1
ATOM 4975 O O . ILE B 1 205 ? -0.245 0.482 -19.25 1 98.38 205 ILE B O 1
ATOM 4979 N N . ALA B 1 206 ? -1.814 -0.577 -20.484 1 97.62 206 ALA B N 1
ATOM 4980 C CA . ALA B 1 206 ? -0.842 -1.445 -21.141 1 97.62 206 ALA B CA 1
ATOM 4981 C C . ALA B 1 206 ? 0.18 -0.627 -21.938 1 97.62 206 ALA B C 1
ATOM 4983 O O . ALA B 1 206 ? 1.377 -0.92 -21.906 1 97.62 206 ALA B O 1
ATOM 4984 N N . LYS B 1 207 ? -0.27 0.372 -22.625 1 97.56 207 LYS B N 1
ATOM 4985 C CA . LYS B 1 207 ? 0.604 1.226 -23.422 1 97.56 207 LYS B CA 1
ATOM 4986 C C . LYS B 1 207 ? 1.591 1.981 -22.531 1 97.56 207 LYS B C 1
ATOM 4988 O O . LYS B 1 207 ? 2.783 2.051 -22.844 1 97.56 207 LYS B O 1
ATOM 4993 N N . GLN B 1 208 ? 1.091 2.547 -21.484 1 98 208 GLN B N 1
ATOM 4994 C CA . GLN B 1 208 ? 1.967 3.256 -20.562 1 98 208 GLN B CA 1
ATOM 4995 C C . GLN B 1 208 ? 2.984 2.309 -19.938 1 98 208 GLN B C 1
ATOM 4997 O O . GLN B 1 208 ? 4.156 2.662 -19.781 1 98 208 GLN B O 1
ATOM 5002 N N . PHE B 1 209 ? 2.471 1.147 -19.625 1 98.31 209 PHE B N 1
ATOM 5003 C CA . PHE B 1 209 ? 3.332 0.135 -19.016 1 98.31 209 PHE B CA 1
ATOM 5004 C C . PHE B 1 209 ? 4.492 -0.204 -19.953 1 98.31 209 PHE B C 1
ATOM 5006 O O . PHE B 1 209 ? 5.652 -0.184 -19.531 1 98.31 209 PHE B O 1
ATOM 5013 N N . MET B 1 210 ? 4.188 -0.466 -21.172 1 98.12 210 MET B N 1
ATOM 5014 C CA . MET B 1 210 ? 5.211 -0.809 -22.156 1 98.12 210 MET B CA 1
ATOM 5015 C C . MET B 1 210 ? 6.203 0.336 -22.328 1 98.12 210 MET B C 1
ATOM 5017 O O . MET B 1 210 ? 7.414 0.113 -22.375 1 98.12 210 MET B O 1
ATOM 5021 N N . THR B 1 211 ? 5.727 1.54 -22.375 1 98.19 211 THR B N 1
ATOM 5022 C CA . THR B 1 211 ? 6.57 2.715 -22.547 1 98.19 211 THR B CA 1
ATOM 5023 C C . THR B 1 211 ? 7.555 2.848 -21.375 1 98.19 211 THR B C 1
ATOM 5025 O O . THR B 1 211 ? 8.734 3.125 -21.594 1 98.19 211 THR B O 1
ATOM 5028 N N . ILE B 1 212 ? 7.059 2.645 -20.203 1 97.94 212 ILE B N 1
ATOM 5029 C CA . ILE B 1 212 ? 7.902 2.75 -19.031 1 97.94 212 ILE B CA 1
ATOM 5030 C C . ILE B 1 212 ? 8.977 1.667 -19.062 1 97.94 212 ILE B C 1
ATOM 5032 O O . ILE B 1 212 ? 10.148 1.934 -18.766 1 97.94 212 ILE B O 1
ATOM 5036 N N . GLN B 1 213 ? 8.602 0.435 -19.453 1 98.12 213 GLN B N 1
ATOM 5037 C CA . GLN B 1 213 ? 9.562 -0.665 -19.531 1 98.12 213 GLN B CA 1
ATOM 5038 C C . GLN B 1 213 ? 10.625 -0.391 -20.594 1 98.12 213 GLN B C 1
ATOM 5040 O O . GLN B 1 213 ? 11.797 -0.712 -20.406 1 98.12 213 GLN B O 1
ATOM 5045 N N . GLN B 1 214 ? 10.188 0.213 -21.672 1 98.38 214 GLN B N 1
ATOM 5046 C CA . GLN B 1 214 ? 11.133 0.585 -22.734 1 98.38 214 GLN B CA 1
ATOM 5047 C C . GLN B 1 214 ? 12.125 1.629 -22.234 1 98.38 214 GLN B C 1
ATOM 5049 O O . GLN B 1 214 ? 13.328 1.512 -22.484 1 98.38 214 GLN B O 1
ATOM 5054 N N . LYS B 1 215 ? 11.609 2.582 -21.547 1 97.94 215 LYS B N 1
ATOM 5055 C CA . LYS B 1 215 ? 12.461 3.631 -21 1 97.94 215 LYS B CA 1
ATOM 5056 C C . LYS B 1 215 ? 13.477 3.055 -20.016 1 97.94 215 LYS B C 1
ATOM 5058 O O . LYS B 1 215 ? 14.586 3.58 -19.875 1 97.94 215 LYS B O 1
ATOM 5063 N N . GLN B 1 216 ? 13.117 1.938 -19.422 1 97.69 216 GLN B N 1
ATOM 5064 C CA . GLN B 1 216 ? 13.992 1.29 -18.469 1 97.69 216 GLN B CA 1
ATOM 5065 C C . GLN B 1 216 ? 15.031 0.418 -19.156 1 97.69 216 GLN B C 1
ATOM 5067 O O . GLN B 1 216 ? 15.969 -0.078 -18.531 1 97.69 216 GLN B O 1
ATOM 5072 N N . GLY B 1 217 ? 14.797 0.124 -20.438 1 98.12 217 GLY B N 1
ATOM 5073 C CA . GLY B 1 217 ? 15.852 -0.537 -21.188 1 98.12 217 GLY B CA 1
ATOM 5074 C C . GLY B 1 217 ? 15.43 -1.872 -21.766 1 98.12 217 GLY B C 1
ATOM 5075 O O . GLY B 1 217 ? 16.25 -2.598 -22.328 1 98.12 217 GLY B O 1
ATOM 5076 N N . ILE B 1 218 ? 14.195 -2.225 -21.688 1 98.75 218 ILE B N 1
ATOM 5077 C CA . ILE B 1 218 ? 13.711 -3.469 -22.297 1 98.75 218 ILE B CA 1
ATOM 5078 C C . ILE B 1 218 ? 13.328 -3.229 -23.75 1 98.75 218 ILE B C 1
ATOM 5080 O O . ILE B 1 218 ? 12.609 -2.279 -24.062 1 98.75 218 ILE B O 1
ATOM 5084 N N . GLU B 1 219 ? 13.836 -4.02 -24.594 1 98.62 219 GLU B N 1
ATOM 5085 C CA . GLU B 1 219 ? 13.461 -3.973 -26.016 1 98.62 219 GLU B CA 1
ATOM 5086 C C . GLU B 1 219 ? 12.281 -4.898 -26.297 1 98.62 219 GLU B C 1
ATOM 5088 O O . GLU B 1 219 ? 12.203 -6.004 -25.766 1 98.62 219 GLU B O 1
ATOM 5093 N N . PHE B 1 220 ? 11.398 -4.41 -27.172 1 98.31 220 PHE B N 1
ATOM 5094 C CA . PHE B 1 220 ? 10.234 -5.211 -27.516 1 98.31 220 PHE B CA 1
ATOM 5095 C C . PHE B 1 220 ? 10.18 -5.484 -29.016 1 98.31 220 PHE B C 1
ATOM 5097 O O . PHE B 1 220 ? 10.398 -4.578 -29.828 1 98.31 220 PHE B O 1
ATOM 5104 N N . LYS B 1 221 ? 10.008 -6.719 -29.344 1 97.62 221 LYS B N 1
ATOM 5105 C CA . LYS B 1 221 ? 9.633 -7.145 -30.688 1 97.62 221 LYS B CA 1
ATOM 5106 C C . LYS B 1 221 ? 8.227 -7.727 -30.719 1 97.62 221 LYS B C 1
ATOM 5108 O O . LYS B 1 221 ? 8.039 -8.93 -30.531 1 97.62 221 LYS B O 1
ATOM 5113 N N . LEU B 1 222 ? 7.277 -6.93 -31.109 1 96.81 222 LEU B N 1
ATOM 5114 C CA . LEU B 1 222 ? 5.883 -7.344 -31.156 1 96.81 222 LEU B CA 1
ATOM 5115 C C . LEU B 1 222 ? 5.551 -7.949 -32.531 1 96.81 222 LEU B C 1
ATOM 5117 O O . LEU B 1 222 ? 6.367 -7.898 -33.438 1 96.81 222 LEU B O 1
ATOM 5121 N N . ASN B 1 223 ? 4.367 -8.578 -32.625 1 96.62 223 ASN B N 1
ATOM 5122 C CA . ASN B 1 223 ? 3.951 -9.234 -33.844 1 96.62 223 ASN B CA 1
ATOM 5123 C C . ASN B 1 223 ? 5.051 -10.133 -34.406 1 96.62 223 ASN B C 1
ATOM 5125 O O . ASN B 1 223 ? 5.32 -10.125 -35.625 1 96.62 223 ASN B O 1
ATOM 5129 N N . THR B 1 224 ? 5.695 -10.789 -33.531 1 97.12 224 THR B N 1
ATOM 5130 C CA . THR B 1 224 ? 6.852 -11.609 -33.875 1 97.12 224 THR B CA 1
ATOM 5131 C C . THR B 1 224 ? 6.668 -13.047 -33.375 1 97.12 224 THR B C 1
ATOM 5133 O O . THR B 1 224 ? 6.41 -13.273 -32.219 1 97.12 224 THR B O 1
ATOM 5136 N N . LYS B 1 225 ? 6.809 -13.961 -34.281 1 95.38 225 LYS B N 1
ATOM 5137 C CA . LYS B 1 225 ? 6.629 -15.383 -33.969 1 95.38 225 LYS B CA 1
ATOM 5138 C C . LYS B 1 225 ? 7.977 -16.078 -33.812 1 95.38 225 LYS B C 1
ATOM 5140 O O . LYS B 1 225 ? 8.914 -15.82 -34.562 1 95.38 225 LYS B O 1
ATOM 5145 N N . VAL B 1 226 ? 8.117 -16.891 -32.812 1 96 226 VAL B N 1
ATOM 5146 C CA . VAL B 1 226 ? 9.297 -17.734 -32.656 1 96 226 VAL B CA 1
ATOM 5147 C C . VAL B 1 226 ? 9.086 -19.062 -33.375 1 96 226 VAL B C 1
ATOM 5149 O O . VAL B 1 226 ? 8.094 -19.75 -33.125 1 96 226 VAL B O 1
ATOM 5152 N N . ILE B 1 227 ? 10.055 -19.438 -34.094 1 94 227 ILE B N 1
ATOM 5153 C CA . ILE B 1 227 ? 9.883 -20.578 -35 1 94 227 ILE B CA 1
ATOM 5154 C C . ILE B 1 227 ? 10.719 -21.75 -34.5 1 94 227 ILE B C 1
ATOM 5156 O O . ILE B 1 227 ? 10.258 -22.891 -34.5 1 94 227 ILE B O 1
ATOM 5160 N N . ALA B 1 228 ? 11.898 -21.484 -34.219 1 94.94 228 ALA B N 1
ATOM 5161 C CA . ALA B 1 228 ? 12.82 -22.547 -33.812 1 94.94 228 ALA B CA 1
ATOM 5162 C C . ALA B 1 228 ? 13.969 -22 -32.969 1 94.94 228 ALA B C 1
ATOM 5164 O O . ALA B 1 228 ? 14.156 -20.781 -32.875 1 94.94 228 ALA B O 1
ATOM 5165 N N . SER B 1 229 ? 14.586 -22.922 -32.312 1 96.06 229 SER B N 1
ATOM 5166 C CA . SER B 1 229 ? 15.766 -22.578 -31.547 1 96.06 229 SER B CA 1
ATOM 5167 C C . SER B 1 229 ? 16.875 -23.609 -31.734 1 96.06 229 SER B C 1
ATOM 5169 O O . SER B 1 229 ? 16.609 -24.781 -32 1 96.06 229 SER B O 1
ATOM 5171 N N . GLU B 1 230 ? 18.094 -23.125 -31.688 1 95.5 230 GLU B N 1
ATOM 5172 C CA . GLU B 1 230 ? 19.266 -23.969 -31.734 1 95.5 230 GLU B CA 1
ATOM 5173 C C . GLU B 1 230 ? 20.328 -23.484 -30.75 1 95.5 230 GLU B C 1
ATOM 5175 O O . GLU B 1 230 ? 20.672 -22.312 -30.719 1 95.5 230 GLU B O 1
ATOM 5180 N N . VAL B 1 231 ? 20.812 -24.438 -29.922 1 96.44 231 VAL B N 1
ATOM 5181 C CA . VAL B 1 231 ? 21.922 -24.125 -29.031 1 96.44 231 VAL B CA 1
ATOM 5182 C C . VAL B 1 231 ? 23.25 -24.453 -29.703 1 96.44 231 VAL B C 1
ATOM 5184 O O . VAL B 1 231 ? 23.484 -25.609 -30.094 1 96.44 231 VAL B O 1
ATOM 5187 N N . LYS B 1 232 ? 23.984 -23.391 -29.906 1 94.69 232 LYS B N 1
ATOM 5188 C CA . LYS B 1 232 ? 25.281 -23.562 -30.547 1 94.69 232 LYS B CA 1
ATOM 5189 C C . LYS B 1 232 ? 26.359 -22.703 -29.875 1 94.69 232 LYS B C 1
ATOM 5191 O O . LYS B 1 232 ? 26.156 -21.5 -29.688 1 94.69 232 LYS B O 1
ATOM 5196 N N . SER B 1 233 ? 27.547 -23.312 -29.5 1 94.44 233 SER B N 1
ATOM 5197 C CA . SER B 1 233 ? 28.703 -22.625 -28.953 1 94.44 233 SER B CA 1
ATOM 5198 C C . SER B 1 233 ? 28.328 -21.812 -27.719 1 94.44 233 SER B C 1
ATOM 5200 O O . SER B 1 233 ? 28.703 -20.656 -27.594 1 94.44 233 SER B O 1
ATOM 5202 N N . GLY B 1 234 ? 27.438 -22.344 -26.938 1 93.5 234 GLY B N 1
ATOM 5203 C CA . GLY B 1 234 ? 27.078 -21.719 -25.672 1 93.5 234 GLY B CA 1
ATOM 5204 C C . GLY B 1 234 ? 26.094 -20.578 -25.812 1 93.5 234 GLY B C 1
ATOM 5205 O O . GLY B 1 234 ? 25.922 -19.781 -24.875 1 93.5 234 GLY B O 1
ATOM 5206 N N . LYS B 1 235 ? 25.516 -20.484 -26.984 1 97.38 235 LYS B N 1
ATOM 5207 C CA . LYS B 1 235 ? 24.516 -19.453 -27.25 1 97.38 235 LYS B CA 1
ATOM 5208 C C . LYS B 1 235 ? 23.25 -20.062 -27.859 1 97.38 235 LYS B C 1
ATOM 5210 O O . LYS B 1 235 ? 23.266 -21.219 -28.312 1 97.38 235 LYS B O 1
ATOM 5215 N N . VAL B 1 236 ? 22.203 -19.312 -27.75 1 98.19 236 VAL B N 1
ATOM 5216 C CA . VAL B 1 236 ? 20.938 -19.75 -28.344 1 98.19 236 VAL B CA 1
ATOM 5217 C C . VAL B 1 236 ? 20.641 -18.938 -29.594 1 98.19 236 VAL B C 1
ATOM 5219 O O . VAL B 1 236 ? 20.562 -17.703 -29.547 1 98.19 236 VAL B O 1
ATOM 5222 N N . ASN B 1 237 ? 20.562 -19.562 -30.703 1 97.81 237 ASN B N 1
ATOM 5223 C CA . ASN B 1 237 ? 20.062 -18.953 -31.922 1 97.81 237 ASN B CA 1
ATOM 5224 C C . ASN B 1 237 ? 18.562 -19.156 -32.062 1 97.81 237 ASN B C 1
ATOM 5226 O O . ASN B 1 237 ? 18.094 -20.281 -32.281 1 97.81 237 ASN B O 1
ATOM 5230 N N . LEU B 1 238 ? 17.812 -18.078 -31.953 1 97.19 238 LEU B N 1
ATOM 5231 C CA . LEU B 1 238 ? 16.359 -18.125 -32.062 1 97.19 238 LEU B CA 1
ATOM 5232 C C . LEU B 1 238 ? 15.906 -17.656 -33.438 1 97.19 238 LEU B C 1
ATOM 5234 O O . LEU B 1 238 ? 16.25 -16.547 -33.875 1 97.19 238 LEU B O 1
ATOM 5238 N N . THR B 1 239 ? 15.25 -18.5 -34.125 1 97 239 THR B N 1
ATOM 5239 C CA . THR B 1 239 ? 14.648 -18.109 -35.406 1 97 239 THR B CA 1
ATOM 5240 C C . THR B 1 239 ? 13.281 -17.469 -35.188 1 97 239 THR B C 1
ATOM 5242 O O . THR B 1 239 ? 12.383 -18.078 -34.594 1 97 239 THR B O 1
ATOM 5245 N N . ILE B 1 240 ? 13.18 -16.219 -35.625 1 97 240 ILE B N 1
ATOM 5246 C CA . ILE B 1 240 ? 11.922 -15.484 -35.438 1 97 240 ILE B CA 1
ATOM 5247 C C . ILE B 1 240 ? 11.367 -15.062 -36.781 1 97 240 ILE B C 1
ATOM 5249 O O . ILE B 1 240 ? 12.102 -15.039 -37.781 1 97 240 ILE B O 1
ATOM 5253 N N . GLU B 1 241 ? 10.148 -14.883 -36.844 1 96.38 241 GLU B N 1
ATOM 5254 C CA . GLU B 1 241 ? 9.453 -14.391 -38.031 1 96.38 241 GLU B CA 1
ATOM 5255 C C . GLU B 1 241 ? 8.68 -13.109 -37.719 1 96.38 241 GLU B C 1
ATOM 5257 O O . GLU B 1 241 ? 7.75 -13.117 -36.906 1 96.38 241 GLU B O 1
ATOM 5262 N N . GLU B 1 242 ? 9.117 -11.992 -38.25 1 92.31 242 GLU B N 1
ATOM 5263 C CA . GLU B 1 242 ? 8.477 -10.688 -38.156 1 92.31 242 GLU B CA 1
ATOM 5264 C C . GLU B 1 242 ? 7.898 -10.273 -39.5 1 92.31 242 GLU B C 1
ATOM 5266 O O . GLU B 1 242 ? 8.633 -10.117 -40.5 1 92.31 242 GLU B O 1
ATOM 5271 N N . TRP B 1 243 ? 6.656 -10 -39.594 1 88.56 243 TRP B N 1
ATOM 5272 C CA . TRP B 1 243 ? 6.012 -9.625 -40.844 1 88.56 243 TRP B CA 1
ATOM 5273 C C . TRP B 1 243 ? 6.469 -10.539 -41.969 1 88.56 243 TRP B C 1
ATOM 5275 O O . TRP B 1 243 ? 6.926 -10.062 -43.031 1 88.56 243 TRP B O 1
ATOM 5285 N N . ASP B 1 244 ? 6.555 -11.758 -41.844 1 87.31 244 ASP B N 1
ATOM 5286 C CA . ASP B 1 244 ? 6.824 -12.812 -42.844 1 87.31 244 ASP B CA 1
ATOM 5287 C C . ASP B 1 244 ? 8.305 -12.844 -43.188 1 87.31 244 ASP B C 1
ATOM 5289 O O . ASP B 1 244 ? 8.672 -13.391 -44.25 1 87.31 244 ASP B O 1
ATOM 5293 N N . LYS B 1 245 ? 9.07 -12.188 -42.531 1 94.31 245 LYS B N 1
ATOM 5294 C CA . LYS B 1 245 ? 10.516 -12.25 -42.719 1 94.31 245 LYS B CA 1
ATOM 5295 C C . LYS B 1 245 ? 11.203 -12.977 -41.562 1 94.31 245 LYS B C 1
ATOM 5297 O O . LYS B 1 245 ? 11.039 -12.602 -40.406 1 94.31 245 LYS B O 1
ATOM 5302 N N . ARG B 1 246 ? 11.93 -13.969 -41.938 1 95.81 246 ARG B N 1
ATOM 5303 C CA . ARG B 1 246 ? 12.625 -14.766 -40.906 1 95.81 246 ARG B CA 1
ATOM 5304 C C . ARG B 1 246 ? 14.016 -14.203 -40.625 1 95.81 246 ARG B C 1
ATOM 5306 O O . ARG B 1 246 ? 14.703 -13.75 -41.562 1 95.81 246 ARG B O 1
ATOM 5313 N N . SER B 1 247 ? 14.383 -14.117 -39.469 1 96.5 247 SER B N 1
ATOM 5314 C CA . SER B 1 247 ? 15.719 -13.727 -39.031 1 96.5 247 SER B CA 1
ATOM 5315 C C . SER B 1 247 ? 16.141 -14.484 -37.781 1 96.5 247 SER B C 1
ATOM 5317 O O . SER B 1 247 ? 15.336 -15.188 -37.156 1 96.5 247 SER B O 1
ATOM 5319 N N . ILE B 1 248 ? 17.453 -14.445 -37.531 1 97.12 248 ILE B N 1
ATOM 5320 C CA . ILE B 1 248 ? 17.984 -15.117 -36.375 1 97.12 248 ILE B CA 1
ATOM 5321 C C . ILE B 1 248 ? 18.484 -14.078 -35.375 1 97.12 248 ILE B C 1
ATOM 5323 O O . ILE B 1 248 ? 19.188 -13.133 -35.719 1 97.12 248 ILE B O 1
ATOM 5327 N N . ILE B 1 249 ? 18.078 -14.203 -34.125 1 97.12 249 ILE B N 1
ATOM 5328 C CA . ILE B 1 249 ? 18.641 -13.406 -33.031 1 97.12 249 ILE B CA 1
ATOM 5329 C C . ILE B 1 249 ? 19.344 -14.32 -32.031 1 97.12 249 ILE B C 1
ATOM 5331 O O . ILE B 1 249 ? 18.859 -15.422 -31.75 1 97.12 249 ILE B O 1
ATOM 5335 N N . THR B 1 250 ? 20.5 -13.891 -31.562 1 98 250 THR B N 1
ATOM 5336 C CA . THR B 1 250 ? 21.344 -14.711 -30.703 1 98 250 THR B CA 1
ATOM 5337 C C . THR B 1 250 ? 21.391 -14.141 -29.281 1 98 250 THR B C 1
ATOM 5339 O O . THR B 1 250 ? 21.438 -12.922 -29.109 1 98 250 THR B O 1
ATOM 5342 N N . SER B 1 251 ? 21.344 -15.016 -28.328 1 98.5 251 SER B N 1
ATOM 5343 C CA . SER B 1 251 ? 21.422 -14.609 -26.938 1 98.5 251 SER B CA 1
ATOM 5344 C C . SER B 1 251 ? 22.141 -15.664 -26.094 1 98.5 251 SER B C 1
ATOM 5346 O O . SER B 1 251 ? 22.438 -16.766 -26.578 1 98.5 251 SER B O 1
ATOM 5348 N N . ASP B 1 252 ? 22.438 -15.305 -24.844 1 98.62 252 ASP B N 1
ATOM 5349 C CA . ASP B 1 252 ? 23.031 -16.25 -23.891 1 98.62 252 ASP B CA 1
ATOM 5350 C C . ASP B 1 252 ? 21.969 -17.234 -23.375 1 98.62 252 ASP B C 1
ATOM 5352 O O . ASP B 1 252 ? 22.25 -18.422 -23.234 1 98.62 252 ASP B O 1
ATOM 5356 N N . VAL B 1 253 ? 20.812 -16.75 -23.078 1 98.69 253 VAL B N 1
ATOM 5357 C CA . VAL B 1 253 ? 19.703 -17.516 -22.516 1 98.69 253 VAL B CA 1
ATOM 5358 C C . VAL B 1 253 ? 18.391 -17.078 -23.141 1 98.69 253 VAL B C 1
ATOM 5360 O O . VAL B 1 253 ? 18.234 -15.906 -23.531 1 98.69 253 VAL B O 1
ATOM 5363 N N . VAL B 1 254 ? 17.484 -17.984 -23.375 1 98.62 254 VAL B N 1
ATOM 5364 C CA . VAL B 1 254 ? 16.109 -17.703 -23.797 1 98.62 254 VAL B CA 1
ATOM 5365 C C . VAL B 1 254 ? 15.133 -18.188 -22.734 1 98.62 254 VAL B C 1
ATOM 5367 O O . VAL B 1 254 ? 15.18 -19.344 -22.328 1 98.62 254 VAL B O 1
ATOM 5370 N N . LEU B 1 255 ? 14.32 -17.312 -22.219 1 98.56 255 LEU B N 1
ATOM 5371 C CA . LEU B 1 255 ? 13.234 -17.656 -21.312 1 98.56 255 LEU B CA 1
ATOM 5372 C C . LEU B 1 255 ? 11.93 -17.875 -22.078 1 98.56 255 LEU B C 1
ATOM 5374 O O . LEU B 1 255 ? 11.453 -16.969 -22.766 1 98.56 255 LEU B O 1
ATOM 5378 N N . ILE B 1 256 ? 11.406 -19.062 -21.984 1 98 256 ILE B N 1
ATOM 5379 C CA . ILE B 1 256 ? 10.109 -19.359 -22.578 1 98 256 ILE B CA 1
ATOM 5380 C C . ILE B 1 256 ? 9 -19.078 -21.562 1 98 256 ILE B C 1
ATOM 5382 O O . ILE B 1 256 ? 8.828 -19.812 -20.594 1 98 256 ILE B O 1
ATOM 5386 N N . ALA B 1 257 ? 8.234 -18.031 -21.781 1 97.25 257 ALA B N 1
ATOM 5387 C CA . ALA B 1 257 ? 7.145 -17.578 -20.922 1 97.25 257 ALA B CA 1
ATOM 5388 C C . ALA B 1 257 ? 5.863 -17.359 -21.719 1 97.25 257 ALA B C 1
ATOM 5390 O O . ALA B 1 257 ? 5.254 -16.297 -21.641 1 97.25 257 ALA B O 1
ATOM 5391 N N . VAL B 1 258 ? 5.387 -18.391 -22.406 1 95.5 258 VAL B N 1
ATOM 5392 C CA . VAL B 1 258 ? 4.301 -18.219 -23.359 1 95.5 258 VAL B CA 1
ATOM 5393 C C . VAL B 1 258 ? 2.994 -18.719 -22.75 1 95.5 258 VAL B C 1
ATOM 5395 O O . VAL B 1 258 ? 1.978 -18.812 -23.453 1 95.5 258 VAL B O 1
ATOM 5398 N N . GLY B 1 259 ? 3.045 -19.078 -21.516 1 93.44 259 GLY B N 1
ATOM 5399 C CA . GLY B 1 259 ? 1.812 -19.469 -20.844 1 93.44 259 GLY B CA 1
ATOM 5400 C C . GLY B 1 259 ? 1.895 -20.844 -20.219 1 93.44 259 GLY B C 1
ATOM 5401 O O . GLY B 1 259 ? 2.953 -21.469 -20.219 1 93.44 259 GLY B O 1
ATOM 5402 N N . ARG B 1 260 ? 0.784 -21.234 -19.562 1 95.69 260 ARG B N 1
ATOM 5403 C CA . ARG B 1 260 ? 0.661 -22.5 -18.844 1 95.69 260 ARG B CA 1
ATOM 5404 C C . ARG B 1 260 ? -0.617 -23.234 -19.25 1 95.69 260 ARG B C 1
ATOM 5406 O O . ARG B 1 260 ? -1.549 -22.625 -19.781 1 95.69 260 ARG B O 1
ATOM 5413 N N . LYS B 1 261 ? -0.639 -24.5 -19.078 1 96.31 261 LYS B N 1
ATOM 5414 C CA . LYS B 1 261 ? -1.813 -25.312 -19.375 1 96.31 261 LYS B CA 1
ATOM 5415 C C . LYS B 1 261 ? -2.182 -26.188 -18.172 1 96.31 261 LYS B C 1
ATOM 5417 O O . LYS B 1 261 ? -1.313 -26.562 -17.375 1 96.31 261 LYS B O 1
ATOM 5422 N N . ALA B 1 262 ? -3.459 -26.547 -18.047 1 97.69 262 ALA B N 1
ATOM 5423 C CA . ALA B 1 262 ? -3.945 -27.375 -16.953 1 97.69 262 ALA B CA 1
ATOM 5424 C C . ALA B 1 262 ? -3.176 -28.688 -16.875 1 97.69 262 ALA B C 1
ATOM 5426 O O . ALA B 1 262 ? -2.875 -29.297 -17.906 1 97.69 262 ALA B O 1
ATOM 5427 N N . TYR B 1 263 ? -2.801 -29.062 -15.664 1 97.25 263 TYR B N 1
ATOM 5428 C CA . TYR B 1 263 ? -2.123 -30.344 -15.453 1 97.25 263 TYR B CA 1
ATOM 5429 C C . TYR B 1 263 ? -3.125 -31.453 -15.156 1 97.25 263 TYR B C 1
ATOM 5431 O O . TYR B 1 263 ? -3.562 -31.609 -14.016 1 97.25 263 TYR B O 1
ATOM 5439 N N . THR B 1 264 ? -3.434 -32.344 -16.172 1 96.94 264 THR B N 1
ATOM 5440 C CA . THR B 1 264 ? -4.441 -33.375 -16.016 1 96.94 264 THR B CA 1
ATOM 5441 C C . THR B 1 264 ? -3.873 -34.75 -16.406 1 96.94 264 THR B C 1
ATOM 5443 O O . THR B 1 264 ? -4.617 -35.719 -16.547 1 96.94 264 THR B O 1
ATOM 5446 N N . LYS B 1 265 ? -2.604 -34.781 -16.484 1 93.5 265 LYS B N 1
ATOM 5447 C CA . LYS B 1 265 ? -1.952 -36 -16.969 1 93.5 265 LYS B CA 1
ATOM 5448 C C . LYS B 1 265 ? -2.033 -37.125 -15.93 1 93.5 265 LYS B C 1
ATOM 5450 O O . LYS B 1 265 ? -1.755 -36.906 -14.75 1 93.5 265 LYS B O 1
ATOM 5455 N N . ASN B 1 266 ? -2.439 -38.281 -16.359 1 93.75 266 ASN B N 1
ATOM 5456 C CA . ASN B 1 266 ? -2.373 -39.531 -15.602 1 93.75 266 ASN B CA 1
ATOM 5457 C C . ASN B 1 266 ? -3.217 -39.469 -14.336 1 93.75 266 ASN B C 1
ATOM 5459 O O . ASN B 1 266 ? -2.848 -40.031 -13.305 1 93.75 266 ASN B O 1
ATOM 5463 N N . LEU B 1 267 ? -4.387 -38.75 -14.336 1 96.44 267 LEU B N 1
ATOM 5464 C CA . LEU B 1 267 ? -5.191 -38.594 -13.125 1 96.44 267 LEU B CA 1
ATOM 5465 C C . LEU B 1 267 ? -6.289 -39.656 -13.055 1 96.44 267 LEU B C 1
ATOM 5467 O O . LEU B 1 267 ? -7 -39.75 -12.055 1 96.44 267 LEU B O 1
ATOM 5471 N N . GLY B 1 268 ? -6.402 -40.438 -14.094 1 95.75 268 GLY B N 1
ATOM 5472 C CA . GLY B 1 268 ? -7.348 -41.562 -14.07 1 95.75 268 GLY B CA 1
ATOM 5473 C C . GLY B 1 268 ? -8.75 -41.156 -14.461 1 95.75 268 GLY B C 1
ATOM 5474 O O . GLY B 1 268 ? -9.727 -41.781 -14.047 1 95.75 268 GLY B O 1
ATOM 5475 N N . PHE B 1 269 ? -8.852 -40.125 -15.266 1 94.81 269 PHE B N 1
ATOM 5476 C CA . PHE B 1 269 ? -10.148 -39.562 -15.648 1 94.81 269 PHE B CA 1
ATOM 5477 C C . PHE B 1 269 ? -10.977 -40.562 -16.422 1 94.81 269 PHE B C 1
ATOM 5479 O O . PHE B 1 269 ? -12.203 -40.594 -16.328 1 94.81 269 PHE B O 1
ATOM 5486 N N . GLU B 1 270 ? -10.344 -41.469 -17.141 1 91.75 270 GLU B N 1
ATOM 5487 C CA . GLU B 1 270 ? -11.008 -42.469 -17.938 1 91.75 270 GLU B CA 1
ATOM 5488 C C . GLU B 1 270 ? -11.773 -43.469 -17.062 1 91.75 270 GLU B C 1
ATOM 5490 O O . GLU B 1 270 ? -12.797 -44 -17.484 1 91.75 270 GLU B O 1
ATOM 5495 N N . SER B 1 271 ? -11.344 -43.625 -15.922 1 91.75 271 SER B N 1
ATOM 5496 C CA . SER B 1 271 ? -11.93 -44.594 -15.008 1 91.75 271 SER B CA 1
ATOM 5497 C C . SER B 1 271 ? -13.227 -44.062 -14.391 1 91.75 271 SER B C 1
ATOM 5499 O O . SER B 1 271 ? -14.039 -44.844 -13.883 1 91.75 271 SER B O 1
ATOM 5501 N N . VAL B 1 272 ? -13.398 -42.812 -14.406 1 94.44 272 VAL B N 1
ATOM 5502 C CA . VAL B 1 272 ? -14.531 -42.25 -13.656 1 94.44 272 VAL B CA 1
ATOM 5503 C C . VAL B 1 272 ? -15.359 -41.344 -14.562 1 94.44 272 VAL B C 1
ATOM 5505 O O . VAL B 1 272 ? -16.344 -40.75 -14.117 1 94.44 272 VAL B O 1
ATOM 5508 N N . GLY B 1 273 ? -14.992 -41.188 -15.812 1 93.12 273 GLY B N 1
ATOM 5509 C CA . GLY B 1 273 ? -15.805 -40.469 -16.781 1 93.12 273 GLY B CA 1
ATOM 5510 C C . GLY B 1 273 ? -15.648 -38.969 -16.688 1 93.12 273 GLY B C 1
ATOM 5511 O O . GLY B 1 273 ? -16.578 -38.219 -16.984 1 93.12 273 GLY B O 1
ATOM 5512 N N . ILE B 1 274 ? -14.602 -38.469 -16.109 1 95.81 274 ILE B N 1
ATOM 5513 C CA . ILE B 1 274 ? -14.297 -37.031 -16.078 1 95.81 274 ILE B CA 1
ATOM 5514 C C . ILE B 1 274 ? -13.719 -36.594 -17.422 1 95.81 274 ILE B C 1
ATOM 5516 O O . ILE B 1 274 ? -12.852 -37.281 -17.984 1 95.81 274 ILE B O 1
ATOM 5520 N N . THR B 1 275 ? -14.281 -35.469 -17.953 1 94.31 275 THR B N 1
ATOM 5521 C CA . THR B 1 275 ? -13.836 -34.969 -19.25 1 94.31 275 THR B CA 1
ATOM 5522 C C . THR B 1 275 ? -13.133 -33.625 -19.109 1 94.31 275 THR B C 1
ATOM 5524 O O . THR B 1 275 ? -13.328 -32.938 -18.109 1 94.31 275 THR B O 1
ATOM 5527 N N . THR B 1 276 ? -12.281 -33.375 -20 1 96.19 276 THR B N 1
ATOM 5528 C CA . THR B 1 276 ? -11.602 -32.094 -20.094 1 96.19 276 THR B CA 1
ATOM 5529 C C . THR B 1 276 ? -12.023 -31.344 -21.359 1 96.19 276 THR B C 1
ATOM 5531 O O . THR B 1 276 ? -12.516 -31.953 -22.312 1 96.19 276 THR B O 1
ATOM 5534 N N . ASP B 1 277 ? -11.914 -30.047 -21.344 1 95.44 277 ASP B N 1
ATOM 5535 C CA . ASP B 1 277 ? -12.211 -29.266 -22.531 1 95.44 277 ASP B CA 1
ATOM 5536 C C . ASP B 1 277 ? -11.031 -29.281 -23.5 1 95.44 277 ASP B C 1
ATOM 5538 O O . ASP B 1 277 ? -10.102 -30.078 -23.359 1 95.44 277 ASP B O 1
ATOM 5542 N N . ASN B 1 278 ? -11.133 -28.5 -24.578 1 92.12 278 ASN B N 1
ATOM 5543 C CA . ASN B 1 278 ? -10.156 -28.516 -25.656 1 92.12 278 ASN B CA 1
ATOM 5544 C C . ASN B 1 278 ? -8.812 -27.938 -25.203 1 92.12 278 ASN B C 1
ATOM 5546 O O . ASN B 1 278 ? -7.801 -28.094 -25.891 1 92.12 278 ASN B O 1
ATOM 5550 N N . LYS B 1 279 ? -8.797 -27.391 -24.016 1 91.88 279 LYS B N 1
ATOM 5551 C CA . LYS B 1 279 ? -7.559 -26.859 -23.469 1 91.88 279 LYS B CA 1
ATOM 5552 C C . LYS B 1 279 ? -7.031 -27.734 -22.328 1 91.88 279 LYS B C 1
ATOM 5554 O O . LYS B 1 279 ? -6.105 -27.344 -21.609 1 91.88 279 LYS B O 1
ATOM 5559 N N . GLY B 1 280 ? -7.68 -28.844 -22.125 1 94.12 280 GLY B N 1
ATOM 5560 C CA . GLY B 1 280 ? -7.25 -29.797 -21.109 1 94.12 280 GLY B CA 1
ATOM 5561 C C . GLY B 1 280 ? -7.762 -29.469 -19.734 1 94.12 280 GLY B C 1
ATOM 5562 O O . GLY B 1 280 ? -7.34 -30.078 -18.75 1 94.12 280 GLY B O 1
ATOM 5563 N N . ARG B 1 281 ? -8.75 -28.656 -19.703 1 97.81 281 ARG B N 1
ATOM 5564 C CA . ARG B 1 281 ? -9.289 -28.234 -18.406 1 97.81 281 ARG B CA 1
ATOM 5565 C C . ARG B 1 281 ? -10.477 -29.109 -18 1 97.81 281 ARG B C 1
ATOM 5567 O O . ARG B 1 281 ? -11.312 -29.453 -18.844 1 97.81 281 ARG B O 1
ATOM 5574 N N . ILE B 1 282 ? -10.492 -29.266 -16.688 1 98.62 282 ILE B N 1
ATOM 5575 C CA . ILE B 1 282 ? -11.586 -30.078 -16.188 1 98.62 282 ILE B CA 1
ATOM 5576 C C . ILE B 1 282 ? -12.891 -29.281 -16.234 1 98.62 282 ILE B C 1
ATOM 5578 O O . ILE B 1 282 ? -12.93 -28.125 -15.812 1 98.62 282 ILE B O 1
ATOM 5582 N N . GLU B 1 283 ? -13.953 -29.891 -16.734 1 97.62 283 GLU B N 1
ATOM 5583 C CA . GLU B 1 283 ? -15.273 -29.266 -16.719 1 97.62 283 GLU B CA 1
ATOM 5584 C C . GLU B 1 283 ? -15.93 -29.391 -15.352 1 97.62 283 GLU B C 1
ATOM 5586 O O . GLU B 1 283 ? -15.969 -30.484 -14.781 1 97.62 283 GLU B O 1
ATOM 5591 N N . ILE B 1 284 ? -16.422 -28.297 -14.828 1 97.69 284 ILE B N 1
ATOM 5592 C CA . ILE B 1 284 ? -17.062 -28.312 -13.516 1 97.69 284 ILE B CA 1
ATOM 5593 C C . ILE B 1 284 ? -18.375 -27.531 -13.578 1 97.69 284 ILE B C 1
ATOM 5595 O O . ILE B 1 284 ? -18.578 -26.734 -14.492 1 97.69 284 ILE B O 1
ATOM 5599 N N . ASN B 1 285 ? -19.266 -27.781 -12.641 1 97.06 285 ASN B N 1
ATOM 5600 C CA . ASN B 1 285 ? -20.469 -26.984 -12.492 1 97.06 285 ASN B CA 1
ATOM 5601 C C . ASN B 1 285 ? -20.25 -25.828 -11.523 1 97.06 285 ASN B C 1
ATOM 5603 O O . ASN B 1 285 ? -19.109 -25.547 -11.133 1 97.06 285 ASN B O 1
ATOM 5607 N N . GLU B 1 286 ? -21.266 -25.125 -11.125 1 95.94 286 GLU B N 1
ATOM 5608 C CA . GLU B 1 286 ? -21.188 -23.922 -10.297 1 95.94 286 GLU B CA 1
ATOM 5609 C C . GLU B 1 286 ? -20.812 -24.266 -8.859 1 95.94 286 GLU B C 1
ATOM 5611 O O . GLU B 1 286 ? -20.438 -23.391 -8.078 1 95.94 286 GLU B O 1
ATOM 5616 N N . ARG B 1 287 ? -20.906 -25.5 -8.539 1 97.5 287 ARG B N 1
ATOM 5617 C CA . ARG B 1 287 ? -20.547 -25.953 -7.199 1 97.5 287 ARG B CA 1
ATOM 5618 C C . ARG B 1 287 ? -19.156 -26.594 -7.195 1 97.5 287 ARG B C 1
ATOM 5620 O O . ARG B 1 287 ? -18.781 -27.25 -6.234 1 97.5 287 ARG B O 1
ATOM 5627 N N . PHE B 1 288 ? -18.406 -26.5 -8.289 1 98.38 288 PHE B N 1
ATOM 5628 C CA . PHE B 1 288 ? -17.031 -26.953 -8.461 1 98.38 288 PHE B CA 1
ATOM 5629 C C . PHE B 1 288 ? -16.969 -28.469 -8.609 1 98.38 288 PHE B C 1
ATOM 5631 O O . PHE B 1 288 ? -15.906 -29.062 -8.438 1 98.38 288 PHE B O 1
ATOM 5638 N N . GLN B 1 289 ? -18.125 -29.062 -8.867 1 98.12 289 GLN B N 1
ATOM 5639 C CA . GLN B 1 289 ? -18.188 -30.516 -9.055 1 98.12 289 GLN B CA 1
ATOM 5640 C C . GLN B 1 289 ? -17.906 -30.891 -10.508 1 98.12 289 GLN B C 1
ATOM 5642 O O . GLN B 1 289 ? -18.312 -30.188 -11.43 1 98.12 289 GLN B O 1
ATOM 5647 N N . THR B 1 290 ? -17.188 -32.031 -10.664 1 97.94 290 THR B N 1
ATOM 5648 C CA . THR B 1 290 ? -17.031 -32.625 -11.984 1 97.94 290 THR B CA 1
ATOM 5649 C C . THR B 1 290 ? -18.281 -33.375 -12.383 1 97.94 290 THR B C 1
ATOM 5651 O O . THR B 1 290 ? -19.359 -33.156 -11.836 1 97.94 290 THR B O 1
ATOM 5654 N N . ALA B 1 291 ? -18.109 -34.25 -13.438 1 96.12 291 ALA B N 1
ATOM 5655 C CA . ALA B 1 291 ? -19.219 -35.125 -13.82 1 96.12 291 ALA B CA 1
ATOM 5656 C C . ALA B 1 291 ? -19.562 -36.094 -12.703 1 96.12 291 ALA B C 1
ATOM 5658 O O . ALA B 1 291 ? -20.641 -36.688 -12.695 1 96.12 291 ALA B O 1
ATOM 5659 N N . VAL B 1 292 ? -18.625 -36.281 -11.797 1 97.12 292 VAL B N 1
ATOM 5660 C CA . VAL B 1 292 ? -18.828 -37.125 -10.625 1 97.12 292 VAL B CA 1
ATOM 5661 C C . VAL B 1 292 ? -19.094 -36.25 -9.398 1 97.12 292 VAL B C 1
ATOM 5663 O O . VAL B 1 292 ? -18.266 -35.406 -9.039 1 97.12 292 VAL B O 1
ATOM 5666 N N . SER B 1 293 ? -20.156 -36.438 -8.648 1 97 293 SER B N 1
ATOM 5667 C CA . SER B 1 293 ? -20.719 -35.5 -7.688 1 97 293 SER B CA 1
ATOM 5668 C C . SER B 1 293 ? -19.797 -35.312 -6.496 1 97 293 SER B C 1
ATOM 5670 O O . SER B 1 293 ? -19.797 -34.25 -5.871 1 97 293 SER B O 1
ATOM 5672 N N . ASN B 1 294 ? -19.016 -36.344 -6.207 1 98.12 294 ASN B N 1
ATOM 5673 C CA . ASN B 1 294 ? -18.172 -36.188 -5.027 1 98.12 294 ASN B CA 1
ATOM 5674 C C . ASN B 1 294 ? -16.734 -35.875 -5.406 1 98.12 294 ASN B C 1
ATOM 5676 O O . ASN B 1 294 ? -15.836 -35.938 -4.562 1 98.12 294 ASN B O 1
ATOM 5680 N N . ILE B 1 295 ? -16.469 -35.594 -6.684 1 98.56 295 ILE B N 1
ATOM 5681 C CA . ILE B 1 295 ? -15.156 -35.188 -7.156 1 98.56 295 ILE B CA 1
ATOM 5682 C C . ILE B 1 295 ? -15.195 -33.719 -7.617 1 98.56 295 ILE B C 1
ATOM 5684 O O . ILE B 1 295 ? -15.93 -33.375 -8.547 1 98.56 295 ILE B O 1
ATOM 5688 N N . TYR B 1 296 ? -14.414 -32.875 -6.906 1 98.75 296 TYR B N 1
ATOM 5689 C CA . TYR B 1 296 ? -14.344 -31.453 -7.137 1 98.75 296 TYR B CA 1
ATOM 5690 C C . TYR B 1 296 ? -13.016 -31.062 -7.793 1 98.75 296 TYR B C 1
ATOM 5692 O O . TYR B 1 296 ? -12.039 -31.812 -7.699 1 98.75 296 TYR B O 1
ATOM 5700 N N . ALA B 1 297 ? -13.008 -29.906 -8.508 1 98.88 297 ALA B N 1
ATOM 5701 C CA . ALA B 1 297 ? -11.773 -29.375 -9.086 1 98.88 297 ALA B CA 1
ATOM 5702 C C . ALA B 1 297 ? -11.742 -27.859 -9.016 1 98.88 297 ALA B C 1
ATOM 5704 O O . ALA B 1 297 ? -12.773 -27.188 -9.195 1 98.88 297 ALA B O 1
ATOM 5705 N N . VAL B 1 298 ? -10.57 -27.312 -8.727 1 98.81 298 VAL B N 1
ATOM 5706 C CA . VAL B 1 298 ? -10.438 -25.859 -8.594 1 98.81 298 VAL B CA 1
ATOM 5707 C C . VAL B 1 298 ? -9.031 -25.438 -9.016 1 98.81 298 VAL B C 1
ATOM 5709 O O . VAL B 1 298 ? -8.141 -26.266 -9.148 1 98.81 298 VAL B O 1
ATOM 5712 N N . GLY B 1 299 ? -8.836 -24.094 -9.227 1 98.38 299 GLY B N 1
ATOM 5713 C CA . GLY B 1 299 ? -7.531 -23.531 -9.555 1 98.38 299 GLY B CA 1
ATOM 5714 C C . GLY B 1 299 ? -7.219 -23.562 -11.039 1 98.38 299 GLY B C 1
ATOM 5715 O O . GLY B 1 299 ? -8.109 -23.359 -11.867 1 98.38 299 GLY B O 1
ATOM 5716 N N . ASP B 1 300 ? -5.973 -23.781 -11.297 1 98.25 300 ASP B N 1
ATOM 5717 C CA . ASP B 1 300 ? -5.508 -23.672 -12.68 1 98.25 300 ASP B CA 1
ATOM 5718 C C . ASP B 1 300 ? -5.996 -24.844 -13.516 1 98.25 300 ASP B C 1
ATOM 5720 O O . ASP B 1 300 ? -5.93 -24.812 -14.75 1 98.25 300 ASP B O 1
ATOM 5724 N N . VAL B 1 301 ? -6.496 -25.891 -12.883 1 98.5 301 VAL B N 1
ATOM 5725 C CA . VAL B 1 301 ? -6.875 -27.094 -13.609 1 98.5 301 VAL B CA 1
ATOM 5726 C C . VAL B 1 301 ? -8.266 -26.922 -14.227 1 98.5 301 VAL B C 1
ATOM 5728 O O . VAL B 1 301 ? -8.68 -27.703 -15.078 1 98.5 301 VAL B O 1
ATOM 5731 N N . VAL B 1 302 ? -8.992 -25.891 -13.828 1 98.38 302 VAL B N 1
ATOM 5732 C CA . VAL B 1 302 ? -10.312 -25.594 -14.375 1 98.38 302 VAL B CA 1
ATOM 5733 C C . VAL B 1 302 ? -10.297 -24.25 -15.094 1 98.38 302 VAL B C 1
ATOM 5735 O O . VAL B 1 302 ? -9.273 -23.562 -15.109 1 98.38 302 VAL B O 1
ATOM 5738 N N . LYS B 1 303 ? -11.414 -23.891 -15.75 1 96.5 303 LYS B N 1
ATOM 5739 C CA . LYS B 1 303 ? -11.547 -22.641 -16.484 1 96.5 303 LYS B CA 1
ATOM 5740 C C . LYS B 1 303 ? -11.43 -21.438 -15.562 1 96.5 303 LYS B C 1
ATOM 5742 O O . LYS B 1 303 ? -11.891 -21.469 -14.422 1 96.5 303 LYS B O 1
ATOM 5747 N N . GLY B 1 304 ? -10.773 -20.328 -16.062 1 94.75 304 GLY B N 1
ATOM 5748 C CA . GLY B 1 304 ? -10.648 -19.109 -15.297 1 94.75 304 GLY B CA 1
ATOM 5749 C C . GLY B 1 304 ? -9.219 -18.609 -15.203 1 94.75 304 GLY B C 1
ATOM 5750 O O . GLY B 1 304 ? -8.297 -19.234 -15.719 1 94.75 304 GLY B O 1
ATOM 5751 N N . ALA B 1 305 ? -9.062 -17.453 -14.5 1 94.75 305 ALA B N 1
ATOM 5752 C CA . ALA B 1 305 ? -7.742 -16.859 -14.328 1 94.75 305 ALA B CA 1
ATOM 5753 C C . ALA B 1 305 ? -6.809 -17.797 -13.57 1 94.75 305 ALA B C 1
ATOM 5755 O O . ALA B 1 305 ? -7.223 -18.469 -12.617 1 94.75 305 ALA B O 1
ATOM 5756 N N . MET B 1 306 ? -5.664 -17.953 -14.039 1 96.44 306 MET B N 1
ATOM 5757 C CA . MET B 1 306 ? -4.664 -18.766 -13.367 1 96.44 306 MET B CA 1
ATOM 5758 C C . MET B 1 306 ? -3.887 -17.953 -12.344 1 96.44 306 MET B C 1
ATOM 5760 O O . MET B 1 306 ? -2.715 -17.625 -12.555 1 96.44 306 MET B O 1
ATOM 5764 N N . LEU B 1 307 ? -4.547 -17.578 -11.281 1 97.69 307 LEU B N 1
ATOM 5765 C CA . LEU B 1 307 ? -4.035 -16.781 -10.18 1 97.69 307 LEU B CA 1
ATOM 5766 C C . LEU B 1 307 ? -4.168 -17.516 -8.852 1 97.69 307 LEU B C 1
ATOM 5768 O O . LEU B 1 307 ? -5.215 -18.109 -8.57 1 97.69 307 LEU B O 1
ATOM 5772 N N . ALA B 1 308 ? -3.08 -17.438 -8.07 1 98.19 308 ALA B N 1
ATOM 5773 C CA . ALA B 1 308 ? -3.025 -18.172 -6.812 1 98.19 308 ALA B CA 1
ATOM 5774 C C . ALA B 1 308 ? -4.211 -17.812 -5.918 1 98.19 308 ALA B C 1
ATOM 5776 O O . ALA B 1 308 ? -4.84 -18.703 -5.328 1 98.19 308 ALA B O 1
ATOM 5777 N N . HIS B 1 309 ? -4.516 -16.531 -5.82 1 98.44 309 HIS B N 1
ATOM 5778 C CA . HIS B 1 309 ? -5.582 -16.094 -4.926 1 98.44 309 HIS B CA 1
ATOM 5779 C C . HIS B 1 309 ? -6.949 -16.516 -5.457 1 98.44 309 HIS B C 1
ATOM 5781 O O . HIS B 1 309 ? -7.852 -16.828 -4.676 1 98.44 309 HIS B O 1
ATOM 5787 N N . LYS B 1 310 ? -7.176 -16.562 -6.754 1 98.44 310 LYS B N 1
ATOM 5788 C CA . LYS B 1 310 ? -8.398 -17.141 -7.301 1 98.44 310 LYS B CA 1
ATOM 5789 C C . LYS B 1 310 ? -8.531 -18.609 -6.922 1 98.44 310 LYS B C 1
ATOM 5791 O O . LYS B 1 310 ? -9.602 -19.062 -6.512 1 98.44 310 LYS B O 1
ATOM 5796 N N . ALA B 1 311 ? -7.43 -19.297 -7.066 1 98.69 311 ALA B N 1
ATOM 5797 C CA . ALA B 1 311 ? -7.41 -20.734 -6.738 1 98.69 311 ALA B CA 1
ATOM 5798 C C . ALA B 1 311 ? -7.719 -20.953 -5.262 1 98.69 311 ALA B C 1
ATOM 5800 O O . ALA B 1 311 ? -8.461 -21.875 -4.91 1 98.69 311 ALA B O 1
ATOM 5801 N N . GLU B 1 312 ? -7.148 -20.156 -4.398 1 98.62 312 GLU B N 1
ATOM 5802 C CA . GLU B 1 312 ? -7.395 -20.266 -2.961 1 98.62 312 GLU B CA 1
ATOM 5803 C C . GLU B 1 312 ? -8.867 -20.031 -2.637 1 98.62 312 GLU B C 1
A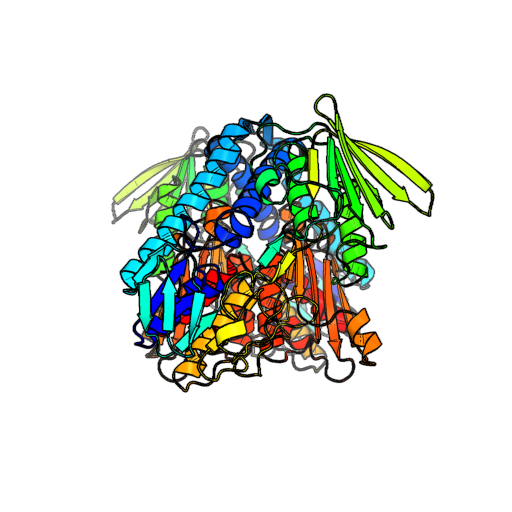TOM 5805 O O . GLU B 1 312 ? -9.461 -20.766 -1.856 1 98.62 312 GLU B O 1
ATOM 5810 N N . GLU B 1 313 ? -9.422 -18.984 -3.227 1 98.56 313 GLU B N 1
ATOM 5811 C CA . GLU B 1 313 ? -10.828 -18.672 -2.998 1 98.56 313 GLU B CA 1
ATOM 5812 C C . GLU B 1 313 ? -11.719 -19.828 -3.438 1 98.56 313 GLU B C 1
ATOM 5814 O O . GLU B 1 313 ? -12.68 -20.188 -2.746 1 98.56 313 GLU B O 1
ATOM 5819 N N . GLU B 1 314 ? -11.422 -20.406 -4.555 1 98.75 314 GLU B N 1
ATOM 5820 C CA . GLU B 1 314 ? -12.211 -21.516 -5.074 1 98.75 314 GLU B CA 1
ATOM 5821 C C . GLU B 1 314 ? -12.109 -22.734 -4.156 1 98.75 314 GLU B C 1
ATOM 5823 O O . GLU B 1 314 ? -13.102 -23.438 -3.932 1 98.75 314 GLU B O 1
ATOM 5828 N N . ALA B 1 315 ? -10.914 -23 -3.654 1 98.81 315 ALA B N 1
ATOM 5829 C CA . ALA B 1 315 ? -10.719 -24.141 -2.77 1 98.81 315 ALA B CA 1
ATOM 5830 C C . ALA B 1 315 ? -11.539 -24 -1.494 1 98.81 315 ALA B C 1
ATOM 5832 O O . ALA B 1 315 ? -12.188 -24.953 -1.053 1 98.81 315 ALA B O 1
ATOM 5833 N N . ILE B 1 316 ? -11.5 -22.828 -0.896 1 98.62 316 ILE B N 1
ATOM 5834 C CA . ILE B 1 316 ? -12.273 -22.562 0.312 1 98.62 316 ILE B CA 1
ATOM 5835 C C . ILE B 1 316 ? -13.766 -22.734 0.018 1 98.62 316 ILE B C 1
ATOM 5837 O O . ILE B 1 316 ? -14.477 -23.406 0.771 1 98.62 316 ILE B O 1
ATOM 5841 N N . ALA B 1 317 ? -14.219 -22.172 -1.077 1 98.62 317 ALA B N 1
ATOM 5842 C CA . ALA B 1 317 ? -15.625 -22.281 -1.459 1 98.62 317 ALA B CA 1
ATOM 5843 C C . ALA B 1 317 ? -16.031 -23.734 -1.667 1 98.62 317 ALA B C 1
ATOM 5845 O O . ALA B 1 317 ? -17.094 -24.156 -1.19 1 98.62 317 ALA B O 1
ATOM 5846 N N . ALA B 1 318 ? -15.25 -24.5 -2.361 1 98.75 318 ALA B N 1
ATOM 5847 C CA . ALA B 1 318 ? -15.555 -25.891 -2.658 1 98.75 318 ALA B CA 1
ATOM 5848 C C . ALA B 1 318 ? -15.688 -26.703 -1.377 1 98.75 318 ALA B C 1
ATOM 5850 O O . ALA B 1 318 ? -16.641 -27.484 -1.227 1 98.75 318 ALA B O 1
ATOM 5851 N N . VAL B 1 319 ? -14.742 -26.531 -0.488 1 98.56 319 VAL B N 1
ATOM 5852 C CA . VAL B 1 319 ? -14.734 -27.281 0.756 1 98.56 319 VAL B CA 1
ATOM 5853 C C . VAL B 1 319 ? -15.953 -26.906 1.596 1 98.56 319 VAL B C 1
ATOM 5855 O O . VAL B 1 319 ? -16.578 -27.781 2.221 1 98.56 319 VAL B O 1
ATOM 5858 N N . GLU B 1 320 ? -16.25 -25.641 1.637 1 98.38 320 GLU B N 1
ATOM 5859 C CA . GLU B 1 320 ? -17.438 -25.203 2.367 1 98.38 320 GLU B CA 1
ATOM 5860 C C . GLU B 1 320 ? -18.703 -25.797 1.774 1 98.38 320 GLU B C 1
ATOM 5862 O O . GLU B 1 320 ? -19.609 -26.219 2.51 1 98.38 320 GLU B O 1
ATOM 5867 N N . ILE B 1 321 ? -18.797 -25.891 0.53 1 98.12 321 ILE B N 1
ATOM 5868 C CA . ILE B 1 321 ? -19.938 -26.484 -0.148 1 98.12 321 ILE B CA 1
ATOM 5869 C C . ILE B 1 321 ? -20.016 -27.969 0.198 1 98.12 321 ILE B C 1
ATOM 5871 O O . ILE B 1 321 ? -21.094 -28.5 0.433 1 98.12 321 ILE B O 1
ATOM 5875 N N . MET B 1 322 ? -18.906 -28.672 0.29 1 97.75 322 MET B N 1
ATOM 5876 C CA . MET B 1 322 ? -18.844 -30.094 0.628 1 97.75 322 MET B CA 1
ATOM 5877 C C . MET B 1 322 ? -19.562 -30.375 1.941 1 97.75 322 MET B C 1
ATOM 5879 O O . MET B 1 322 ? -20.156 -31.438 2.111 1 97.75 322 MET B O 1
ATOM 5883 N N . VAL B 1 323 ? -19.5 -29.391 2.822 1 97.56 323 VAL B N 1
ATOM 5884 C CA . VAL B 1 323 ? -20.047 -29.625 4.152 1 97.56 323 VAL B CA 1
ATOM 5885 C C . VAL B 1 323 ? -21.406 -28.922 4.293 1 97.56 323 VAL B C 1
ATOM 5887 O O . VAL B 1 323 ? -21.891 -28.719 5.406 1 97.56 323 VAL B O 1
ATOM 5890 N N . GLY B 1 324 ? -21.953 -28.438 3.225 1 97.06 324 GLY B N 1
ATOM 5891 C CA . GLY B 1 324 ? -23.312 -27.922 3.215 1 97.06 324 GLY B CA 1
ATOM 5892 C C . GLY B 1 324 ? -23.391 -26.422 3.438 1 97.06 324 GLY B C 1
ATOM 5893 O O . GLY B 1 324 ? -24.484 -25.875 3.611 1 97.06 324 GLY B O 1
ATOM 5894 N N . GLN B 1 325 ? -22.281 -25.75 3.395 1 96.75 325 GLN B N 1
ATOM 5895 C CA . GLN B 1 325 ? -22.281 -24.297 3.535 1 96.75 325 GLN B CA 1
ATOM 5896 C C . GLN B 1 325 ? -22.406 -23.609 2.176 1 96.75 325 GLN B C 1
ATOM 5898 O O . GLN B 1 325 ? -22.547 -24.281 1.148 1 96.75 325 GLN B O 1
ATOM 5903 N N . ALA B 1 326 ? -22.547 -22.25 2.244 1 92.69 326 ALA B N 1
ATOM 5904 C CA . ALA B 1 326 ? -22.797 -21.469 1.035 1 92.69 326 ALA B CA 1
ATOM 5905 C C . ALA B 1 326 ? -21.5 -20.938 0.433 1 92.69 326 ALA B C 1
ATOM 5907 O O . ALA B 1 326 ? -21.312 -19.734 0.312 1 92.69 326 ALA B O 1
ATOM 5908 N N . GLY B 1 327 ? -20.516 -21.781 0.126 1 92.38 327 GLY B N 1
ATOM 5909 C CA . GLY B 1 327 ? -19.297 -21.328 -0.516 1 92.38 327 GLY B CA 1
ATOM 5910 C C . GLY B 1 327 ? -19.547 -20.328 -1.634 1 92.38 327 GLY B C 1
ATOM 5911 O O . GLY B 1 327 ? -20.531 -20.438 -2.363 1 92.38 327 GLY B O 1
ATOM 5912 N N . HIS B 1 328 ? -18.609 -19.297 -1.739 1 91.62 328 HIS B N 1
ATOM 5913 C CA . HIS B 1 328 ? -18.812 -18.266 -2.76 1 91.62 328 HIS B CA 1
ATOM 5914 C C . HIS B 1 328 ? -17.484 -17.688 -3.23 1 91.62 328 HIS B C 1
ATOM 5916 O O . HIS B 1 328 ? -16.531 -17.594 -2.451 1 91.62 328 HIS B O 1
ATOM 5922 N N . VAL B 1 329 ? -17.406 -17.406 -4.582 1 97.12 329 VAL B N 1
ATOM 5923 C CA . VAL B 1 329 ? -16.297 -16.656 -5.156 1 97.12 329 VAL B CA 1
ATOM 5924 C C . VAL B 1 329 ? -16.828 -15.508 -6.004 1 97.12 329 VAL B C 1
ATOM 5926 O O . VAL B 1 329 ? -17.688 -15.703 -6.859 1 97.12 329 VAL B O 1
ATOM 5929 N N . ASN B 1 330 ? -16.375 -14.258 -5.746 1 97.56 330 ASN B N 1
ATOM 5930 C CA . ASN B 1 330 ? -16.703 -13.117 -6.594 1 97.56 330 ASN B CA 1
ATOM 5931 C C . ASN B 1 330 ? -15.719 -12.969 -7.746 1 97.56 330 ASN B C 1
ATOM 5933 O O . ASN B 1 330 ? -14.75 -12.219 -7.652 1 97.56 330 ASN B O 1
ATOM 5937 N N . TYR B 1 331 ? -16.047 -13.609 -8.875 1 97.38 331 TYR B N 1
ATOM 5938 C CA . TYR B 1 331 ? -15.117 -13.68 -10 1 97.38 331 TYR B CA 1
ATOM 5939 C C . TYR B 1 331 ? -14.938 -12.305 -10.641 1 97.38 331 TYR B C 1
ATOM 5941 O O . TYR B 1 331 ? -13.969 -12.078 -11.367 1 97.38 331 TYR B O 1
ATOM 5949 N N . ASN B 1 332 ? -15.812 -11.359 -10.367 1 95.94 332 ASN B N 1
ATOM 5950 C CA . ASN B 1 332 ? -15.711 -10.016 -10.93 1 95.94 332 ASN B CA 1
ATOM 5951 C C . ASN B 1 332 ? -14.656 -9.188 -10.219 1 95.94 332 ASN B C 1
ATOM 5953 O O . ASN B 1 332 ? -14.234 -8.141 -10.719 1 95.94 332 ASN B O 1
ATOM 5957 N N . LEU B 1 333 ? -14.273 -9.609 -9.086 1 98.12 333 LEU B N 1
ATOM 5958 C CA . LEU B 1 333 ? -13.359 -8.812 -8.273 1 98.12 333 LEU B CA 1
ATOM 5959 C C . LEU B 1 333 ? -12.117 -9.617 -7.895 1 98.12 333 LEU B C 1
ATOM 5961 O O . LEU B 1 333 ? -11.656 -9.547 -6.754 1 98.12 333 LEU B O 1
ATOM 5965 N N . ILE B 1 334 ? -11.656 -10.477 -8.805 1 98.38 334 ILE B N 1
ATOM 5966 C CA . ILE B 1 334 ? -10.344 -11.094 -8.695 1 98.38 334 ILE B CA 1
ATOM 5967 C C . ILE B 1 334 ? -9.273 -10.133 -9.203 1 98.38 334 ILE B C 1
ATOM 5969 O O . ILE B 1 334 ? -9.203 -9.852 -10.406 1 98.38 334 ILE B O 1
ATOM 5973 N N . PRO B 1 335 ? -8.438 -9.625 -8.297 1 98.38 335 PRO B N 1
ATOM 5974 C CA . PRO B 1 335 ? -7.449 -8.656 -8.766 1 98.38 335 PRO B CA 1
ATOM 5975 C C . PRO B 1 335 ? -6.297 -9.305 -9.523 1 98.38 335 PRO B C 1
ATOM 5977 O O . PRO B 1 335 ? -5.988 -10.477 -9.305 1 98.38 335 PRO B O 1
ATOM 5980 N N . SER B 1 336 ? -5.734 -8.578 -10.398 1 97.88 336 SER B N 1
ATOM 5981 C CA . SER B 1 336 ? -4.512 -8.969 -11.094 1 97.88 336 SER B CA 1
ATOM 5982 C C . SER B 1 336 ? -3.387 -7.969 -10.836 1 97.88 336 SER B C 1
ATOM 5984 O O . SER B 1 336 ? -3.609 -6.758 -10.844 1 97.88 336 SER B O 1
ATOM 5986 N N . VAL B 1 337 ? -2.197 -8.492 -10.586 1 98.5 337 VAL B N 1
ATOM 5987 C CA . VAL B 1 337 ? -1.066 -7.613 -10.305 1 98.5 337 VAL B CA 1
ATOM 5988 C C . VAL B 1 337 ? 0.165 -8.094 -11.07 1 98.5 337 VAL B C 1
ATOM 5990 O O . VAL B 1 337 ? 0.483 -9.281 -11.062 1 98.5 337 VAL B O 1
ATOM 5993 N N . ILE B 1 338 ? 0.807 -7.219 -11.812 1 98.56 338 ILE B N 1
ATOM 5994 C CA . ILE B 1 338 ? 2.162 -7.406 -12.32 1 98.56 338 ILE B CA 1
ATOM 5995 C C . ILE B 1 338 ? 3.158 -6.711 -11.391 1 98.56 338 ILE B C 1
ATOM 5997 O O . ILE B 1 338 ? 3.107 -5.492 -11.219 1 98.56 338 ILE B O 1
ATOM 6001 N N . TYR B 1 339 ? 4.102 -7.406 -10.852 1 98.38 339 TYR B N 1
ATOM 6002 C CA . TYR B 1 339 ? 4.887 -6.918 -9.727 1 98.38 339 TYR B CA 1
ATOM 6003 C C . TYR B 1 339 ? 6.203 -6.312 -10.195 1 98.38 339 TYR B C 1
ATOM 6005 O O . TYR B 1 339 ? 7.168 -6.234 -9.43 1 98.38 339 TYR B O 1
ATOM 6013 N N . THR B 1 340 ? 6.273 -5.863 -11.422 1 98.12 340 THR B N 1
ATOM 6014 C CA . THR B 1 340 ? 7.414 -5.074 -11.883 1 98.12 340 THR B CA 1
ATOM 6015 C C . THR B 1 340 ? 7.512 -3.764 -11.109 1 98.12 340 THR B C 1
ATOM 6017 O O . THR B 1 340 ? 6.836 -3.584 -10.094 1 98.12 340 THR B O 1
ATOM 6020 N N . TYR B 1 341 ? 8.492 -2.9 -11.516 1 96.62 341 TYR B N 1
ATOM 6021 C CA . TYR B 1 341 ? 8.508 -1.514 -11.062 1 96.62 341 TYR B CA 1
ATOM 6022 C C . TYR B 1 341 ? 8.375 -0.555 -12.242 1 96.62 341 TYR B C 1
ATOM 6024 O O . TYR B 1 341 ? 9.234 -0.53 -13.125 1 96.62 341 TYR B O 1
ATOM 6032 N N . PRO B 1 342 ? 7.289 0.229 -12.281 1 97.69 342 PRO B N 1
ATOM 6033 C CA . PRO B 1 342 ? 6.164 0.22 -11.344 1 97.69 342 PRO B CA 1
ATOM 6034 C C . PRO B 1 342 ? 5.309 -1.039 -11.461 1 97.69 342 PRO B C 1
ATOM 6036 O O . PRO B 1 342 ? 5.465 -1.809 -12.414 1 97.69 342 PRO B O 1
ATOM 6039 N N . GLU B 1 343 ? 4.57 -1.298 -10.391 1 98.56 343 GLU B N 1
ATOM 6040 C CA . GLU B 1 343 ? 3.572 -2.361 -10.43 1 98.56 343 GLU B CA 1
ATOM 6041 C C . GLU B 1 343 ? 2.355 -1.943 -11.258 1 98.56 343 GLU B C 1
ATOM 6043 O O . GLU B 1 343 ? 2.115 -0.751 -11.453 1 98.56 343 GLU B O 1
ATOM 6048 N N . VAL B 1 344 ? 1.695 -2.92 -11.789 1 98.81 344 VAL B N 1
ATOM 6049 C CA . VAL B 1 344 ? 0.42 -2.715 -12.469 1 98.81 344 VAL B CA 1
ATOM 6050 C C . VAL B 1 344 ? -0.653 -3.592 -11.828 1 98.81 344 VAL B C 1
ATOM 6052 O O . VAL B 1 344 ? -0.479 -4.809 -11.703 1 98.81 344 VAL B O 1
ATOM 6055 N N . ALA B 1 345 ? -1.731 -2.965 -11.375 1 98.81 345 ALA B N 1
ATOM 6056 C CA . ALA B 1 345 ? -2.814 -3.711 -10.742 1 98.81 345 ALA B CA 1
ATOM 6057 C C . ALA B 1 345 ? -4.164 -3.334 -11.336 1 98.81 345 ALA B C 1
ATOM 6059 O O . ALA B 1 345 ? -4.387 -2.18 -11.711 1 98.81 345 ALA B O 1
ATOM 6060 N N . SER B 1 346 ? -5.027 -4.289 -11.445 1 98.62 346 SER B N 1
ATOM 6061 C CA . SER B 1 346 ? -6.348 -4.043 -12.023 1 98.62 346 SER B CA 1
ATOM 6062 C C . SER B 1 346 ? -7.414 -4.902 -11.344 1 98.62 346 SER B C 1
ATOM 6064 O O . SER B 1 346 ? -7.117 -5.984 -10.844 1 98.62 346 SER B O 1
ATOM 6066 N N . VAL B 1 347 ? -8.602 -4.438 -11.336 1 98.75 347 VAL B N 1
ATOM 6067 C CA . VAL B 1 347 ? -9.781 -5.172 -10.891 1 98.75 347 VAL B CA 1
ATOM 6068 C C . VAL B 1 347 ? -11.016 -4.672 -11.633 1 98.75 347 VAL B C 1
ATOM 6070 O O . VAL B 1 347 ? -11.109 -3.486 -11.961 1 98.75 347 VAL B O 1
ATOM 6073 N N . GLY B 1 348 ? -11.93 -5.582 -11.938 1 98.56 348 GLY B N 1
ATOM 6074 C CA . GLY B 1 348 ? -13.141 -5.207 -12.656 1 98.56 348 GLY B CA 1
ATOM 6075 C C . GLY B 1 348 ? -12.93 -5.062 -14.148 1 98.56 348 GLY B C 1
ATOM 6076 O O . GLY B 1 348 ? -12.039 -5.699 -14.719 1 98.56 348 GLY B O 1
ATOM 6077 N N . ALA B 1 349 ? -13.773 -4.281 -14.82 1 98.56 349 ALA B N 1
ATOM 6078 C CA . ALA B 1 349 ? -13.828 -4.211 -16.281 1 98.56 349 ALA B CA 1
ATOM 6079 C C . ALA B 1 349 ? -12.773 -3.244 -16.812 1 98.56 349 ALA B C 1
ATOM 6081 O O . ALA B 1 349 ? -12.414 -2.273 -16.156 1 98.56 349 ALA B O 1
ATOM 6082 N N . THR B 1 350 ? -12.297 -3.514 -17.938 1 98.5 350 THR B N 1
ATOM 6083 C CA . THR B 1 350 ? -11.531 -2.557 -18.734 1 98.5 350 THR B CA 1
ATOM 6084 C C . THR B 1 350 ? -12.453 -1.679 -19.578 1 98.5 350 THR B C 1
ATOM 6086 O O . THR B 1 350 ? -13.648 -1.961 -19.688 1 98.5 350 THR B O 1
ATOM 6089 N N . GLU B 1 351 ? -11.844 -0.577 -20.125 1 98.5 351 GLU B N 1
ATOM 6090 C CA . GLU B 1 351 ? -12.633 0.246 -21.031 1 98.5 351 GLU B CA 1
ATOM 6091 C C . GLU B 1 351 ? -13.141 -0.569 -22.219 1 98.5 351 GLU B C 1
ATOM 6093 O O . GLU B 1 351 ? -14.305 -0.449 -22.609 1 98.5 351 GLU B O 1
ATOM 6098 N N . GLU B 1 352 ? -12.273 -1.401 -22.75 1 98.19 352 GLU B N 1
ATOM 6099 C CA . GLU B 1 352 ? -12.594 -2.205 -23.922 1 98.19 352 GLU B CA 1
ATOM 6100 C C . GLU B 1 352 ? -13.734 -3.174 -23.641 1 98.19 352 GLU B C 1
ATOM 6102 O O . GLU B 1 352 ? -14.633 -3.354 -24.469 1 98.19 352 GLU B O 1
ATOM 6107 N N . GLN B 1 353 ? -13.719 -3.787 -22.484 1 98.06 353 GLN B N 1
ATOM 6108 C CA . GLN B 1 353 ? -14.789 -4.699 -22.094 1 98.06 353 GLN B CA 1
ATOM 6109 C C . GLN B 1 353 ? -16.125 -3.963 -21.969 1 98.06 353 GLN B C 1
ATOM 6111 O O . GLN B 1 353 ? -17.156 -4.469 -22.406 1 98.06 353 GLN B O 1
ATOM 6116 N N . LEU B 1 354 ? -16.125 -2.768 -21.344 1 98.69 354 LEU B N 1
ATOM 6117 C CA . LEU B 1 354 ? -17.344 -1.987 -21.188 1 98.69 354 LEU B CA 1
ATOM 6118 C C . LEU B 1 354 ? -17.891 -1.56 -22.547 1 98.69 354 LEU B C 1
ATOM 6120 O O . LEU B 1 354 ? -19.094 -1.616 -22.781 1 98.69 354 LEU B O 1
ATOM 6124 N N . GLN B 1 355 ? -17.016 -1.145 -23.438 1 98.38 355 GLN B N 1
ATOM 6125 C CA . GLN B 1 355 ? -17.406 -0.758 -24.781 1 98.38 355 GLN B CA 1
ATOM 6126 C C . GLN B 1 355 ? -18.031 -1.938 -25.531 1 98.38 355 GLN B C 1
ATOM 6128 O O . GLN B 1 355 ? -19.062 -1.795 -26.188 1 98.38 355 GLN B O 1
ATOM 6133 N N . GLU B 1 356 ? -17.406 -3.088 -25.438 1 98.06 356 GLU B N 1
ATOM 6134 C CA . GLU B 1 356 ? -17.906 -4.297 -26.078 1 98.06 356 GLU B CA 1
ATOM 6135 C C . GLU B 1 356 ? -19.297 -4.668 -25.547 1 98.06 356 GLU B C 1
ATOM 6137 O O . GLU B 1 356 ? -20.125 -5.195 -26.297 1 98.06 356 GLU B O 1
ATOM 6142 N N . GLN B 1 357 ? -19.547 -4.395 -24.312 1 98.06 357 GLN B N 1
ATOM 6143 C CA . GLN B 1 357 ? -20.812 -4.738 -23.672 1 98.06 357 GLN B CA 1
ATOM 6144 C C . GLN B 1 357 ? -21.844 -3.633 -23.875 1 98.06 357 GLN B C 1
ATOM 6146 O O . GLN B 1 357 ? -23 -3.779 -23.469 1 98.06 357 GLN B O 1
ATOM 6151 N N . GLY B 1 358 ? -21.469 -2.568 -24.422 1 98.25 358 GLY B N 1
ATOM 6152 C CA . GLY B 1 358 ? -22.359 -1.445 -24.656 1 98.25 358 GLY B CA 1
ATOM 6153 C C . GLY B 1 358 ? -22.719 -0.69 -23.391 1 98.25 358 GLY B C 1
ATOM 6154 O O . GLY B 1 358 ? -23.812 -0.131 -23.281 1 98.25 358 GLY B O 1
ATOM 6155 N N . ILE B 1 359 ? -21.859 -0.716 -22.406 1 98.5 359 ILE B N 1
ATOM 6156 C CA . ILE B 1 359 ? -22.094 -0.036 -21.141 1 98.5 359 ILE B CA 1
ATOM 6157 C C . ILE B 1 359 ? -21.484 1.36 -21.172 1 98.5 359 ILE B C 1
ATOM 6159 O O . ILE B 1 359 ? -20.281 1.513 -21.469 1 98.5 359 ILE B O 1
ATOM 6163 N N . ASN B 1 360 ? -22.266 2.338 -20.906 1 98.62 360 ASN B N 1
ATOM 6164 C CA . ASN B 1 360 ? -21.766 3.709 -20.828 1 98.62 360 ASN B CA 1
ATOM 6165 C C . ASN B 1 360 ? -21.047 3.977 -19.516 1 98.62 360 ASN B C 1
ATOM 6167 O O . ASN B 1 360 ? -21.516 3.559 -18.453 1 98.62 360 ASN B O 1
ATOM 6171 N N . TYR B 1 361 ? -19.938 4.676 -19.578 1 98.81 361 TYR B N 1
ATOM 6172 C CA . TYR B 1 361 ? -19.125 4.891 -18.391 1 98.81 361 TYR B CA 1
ATOM 6173 C C . TYR B 1 361 ? -18.422 6.242 -18.453 1 98.81 361 TYR B C 1
ATOM 6175 O O . TYR B 1 361 ? -18.312 6.844 -19.531 1 98.81 361 TYR B O 1
ATOM 6183 N N . LYS B 1 362 ? -18 6.773 -17.297 1 98.75 362 LYS B N 1
ATOM 6184 C CA . LYS B 1 362 ? -17.109 7.914 -17.109 1 98.75 362 LYS B CA 1
ATOM 6185 C C . LYS B 1 362 ? -15.727 7.465 -16.641 1 98.75 362 LYS B C 1
ATOM 6187 O O . LYS B 1 362 ? -15.602 6.445 -15.961 1 98.75 362 LYS B O 1
ATOM 6192 N N . VAL B 1 363 ? -14.711 8.18 -17.031 1 98.88 363 VAL B N 1
ATOM 6193 C CA . VAL B 1 363 ? -13.336 7.848 -16.672 1 98.88 363 VAL B CA 1
ATOM 6194 C C . VAL B 1 363 ? -12.781 8.914 -15.734 1 98.88 363 VAL B C 1
ATOM 6196 O O . VAL B 1 363 ? -12.938 10.109 -15.977 1 98.88 363 VAL B O 1
ATOM 6199 N N . GLY B 1 364 ? -12.25 8.531 -14.602 1 98.88 364 GLY B N 1
ATOM 6200 C CA . GLY B 1 364 ? -11.453 9.383 -13.734 1 98.88 364 GLY B CA 1
ATOM 6201 C C . GLY B 1 364 ? -10.008 8.93 -13.617 1 98.88 364 GLY B C 1
ATOM 6202 O O . GLY B 1 364 ? -9.742 7.746 -13.391 1 98.88 364 GLY B O 1
ATOM 6203 N N . LYS B 1 365 ? -9.055 9.883 -13.805 1 98.75 365 LYS B N 1
ATOM 6204 C CA . LYS B 1 365 ? -7.629 9.562 -13.727 1 98.75 365 LYS B CA 1
ATOM 6205 C C . LYS B 1 365 ? -6.887 10.547 -12.828 1 98.75 365 LYS B C 1
ATOM 6207 O O . LYS B 1 365 ? -7.301 11.703 -12.695 1 98.75 365 LYS B O 1
ATOM 6212 N N . PHE B 1 366 ? -5.816 10.125 -12.203 1 98.81 366 PHE B N 1
ATOM 6213 C CA . PHE B 1 366 ? -4.934 10.977 -11.414 1 98.81 366 PHE B CA 1
ATOM 6214 C C . PHE B 1 366 ? -3.5 10.453 -11.461 1 98.81 366 PHE B C 1
ATOM 6216 O O . PHE B 1 366 ? -3.238 9.305 -11.102 1 98.81 366 PHE B O 1
ATOM 6223 N N . PRO B 1 367 ? -2.561 11.25 -11.922 1 98.69 367 PRO B N 1
ATOM 6224 C CA . PRO B 1 367 ? -1.16 10.828 -12.016 1 98.69 367 PRO B CA 1
ATOM 6225 C C . PRO B 1 367 ? -0.429 10.906 -10.68 1 98.69 367 PRO B C 1
ATOM 6227 O O . PRO B 1 367 ? -0.636 11.844 -9.914 1 98.69 367 PRO B O 1
ATOM 6230 N N . PHE B 1 368 ? 0.43 10 -10.422 1 98.62 368 PHE B N 1
ATOM 6231 C CA . PHE B 1 368 ? 1.22 10.016 -9.195 1 98.62 368 PHE B CA 1
ATOM 6232 C C . PHE B 1 368 ? 2.195 11.188 -9.195 1 98.62 368 PHE B C 1
ATOM 6234 O O . PHE B 1 368 ? 2.691 11.586 -8.141 1 98.62 368 PHE B O 1
ATOM 6241 N N . LEU B 1 369 ? 2.434 11.75 -10.32 1 98.06 369 LEU B N 1
ATOM 6242 C CA . LEU B 1 369 ? 3.258 12.953 -10.422 1 98.06 369 LEU B CA 1
ATOM 6243 C C . LEU B 1 369 ? 2.678 14.078 -9.586 1 98.06 369 LEU B C 1
ATOM 6245 O O . LEU B 1 369 ? 3.418 14.93 -9.078 1 98.06 369 LEU B O 1
ATOM 6249 N N . ALA B 1 370 ? 1.396 14.07 -9.391 1 98.06 370 ALA B N 1
ATOM 6250 C CA . ALA B 1 370 ? 0.719 15.133 -8.648 1 98.06 370 ALA B CA 1
ATOM 6251 C C . ALA B 1 370 ? 0.464 14.727 -7.203 1 98.06 370 ALA B C 1
ATOM 6253 O O . ALA B 1 370 ? -0.173 15.461 -6.449 1 98.06 370 ALA B O 1
ATOM 6254 N N . ASN B 1 371 ? 0.894 13.594 -6.797 1 98.12 371 ASN B N 1
ATOM 6255 C CA . ASN B 1 371 ? 0.703 13.078 -5.445 1 98.12 371 ASN B CA 1
ATOM 6256 C C . ASN B 1 371 ? 1.881 13.43 -4.539 1 98.12 371 ASN B C 1
ATOM 6258 O O . ASN B 1 371 ? 3.035 13.172 -4.891 1 98.12 371 ASN B O 1
ATOM 6262 N N . SER B 1 372 ? 1.592 13.984 -3.422 1 97.88 372 SER B N 1
ATOM 6263 C CA . SER B 1 372 ? 2.625 14.492 -2.523 1 97.88 372 SER B CA 1
ATOM 6264 C C . SER B 1 372 ? 3.496 13.359 -1.992 1 97.88 372 SER B C 1
ATOM 6266 O O . SER B 1 372 ? 4.711 13.508 -1.858 1 97.88 372 SER B O 1
ATOM 6268 N N . ARG B 1 373 ? 2.857 12.242 -1.631 1 98.25 373 ARG B N 1
ATOM 6269 C CA . ARG B 1 373 ? 3.637 11.117 -1.116 1 98.25 373 ARG B CA 1
ATOM 6270 C C . ARG B 1 373 ? 4.562 10.555 -2.188 1 98.25 373 ARG B C 1
ATOM 6272 O O . ARG B 1 373 ? 5.723 10.25 -1.913 1 98.25 373 ARG B O 1
ATOM 6279 N N . ALA B 1 374 ? 4.016 10.398 -3.4 1 98.31 374 ALA B N 1
ATOM 6280 C CA . ALA B 1 374 ? 4.836 9.922 -4.512 1 98.31 374 ALA B CA 1
ATOM 6281 C C . ALA B 1 374 ? 6.051 10.82 -4.723 1 98.31 374 ALA B C 1
ATOM 6283 O O . ALA B 1 374 ? 7.16 10.328 -4.938 1 98.31 374 ALA B O 1
ATOM 6284 N N . ARG B 1 375 ? 5.875 12.117 -4.59 1 97.69 375 ARG B N 1
ATOM 6285 C CA . ARG B 1 375 ? 6.973 13.07 -4.715 1 97.69 375 ARG B CA 1
ATOM 6286 C C . ARG B 1 375 ? 7.969 12.914 -3.576 1 97.69 375 ARG B C 1
ATOM 6288 O O . ARG B 1 375 ? 9.18 12.938 -3.797 1 97.69 375 ARG B O 1
ATOM 6295 N N . ALA B 1 376 ? 7.418 12.742 -2.41 1 97.5 376 ALA B N 1
ATOM 6296 C CA . ALA B 1 376 ? 8.266 12.648 -1.225 1 97.5 376 ALA B CA 1
ATOM 6297 C C . ALA B 1 376 ? 9.195 11.445 -1.304 1 97.5 376 ALA B C 1
ATOM 6299 O O . ALA B 1 376 ? 10.328 11.492 -0.822 1 97.5 376 ALA B O 1
ATOM 6300 N N . ILE B 1 377 ? 8.727 10.359 -1.931 1 96.69 377 ILE B N 1
ATOM 6301 C CA . ILE B 1 377 ? 9.531 9.141 -1.92 1 96.69 377 ILE B CA 1
ATOM 6302 C C . ILE B 1 377 ? 10.18 8.938 -3.287 1 96.69 377 ILE B C 1
ATOM 6304 O O . ILE B 1 377 ? 10.836 7.922 -3.529 1 96.69 377 ILE B O 1
ATOM 6308 N N . GLY B 1 378 ? 9.938 9.836 -4.227 1 96.38 378 GLY B N 1
ATOM 6309 C CA . GLY B 1 378 ? 10.586 9.805 -5.527 1 96.38 378 GLY B CA 1
ATOM 6310 C C . GLY B 1 378 ? 10.023 8.742 -6.449 1 96.38 378 GLY B C 1
ATOM 6311 O O . GLY B 1 378 ? 10.758 8.133 -7.227 1 96.38 378 GLY B O 1
ATOM 6312 N N . SER B 1 379 ? 8.805 8.414 -6.328 1 96.19 379 SER B N 1
ATOM 6313 C CA . SER B 1 379 ? 8.133 7.414 -7.152 1 96.19 379 SER B CA 1
ATOM 6314 C C . SER B 1 379 ? 6.875 7.984 -7.801 1 96.19 379 SER B C 1
ATOM 6316 O O . SER B 1 379 ? 5.758 7.637 -7.414 1 96.19 379 SER B O 1
ATOM 6318 N N . THR B 1 380 ? 7.039 8.703 -8.867 1 97.62 380 THR B N 1
ATOM 6319 C CA . THR B 1 380 ? 5.953 9.523 -9.398 1 97.62 380 THR B CA 1
ATOM 6320 C C . THR B 1 380 ? 5.398 8.922 -10.688 1 97.62 380 THR B C 1
ATOM 6322 O O . THR B 1 380 ? 4.461 9.461 -11.273 1 97.62 380 THR B O 1
ATOM 6325 N N . GLU B 1 381 ? 5.898 7.789 -11.109 1 97.44 381 GLU B N 1
ATOM 6326 C CA . GLU B 1 381 ? 5.441 7.195 -12.367 1 97.44 381 GLU B CA 1
ATOM 6327 C C . GLU B 1 381 ? 4.047 6.594 -12.211 1 97.44 381 GLU B C 1
ATOM 6329 O O . GLU B 1 381 ? 3.721 6.023 -11.164 1 97.44 381 GLU B O 1
ATOM 6334 N N . GLY B 1 382 ? 3.289 6.758 -13.281 1 98.31 382 GLY B N 1
ATOM 6335 C CA . GLY B 1 382 ? 2.025 6.043 -13.383 1 98.31 382 GLY B CA 1
ATOM 6336 C C . GLY B 1 382 ? 0.833 6.879 -12.961 1 98.31 382 GLY B C 1
ATOM 6337 O O . GLY B 1 382 ? 0.912 8.109 -12.93 1 98.31 382 GLY B O 1
ATOM 6338 N N . MET B 1 383 ? -0.3 6.191 -12.734 1 98.81 383 MET B N 1
ATOM 6339 C CA . MET B 1 383 ? -1.572 6.852 -12.453 1 98.81 383 MET B CA 1
ATOM 6340 C C . MET B 1 383 ? -2.58 5.859 -11.883 1 98.81 383 MET B C 1
ATOM 6342 O O . MET B 1 383 ? -2.342 4.652 -11.883 1 98.81 383 MET B O 1
ATOM 6346 N N . VAL B 1 384 ? -3.594 6.379 -11.367 1 98.94 384 VAL B N 1
ATOM 6347 C CA . VAL B 1 384 ? -4.809 5.637 -11.039 1 98.94 384 VAL B CA 1
ATOM 6348 C C . VAL B 1 384 ? -5.895 5.941 -12.07 1 98.94 384 VAL B C 1
ATOM 6350 O O . VAL B 1 384 ? -6.062 7.09 -12.484 1 98.94 384 VAL B O 1
ATOM 6353 N N . LYS B 1 385 ? -6.602 4.973 -12.562 1 98.94 385 LYS B N 1
ATOM 6354 C CA . LYS B 1 385 ? -7.719 5.094 -13.492 1 98.94 385 LYS B CA 1
ATOM 6355 C C . LYS B 1 385 ? -8.961 4.375 -12.969 1 98.94 385 LYS B C 1
ATOM 6357 O O . LYS B 1 385 ? -8.906 3.176 -12.672 1 98.94 385 LYS B O 1
ATOM 6362 N N . ILE B 1 386 ? -10.055 5.066 -12.828 1 98.94 386 ILE B N 1
ATOM 6363 C CA . ILE B 1 386 ? -11.32 4.512 -12.344 1 98.94 386 ILE B CA 1
ATOM 6364 C C . ILE B 1 386 ? -12.391 4.648 -13.422 1 98.94 386 ILE B C 1
ATOM 6366 O O . ILE B 1 386 ? -12.508 5.691 -14.062 1 98.94 386 ILE B O 1
ATOM 6370 N N . LEU B 1 387 ? -13.078 3.602 -13.695 1 98.94 387 LEU B N 1
ATOM 6371 C CA . LEU B 1 387 ? -14.234 3.578 -14.586 1 98.94 387 LEU B CA 1
ATOM 6372 C C . LEU B 1 387 ? -15.531 3.473 -13.789 1 98.94 387 LEU B C 1
ATOM 6374 O O . LEU B 1 387 ? -15.727 2.521 -13.031 1 98.94 387 LEU B O 1
ATOM 6378 N N . ALA B 1 388 ? -16.422 4.418 -13.961 1 98.94 388 ALA B N 1
ATOM 6379 C CA . ALA B 1 388 ? -17.672 4.426 -13.227 1 98.94 388 ALA B CA 1
ATOM 6380 C C . ALA B 1 388 ? -18.875 4.461 -14.18 1 98.94 388 ALA B C 1
ATOM 6382 O O . ALA B 1 388 ? -18.812 5.113 -15.227 1 98.94 388 ALA B O 1
ATOM 6383 N N . ASP B 1 389 ? -19.953 3.773 -13.82 1 98.81 389 ASP B N 1
ATOM 6384 C CA . ASP B 1 389 ? -21.188 3.785 -14.602 1 98.81 389 ASP B CA 1
ATOM 6385 C C . ASP B 1 389 ? -21.719 5.207 -14.781 1 98.81 389 ASP B C 1
ATOM 6387 O O . ASP B 1 389 ? -21.781 5.973 -13.812 1 98.81 389 ASP B O 1
ATOM 6391 N N . SER B 1 390 ? -22.141 5.543 -15.969 1 98.44 390 SER B N 1
ATOM 6392 C CA . SER B 1 390 ? -22.531 6.914 -16.281 1 98.44 390 SER B CA 1
ATOM 6393 C C . SER B 1 390 ? -23.812 7.312 -15.57 1 98.44 390 SER B C 1
ATOM 6395 O O . SER B 1 390 ? -24.031 8.484 -15.266 1 98.44 390 SER B O 1
ATOM 6397 N N . LYS B 1 391 ? -24.641 6.398 -15.305 1 98.06 391 LYS B N 1
ATOM 6398 C CA . LYS B 1 391 ? -25.938 6.703 -14.727 1 98.06 391 LYS B CA 1
ATOM 6399 C C . LYS B 1 391 ? -25.922 6.57 -13.211 1 98.06 391 LYS B C 1
ATOM 6401 O O . LYS B 1 391 ? -26.391 7.453 -12.492 1 98.06 391 LYS B O 1
ATOM 6406 N N . THR B 1 392 ? -25.344 5.469 -12.742 1 98.38 392 THR B N 1
ATOM 6407 C CA . THR B 1 392 ? -25.453 5.152 -11.32 1 98.38 392 THR B CA 1
ATOM 6408 C C . THR B 1 392 ? -24.203 5.598 -10.57 1 98.38 392 THR B C 1
ATOM 6410 O O . THR B 1 392 ? -24.188 5.648 -9.336 1 98.38 392 THR B O 1
ATOM 6413 N N . ASP B 1 393 ? -23.062 5.844 -11.242 1 98.69 393 ASP B N 1
ATOM 6414 C CA . ASP B 1 393 ? -21.766 6.23 -10.672 1 98.69 393 ASP B CA 1
ATOM 6415 C C . ASP B 1 393 ? -21.094 5.047 -9.984 1 98.69 393 ASP B C 1
ATOM 6417 O O . ASP B 1 393 ? -20.078 5.211 -9.305 1 98.69 393 ASP B O 1
ATOM 6421 N N . ARG B 1 394 ? -21.672 3.873 -10.133 1 98.81 394 ARG B N 1
ATOM 6422 C CA . ARG B 1 394 ? -21.047 2.678 -9.57 1 98.81 394 ARG B CA 1
ATOM 6423 C C . ARG B 1 394 ? -19.703 2.393 -10.227 1 98.81 394 ARG B C 1
ATOM 6425 O O . ARG B 1 394 ? -19.578 2.443 -11.453 1 98.81 394 ARG B O 1
ATOM 6432 N N . VAL B 1 395 ? -18.734 2.115 -9.422 1 98.94 395 VAL B N 1
ATOM 6433 C CA . VAL B 1 395 ? -17.422 1.798 -9.977 1 98.94 395 VAL B CA 1
ATOM 6434 C C . VAL B 1 395 ? -17.453 0.419 -10.633 1 98.94 395 VAL B C 1
ATOM 6436 O O . VAL B 1 395 ? -17.828 -0.569 -9.992 1 98.94 395 VAL B O 1
ATOM 6439 N N . LEU B 1 396 ? -17.031 0.352 -11.883 1 98.88 396 LEU B N 1
ATOM 6440 C CA . LEU B 1 396 ? -17.125 -0.863 -12.688 1 98.88 396 LEU B CA 1
ATOM 6441 C C . LEU B 1 396 ? -15.758 -1.515 -12.859 1 98.88 396 LEU B C 1
ATOM 6443 O O . LEU B 1 396 ? -15.664 -2.723 -13.086 1 98.88 396 LEU B O 1
ATOM 6447 N N . GLY B 1 397 ? -14.727 -0.757 -12.797 1 98.81 397 GLY B N 1
ATOM 6448 C CA . GLY B 1 397 ? -13.352 -1.21 -12.945 1 98.81 397 GLY B CA 1
ATOM 6449 C C . GLY B 1 397 ? -12.328 -0.183 -12.492 1 98.81 397 GLY B C 1
ATOM 6450 O O . GLY B 1 397 ? -12.633 1.011 -12.43 1 98.81 397 GLY B O 1
ATOM 6451 N N . ALA B 1 398 ? -11.195 -0.641 -12.133 1 98.94 398 ALA B N 1
ATOM 6452 C CA . ALA B 1 398 ? -10.109 0.228 -11.672 1 98.94 398 ALA B CA 1
ATOM 6453 C C . ALA B 1 398 ? -8.75 -0.336 -12.07 1 98.94 398 ALA B C 1
ATOM 6455 O O . ALA B 1 398 ? -8.555 -1.554 -12.078 1 98.94 398 ALA B O 1
ATOM 6456 N N . HIS B 1 399 ? -7.836 0.553 -12.422 1 98.94 399 HIS B N 1
ATOM 6457 C CA . HIS B 1 399 ? -6.496 0.218 -12.891 1 98.94 399 HIS B CA 1
ATOM 6458 C C . HIS B 1 399 ? -5.453 1.163 -12.305 1 98.94 399 HIS B C 1
ATOM 6460 O O . HIS B 1 399 ? -5.668 2.377 -12.25 1 98.94 399 HIS B O 1
ATOM 6466 N N . ILE B 1 400 ? -4.383 0.612 -11.82 1 98.94 400 ILE B N 1
ATOM 6467 C CA . ILE B 1 400 ? -3.316 1.406 -11.219 1 98.94 400 ILE B CA 1
ATOM 6468 C C . ILE B 1 400 ? -1.969 0.994 -11.812 1 98.94 400 ILE B C 1
ATOM 6470 O O . ILE B 1 400 ? -1.667 -0.198 -11.914 1 98.94 400 ILE B O 1
ATOM 6474 N N . ILE B 1 401 ? -1.184 1.874 -12.273 1 98.81 401 ILE B N 1
ATOM 6475 C CA . ILE B 1 401 ? 0.245 1.713 -12.516 1 98.81 401 ILE B CA 1
ATOM 6476 C C . ILE B 1 401 ? 1.036 2.652 -11.609 1 98.81 401 ILE B C 1
ATOM 6478 O O . ILE B 1 401 ? 0.829 3.867 -11.633 1 98.81 401 ILE B O 1
ATOM 6482 N N . GLY B 1 402 ? 1.794 2.08 -10.727 1 98.25 402 GLY B N 1
ATOM 6483 C CA . GLY B 1 402 ? 2.541 2.865 -9.758 1 98.25 402 GLY B CA 1
ATOM 6484 C C . GLY B 1 402 ? 3.338 2.016 -8.781 1 98.25 402 GLY B C 1
ATOM 6485 O O . GLY B 1 402 ? 3.303 0.786 -8.852 1 98.25 402 GLY B O 1
ATOM 6486 N N . SER B 1 403 ? 4.07 2.629 -7.906 1 95.88 403 SER B N 1
ATOM 6487 C CA . SER B 1 403 ? 5.074 1.974 -7.078 1 95.88 403 SER B CA 1
ATOM 6488 C C . SER B 1 403 ? 4.434 0.975 -6.117 1 95.88 403 SER B C 1
ATOM 6490 O O . SER B 1 403 ? 5.074 0.003 -5.707 1 95.88 403 SER B O 1
ATOM 6492 N N . ASP B 1 404 ? 3.178 1.067 -5.777 1 97.12 404 ASP B N 1
ATOM 6493 C CA . ASP B 1 404 ? 2.537 0.223 -4.773 1 97.12 404 ASP B CA 1
ATOM 6494 C C . ASP B 1 404 ? 1.139 -0.198 -5.223 1 97.12 404 ASP B C 1
ATOM 6496 O O . ASP B 1 404 ? 0.223 -0.301 -4.406 1 97.12 404 ASP B O 1
ATOM 6500 N N . ALA B 1 405 ? 1.092 -0.435 -6.504 1 98.62 405 ALA B N 1
ATOM 6501 C CA . ALA B 1 405 ? -0.216 -0.706 -7.098 1 98.62 405 ALA B CA 1
ATOM 6502 C C . ALA B 1 405 ? -0.842 -1.96 -6.496 1 98.62 405 ALA B C 1
ATOM 6504 O O . ALA B 1 405 ? -2.059 -2.023 -6.301 1 98.62 405 ALA B O 1
ATOM 6505 N N . GLY B 1 406 ? -0.022 -2.969 -6.207 1 98 406 GLY B N 1
ATOM 6506 C CA . GLY B 1 406 ? -0.526 -4.227 -5.676 1 98 406 GLY B CA 1
ATOM 6507 C C . GLY B 1 406 ? -1.215 -4.07 -4.332 1 98 406 GLY B C 1
ATOM 6508 O O . GLY B 1 406 ? -2.162 -4.801 -4.027 1 98 406 GLY B O 1
ATOM 6509 N N . THR B 1 407 ? -0.773 -3.15 -3.525 1 97.88 407 THR B N 1
ATOM 6510 C CA . THR B 1 407 ? -1.411 -2.873 -2.244 1 97.88 407 THR B CA 1
ATOM 6511 C C . THR B 1 407 ? -2.588 -1.918 -2.42 1 97.88 407 THR B C 1
ATOM 6513 O O . THR B 1 407 ? -3.652 -2.119 -1.831 1 97.88 407 THR B O 1
ATOM 6516 N N . LEU B 1 408 ? -2.373 -0.959 -3.244 1 98.69 408 LEU B N 1
ATOM 6517 C CA . LEU B 1 408 ? -3.371 0.085 -3.451 1 98.69 408 LEU B CA 1
ATOM 6518 C C . LEU B 1 408 ? -4.672 -0.505 -3.986 1 98.69 408 LEU B C 1
ATOM 6520 O O . LEU B 1 408 ? -5.762 -0.045 -3.633 1 98.69 408 LEU B O 1
ATOM 6524 N N . ILE B 1 409 ? -4.59 -1.543 -4.809 1 98.81 409 ILE B N 1
ATOM 6525 C CA . ILE B 1 409 ? -5.754 -2.066 -5.512 1 98.81 409 ILE B CA 1
ATOM 6526 C C . ILE B 1 409 ? -6.738 -2.664 -4.508 1 98.81 409 ILE B C 1
ATOM 6528 O O . ILE B 1 409 ? -7.941 -2.736 -4.773 1 98.81 409 ILE B O 1
ATOM 6532 N N . ALA B 1 410 ? -6.215 -3.109 -3.336 1 98.81 410 ALA B N 1
ATOM 6533 C CA . ALA B 1 410 ? -7.051 -3.744 -2.32 1 98.81 410 ALA B CA 1
ATOM 6534 C C . ALA B 1 410 ? -8.117 -2.779 -1.809 1 98.81 410 ALA B C 1
ATOM 6536 O O . ALA B 1 410 ? -9.234 -3.193 -1.49 1 98.81 410 ALA B O 1
ATOM 6537 N N . GLU B 1 411 ? -7.754 -1.51 -1.701 1 98.75 411 GLU B N 1
ATOM 6538 C CA . GLU B 1 411 ? -8.719 -0.493 -1.298 1 98.75 411 GLU B CA 1
ATOM 6539 C C . GLU B 1 411 ? -9.883 -0.414 -2.283 1 98.75 411 GLU B C 1
ATOM 6541 O O . GLU B 1 411 ? -11.047 -0.354 -1.879 1 98.75 411 GLU B O 1
ATOM 6546 N N . LEU B 1 412 ? -9.586 -0.443 -3.553 1 98.88 412 LEU B N 1
ATOM 6547 C CA . LEU B 1 412 ? -10.602 -0.352 -4.594 1 98.88 412 LEU B CA 1
ATOM 6548 C C . LEU B 1 412 ? -11.477 -1.604 -4.613 1 98.88 412 LEU B C 1
ATOM 6550 O O . LEU B 1 412 ? -12.688 -1.519 -4.824 1 98.88 412 LEU B O 1
ATOM 6554 N N . ILE B 1 413 ? -10.852 -2.758 -4.395 1 98.81 413 ILE B N 1
ATOM 6555 C CA . ILE B 1 413 ? -11.609 -4 -4.305 1 98.81 413 ILE B CA 1
ATOM 6556 C C . ILE B 1 413 ? -12.625 -3.904 -3.168 1 98.81 413 ILE B C 1
ATOM 6558 O O . ILE B 1 413 ? -13.789 -4.297 -3.328 1 98.81 413 ILE B O 1
ATOM 6562 N N . ALA B 1 414 ? -12.203 -3.354 -2.006 1 98.75 414 ALA B N 1
ATOM 6563 C CA . ALA B 1 414 ? -13.094 -3.189 -0.86 1 98.75 414 ALA B CA 1
ATO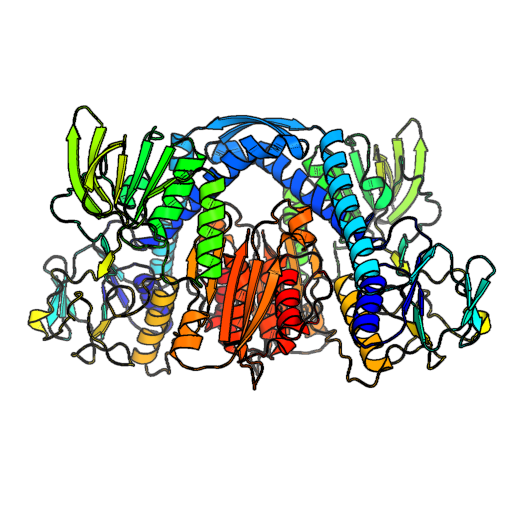M 6564 C C . ALA B 1 414 ? -14.312 -2.348 -1.229 1 98.75 414 ALA B C 1
ATOM 6566 O O . ALA B 1 414 ? -15.453 -2.73 -0.944 1 98.75 414 ALA B O 1
ATOM 6567 N N . TYR B 1 415 ? -14.102 -1.189 -1.897 1 98.81 415 TYR B N 1
ATOM 6568 C CA . TYR B 1 415 ? -15.203 -0.328 -2.318 1 98.81 415 TYR B CA 1
ATOM 6569 C C . TYR B 1 415 ? -16.141 -1.061 -3.277 1 98.81 415 TYR B C 1
ATOM 6571 O O . TYR B 1 415 ? -17.359 -1.016 -3.121 1 98.81 415 TYR B O 1
ATOM 6579 N N . MET B 1 416 ? -15.57 -1.761 -4.215 1 98.75 416 MET B N 1
ATOM 6580 C CA . MET B 1 416 ? -16.359 -2.387 -5.277 1 98.75 416 MET B CA 1
ATOM 6581 C C . MET B 1 416 ? -17.156 -3.566 -4.734 1 98.75 416 MET B C 1
ATOM 6583 O O . MET B 1 416 ? -18.234 -3.867 -5.234 1 98.75 416 MET B O 1
ATOM 6587 N N . GLU B 1 417 ? -16.609 -4.258 -3.701 1 98.06 417 GLU B N 1
ATOM 6588 C CA . GLU B 1 417 ? -17.344 -5.344 -3.057 1 98.06 417 GLU B CA 1
ATOM 6589 C C . GLU B 1 417 ? -18.703 -4.867 -2.551 1 98.06 417 GLU B C 1
ATOM 6591 O O . GLU B 1 417 ? -19.656 -5.645 -2.504 1 98.06 417 GLU B O 1
ATOM 6596 N N . PHE B 1 418 ? -18.781 -3.574 -2.232 1 97.81 418 PHE B N 1
ATOM 6597 C CA . PHE B 1 418 ? -20.031 -3.041 -1.67 1 97.81 418 PHE B CA 1
ATOM 6598 C C . PHE B 1 418 ? -20.766 -2.203 -2.699 1 97.81 418 PHE B C 1
ATOM 6600 O O . PHE B 1 418 ? -21.688 -1.463 -2.354 1 97.81 418 PHE B O 1
ATOM 6607 N N . GLY B 1 419 ? -20.375 -2.275 -3.957 1 98.12 419 GLY B N 1
ATOM 6608 C CA . GLY B 1 419 ? -21.047 -1.556 -5.023 1 98.12 419 GLY B CA 1
ATOM 6609 C C . GLY B 1 419 ? -20.922 -0.049 -4.902 1 98.12 419 GLY B C 1
ATOM 6610 O O . GLY B 1 419 ? -21.844 0.689 -5.234 1 98.12 419 GLY B O 1
ATOM 6611 N N . ALA B 1 420 ? -19.797 0.417 -4.5 1 98.5 420 ALA B N 1
ATOM 6612 C CA . ALA B 1 420 ? -19.578 1.832 -4.219 1 98.5 420 ALA B CA 1
ATOM 6613 C C . ALA B 1 420 ? -19.609 2.658 -5.5 1 98.5 420 ALA B C 1
ATOM 6615 O O . ALA B 1 420 ? -19.219 2.18 -6.57 1 98.5 420 ALA B O 1
ATOM 6616 N N . SER B 1 421 ? -20.062 3.898 -5.383 1 98.69 421 SER B N 1
ATOM 6617 C CA . SER B 1 421 ? -19.922 4.918 -6.414 1 98.69 421 SER B CA 1
ATOM 6618 C C . SER B 1 421 ? -18.562 5.602 -6.32 1 98.69 421 SER B C 1
ATOM 6620 O O . SER B 1 421 ? -17.875 5.504 -5.297 1 98.69 421 SER B O 1
ATOM 6622 N N . SER B 1 422 ? -18.109 6.195 -7.426 1 98.69 422 SER B N 1
ATOM 6623 C CA . SER B 1 422 ? -16.906 7.004 -7.359 1 98.69 422 SER B CA 1
ATOM 6624 C C . SER B 1 422 ? -17.047 8.109 -6.32 1 98.69 422 SER B C 1
ATOM 6626 O O . SER B 1 422 ? -16.062 8.477 -5.664 1 98.69 422 SER B O 1
ATOM 6628 N N . GLU B 1 423 ? -18.219 8.648 -6.098 1 97.88 423 GLU B N 1
ATOM 6629 C CA . GLU B 1 423 ? -18.469 9.672 -5.094 1 97.88 423 GLU B CA 1
ATOM 6630 C C . GLU B 1 423 ? -18.203 9.148 -3.686 1 97.88 423 GLU B C 1
ATOM 6632 O O . GLU B 1 423 ? -17.688 9.867 -2.83 1 97.88 423 GLU B O 1
ATOM 6637 N N . ASP B 1 424 ? -18.609 7.895 -3.434 1 98 424 ASP B N 1
ATOM 6638 C CA . ASP B 1 424 ? -18.328 7.285 -2.137 1 98 424 ASP B CA 1
ATOM 6639 C C . ASP B 1 424 ? -16.828 7.285 -1.84 1 98 424 ASP B C 1
ATOM 6641 O O . ASP B 1 424 ? -16.406 7.613 -0.728 1 98 424 ASP B O 1
ATOM 6645 N N . ILE B 1 425 ? -16.047 6.91 -2.857 1 98.62 425 ILE B N 1
ATOM 6646 C CA . ILE B 1 425 ? -14.602 6.863 -2.717 1 98.62 425 ILE B CA 1
ATOM 6647 C C . ILE B 1 425 ? -14.055 8.273 -2.484 1 98.62 425 ILE B C 1
ATOM 6649 O O . ILE B 1 425 ? -13.242 8.492 -1.585 1 98.62 425 ILE B O 1
ATOM 6653 N N . ALA B 1 426 ? -14.555 9.211 -3.23 1 97.75 426 ALA B N 1
ATOM 6654 C CA . ALA B 1 426 ? -14.102 10.602 -3.186 1 97.75 426 ALA B CA 1
ATOM 6655 C C . ALA B 1 426 ? -14.391 11.227 -1.825 1 97.75 426 ALA B C 1
ATOM 6657 O O . ALA B 1 426 ? -13.664 12.109 -1.371 1 97.75 426 ALA B O 1
ATOM 6658 N N . ARG B 1 427 ? -15.398 10.75 -1.131 1 96.94 427 ARG B N 1
ATOM 6659 C CA . ARG B 1 427 ? -15.844 11.359 0.117 1 96.94 427 ARG B CA 1
ATOM 6660 C C . ARG B 1 427 ? -15.25 10.641 1.322 1 96.94 427 ARG B C 1
ATOM 6662 O O . ARG B 1 427 ? -15.438 11.062 2.463 1 96.94 427 ARG B O 1
ATOM 6669 N N . THR B 1 428 ? -14.523 9.578 1.079 1 97.88 428 THR B N 1
ATOM 6670 C CA . THR B 1 428 ? -13.844 8.859 2.15 1 97.88 428 THR B CA 1
ATOM 6671 C C . THR B 1 428 ? -12.523 9.547 2.502 1 97.88 428 THR B C 1
ATOM 6673 O O . THR B 1 428 ? -11.773 9.953 1.613 1 97.88 428 THR B O 1
ATOM 6676 N N . CYS B 1 429 ? -12.227 9.719 3.801 1 98.38 429 CYS B N 1
ATOM 6677 C CA . CYS B 1 429 ? -10.992 10.359 4.242 1 98.38 429 CYS B CA 1
ATOM 6678 C C . CYS B 1 429 ? -9.797 9.438 4.035 1 98.38 429 CYS B C 1
ATOM 6680 O O . CYS B 1 429 ? -9.797 8.305 4.508 1 98.38 429 CYS B O 1
ATOM 6682 N N . HIS B 1 430 ? -8.844 9.836 3.311 1 98.5 430 HIS B N 1
ATOM 6683 C CA . HIS B 1 430 ? -7.57 9.141 3.121 1 98.5 430 HIS B CA 1
ATOM 6684 C C . HIS B 1 430 ? -6.449 9.82 3.898 1 98.5 430 HIS B C 1
ATOM 6686 O O . HIS B 1 430 ? -6.387 11.055 3.955 1 98.5 430 HIS B O 1
ATOM 6692 N N . ALA B 1 431 ? -5.566 9.031 4.445 1 98.31 431 ALA B N 1
ATOM 6693 C CA . ALA B 1 431 ? -4.469 9.578 5.234 1 98.31 431 ALA B CA 1
ATOM 6694 C C . ALA B 1 431 ? -3.543 10.43 4.371 1 98.31 431 ALA B C 1
ATOM 6696 O O . ALA B 1 431 ? -3.367 10.156 3.182 1 98.31 431 ALA B O 1
ATOM 6697 N N . HIS B 1 432 ? -2.969 11.445 4.934 1 98 432 HIS B N 1
ATOM 6698 C CA . HIS B 1 432 ? -2.025 12.32 4.25 1 98 432 HIS B CA 1
ATOM 6699 C C . HIS B 1 432 ? -0.665 12.312 4.938 1 98 432 HIS B C 1
ATOM 6701 O O . HIS B 1 432 ? -0.588 12.352 6.168 1 98 432 HIS B O 1
ATOM 6707 N N . PRO B 1 433 ? 0.393 12.297 4.25 1 97.94 433 PRO B N 1
ATOM 6708 C CA . PRO B 1 433 ? 0.394 12.016 2.812 1 97.94 433 PRO B CA 1
ATOM 6709 C C . PRO B 1 433 ? 0.496 10.523 2.506 1 97.94 433 PRO B C 1
ATOM 6711 O O . PRO B 1 433 ? 1.259 9.805 3.158 1 97.94 433 PRO B O 1
ATOM 6714 N N . THR B 1 434 ? -0.281 10.055 1.619 1 98.31 434 THR B N 1
ATOM 6715 C CA . THR B 1 434 ? -0.216 8.664 1.196 1 98.31 434 THR B CA 1
ATOM 6716 C C . THR B 1 434 ? -0.432 8.547 -0.31 1 98.31 434 THR B C 1
ATOM 6718 O O . THR B 1 434 ? -0.964 9.461 -0.94 1 98.31 434 THR B O 1
ATOM 6721 N N . LEU B 1 435 ? -0.055 7.43 -0.866 1 98.38 435 LEU B N 1
ATOM 6722 C CA . LEU B 1 435 ? -0.334 7.125 -2.266 1 98.38 435 LEU B CA 1
ATOM 6723 C C . LEU B 1 435 ? -1.827 6.914 -2.488 1 98.38 435 LEU B C 1
ATOM 6725 O O . LEU B 1 435 ? -2.34 7.172 -3.578 1 98.38 435 LEU B O 1
ATOM 6729 N N . SER B 1 436 ? -2.545 6.496 -1.482 1 98.62 436 SER B N 1
ATOM 6730 C CA . SER B 1 436 ? -3.979 6.238 -1.565 1 98.62 436 SER B CA 1
ATOM 6731 C C . SER B 1 436 ? -4.75 7.5 -1.938 1 98.62 436 SER B C 1
ATOM 6733 O O . SER B 1 436 ? -5.852 7.422 -2.486 1 98.62 436 SER B O 1
ATOM 6735 N N . GLU B 1 437 ? -4.172 8.641 -1.631 1 98.56 437 GLU B N 1
ATOM 6736 C CA . GLU B 1 437 ? -4.82 9.898 -1.993 1 98.56 437 GLU B CA 1
ATOM 6737 C C . GLU B 1 437 ? -5 10.008 -3.504 1 98.56 437 GLU B C 1
ATOM 6739 O O . GLU B 1 437 ? -5.914 10.695 -3.977 1 98.56 437 GLU B O 1
ATOM 6744 N N . ALA B 1 438 ? -4.16 9.289 -4.27 1 98.81 438 ALA B N 1
ATOM 6745 C CA . ALA B 1 438 ? -4.312 9.273 -5.719 1 98.81 438 ALA B CA 1
ATOM 6746 C C . ALA B 1 438 ? -5.617 8.594 -6.129 1 98.81 438 ALA B C 1
ATOM 6748 O O . ALA B 1 438 ? -6.238 8.977 -7.121 1 98.81 438 ALA B O 1
ATOM 6749 N N . ILE B 1 439 ? -6.02 7.605 -5.367 1 98.88 439 ILE B N 1
ATOM 6750 C CA . ILE B 1 439 ? -7.289 6.93 -5.617 1 98.88 439 ILE B CA 1
ATOM 6751 C C . ILE B 1 439 ? -8.445 7.902 -5.379 1 98.88 439 ILE B C 1
ATOM 6753 O O . ILE B 1 439 ? -9.367 7.992 -6.195 1 98.88 439 ILE B O 1
ATOM 6757 N N . LYS B 1 440 ? -8.375 8.641 -4.281 1 98.75 440 LYS B N 1
ATOM 6758 C CA . LYS B 1 440 ? -9.391 9.648 -3.986 1 98.75 440 LYS B CA 1
ATOM 6759 C C . LYS B 1 440 ? -9.5 10.672 -5.109 1 98.75 440 LYS B C 1
ATOM 6761 O O . LYS B 1 440 ? -10.594 11 -5.562 1 98.75 440 LYS B O 1
ATOM 6766 N N . GLU B 1 441 ? -8.367 11.156 -5.523 1 98.88 441 GLU B N 1
ATOM 6767 C CA . GLU B 1 441 ? -8.328 12.188 -6.559 1 98.88 441 GLU B CA 1
ATOM 6768 C C . GLU B 1 441 ? -8.836 11.648 -7.891 1 98.88 441 GLU B C 1
ATOM 6770 O O . GLU B 1 441 ? -9.484 12.367 -8.648 1 98.88 441 GLU B O 1
ATOM 6775 N N . ALA B 1 442 ? -8.508 10.383 -8.219 1 98.94 442 ALA B N 1
ATOM 6776 C CA . ALA B 1 442 ? -9.055 9.766 -9.422 1 98.94 442 ALA B CA 1
ATOM 6777 C C . ALA B 1 442 ? -10.578 9.664 -9.344 1 98.94 442 ALA B C 1
ATOM 6779 O O . ALA B 1 442 ? -11.273 9.891 -10.344 1 98.94 442 ALA B O 1
ATOM 6780 N N . ALA B 1 443 ? -11.055 9.305 -8.188 1 98.88 443 ALA B N 1
ATOM 6781 C CA . ALA B 1 443 ? -12.5 9.242 -7.984 1 98.88 443 ALA B CA 1
ATOM 6782 C C . ALA B 1 443 ? -13.141 10.617 -8.148 1 98.88 443 ALA B C 1
ATOM 6784 O O . ALA B 1 443 ? -14.195 10.742 -8.773 1 98.88 443 ALA B O 1
ATOM 6785 N N . LEU B 1 444 ? -12.516 11.656 -7.566 1 98.69 444 LEU B N 1
ATOM 6786 C CA . LEU B 1 444 ? -12.984 13.023 -7.746 1 98.69 444 LEU B CA 1
ATOM 6787 C C . LEU B 1 444 ? -13.008 13.406 -9.219 1 98.69 444 LEU B C 1
ATOM 6789 O O . LEU B 1 444 ? -13.906 14.117 -9.672 1 98.69 444 LEU B O 1
ATOM 6793 N N . ASN B 1 445 ? -12.055 12.906 -9.945 1 98.75 445 ASN B N 1
ATOM 6794 C CA . ASN B 1 445 ? -11.898 13.242 -11.359 1 98.75 445 ASN B CA 1
ATOM 6795 C C . ASN B 1 445 ? -13.047 12.695 -12.195 1 98.75 445 ASN B C 1
ATOM 6797 O O . ASN B 1 445 ? -13.359 13.234 -13.258 1 98.75 445 ASN B O 1
ATOM 6801 N N . VAL B 1 446 ? -13.672 11.602 -11.742 1 98.62 446 VAL B N 1
ATOM 6802 C CA . VAL B 1 446 ? -14.797 11.023 -12.469 1 98.62 446 VAL B CA 1
ATOM 6803 C C . VAL B 1 446 ? -15.852 12.102 -12.727 1 98.62 446 VAL B C 1
ATOM 6805 O O . VAL B 1 446 ? -16.469 12.133 -13.797 1 98.62 446 VAL B O 1
ATOM 6808 N N . ASP B 1 447 ? -16.047 13.039 -11.789 1 96.62 447 ASP B N 1
ATOM 6809 C CA . ASP B 1 447 ? -17.016 14.117 -11.945 1 96.62 447 ASP B CA 1
ATOM 6810 C C . ASP B 1 447 ? -16.312 15.469 -12.062 1 96.62 447 ASP B C 1
ATOM 6812 O O . ASP B 1 447 ? -16.891 16.5 -11.719 1 96.62 447 ASP B O 1
ATOM 6816 N N . LYS B 1 448 ? -15.016 15.469 -12.398 1 95.69 448 LYS B N 1
ATOM 6817 C CA . LYS B 1 448 ? -14.242 16.656 -12.719 1 95.69 448 LYS B CA 1
ATOM 6818 C C . LYS B 1 448 ? -14.141 17.594 -11.508 1 95.69 448 LYS B C 1
ATOM 6820 O O . LYS B 1 448 ? -14.297 18.797 -11.641 1 95.69 448 LYS B O 1
ATOM 6825 N N . ARG B 1 449 ? -13.852 16.938 -10.352 1 96.19 449 ARG B N 1
ATOM 6826 C CA . ARG B 1 449 ? -13.758 17.688 -9.109 1 96.19 449 ARG B CA 1
ATOM 6827 C C . ARG B 1 449 ? -12.383 17.531 -8.469 1 96.19 449 ARG B C 1
ATOM 6829 O O . ARG B 1 449 ? -12.242 17.672 -7.25 1 96.19 449 ARG B O 1
ATOM 6836 N N . THR B 1 450 ? -11.43 17.156 -9.234 1 98.06 450 THR B N 1
ATOM 6837 C CA . THR B 1 450 ? -10.094 16.922 -8.688 1 98.06 450 THR B CA 1
ATOM 6838 C C . THR B 1 450 ? -9.555 18.188 -8.039 1 98.06 450 THR B C 1
ATOM 6840 O O . THR B 1 450 ? -9.727 19.297 -8.57 1 98.06 450 THR B O 1
ATOM 6843 N N . ILE B 1 451 ? -8.883 18.031 -6.918 1 98.12 451 ILE B N 1
ATOM 6844 C CA . ILE B 1 451 ? -8.367 19.172 -6.176 1 98.12 451 ILE B CA 1
ATOM 6845 C C . ILE B 1 451 ? -6.922 19.453 -6.594 1 98.12 451 ILE B C 1
ATOM 6847 O O . ILE B 1 451 ? -6.535 20.609 -6.797 1 98.12 451 ILE B O 1
ATOM 6851 N N . ASN B 1 452 ? -6.16 18.438 -6.844 1 96.88 452 ASN B N 1
ATOM 6852 C CA . ASN B 1 452 ? -4.707 18.578 -6.879 1 96.88 452 ASN B CA 1
ATOM 6853 C C . ASN B 1 452 ? -4.164 18.422 -8.297 1 96.88 452 ASN B C 1
ATOM 6855 O O . ASN B 1 452 ? -3.088 17.859 -8.5 1 96.88 452 ASN B O 1
ATOM 6859 N N . ILE B 1 453 ? -4.914 18.719 -9.273 1 92.75 453 ILE B N 1
ATOM 6860 C CA . ILE B 1 453 ? -4.414 18.844 -10.641 1 92.75 453 ILE B CA 1
ATOM 6861 C C . ILE B 1 453 ? -5.227 19.906 -11.391 1 92.75 453 ILE B C 1
ATOM 6863 O O . ILE B 1 453 ? -6.391 20.141 -11.062 1 92.75 453 ILE B O 1
#